Protein AF-A0A351F8N3-F1 (afdb_monomer)

Structure (mmCIF, N/CA/C/O backbone):
data_AF-A0A351F8N3-F1
#
_entry.id   AF-A0A351F8N3-F1
#
loop_
_atom_site.group_PDB
_atom_site.id
_atom_site.type_symbol
_atom_site.label_atom_id
_atom_site.label_alt_id
_atom_site.label_comp_id
_atom_site.label_asym_id
_atom_site.label_entity_id
_atom_site.label_seq_id
_atom_site.pdbx_PDB_ins_code
_atom_site.Cartn_x
_atom_site.Cartn_y
_atom_site.Cartn_z
_atom_site.occupancy
_atom_site.B_iso_or_equiv
_atom_site.auth_seq_id
_atom_site.auth_comp_id
_atom_site.auth_asym_id
_atom_site.auth_atom_id
_atom_site.pdbx_PDB_model_num
ATOM 1 N N . MET A 1 1 ? -11.403 -63.121 37.244 1.00 62.66 1 MET A N 1
ATOM 2 C CA . MET A 1 1 ? -11.532 -62.569 35.877 1.00 62.66 1 MET A CA 1
ATOM 3 C C . MET A 1 1 ? -12.418 -61.322 35.830 1.00 62.66 1 MET A C 1
ATOM 5 O O . MET A 1 1 ? -11.857 -60.251 35.684 1.00 62.66 1 MET A O 1
ATOM 9 N N . LYS A 1 2 ? -13.743 -61.383 36.068 1.00 60.25 2 LYS A N 1
ATOM 10 C CA . LYS A 1 2 ? -14.614 -60.176 36.042 1.00 60.25 2 LYS A CA 1
ATOM 11 C C . LYS A 1 2 ? -14.209 -59.061 37.026 1.00 60.25 2 LYS A C 1
ATOM 13 O O . LYS A 1 2 ? -14.153 -57.903 36.635 1.00 60.25 2 LYS A O 1
ATOM 18 N N . LYS A 1 3 ? -13.851 -59.401 38.273 1.00 63.66 3 LYS A N 1
ATOM 19 C CA . LYS A 1 3 ? -13.354 -58.414 39.260 1.00 63.66 3 LYS A CA 1
ATOM 20 C C . LYS A 1 3 ? -12.012 -57.785 38.862 1.00 63.66 3 LYS A C 1
ATOM 22 O O . LYS A 1 3 ? -11.784 -56.614 39.121 1.00 63.66 3 LYS A O 1
ATOM 27 N N . THR A 1 4 ? -11.156 -58.556 38.197 1.00 71.00 4 THR A N 1
ATOM 28 C CA . THR A 1 4 ? -9.839 -58.109 37.725 1.00 71.00 4 THR A CA 1
ATOM 29 C C . THR A 1 4 ? -9.970 -57.146 36.544 1.00 71.00 4 THR A C 1
ATOM 31 O O . THR A 1 4 ? -9.298 -56.126 36.515 1.00 71.00 4 THR A O 1
ATOM 34 N N . ILE A 1 5 ? -10.895 -57.426 35.618 1.00 76.62 5 ILE A N 1
ATOM 35 C CA . ILE A 1 5 ? -11.206 -56.558 34.471 1.00 76.62 5 ILE A CA 1
ATOM 36 C C . ILE A 1 5 ? -11.848 -55.245 34.937 1.00 76.62 5 ILE A C 1
ATOM 38 O O . ILE A 1 5 ? -11.477 -54.182 34.454 1.00 76.62 5 ILE A O 1
ATOM 42 N N . SER A 1 6 ? -12.753 -55.302 35.921 1.00 74.50 6 SER A N 1
ATOM 43 C CA . SER A 1 6 ? -13.365 -54.097 36.495 1.00 74.50 6 SER A CA 1
ATOM 44 C C . SER A 1 6 ? -12.329 -53.186 37.153 1.00 74.50 6 SER A C 1
ATOM 46 O O . SER A 1 6 ? -12.377 -51.983 36.942 1.00 74.50 6 SER A O 1
ATOM 48 N N . LEU A 1 7 ? -11.378 -53.747 37.908 1.00 77.81 7 LEU A N 1
ATOM 49 C CA . LEU A 1 7 ? -10.319 -52.967 38.550 1.00 77.81 7 LEU A CA 1
ATOM 50 C C . LEU A 1 7 ? -9.380 -52.326 37.515 1.00 77.81 7 LEU A C 1
ATOM 52 O O . LEU A 1 7 ? -9.008 -51.167 37.667 1.00 77.81 7 LEU A O 1
ATOM 56 N N . LEU A 1 8 ? -9.045 -53.054 36.444 1.00 78.75 8 LEU A N 1
ATOM 57 C CA . LEU A 1 8 ? -8.208 -52.536 35.360 1.00 78.75 8 LEU A CA 1
ATOM 58 C C . LEU A 1 8 ? -8.889 -51.372 34.624 1.00 78.75 8 LEU A C 1
ATOM 60 O O . LEU A 1 8 ? -8.256 -50.354 34.371 1.00 78.75 8 LEU A O 1
ATOM 64 N N . LEU A 1 9 ? -10.190 -51.496 34.339 1.00 75.75 9 LEU A N 1
ATOM 65 C CA . LEU A 1 9 ? -10.983 -50.436 33.711 1.00 75.75 9 LEU A CA 1
ATOM 66 C C . LEU A 1 9 ? -11.101 -49.204 34.607 1.00 75.75 9 LEU A C 1
ATOM 68 O O . LEU A 1 9 ? -10.974 -48.093 34.111 1.00 75.75 9 LEU A O 1
ATOM 72 N N . THR A 1 10 ? -11.284 -49.379 35.918 1.00 82.25 10 THR A N 1
ATOM 73 C CA . THR A 1 10 ? -11.314 -48.258 36.868 1.00 82.25 10 THR A CA 1
ATOM 74 C C . THR A 1 10 ? -9.965 -47.547 36.953 1.00 82.25 10 THR A C 1
ATOM 76 O O . THR A 1 10 ? -9.945 -46.324 37.011 1.00 82.25 10 THR A O 1
ATOM 79 N N . ILE A 1 11 ? -8.847 -48.279 36.903 1.00 82.44 11 ILE A N 1
ATOM 80 C CA . ILE A 1 11 ? -7.499 -47.690 36.882 1.00 82.44 11 ILE A CA 1
ATOM 81 C C . ILE A 1 11 ? -7.253 -46.935 35.571 1.00 82.44 11 ILE A C 1
ATOM 83 O O . ILE A 1 11 ? -6.749 -45.821 35.615 1.00 82.44 11 ILE A O 1
ATOM 87 N N . ILE A 1 12 ? -7.659 -47.485 34.422 1.00 81.75 12 ILE A N 1
ATOM 88 C CA . ILE A 1 12 ? -7.567 -46.792 33.126 1.00 81.75 12 ILE A CA 1
ATOM 89 C C . ILE A 1 12 ? -8.435 -45.528 33.126 1.00 81.75 12 ILE A C 1
ATOM 91 O O . ILE A 1 12 ? -7.993 -44.487 32.653 1.00 81.75 12 ILE A O 1
ATOM 95 N N . LEU A 1 13 ? -9.639 -45.585 33.704 1.00 77.94 13 LEU A N 1
ATOM 96 C CA . LEU A 1 13 ? -10.506 -44.414 33.836 1.00 77.94 13 LEU A CA 1
ATOM 97 C C . LEU A 1 13 ? -9.885 -43.357 34.756 1.00 77.94 13 LEU A C 1
ATOM 99 O O . LEU A 1 13 ? -9.932 -42.179 34.436 1.00 77.94 13 LEU A O 1
ATOM 103 N N . LEU A 1 14 ? -9.270 -43.768 35.869 1.00 75.19 14 LEU A N 1
ATOM 104 C CA . LEU A 1 14 ? -8.587 -42.860 36.791 1.00 75.19 14 LEU A CA 1
ATOM 105 C C . LEU A 1 14 ? -7.340 -42.240 36.167 1.00 75.19 14 LEU A C 1
ATOM 107 O O . LEU A 1 14 ? -7.127 -41.053 36.360 1.00 75.19 14 LEU A O 1
ATOM 111 N N . ILE A 1 15 ? -6.554 -43.001 35.401 1.00 75.12 15 ILE A N 1
ATOM 112 C CA . ILE A 1 15 ? -5.395 -42.484 34.664 1.00 75.12 15 ILE A CA 1
ATOM 113 C C . ILE A 1 15 ? -5.861 -41.508 33.582 1.00 75.12 15 ILE A C 1
ATOM 115 O O . ILE A 1 15 ? -5.307 -40.424 33.499 1.00 75.12 15 ILE A O 1
ATOM 119 N N . ASN A 1 16 ? -6.921 -41.818 32.830 1.00 66.94 16 ASN A N 1
ATOM 120 C CA . ASN A 1 16 ? -7.485 -40.881 31.855 1.00 66.94 16 ASN A CA 1
ATOM 121 C C . ASN A 1 16 ? -8.056 -39.624 32.528 1.00 66.94 16 ASN A C 1
ATOM 123 O O . AS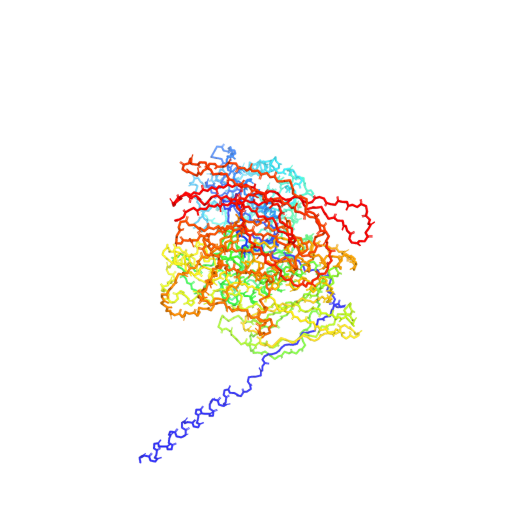N A 1 16 ? -7.816 -38.526 32.043 1.00 66.94 16 ASN A O 1
ATOM 127 N N . CYS A 1 17 ? -8.736 -39.747 33.671 1.00 61.22 17 CYS A N 1
ATOM 128 C CA . CYS A 1 17 ? -9.202 -38.593 34.441 1.00 61.22 17 CYS A CA 1
ATOM 129 C C . CYS A 1 17 ? -8.040 -37.776 35.024 1.00 61.22 17 CYS A C 1
ATOM 131 O O . CYS A 1 17 ? -8.119 -36.556 35.016 1.00 61.22 17 CYS A O 1
ATOM 133 N N . LEU A 1 18 ? -6.959 -38.408 35.493 1.00 53.84 18 LEU A N 1
ATOM 134 C CA . LEU A 1 18 ? -5.749 -37.728 35.973 1.00 53.84 18 LEU A CA 1
ATOM 135 C C . LEU A 1 18 ? -4.957 -37.087 34.831 1.00 53.84 18 LEU A C 1
ATOM 137 O O . LEU A 1 18 ? -4.415 -36.011 35.039 1.00 53.84 18 LEU A O 1
ATOM 141 N N . CYS A 1 19 ? -4.937 -37.685 33.638 1.00 52.34 19 CYS A N 1
ATOM 142 C CA . CYS A 1 19 ? -4.347 -37.100 32.436 1.00 52.34 19 CYS A CA 1
ATOM 143 C C . CYS A 1 19 ? -5.164 -35.897 31.939 1.00 52.34 19 CYS A C 1
ATOM 145 O O . CYS A 1 19 ? -4.572 -34.871 31.617 1.00 52.34 19 CYS A O 1
ATOM 147 N N . LEU A 1 20 ? -6.501 -35.983 31.976 1.00 50.69 20 LEU A N 1
ATOM 148 C CA . LEU A 1 20 ? -7.417 -34.875 31.669 1.00 50.69 20 LEU A CA 1
ATOM 149 C C . LEU A 1 20 ? -7.349 -33.752 32.721 1.00 50.69 20 LEU A C 1
ATOM 151 O O . LEU A 1 20 ? -7.394 -32.577 32.365 1.00 50.69 20 LEU A O 1
ATOM 155 N N . TYR A 1 21 ? -7.165 -34.090 34.002 1.00 42.75 21 TYR A N 1
ATOM 156 C CA . TYR A 1 21 ? -6.924 -33.107 35.066 1.00 42.75 21 TYR A CA 1
ATOM 157 C C . TYR A 1 21 ? -5.496 -32.535 35.036 1.00 42.75 21 TYR A C 1
ATOM 159 O O . TYR A 1 21 ? -5.291 -31.391 35.443 1.00 42.75 21 TYR A O 1
ATOM 167 N N . SER A 1 22 ? -4.504 -33.280 34.531 1.00 37.75 22 SER A N 1
ATOM 168 C CA . SER A 1 22 ? -3.141 -32.770 34.342 1.00 37.75 22 SER A CA 1
ATOM 169 C C . SER A 1 22 ? -2.990 -31.896 33.096 1.00 37.75 22 SER A C 1
ATOM 171 O O . SER A 1 22 ? -2.106 -31.051 33.074 1.00 37.75 22 SER A O 1
ATOM 173 N N . SER A 1 23 ? -3.864 -32.026 32.091 1.00 38.72 23 SER A N 1
ATOM 174 C CA . SER A 1 23 ? -3.966 -31.050 30.992 1.00 38.72 23 SER A CA 1
ATOM 175 C C . SER A 1 23 ? -4.680 -29.756 31.400 1.00 38.72 23 SER A C 1
ATOM 177 O O . SER A 1 23 ? -4.556 -28.754 30.711 1.00 38.72 23 SER A O 1
ATOM 179 N N . THR A 1 24 ? -5.374 -29.747 32.544 1.00 37.09 24 THR A N 1
ATOM 180 C CA . THR A 1 24 ? -5.865 -28.522 33.206 1.00 37.09 24 THR A CA 1
ATOM 181 C C . THR A 1 24 ? -4.906 -28.006 34.285 1.00 37.09 24 THR A C 1
ATOM 183 O O . THR A 1 24 ? -5.287 -27.176 35.112 1.00 37.09 24 THR A O 1
ATOM 186 N N . VAL A 1 25 ? -3.654 -28.483 34.308 1.00 38.66 25 VAL A N 1
ATOM 187 C CA . VAL A 1 25 ? -2.576 -27.814 35.048 1.00 38.66 25 VAL A CA 1
ATOM 188 C C . VAL A 1 25 ? -2.304 -26.507 34.323 1.00 38.66 25 VAL A C 1
ATOM 190 O O . VAL A 1 25 ? -1.549 -26.491 33.361 1.00 38.66 25 VAL A O 1
ATOM 193 N N . LEU A 1 26 ? -2.996 -25.456 34.777 1.00 42.03 26 LEU A N 1
ATOM 194 C CA . LEU A 1 26 ? -2.644 -24.041 34.663 1.00 42.03 26 LEU A CA 1
ATOM 195 C C . LEU A 1 26 ? -1.720 -23.768 33.469 1.00 42.03 26 LEU A C 1
ATOM 197 O O . LEU A 1 26 ? -0.518 -23.564 33.655 1.00 42.03 26 LEU A O 1
ATOM 201 N N . ALA A 1 27 ? -2.272 -23.762 32.251 1.00 43.19 27 ALA A N 1
ATOM 202 C CA . ALA A 1 27 ? -1.664 -22.936 31.222 1.00 43.19 27 ALA A CA 1
ATOM 203 C C . ALA A 1 27 ? -1.642 -21.537 31.841 1.00 43.19 27 ALA A C 1
ATOM 205 O O . ALA A 1 27 ? -2.694 -20.984 32.151 1.00 43.19 27 ALA A O 1
ATOM 206 N N . ALA A 1 28 ? -0.458 -21.043 32.202 1.00 52.38 28 ALA A N 1
ATOM 207 C CA . ALA A 1 28 ? -0.335 -19.657 32.605 1.00 52.38 28 ALA A CA 1
ATOM 208 C C . ALA A 1 28 ? -0.846 -18.856 31.409 1.00 52.38 28 ALA A C 1
ATOM 210 O O . ALA A 1 28 ? -0.251 -18.950 30.335 1.00 52.38 28 ALA A O 1
ATOM 211 N N . ASP A 1 29 ? -1.988 -18.184 31.567 1.00 73.94 29 ASP A N 1
ATOM 212 C CA . ASP A 1 29 ? -2.590 -17.439 30.470 1.00 73.94 29 ASP A CA 1
ATOM 213 C C . ASP A 1 29 ? -1.544 -16.456 29.952 1.00 73.94 29 ASP A C 1
ATOM 215 O O . ASP A 1 29 ? -1.073 -15.581 30.697 1.00 73.94 29 ASP A O 1
ATOM 219 N N . SER A 1 30 ? -1.140 -16.642 28.691 1.00 90.69 30 SER A N 1
ATOM 220 C CA . SER A 1 30 ? -0.159 -15.755 28.088 1.00 90.69 30 SER A CA 1
ATOM 221 C C . SER A 1 30 ? -0.705 -14.337 28.187 1.00 90.69 30 SER A C 1
ATOM 223 O O . SER A 1 30 ? -1.871 -14.078 27.896 1.00 90.69 30 SER A O 1
ATOM 225 N N . SER A 1 31 ? 0.097 -13.417 28.697 1.00 94.81 31 SER A N 1
ATOM 226 C CA . SER A 1 31 ? -0.337 -12.067 29.010 1.00 94.81 31 SER A CA 1
ATOM 227 C C . SER A 1 31 ? 0.787 -11.065 28.832 1.00 94.81 31 SER A C 1
ATOM 229 O O . SER A 1 31 ? 1.967 -11.339 29.080 1.00 94.81 31 SER A O 1
ATOM 231 N N . VAL A 1 32 ? 0.400 -9.871 28.403 1.00 96.62 32 VAL A N 1
ATOM 232 C CA . VAL A 1 32 ? 1.298 -8.743 28.204 1.00 96.62 32 VAL A CA 1
ATOM 233 C C . VAL A 1 32 ? 0.661 -7.462 28.730 1.00 96.62 32 VAL A C 1
ATOM 235 O O . VAL A 1 32 ? -0.538 -7.235 28.578 1.00 96.62 32 VAL A O 1
ATOM 238 N N . THR A 1 33 ? 1.463 -6.621 29.381 1.00 97.94 33 THR A N 1
ATOM 239 C CA . THR A 1 33 ? 1.069 -5.257 29.760 1.00 97.94 33 THR A CA 1
ATOM 240 C C . THR A 1 33 ? 1.921 -4.230 29.026 1.00 97.94 33 THR A C 1
ATOM 242 O O . THR A 1 33 ? 3.151 -4.273 29.122 1.00 97.94 33 THR A O 1
ATOM 245 N N . PHE A 1 34 ? 1.255 -3.290 28.360 1.00 98.38 34 PHE A N 1
ATOM 246 C CA . PHE A 1 34 ? 1.843 -2.144 27.678 1.00 98.38 34 PHE A CA 1
ATOM 247 C C . PHE A 1 34 ? 1.521 -0.850 28.430 1.00 98.38 34 PHE A C 1
ATOM 249 O O . PHE A 1 34 ? 0.370 -0.613 28.797 1.00 98.38 34 PHE A O 1
ATOM 256 N N . ASP A 1 35 ? 2.519 0.004 28.621 1.00 98.19 35 ASP A N 1
ATOM 257 C CA . ASP A 1 35 ? 2.320 1.389 29.041 1.00 98.19 35 ASP A CA 1
ATOM 258 C C . ASP A 1 35 ? 2.324 2.290 27.803 1.00 98.19 35 ASP A C 1
ATOM 260 O O . ASP A 1 35 ? 3.252 2.236 26.990 1.00 98.19 35 ASP A O 1
ATOM 264 N N . VAL A 1 36 ? 1.301 3.134 27.680 1.00 98.31 36 VAL A N 1
ATOM 265 C CA . VAL A 1 36 ? 1.123 4.082 26.573 1.00 98.31 36 VAL A CA 1
ATOM 266 C C . VAL A 1 36 ? 0.951 5.472 27.174 1.00 98.31 36 VAL A C 1
ATOM 268 O O . VAL A 1 36 ? -0.030 5.721 27.867 1.00 98.31 36 VAL A O 1
ATOM 271 N N . ASN A 1 37 ? 1.898 6.381 26.949 1.00 97.75 37 ASN A N 1
ATOM 272 C CA . ASN A 1 37 ? 1.877 7.715 27.554 1.00 97.75 37 ASN A CA 1
ATOM 273 C C . ASN A 1 37 ? 1.971 8.800 26.478 1.00 97.75 37 ASN A C 1
ATOM 275 O O . ASN A 1 37 ? 3.028 8.981 25.885 1.00 97.75 37 ASN A O 1
ATOM 279 N N . THR A 1 38 ? 0.905 9.572 26.266 1.00 97.12 38 THR A N 1
ATOM 280 C CA . THR A 1 38 ? 0.876 10.630 25.234 1.00 97.12 38 THR A CA 1
ATOM 281 C C . THR A 1 38 ? 1.739 11.846 25.571 1.00 97.12 38 THR A C 1
ATOM 283 O O . THR A 1 38 ? 1.858 12.754 24.754 1.00 97.12 38 THR A O 1
ATOM 286 N N . SER A 1 39 ? 2.357 11.878 26.755 1.00 96.19 39 SER A N 1
ATOM 287 C CA . SER A 1 39 ? 3.416 12.838 27.096 1.00 96.19 39 SER A CA 1
ATOM 288 C C . SER A 1 39 ? 4.823 12.331 26.741 1.00 96.19 39 SER A C 1
ATOM 290 O O . SER A 1 39 ? 5.772 13.105 26.809 1.00 96.19 39 SER A O 1
ATOM 292 N N . ASP A 1 40 ? 4.970 11.048 26.391 1.00 96.94 40 ASP A N 1
ATOM 293 C CA . ASP A 1 40 ? 6.217 10.391 25.970 1.00 96.94 40 ASP A CA 1
ATOM 294 C C . ASP A 1 40 ? 6.151 10.103 24.459 1.00 96.94 40 ASP A C 1
ATOM 296 O O . ASP A 1 40 ? 6.020 8.960 24.011 1.00 96.94 40 ASP A O 1
ATOM 300 N N . LEU A 1 41 ? 6.141 11.184 23.677 1.00 96.44 41 LEU A N 1
ATOM 301 C CA . LEU A 1 41 ? 6.098 11.135 22.217 1.00 96.44 41 LEU A CA 1
ATOM 302 C C . LEU A 1 41 ? 7.514 11.045 21.645 1.00 96.44 41 LEU A C 1
ATOM 304 O O . LEU A 1 41 ? 8.433 11.694 22.142 1.00 96.44 41 LEU A O 1
ATOM 308 N N . SER A 1 42 ? 7.675 10.272 20.575 1.00 93.00 42 SER A N 1
ATOM 309 C CA . SER A 1 42 ? 8.885 10.303 19.756 1.00 93.00 42 SER A CA 1
ATOM 310 C C . SER A 1 42 ? 8.903 11.545 18.859 1.00 93.00 42 SER A C 1
ATOM 312 O O . SER A 1 42 ? 7.852 12.128 18.569 1.00 93.00 42 SER A O 1
ATOM 314 N N . ASP A 1 43 ? 10.076 11.891 18.332 1.00 90.25 43 ASP A N 1
ATOM 315 C CA . ASP A 1 43 ? 10.197 12.958 17.335 1.00 90.25 43 ASP A CA 1
ATOM 316 C C . ASP A 1 43 ? 9.584 12.568 15.974 1.00 90.25 43 ASP A C 1
ATOM 318 O O . ASP A 1 43 ? 9.139 13.449 15.230 1.00 90.25 43 ASP A O 1
ATOM 322 N N . SER A 1 44 ? 9.457 11.268 15.686 1.00 91.38 44 SER A N 1
ATOM 323 C CA . SER A 1 44 ? 8.890 10.737 14.443 1.00 91.38 44 SER A CA 1
ATOM 324 C C . SER A 1 44 ? 7.358 10.780 14.412 1.00 91.38 44 SER A C 1
ATOM 326 O O . SER A 1 44 ? 6.658 10.557 15.409 1.00 91.38 44 SER A O 1
ATOM 328 N N . THR A 1 45 ? 6.826 11.052 13.225 1.00 94.75 45 THR A N 1
ATOM 329 C CA . THR A 1 45 ? 5.411 10.869 12.879 1.00 94.75 45 THR A CA 1
ATOM 330 C C . THR A 1 45 ? 5.189 9.490 12.273 1.00 94.75 45 THR A C 1
ATOM 332 O O . THR A 1 45 ? 6.119 8.860 11.782 1.00 94.75 45 THR A O 1
ATOM 335 N N . VAL A 1 46 ? 3.956 8.998 12.318 1.00 96.56 46 VAL A N 1
ATOM 336 C CA . VAL A 1 46 ? 3.578 7.802 11.566 1.00 96.56 46 VAL A CA 1
ATOM 337 C C . VAL A 1 46 ? 3.482 8.159 10.085 1.00 96.56 46 VAL A C 1
ATOM 339 O O . VAL A 1 46 ? 2.603 8.930 9.689 1.00 96.56 46 VAL A O 1
ATOM 342 N N . ASN A 1 47 ? 4.387 7.588 9.292 1.00 94.75 47 ASN A N 1
ATOM 343 C CA . ASN A 1 47 ? 4.386 7.694 7.836 1.00 94.75 47 ASN A CA 1
ATOM 344 C C . ASN A 1 47 ? 3.223 6.904 7.225 1.00 94.75 47 ASN A C 1
ATOM 346 O O . ASN A 1 47 ? 2.703 5.959 7.827 1.00 94.75 47 ASN A O 1
ATOM 350 N N . LYS A 1 48 ? 2.823 7.280 6.009 1.00 94.88 48 LYS A N 1
ATOM 351 C CA . LYS A 1 48 ? 1.721 6.641 5.282 1.00 94.88 48 LYS A CA 1
ATOM 352 C C . LYS A 1 48 ? 2.184 5.365 4.577 1.00 94.88 48 LYS A C 1
ATOM 354 O O . LYS A 1 48 ? 2.205 5.275 3.353 1.00 94.88 48 LYS A O 1
ATOM 359 N N . LEU A 1 49 ? 2.535 4.366 5.388 1.00 96.81 49 LEU A N 1
ATOM 360 C CA . LEU A 1 49 ? 3.127 3.113 4.919 1.00 96.81 49 LEU A CA 1
ATOM 361 C C . LEU A 1 49 ? 2.266 2.388 3.877 1.00 96.81 49 LEU A C 1
ATOM 363 O O . LEU A 1 49 ? 2.802 1.772 2.973 1.00 96.81 49 LEU A O 1
ATOM 367 N N . THR A 1 50 ? 0.943 2.459 3.988 1.00 95.88 50 THR A N 1
ATOM 368 C CA . THR A 1 50 ? -0.006 1.683 3.172 1.00 95.88 50 THR A CA 1
ATOM 369 C C . THR A 1 50 ? -0.507 2.432 1.934 1.00 95.88 50 THR A C 1
ATOM 371 O O . THR A 1 50 ? -1.413 1.958 1.252 1.00 95.88 50 THR A O 1
ATOM 374 N N . GLY A 1 51 ? 0.062 3.605 1.636 1.00 96.06 51 GLY A N 1
ATOM 375 C CA . GLY A 1 51 ? -0.413 4.502 0.581 1.00 96.06 51 GLY A CA 1
ATOM 376 C C . GLY A 1 51 ? -0.032 4.111 -0.851 1.00 96.06 51 GLY A C 1
ATOM 377 O O . GLY A 1 51 ? -0.226 4.930 -1.746 1.00 96.06 51 GLY A O 1
ATOM 378 N N . TYR A 1 52 ? 0.541 2.927 -1.085 1.00 97.44 52 TYR A N 1
ATOM 379 C CA . TYR A 1 52 ? 1.104 2.540 -2.382 1.00 97.44 52 TYR A CA 1
ATOM 380 C C . TYR A 1 52 ? 0.543 1.198 -2.846 1.00 97.44 52 TYR A C 1
ATOM 382 O O . TYR A 1 52 ? 0.350 0.268 -2.057 1.00 97.44 52 TYR A O 1
ATOM 390 N N . MET A 1 53 ? 0.283 1.103 -4.146 1.00 96.50 53 MET A N 1
ATOM 391 C CA . MET A 1 53 ? -0.080 -0.142 -4.811 1.00 96.50 53 MET A CA 1
ATOM 392 C C . MET A 1 53 ? 0.696 -0.306 -6.111 1.00 96.50 53 MET A C 1
ATOM 394 O O . MET A 1 53 ? 0.887 0.660 -6.845 1.00 96.50 53 MET A O 1
ATOM 398 N N . ASN A 1 54 ? 1.036 -1.544 -6.445 1.00 94.25 54 ASN A N 1
ATOM 399 C CA . ASN A 1 54 ? 1.662 -1.927 -7.697 1.00 94.25 54 ASN A CA 1
ATOM 400 C C . ASN A 1 54 ? 0.665 -2.553 -8.642 1.00 94.25 54 ASN A C 1
ATOM 402 O O . ASN A 1 54 ? -0.203 -3.337 -8.260 1.00 94.25 54 ASN A O 1
ATOM 406 N N . ILE A 1 55 ? 0.902 -2.311 -9.920 1.00 93.69 55 ILE A N 1
ATOM 407 C CA . ILE A 1 55 ? 0.319 -3.087 -10.990 1.00 93.69 55 ILE A CA 1
ATOM 408 C C . ILE A 1 55 ? 1.360 -3.351 -12.066 1.00 93.69 55 ILE A C 1
ATOM 410 O O . ILE A 1 55 ? 2.205 -2.519 -12.402 1.00 93.69 55 ILE A O 1
ATOM 414 N N . TRP A 1 56 ? 1.281 -4.550 -12.633 1.00 90.56 56 TRP A N 1
ATOM 415 C CA . TRP A 1 56 ? 2.256 -5.027 -13.603 1.00 90.56 56 TRP A CA 1
ATOM 416 C C . TRP A 1 56 ? 2.323 -4.144 -14.853 1.00 90.56 56 TRP A C 1
ATOM 418 O O . TRP A 1 56 ? 3.400 -3.829 -15.357 1.00 90.56 56 TRP A O 1
ATOM 428 N N . GLY A 1 57 ? 1.162 -3.724 -15.356 1.00 90.69 57 GLY A N 1
ATOM 429 C CA . GLY A 1 57 ? 1.024 -2.902 -16.550 1.00 90.69 57 GLY A CA 1
ATOM 430 C C . GLY A 1 57 ? -0.271 -2.097 -16.534 1.00 90.69 57 GLY A C 1
ATOM 431 O O . GLY A 1 57 ? -1.127 -2.270 -15.671 1.00 90.69 57 GLY A O 1
ATOM 432 N N . TYR A 1 58 ? -0.420 -1.202 -17.506 1.00 90.44 58 TYR A N 1
ATOM 433 C CA . TYR A 1 58 ? -1.452 -0.166 -17.479 1.00 90.44 58 TYR A CA 1
ATOM 434 C C . TYR A 1 58 ? -2.806 -0.562 -18.097 1.00 90.44 58 TYR A C 1
ATOM 436 O O . TYR A 1 58 ? -3.739 0.241 -18.097 1.00 90.44 58 TYR A O 1
ATOM 444 N N . ASP A 1 59 ? -2.955 -1.775 -18.635 1.00 85.69 59 ASP A N 1
ATOM 445 C CA . ASP A 1 59 ? -4.157 -2.151 -19.396 1.00 85.69 59 ASP A CA 1
ATOM 446 C C . ASP A 1 59 ? -5.439 -2.159 -18.553 1.00 85.69 59 ASP A C 1
ATOM 448 O O . ASP A 1 59 ? -6.476 -1.678 -19.016 1.00 85.69 59 ASP A O 1
ATOM 452 N N . GLY A 1 60 ? -5.357 -2.620 -17.302 1.00 86.00 60 GLY A N 1
ATOM 453 C CA . GLY A 1 60 ? -6.488 -2.655 -16.366 1.00 86.00 60 GLY A CA 1
ATOM 454 C C . GLY A 1 60 ? -6.888 -1.291 -15.791 1.00 86.00 60 GLY A C 1
ATOM 455 O O . GLY A 1 60 ? -7.908 -1.190 -15.119 1.00 86.00 60 GLY A O 1
ATOM 456 N N . LEU A 1 61 ? -6.117 -0.232 -16.054 1.00 92.69 61 LEU A N 1
ATOM 457 C CA . LEU A 1 61 ? -6.273 1.062 -15.379 1.00 92.69 61 LEU A CA 1
ATOM 458 C C . LEU A 1 61 ? -7.096 2.084 -16.172 1.00 92.69 61 LEU A C 1
ATOM 460 O O . LEU A 1 61 ? -7.440 3.138 -15.651 1.00 92.69 61 LEU A O 1
ATOM 464 N N . LYS A 1 62 ? -7.414 1.822 -17.444 1.00 89.50 62 LYS A N 1
ATOM 465 C CA . LYS A 1 62 ? -8.071 2.819 -18.318 1.00 89.50 62 LYS A CA 1
ATOM 466 C C . LYS A 1 62 ? -9.487 3.179 -17.848 1.00 89.50 62 LYS A C 1
ATOM 468 O O . LYS A 1 62 ? -9.924 4.316 -18.009 1.00 89.50 62 LYS A O 1
ATOM 473 N N . ASN A 1 63 ? -10.181 2.210 -17.251 1.00 83.75 63 ASN A N 1
ATOM 474 C CA . ASN A 1 63 ? -11.568 2.318 -16.795 1.00 83.75 63 ASN A CA 1
ATOM 475 C C . ASN A 1 63 ? -11.716 1.790 -15.364 1.00 83.75 63 ASN A C 1
ATOM 477 O O . ASN A 1 63 ? -12.549 0.924 -15.108 1.00 83.75 63 ASN A O 1
ATOM 481 N N . ILE A 1 64 ? -10.877 2.271 -14.443 1.00 86.75 64 ILE A N 1
ATOM 482 C CA . ILE A 1 64 ? -11.061 1.947 -13.026 1.00 86.75 64 ILE A CA 1
ATOM 483 C C . ILE A 1 64 ? -12.415 2.505 -12.588 1.00 86.75 64 ILE A C 1
ATOM 485 O O . ILE A 1 64 ? -12.671 3.706 -12.693 1.00 86.75 64 ILE A O 1
ATOM 489 N N . GLU A 1 65 ? -13.265 1.616 -12.097 1.00 83.00 65 GLU A N 1
ATOM 490 C CA . GLU A 1 65 ? -14.528 1.941 -11.454 1.00 83.00 65 GLU A CA 1
ATOM 491 C C . GLU A 1 65 ? -14.559 1.181 -10.138 1.00 83.00 65 GLU A C 1
ATOM 493 O O . GLU A 1 65 ? -14.445 -0.046 -10.146 1.00 83.00 65 GLU A O 1
ATOM 498 N N . SER A 1 66 ? -14.710 1.891 -9.021 1.00 83.75 66 SER A N 1
ATOM 499 C CA . SER A 1 66 ? -14.945 1.224 -7.742 1.00 83.75 66 SER A CA 1
ATOM 500 C C . SER A 1 66 ? -16.275 0.470 -7.807 1.00 83.75 66 SER A C 1
ATOM 502 O O . SER A 1 66 ? -17.262 1.007 -8.310 1.00 83.75 66 SER A O 1
ATOM 504 N N . ASP A 1 67 ? -16.309 -0.778 -7.343 1.00 85.06 67 ASP A N 1
ATOM 505 C CA . ASP A 1 67 ? -17.573 -1.492 -7.100 1.00 85.06 67 ASP A CA 1
ATOM 506 C C . ASP A 1 67 ? -18.202 -1.152 -5.736 1.00 85.06 67 ASP A C 1
ATOM 508 O O . ASP A 1 67 ? -19.318 -1.583 -5.448 1.00 85.06 67 ASP A O 1
ATOM 512 N N . GLY A 1 68 ? -17.519 -0.332 -4.929 1.00 83.25 68 GLY A N 1
ATOM 513 C CA . GLY A 1 68 ? -17.962 0.109 -3.612 1.00 83.25 68 GLY A CA 1
ATOM 514 C C . GLY A 1 68 ? -17.827 -0.944 -2.511 1.00 83.25 68 GLY A C 1
ATOM 515 O O . GLY A 1 68 ? -18.301 -0.697 -1.404 1.00 83.25 68 GLY A O 1
ATOM 516 N N . GLU A 1 69 ? -17.213 -2.103 -2.774 1.00 86.81 69 GLU A N 1
ATOM 517 C CA . GLU A 1 69 ? -17.065 -3.161 -1.765 1.00 86.81 69 GLU A CA 1
ATOM 518 C C . GLU A 1 69 ? -15.901 -2.911 -0.799 1.00 86.81 69 GLU A C 1
ATOM 520 O O . GLU A 1 69 ? -15.981 -3.308 0.364 1.00 86.81 69 GLU A O 1
ATOM 525 N N . ALA A 1 70 ? -14.858 -2.215 -1.254 1.00 90.62 70 ALA A N 1
ATOM 526 C CA . ALA A 1 70 ? -13.733 -1.768 -0.442 1.00 90.62 70 ALA A CA 1
ATOM 527 C C . ALA A 1 70 ? -13.387 -0.304 -0.744 1.00 90.62 70 ALA A C 1
ATOM 529 O O . ALA A 1 70 ? -13.424 0.129 -1.901 1.00 90.62 70 ALA A O 1
ATOM 530 N N . ASP A 1 71 ? -13.008 0.448 0.292 1.00 89.69 71 ASP A N 1
ATOM 531 C CA . ASP A 1 71 ? -12.531 1.819 0.142 1.00 89.69 71 ASP A CA 1
ATOM 532 C C . ASP A 1 71 ? -10.999 1.862 0.113 1.00 89.69 71 ASP A C 1
ATOM 534 O O . ASP A 1 71 ? -10.317 1.708 1.122 1.00 89.69 71 ASP A O 1
ATOM 538 N N . ILE A 1 72 ? -10.449 2.098 -1.073 1.00 89.94 72 ILE A N 1
ATOM 539 C CA . ILE A 1 72 ? -9.005 2.251 -1.282 1.00 89.94 72 ILE A CA 1
ATOM 540 C C . ILE A 1 72 ? -8.570 3.722 -1.317 1.00 89.94 72 ILE A C 1
ATOM 542 O O . ILE A 1 72 ? -7.482 4.023 -1.801 1.00 89.94 72 ILE A O 1
ATOM 546 N N . SER A 1 73 ? -9.390 4.650 -0.812 1.00 89.19 73 SER A N 1
ATOM 547 C CA . SER A 1 73 ? -9.087 6.090 -0.756 1.00 89.19 73 SER A CA 1
ATOM 548 C C . SER A 1 73 ? -7.800 6.424 0.006 1.00 89.19 73 SER A C 1
ATOM 550 O O . SER A 1 73 ? -7.208 7.484 -0.198 1.00 89.19 73 SER A O 1
ATOM 552 N N . PHE A 1 74 ? -7.317 5.512 0.855 1.00 91.31 74 PHE A N 1
ATOM 553 C CA . PHE A 1 74 ? -6.029 5.657 1.526 1.00 91.31 74 PHE A CA 1
ATOM 554 C C . PHE A 1 74 ? -4.818 5.465 0.596 1.00 91.31 74 PHE A C 1
ATOM 556 O O . PHE A 1 74 ? -3.700 5.758 1.013 1.00 91.31 74 PHE A O 1
ATOM 563 N N . VAL A 1 75 ? -4.994 5.015 -0.648 1.00 95.00 75 VAL A N 1
ATOM 564 C CA . VAL A 1 75 ? -3.907 4.852 -1.623 1.00 95.00 75 VAL A CA 1
ATOM 565 C C . VAL A 1 75 ? -3.588 6.193 -2.289 1.00 95.00 75 VAL A C 1
ATOM 567 O O . VAL A 1 75 ? -4.422 6.778 -2.973 1.00 95.00 75 VAL A O 1
ATOM 570 N N . ASP A 1 76 ? -2.353 6.667 -2.124 1.00 96.38 76 ASP A N 1
ATOM 571 C CA . ASP A 1 76 ? -1.861 7.913 -2.720 1.00 96.38 76 ASP A CA 1
ATOM 572 C C . ASP A 1 76 ? -1.215 7.699 -4.082 1.00 96.38 76 ASP A C 1
ATOM 574 O O . ASP A 1 76 ? -1.310 8.572 -4.945 1.00 96.38 76 ASP A O 1
ATOM 578 N N . TYR A 1 77 ? -0.535 6.566 -4.276 1.00 98.06 77 TYR A N 1
ATOM 579 C CA . TYR A 1 77 ? 0.210 6.286 -5.497 1.00 98.06 77 TYR A CA 1
ATOM 580 C C . TYR A 1 77 ? -0.070 4.889 -6.035 1.00 98.06 77 TYR A C 1
ATOM 582 O O . TYR A 1 77 ? -0.129 3.911 -5.291 1.00 98.06 77 TYR A O 1
ATOM 590 N N . ILE A 1 78 ? -0.205 4.811 -7.358 1.00 97.81 78 ILE A N 1
ATOM 591 C CA . ILE A 1 78 ? -0.283 3.549 -8.091 1.00 97.81 78 ILE A CA 1
ATOM 592 C C . ILE A 1 78 ? 0.913 3.462 -9.025 1.00 97.81 78 ILE A C 1
ATOM 594 O O . ILE A 1 78 ? 1.069 4.263 -9.952 1.00 97.81 78 ILE A O 1
ATOM 598 N N . GLU A 1 79 ? 1.741 2.468 -8.763 1.00 97.44 79 GLU A N 1
ATOM 599 C CA . GLU A 1 79 ? 2.958 2.150 -9.475 1.00 97.44 79 GLU A CA 1
ATOM 600 C C . GLU A 1 79 ? 2.692 1.246 -10.674 1.00 97.44 79 GLU A C 1
ATOM 602 O O . GLU A 1 79 ? 2.131 0.160 -10.551 1.00 97.44 79 GLU A O 1
ATOM 607 N N . ILE A 1 80 ? 3.111 1.701 -11.854 1.00 96.38 80 ILE A N 1
ATOM 608 C CA . ILE A 1 80 ? 2.995 0.953 -13.107 1.00 96.38 80 ILE A CA 1
ATOM 609 C C . ILE A 1 80 ? 4.376 0.394 -13.456 1.00 96.38 80 ILE A C 1
ATOM 611 O O . ILE A 1 80 ? 5.198 1.099 -14.048 1.00 96.38 80 ILE A O 1
ATOM 615 N N . MET A 1 81 ? 4.605 -0.881 -13.133 1.00 92.38 81 MET A N 1
ATOM 616 C CA . MET A 1 81 ? 5.928 -1.523 -13.174 1.00 92.38 81 MET A CA 1
ATOM 617 C C . MET A 1 81 ? 6.585 -1.524 -14.561 1.00 92.38 81 MET A C 1
ATOM 619 O O . MET A 1 81 ? 7.802 -1.426 -14.683 1.00 92.38 81 MET A O 1
ATOM 623 N N . THR A 1 82 ? 5.789 -1.623 -15.631 1.00 90.75 82 THR A N 1
ATOM 624 C CA . THR A 1 82 ? 6.296 -1.745 -17.015 1.00 90.75 82 THR A CA 1
ATOM 625 C C . THR A 1 82 ? 5.773 -0.646 -17.940 1.00 90.75 82 THR A C 1
ATOM 627 O O . THR A 1 82 ? 5.449 -0.872 -19.109 1.00 90.75 82 THR A O 1
ATOM 630 N N . ALA A 1 83 ? 5.644 0.569 -17.399 1.00 93.94 83 ALA A N 1
ATOM 631 C CA . ALA A 1 83 ? 4.936 1.671 -18.044 1.00 93.94 83 ALA A CA 1
ATOM 632 C C . ALA A 1 83 ? 5.521 2.094 -19.397 1.00 93.94 83 ALA A C 1
ATOM 634 O O . ALA A 1 83 ? 4.764 2.450 -20.303 1.00 93.94 83 ALA A O 1
ATOM 635 N N . THR A 1 84 ? 6.849 2.075 -19.545 1.00 93.19 84 THR A N 1
ATOM 636 C CA . THR A 1 84 ? 7.520 2.683 -20.705 1.00 93.19 84 THR A CA 1
ATOM 637 C C . THR A 1 84 ? 8.162 1.678 -21.658 1.00 93.19 84 THR A C 1
ATOM 639 O O . THR A 1 84 ? 8.922 2.095 -22.534 1.00 93.19 84 THR A O 1
ATOM 642 N N . GLY A 1 85 ? 7.852 0.384 -21.543 1.00 91.38 85 GLY A N 1
ATOM 643 C CA . GLY A 1 85 ? 8.166 -0.606 -22.575 1.00 91.38 85 GLY A CA 1
ATOM 644 C C . GLY A 1 85 ? 8.829 -1.886 -22.077 1.00 91.38 85 GLY A C 1
ATOM 645 O O . GLY A 1 85 ? 8.565 -2.373 -20.980 1.00 91.38 85 GLY A O 1
ATOM 646 N N . GLY A 1 86 ? 9.633 -2.481 -22.958 1.00 89.62 86 GLY A N 1
ATOM 647 C CA . GLY A 1 86 ? 10.289 -3.770 -22.765 1.00 89.62 86 GLY A CA 1
ATOM 648 C C . GLY A 1 86 ? 9.535 -4.948 -23.360 1.00 89.62 86 GLY A C 1
ATOM 649 O O . GLY A 1 86 ? 9.902 -6.090 -23.120 1.00 89.62 86 GLY A O 1
ATOM 650 N N . SER A 1 87 ? 8.477 -4.720 -24.129 1.00 88.81 87 SER A N 1
ATOM 651 C CA . SER A 1 87 ? 7.766 -5.793 -24.830 1.00 88.81 87 SER A CA 1
ATOM 652 C C . SER A 1 87 ? 7.064 -5.226 -26.051 1.00 88.81 87 SER A C 1
ATOM 654 O O . SER A 1 87 ? 6.681 -4.061 -26.049 1.00 88.81 87 SER A O 1
ATOM 656 N N . VAL A 1 88 ? 6.824 -6.049 -27.071 1.00 85.56 88 VAL A N 1
ATOM 657 C CA . VAL A 1 88 ? 6.140 -5.595 -28.294 1.00 85.56 88 VAL A CA 1
ATOM 658 C C . VAL A 1 88 ? 4.791 -4.944 -27.986 1.00 85.56 88 VAL A C 1
ATOM 660 O O . VAL A 1 88 ? 4.431 -3.968 -28.641 1.00 85.56 88 VAL A O 1
ATOM 663 N N . ASP A 1 89 ? 4.077 -5.416 -26.966 1.00 85.75 89 ASP A N 1
ATOM 664 C CA . ASP A 1 89 ? 2.766 -4.879 -26.598 1.00 85.75 89 ASP A CA 1
ATOM 665 C C . ASP A 1 89 ? 2.863 -3.545 -25.843 1.00 85.75 89 ASP A C 1
ATOM 667 O O . ASP A 1 89 ? 2.032 -2.664 -26.064 1.00 85.75 89 ASP A O 1
ATOM 671 N N . ARG A 1 90 ? 3.919 -3.331 -25.046 1.00 89.25 90 ARG A N 1
ATOM 672 C CA . ARG A 1 90 ? 4.089 -2.123 -24.211 1.00 89.25 90 ARG A CA 1
ATOM 673 C C . ARG A 1 90 ? 5.050 -1.076 -24.763 1.00 89.25 90 ARG A C 1
ATOM 675 O O . ARG A 1 90 ? 5.005 0.061 -24.308 1.00 89.25 90 ARG A O 1
ATOM 682 N N . ASP A 1 91 ? 5.887 -1.417 -25.739 1.00 93.94 91 ASP A N 1
ATOM 683 C CA . ASP A 1 91 ? 6.804 -0.468 -26.370 1.00 93.94 91 ASP A CA 1
ATOM 684 C C . ASP A 1 91 ? 5.993 0.674 -26.991 1.00 93.94 91 ASP A C 1
ATOM 686 O O . ASP A 1 91 ? 5.147 0.440 -27.859 1.00 93.94 91 ASP A O 1
ATOM 690 N N . LEU A 1 92 ? 6.242 1.906 -26.538 1.00 96.69 92 LEU A N 1
ATOM 691 C CA . LEU A 1 92 ? 5.545 3.115 -27.002 1.00 96.69 92 LEU A CA 1
ATOM 692 C C . LEU A 1 92 ? 6.164 3.676 -28.294 1.00 96.69 92 LEU A C 1
ATOM 694 O O . LEU A 1 92 ? 5.770 4.741 -28.761 1.00 96.69 92 LEU A O 1
ATOM 698 N N . ILE A 1 93 ? 7.137 2.961 -28.856 1.00 96.06 93 ILE A N 1
ATOM 699 C CA . ILE A 1 93 ? 7.899 3.288 -30.057 1.00 96.06 93 ILE A CA 1
ATOM 700 C C . ILE A 1 93 ? 7.878 2.081 -31.003 1.00 96.06 93 ILE A C 1
ATOM 702 O O . ILE A 1 93 ? 7.880 0.932 -30.554 1.00 96.06 93 ILE A O 1
ATOM 706 N N . ASP A 1 94 ? 7.810 2.326 -32.307 1.00 93.62 94 ASP A N 1
ATOM 707 C CA . ASP A 1 94 ? 7.831 1.277 -33.324 1.00 93.62 94 ASP A CA 1
ATOM 708 C C . ASP A 1 94 ? 9.263 0.838 -33.687 1.00 93.62 94 ASP A C 1
ATOM 710 O O . ASP A 1 94 ? 10.260 1.299 -33.129 1.00 93.62 94 ASP A O 1
ATOM 714 N N . SER A 1 95 ? 9.378 -0.102 -34.629 1.00 89.81 95 SER A N 1
ATOM 715 C CA . SER A 1 95 ? 10.677 -0.597 -35.097 1.00 89.81 95 SER A CA 1
ATOM 716 C C . SER A 1 95 ? 11.494 0.421 -35.892 1.00 89.81 95 SER A C 1
ATOM 718 O O . SER A 1 95 ? 12.684 0.186 -36.093 1.00 89.81 95 SER A O 1
ATOM 720 N N . ASP A 1 96 ? 10.870 1.507 -36.343 1.00 90.19 96 ASP A N 1
ATOM 721 C CA . ASP A 1 96 ? 11.491 2.573 -37.128 1.00 90.19 96 ASP A CA 1
ATOM 722 C C . ASP A 1 96 ? 11.864 3.783 -36.250 1.00 90.19 96 ASP A C 1
ATOM 724 O O . ASP A 1 96 ? 12.441 4.752 -36.743 1.00 90.19 96 ASP A O 1
ATOM 728 N N . GLY A 1 97 ? 11.571 3.721 -34.946 1.00 91.00 97 GLY A N 1
ATOM 729 C CA . GLY A 1 97 ? 11.884 4.768 -33.980 1.00 91.00 97 GLY A CA 1
ATOM 730 C C . GLY A 1 97 ? 10.807 5.847 -33.849 1.00 91.00 97 GLY A C 1
ATOM 731 O O . GLY A 1 97 ? 11.080 6.904 -33.277 1.00 91.00 97 GLY A O 1
ATOM 732 N N . ASN A 1 98 ? 9.594 5.623 -34.363 1.00 95.94 98 ASN A N 1
ATOM 733 C CA . ASN A 1 98 ? 8.489 6.575 -34.239 1.00 95.94 98 ASN A CA 1
ATOM 734 C C . ASN A 1 98 ? 7.604 6.244 -33.036 1.00 95.94 98 ASN A C 1
ATOM 736 O O . ASN A 1 98 ? 7.309 5.080 -32.765 1.00 95.94 98 ASN A O 1
ATOM 740 N N . MET A 1 99 ? 7.128 7.277 -32.338 1.00 97.69 99 MET A N 1
ATOM 741 C CA . MET A 1 99 ? 6.172 7.108 -31.242 1.00 97.69 99 MET A CA 1
ATOM 742 C C . MET A 1 99 ? 4.845 6.527 -31.749 1.00 97.69 99 MET A C 1
ATOM 744 O O . MET A 1 99 ? 4.289 6.993 -32.743 1.00 97.69 99 MET A O 1
ATOM 748 N N . ILE A 1 100 ? 4.301 5.551 -31.026 1.00 97.56 100 ILE A N 1
ATOM 749 C CA . ILE A 1 100 ? 3.009 4.927 -31.321 1.00 97.56 100 ILE A CA 1
ATOM 750 C C . ILE A 1 100 ? 1.924 5.662 -30.529 1.00 97.56 100 ILE A C 1
ATOM 752 O O . ILE A 1 100 ? 1.675 5.370 -29.358 1.00 97.56 100 ILE A O 1
ATOM 756 N N . GLU A 1 101 ? 1.248 6.608 -31.180 1.00 96.69 101 GLU A N 1
ATOM 757 C CA . GLU A 1 101 ? 0.259 7.496 -30.548 1.00 96.69 101 GLU A CA 1
ATOM 758 C C . GLU A 1 101 ? -0.849 6.742 -29.793 1.00 96.69 101 GLU A C 1
ATOM 760 O O . GLU A 1 101 ? -1.185 7.104 -28.670 1.00 96.69 101 GLU A O 1
ATOM 765 N N . SER A 1 102 ? -1.370 5.639 -30.340 1.00 96.19 102 SER A N 1
ATOM 766 C CA . SER A 1 102 ? -2.426 4.853 -29.680 1.00 96.19 102 SER A CA 1
ATOM 767 C C . SER A 1 102 ? -1.979 4.190 -28.370 1.00 96.19 102 SER A C 1
ATOM 769 O O . SER A 1 102 ? -2.802 3.926 -27.489 1.00 96.19 102 SER A O 1
ATOM 771 N N . LYS A 1 103 ? -0.681 3.898 -28.229 1.00 95.94 103 LYS A N 1
ATOM 772 C CA . LYS A 1 103 ? -0.109 3.340 -26.997 1.00 95.94 103 LYS A CA 1
ATOM 773 C C . LYS A 1 103 ? 0.218 4.431 -25.983 1.00 95.94 103 LYS A C 1
ATOM 775 O O . LYS A 1 103 ? -0.037 4.237 -24.799 1.00 95.94 103 LYS A O 1
ATOM 780 N N . LEU A 1 104 ? 0.686 5.592 -26.444 1.00 96.88 104 LEU A N 1
ATOM 781 C CA . LEU A 1 104 ? 0.803 6.786 -25.602 1.00 96.88 104 LEU A CA 1
ATOM 782 C C . LEU A 1 104 ? -0.552 7.187 -25.006 1.00 96.88 104 LEU A C 1
ATOM 784 O O . LEU A 1 104 ? -0.652 7.402 -23.800 1.00 96.88 104 LEU A O 1
ATOM 788 N N . GLU A 1 105 ? -1.607 7.198 -25.822 1.00 96.75 105 GLU A N 1
ATOM 789 C CA . GLU A 1 105 ? -2.971 7.454 -25.353 1.00 96.75 105 GLU A CA 1
ATOM 790 C C . GLU A 1 105 ? -3.437 6.375 -24.365 1.00 96.75 105 GLU A C 1
ATOM 792 O O . GLU A 1 105 ? -4.088 6.688 -23.375 1.00 96.75 105 GLU A O 1
ATOM 797 N N . SER A 1 106 ? -3.062 5.108 -24.569 1.00 96.00 106 SER A N 1
ATOM 798 C CA . SER A 1 106 ? -3.382 4.029 -23.623 1.00 96.00 106 SER A CA 1
ATOM 799 C C . SER A 1 106 ? -2.736 4.227 -22.249 1.00 96.00 106 SER A C 1
ATOM 801 O O . SER A 1 106 ? -3.412 4.041 -21.236 1.00 96.00 106 SER A O 1
ATOM 803 N N . LEU A 1 107 ? -1.459 4.621 -22.206 1.00 96.75 107 LEU A N 1
ATOM 804 C CA . LEU A 1 107 ? -0.775 4.979 -20.961 1.00 96.75 107 LEU A CA 1
ATOM 805 C C . LEU A 1 107 ? -1.427 6.210 -20.316 1.00 96.75 107 LEU A C 1
ATOM 807 O O . LEU A 1 107 ? -1.690 6.216 -19.117 1.00 96.75 107 LEU A O 1
ATOM 811 N N . ALA A 1 108 ? -1.755 7.233 -21.107 1.00 97.50 108 ALA A N 1
ATOM 812 C CA . ALA A 1 108 ? -2.445 8.409 -20.598 1.00 97.50 108 ALA A CA 1
ATOM 813 C C . ALA A 1 108 ? -3.822 8.058 -20.007 1.00 97.50 108 ALA A C 1
ATOM 815 O O . ALA A 1 108 ? -4.146 8.496 -18.910 1.00 97.50 108 ALA A O 1
ATOM 816 N N . GLN A 1 109 ? -4.626 7.227 -20.667 1.00 97.50 109 GLN A N 1
ATOM 817 C CA . GLN A 1 109 ? -5.921 6.783 -20.137 1.00 97.50 109 GLN A CA 1
ATOM 818 C C . GLN A 1 109 ? -5.782 6.046 -18.805 1.00 97.50 109 GLN A C 1
ATOM 820 O O . GLN A 1 109 ? -6.591 6.254 -17.905 1.00 97.50 109 GLN A O 1
ATOM 825 N N . ALA A 1 110 ? -4.735 5.239 -18.651 1.00 97.06 110 ALA A N 1
ATOM 826 C CA . ALA A 1 110 ? -4.416 4.600 -17.384 1.00 97.06 110 ALA A CA 1
ATOM 827 C C . ALA A 1 110 ? -4.065 5.609 -16.281 1.00 97.06 110 ALA A C 1
ATOM 829 O O . ALA A 1 110 ? -4.636 5.546 -15.194 1.00 97.06 110 ALA A O 1
ATOM 830 N N . CYS A 1 111 ? -3.206 6.593 -16.568 1.00 98.12 111 CYS A N 1
ATOM 831 C CA . CYS A 1 111 ? -2.928 7.688 -15.634 1.00 98.12 111 CYS A CA 1
ATOM 832 C C . CYS A 1 111 ? -4.206 8.460 -15.272 1.00 98.12 111 CYS A C 1
ATOM 834 O O . CYS A 1 111 ? -4.409 8.815 -14.115 1.00 98.12 111 CYS A O 1
ATOM 836 N N . GLN A 1 112 ? -5.103 8.684 -16.237 1.00 97.44 112 GLN A N 1
ATOM 837 C CA . GLN A 1 112 ? -6.396 9.313 -15.979 1.00 97.44 112 GLN A CA 1
ATOM 838 C C . GLN A 1 112 ? -7.275 8.459 -15.052 1.00 97.44 112 GLN A C 1
ATOM 840 O O . GLN A 1 112 ? -7.955 9.019 -14.197 1.00 97.44 112 GLN A O 1
ATOM 845 N N . GLY A 1 113 ? -7.277 7.133 -15.208 1.00 95.75 113 GLY A N 1
ATOM 846 C CA . GLY A 1 113 ? -7.989 6.217 -14.315 1.00 95.75 113 GLY A CA 1
ATOM 847 C C . GLY A 1 113 ? -7.471 6.266 -12.880 1.00 95.75 113 GLY A C 1
ATOM 848 O O . GLY A 1 113 ? -8.274 6.376 -11.960 1.00 95.75 113 GLY A O 1
ATOM 849 N N . ILE A 1 114 ? -6.147 6.296 -12.696 1.00 97.19 114 ILE A N 1
ATOM 850 C CA . ILE A 1 114 ? -5.511 6.489 -11.381 1.00 97.19 114 ILE A CA 1
ATOM 851 C C . ILE A 1 114 ? -5.979 7.808 -10.741 1.00 97.19 114 ILE A C 1
ATOM 853 O O . ILE A 1 114 ? -6.450 7.816 -9.608 1.00 97.19 114 ILE A O 1
ATOM 857 N N . LEU A 1 115 ? -5.940 8.916 -11.491 1.00 96.62 115 LEU A N 1
ATOM 858 C CA . LEU A 1 115 ? -6.376 10.224 -10.986 1.00 96.62 115 LEU A CA 1
ATOM 859 C C . LEU A 1 115 ? -7.868 10.260 -10.615 1.00 96.62 115 LEU A C 1
ATOM 861 O O . LEU A 1 115 ? -8.252 10.987 -9.701 1.00 96.62 115 LEU A O 1
ATOM 865 N N . LYS A 1 116 ? -8.724 9.495 -11.307 1.00 93.38 116 LYS A N 1
ATOM 866 C CA . LYS A 1 116 ? -10.170 9.440 -11.017 1.00 93.38 116 LYS A CA 1
ATOM 867 C C . LYS A 1 116 ? -10.483 8.860 -9.640 1.00 93.38 116 LYS A C 1
ATOM 869 O O . LYS A 1 116 ? -11.507 9.232 -9.078 1.00 93.38 116 LYS A O 1
ATOM 874 N N . ILE A 1 117 ? -9.634 7.977 -9.116 1.00 91.31 117 ILE A N 1
ATOM 875 C CA . ILE A 1 117 ? -9.803 7.386 -7.781 1.00 91.31 117 ILE A CA 1
ATOM 876 C C . ILE A 1 117 ? -9.037 8.147 -6.689 1.00 91.31 117 ILE A C 1
ATOM 878 O O . ILE A 1 117 ? -8.958 7.677 -5.563 1.00 91.31 117 ILE A O 1
ATOM 882 N N . GLY A 1 118 ? -8.479 9.321 -7.006 1.00 92.88 118 GLY A N 1
ATOM 883 C CA . GLY A 1 118 ? -7.789 10.189 -6.045 1.00 92.88 118 GLY A CA 1
ATOM 884 C C . GLY A 1 118 ? -6.291 9.914 -5.871 1.00 92.88 118 GLY A C 1
ATOM 885 O O . GLY A 1 118 ? -5.600 10.743 -5.282 1.00 92.88 118 GLY A O 1
ATOM 886 N N . ALA A 1 119 ? -5.775 8.822 -6.439 1.00 96.69 119 ALA A N 1
ATOM 887 C CA . ALA A 1 119 ? -4.356 8.478 -6.415 1.00 96.69 119 ALA A CA 1
ATOM 888 C C . ALA A 1 119 ? -3.561 9.187 -7.531 1.00 96.69 119 ALA A C 1
ATOM 890 O O . ALA A 1 119 ? -4.117 9.800 -8.446 1.00 96.69 119 ALA A O 1
ATOM 891 N N . LYS A 1 120 ? -2.231 9.081 -7.485 1.00 98.25 120 LYS A N 1
ATOM 892 C CA . LYS A 1 120 ? -1.290 9.625 -8.472 1.00 98.25 120 LYS A CA 1
ATOM 893 C C . LYS A 1 120 ? -0.438 8.525 -9.110 1.00 98.25 120 LYS A C 1
ATOM 895 O O . LYS A 1 120 ? -0.092 7.551 -8.448 1.00 98.25 120 LYS A O 1
ATOM 900 N N . PRO A 1 121 ? -0.055 8.657 -10.389 1.00 98.44 121 PRO A N 1
ATOM 901 C CA . PRO A 1 121 ? 0.857 7.703 -11.006 1.00 98.44 121 PRO A CA 1
ATOM 902 C C . PRO A 1 121 ? 2.253 7.725 -10.366 1.00 98.44 121 PRO A C 1
ATOM 904 O O . PRO A 1 121 ? 2.843 8.795 -10.179 1.00 98.44 121 PRO A O 1
ATOM 907 N N . LEU A 1 122 ? 2.801 6.536 -10.113 1.00 98.50 122 LEU A N 1
ATOM 908 C CA . LEU A 1 122 ? 4.238 6.290 -10.031 1.00 98.50 122 LEU A CA 1
ATOM 909 C C . LEU A 1 122 ? 4.645 5.523 -11.297 1.00 98.50 122 LEU A C 1
ATOM 911 O O . LEU A 1 122 ? 4.195 4.408 -11.549 1.00 98.50 122 LEU A O 1
ATOM 915 N N . ILE A 1 123 ? 5.449 6.147 -12.155 1.00 98.25 123 ILE A N 1
ATOM 916 C CA . ILE A 1 123 ? 5.795 5.592 -13.469 1.00 98.25 123 ILE A CA 1
ATOM 917 C C . ILE A 1 123 ? 7.191 4.975 -13.413 1.00 98.25 123 ILE A C 1
ATOM 919 O O . ILE A 1 123 ? 8.178 5.695 -13.238 1.00 98.25 123 ILE A O 1
ATOM 923 N N . LYS A 1 124 ? 7.291 3.659 -13.639 1.00 97.06 124 LYS A N 1
ATOM 924 C CA . LYS A 1 124 ? 8.586 3.019 -13.883 1.00 97.06 124 LYS A CA 1
ATOM 925 C C . LYS A 1 124 ? 9.063 3.303 -15.304 1.00 97.06 124 LYS A C 1
ATOM 927 O O . LYS A 1 124 ? 8.434 2.922 -16.292 1.00 97.06 124 LYS A O 1
ATOM 932 N N . LEU A 1 125 ? 10.195 3.991 -15.391 1.00 96.44 125 LEU A N 1
ATOM 933 C CA . LEU A 1 125 ? 10.960 4.262 -16.599 1.00 96.44 125 LEU A CA 1
ATOM 934 C C . LEU A 1 125 ? 11.806 3.022 -16.913 1.00 96.44 125 LEU A C 1
ATOM 936 O O . LEU A 1 125 ? 12.971 2.904 -16.531 1.00 96.44 125 LEU A O 1
ATOM 940 N N . GLY A 1 126 ? 11.153 2.057 -17.548 1.00 86.69 126 GLY A N 1
ATOM 941 C CA . GLY A 1 126 ? 11.645 0.729 -17.882 1.00 86.69 126 GLY A CA 1
ATOM 942 C C . GLY A 1 126 ? 10.473 -0.226 -18.176 1.00 86.69 126 GLY A C 1
ATOM 943 O O . GLY A 1 126 ? 9.309 0.129 -18.002 1.00 86.69 126 GLY A O 1
ATOM 944 N N . CYS A 1 127 ? 10.712 -1.437 -18.676 1.00 90.81 127 CYS A N 1
ATOM 945 C CA . CYS A 1 127 ? 11.980 -1.928 -19.219 1.00 90.81 127 CYS A CA 1
ATOM 946 C C . CYS A 1 127 ? 12.300 -1.257 -20.573 1.00 90.81 127 CYS A C 1
ATOM 948 O O . CYS A 1 127 ? 11.484 -0.541 -21.155 1.00 90.81 127 CYS A O 1
ATOM 950 N N . VAL A 1 128 ? 13.513 -1.465 -21.086 1.00 94.56 128 VAL A N 1
ATOM 951 C CA . VAL A 1 128 ? 14.002 -0.783 -22.296 1.00 94.56 128 VAL A CA 1
ATOM 952 C C . VAL A 1 128 ? 13.289 -1.322 -23.548 1.00 94.56 128 VAL A C 1
ATOM 954 O O . VAL A 1 128 ? 13.334 -2.533 -23.778 1.00 94.56 128 VAL A O 1
ATOM 957 N N . PRO A 1 129 ? 12.689 -0.475 -24.407 1.00 94.81 129 PRO A N 1
ATOM 958 C CA . PRO A 1 129 ? 12.086 -0.927 -25.663 1.00 94.81 129 PRO A CA 1
ATOM 959 C C . PRO A 1 129 ? 13.064 -1.628 -26.613 1.00 94.81 129 PRO A C 1
ATOM 961 O O . PRO A 1 129 ? 14.240 -1.262 -26.696 1.00 94.81 129 PRO A O 1
ATOM 964 N N . PHE A 1 130 ? 12.571 -2.584 -27.407 1.00 93.00 130 PHE A N 1
ATOM 965 C CA . PHE A 1 130 ? 13.412 -3.381 -28.317 1.00 93.00 130 PHE A CA 1
ATOM 966 C C . PHE A 1 130 ? 14.144 -2.550 -29.373 1.00 93.00 130 PHE A C 1
ATOM 968 O O . PHE A 1 130 ? 15.216 -2.940 -29.831 1.00 93.00 130 PHE A O 1
ATOM 975 N N . TYR A 1 131 ? 13.578 -1.407 -29.766 1.00 93.44 131 TYR A N 1
ATOM 976 C CA . TYR A 1 131 ? 14.199 -0.495 -30.727 1.00 93.44 131 TYR A CA 1
ATOM 977 C C . TYR A 1 131 ? 15.618 -0.074 -30.305 1.00 93.44 131 TYR A C 1
ATOM 979 O O . TYR A 1 131 ? 16.503 0.065 -31.149 1.00 93.44 131 TYR A O 1
ATOM 987 N N . PHE A 1 132 ? 15.869 0.066 -29.001 1.00 94.94 132 PHE A N 1
ATOM 988 C CA . PHE A 1 132 ? 17.159 0.532 -28.491 1.00 94.94 132 PHE A CA 1
ATOM 989 C C . PHE A 1 132 ? 18.203 -0.575 -28.350 1.00 94.94 132 PHE A C 1
ATOM 991 O O . PHE A 1 132 ? 19.361 -0.260 -28.091 1.00 94.94 132 PHE A O 1
ATOM 998 N N . THR A 1 133 ? 17.828 -1.846 -28.512 1.00 91.00 133 THR A N 1
ATOM 999 C CA . THR A 1 133 ? 18.682 -2.998 -28.169 1.00 91.00 133 THR A CA 1
ATOM 1000 C C . THR A 1 133 ? 19.047 -3.859 -29.370 1.00 91.00 133 THR A C 1
ATOM 1002 O O . THR A 1 133 ? 19.512 -4.981 -29.217 1.00 91.00 133 THR A O 1
ATOM 1005 N N . MET A 1 134 ? 18.856 -3.357 -30.589 1.00 76.44 134 MET A N 1
ATOM 1006 C CA . MET A 1 134 ? 18.935 -4.145 -31.822 1.00 76.44 134 MET A CA 1
ATOM 1007 C C . MET A 1 134 ? 20.298 -4.820 -32.065 1.00 76.44 134 MET A C 1
ATOM 1009 O O . MET A 1 134 ? 20.343 -5.865 -32.715 1.00 76.44 134 MET A O 1
ATOM 1013 N N . LYS A 1 135 ? 21.417 -4.277 -31.563 1.00 75.19 135 LYS A N 1
ATOM 1014 C CA . LYS A 1 135 ? 22.743 -4.913 -31.667 1.00 75.19 135 LYS A CA 1
ATOM 1015 C C . LYS A 1 135 ? 22.968 -5.947 -30.567 1.00 75.19 135 LYS A C 1
ATOM 1017 O O . LYS A 1 135 ? 23.522 -7.007 -30.858 1.00 75.19 135 LYS A O 1
ATOM 1022 N N . GLN A 1 136 ? 22.579 -5.653 -29.327 1.00 67.12 136 GLN A N 1
ATOM 1023 C CA . GLN A 1 136 ? 22.682 -6.603 -28.210 1.00 67.12 136 GLN A CA 1
ATOM 1024 C C . GLN A 1 136 ? 21.649 -7.732 -28.290 1.00 67.12 136 GLN A C 1
ATOM 1026 O O . GLN A 1 136 ? 21.898 -8.838 -27.818 1.00 67.12 136 GLN A O 1
ATOM 1031 N N . ASN A 1 137 ? 20.525 -7.474 -28.950 1.00 73.06 137 ASN A N 1
ATOM 1032 C CA . ASN A 1 137 ? 19.383 -8.360 -29.048 1.00 73.06 137 ASN A CA 1
ATOM 1033 C C . ASN A 1 137 ? 18.815 -8.424 -30.483 1.00 73.06 137 ASN A C 1
ATOM 1035 O O . ASN A 1 137 ? 17.644 -8.113 -30.722 1.00 73.06 137 ASN A O 1
ATOM 1039 N N . PRO A 1 138 ? 19.614 -8.870 -31.472 1.00 66.50 138 PRO A N 1
ATOM 1040 C CA . PRO A 1 138 ? 19.220 -8.859 -32.885 1.00 66.50 138 PRO A CA 1
ATOM 1041 C C . PRO A 1 138 ? 18.023 -9.767 -33.195 1.00 66.50 138 PRO A C 1
ATOM 1043 O O . PRO A 1 138 ? 17.368 -9.602 -34.221 1.00 66.50 138 PRO A O 1
ATOM 1046 N N . ASN A 1 139 ? 17.723 -10.715 -32.303 1.00 71.06 139 ASN A N 1
ATOM 1047 C CA . ASN A 1 139 ? 16.602 -11.643 -32.426 1.00 71.06 139 ASN A CA 1
ATOM 1048 C C . ASN A 1 139 ? 15.390 -11.245 -31.566 1.00 71.06 139 ASN A C 1
ATOM 1050 O O . ASN A 1 139 ? 14.449 -12.031 -31.484 1.00 71.06 139 ASN A O 1
ATOM 1054 N N . LYS A 1 140 ? 15.411 -10.072 -30.910 1.00 68.31 140 LYS A N 1
ATOM 1055 C CA . LYS A 1 140 ? 14.362 -9.607 -29.983 1.00 68.31 140 LYS A CA 1
ATOM 1056 C C . LYS A 1 140 ? 13.969 -10.668 -28.943 1.00 68.31 140 LYS A C 1
ATOM 1058 O O . LYS A 1 140 ? 12.794 -10.902 -28.676 1.00 68.31 140 LYS A O 1
ATOM 1063 N N . GLN A 1 141 ? 14.966 -11.344 -28.383 1.00 69.38 141 GLN A N 1
ATOM 1064 C CA . GLN A 1 141 ? 14.788 -12.306 -27.305 1.00 69.38 141 GLN A CA 1
ATOM 1065 C C . GLN A 1 141 ? 14.244 -11.592 -26.070 1.00 69.38 141 GLN A C 1
ATOM 1067 O O . GLN A 1 141 ? 14.807 -10.595 -25.620 1.00 69.38 141 GLN A O 1
ATOM 1072 N N . VAL A 1 142 ? 13.153 -12.115 -25.530 1.00 79.12 142 VAL A N 1
ATOM 1073 C CA . VAL A 1 142 ? 12.670 -11.753 -24.199 1.00 79.12 142 VAL A CA 1
ATOM 1074 C C . VAL A 1 142 ? 13.392 -12.599 -23.151 1.00 79.12 142 VAL A C 1
ATOM 1076 O O . VAL A 1 142 ? 13.759 -13.748 -23.414 1.00 79.12 142 VAL A O 1
ATOM 1079 N N . GLY A 1 143 ? 13.580 -12.040 -21.959 1.00 78.50 143 GLY A N 1
ATOM 1080 C CA . GLY A 1 143 ? 13.926 -12.789 -20.762 1.00 78.50 143 GLY A CA 1
ATOM 1081 C C . GLY A 1 143 ? 12.885 -13.874 -20.505 1.00 78.50 143 GLY A C 1
ATOM 1082 O O . GLY A 1 143 ? 11.693 -13.695 -20.758 1.00 78.50 143 GLY A O 1
ATOM 1083 N N . THR A 1 144 ? 13.348 -15.024 -20.027 1.00 77.81 144 THR A N 1
ATOM 1084 C CA . THR A 1 144 ? 12.501 -16.218 -19.874 1.00 77.81 144 THR A CA 1
ATOM 1085 C C . THR A 1 144 ? 11.653 -16.208 -18.605 1.00 77.81 144 THR A C 1
ATOM 1087 O O . THR A 1 144 ? 10.706 -16.984 -18.525 1.00 77.81 144 THR A O 1
ATOM 1090 N N . VAL A 1 145 ? 11.967 -15.329 -17.647 1.00 83.62 145 VAL A N 1
ATOM 1091 C CA . VAL A 1 145 ? 11.278 -15.244 -16.351 1.00 83.62 145 VAL A CA 1
ATOM 1092 C C . VAL A 1 145 ? 10.067 -14.315 -16.430 1.00 83.62 145 VAL A C 1
ATOM 1094 O O . VAL A 1 145 ? 8.947 -14.751 -16.190 1.00 83.62 145 VAL A O 1
ATOM 1097 N N . PHE A 1 146 ? 10.271 -13.059 -16.838 1.00 84.75 146 PHE A N 1
ATOM 1098 C CA . PHE A 1 146 ? 9.213 -12.038 -16.823 1.00 84.75 146 PHE A CA 1
ATOM 1099 C C . PHE A 1 146 ? 8.659 -11.668 -18.209 1.00 84.75 146 PHE A C 1
ATOM 1101 O O . PHE A 1 146 ? 7.667 -10.951 -18.313 1.00 84.75 146 PHE A O 1
ATOM 1108 N N . GLY A 1 147 ? 9.270 -12.163 -19.293 1.00 85.50 147 GLY A N 1
ATOM 1109 C CA . GLY A 1 147 ? 8.768 -11.946 -20.653 1.00 85.50 147 GLY A CA 1
ATOM 1110 C C . GLY A 1 147 ? 9.035 -10.550 -21.230 1.00 85.50 147 GLY A C 1
ATOM 1111 O O . GLY A 1 147 ? 8.294 -10.107 -22.109 1.00 85.50 147 GLY A O 1
ATOM 1112 N N . PHE A 1 148 ? 10.092 -9.866 -20.779 1.00 87.62 148 PHE A N 1
ATOM 1113 C CA . PHE A 1 148 ? 10.500 -8.546 -21.282 1.00 87.62 148 PHE A CA 1
ATOM 1114 C C . PHE A 1 148 ? 11.894 -8.538 -21.899 1.00 87.62 148 PHE A C 1
ATOM 1116 O O . PHE A 1 148 ? 12.675 -9.466 -21.727 1.00 87.62 148 PHE A O 1
ATOM 1123 N N . ASN A 1 149 ? 12.239 -7.461 -22.597 1.00 91.38 149 ASN A N 1
ATOM 1124 C CA . ASN A 1 149 ? 13.606 -7.173 -22.992 1.00 91.38 149 ASN A CA 1
ATOM 1125 C C . ASN A 1 149 ? 14.474 -6.874 -21.755 1.00 91.38 149 ASN A C 1
ATOM 1127 O O . ASN A 1 149 ? 14.273 -5.865 -21.084 1.00 91.38 149 ASN A O 1
ATOM 1131 N N . VAL A 1 150 ? 15.466 -7.734 -21.515 1.00 91.81 150 VAL A N 1
ATOM 1132 C CA . VAL A 1 150 ? 16.410 -7.661 -20.379 1.00 91.81 150 VAL A CA 1
ATOM 1133 C C . VAL A 1 150 ? 17.717 -6.933 -20.712 1.00 91.81 150 VAL A C 1
ATOM 1135 O O . VAL A 1 150 ? 18.620 -6.847 -19.884 1.00 91.81 150 VAL A O 1
ATOM 1138 N N . PHE A 1 151 ? 17.857 -6.436 -21.944 1.00 92.31 151 PHE A N 1
ATOM 1139 C CA . PHE A 1 151 ? 19.078 -5.781 -22.411 1.00 92.31 151 PHE A CA 1
ATOM 1140 C C . PHE A 1 151 ? 18.974 -4.252 -22.304 1.00 92.31 151 PHE A C 1
ATOM 1142 O O . PHE A 1 151 ? 17.897 -3.697 -22.546 1.00 92.31 151 PHE A O 1
ATOM 1149 N N . PRO A 1 152 ? 20.083 -3.546 -22.012 1.00 93.62 152 PRO A N 1
ATOM 1150 C CA . PRO A 1 152 ? 20.131 -2.087 -22.080 1.00 93.62 152 PRO A CA 1
ATOM 1151 C C . PRO A 1 152 ? 20.122 -1.566 -23.517 1.00 93.62 152 PRO A C 1
ATOM 1153 O O . PRO A 1 152 ? 20.381 -2.337 -24.448 1.00 93.62 152 PRO A O 1
ATOM 1156 N N . PRO A 1 153 ? 19.951 -0.240 -23.707 1.00 95.44 153 PRO A N 1
ATOM 1157 C CA . PRO A 1 153 ? 20.256 0.397 -24.976 1.00 95.44 153 PRO A CA 1
ATOM 1158 C C . PRO A 1 153 ? 21.666 0.034 -25.460 1.00 95.44 153 PRO A C 1
ATOM 1160 O O . PRO A 1 153 ? 22.611 -0.089 -24.672 1.00 95.44 153 PRO A O 1
ATOM 1163 N N . ASP A 1 154 ? 21.826 -0.094 -26.773 1.00 93.75 154 ASP A N 1
ATOM 1164 C CA . ASP A 1 154 ? 23.136 -0.151 -27.408 1.00 93.75 154 ASP A CA 1
ATOM 1165 C C . ASP A 1 154 ? 23.950 1.107 -27.055 1.00 93.75 154 ASP A C 1
ATOM 1167 O O . ASP A 1 154 ? 23.392 2.185 -26.851 1.00 93.75 154 ASP A O 1
ATOM 1171 N N . ASP A 1 155 ? 25.283 0.997 -26.993 1.00 90.44 155 ASP A N 1
ATOM 1172 C CA . ASP A 1 155 ? 26.159 2.085 -26.514 1.00 90.44 155 ASP A CA 1
ATOM 1173 C C . ASP A 1 155 ? 25.923 3.442 -27.202 1.00 90.44 155 ASP A C 1
ATOM 1175 O O . ASP A 1 155 ? 26.108 4.491 -26.588 1.00 90.44 155 ASP A O 1
ATOM 1179 N N . ASN A 1 156 ? 25.510 3.439 -28.470 1.00 92.94 156 ASN A N 1
ATOM 1180 C CA . ASN A 1 156 ? 25.224 4.638 -29.258 1.00 92.94 156 ASN A CA 1
ATOM 1181 C C . ASN A 1 156 ? 23.752 5.094 -29.210 1.00 92.94 156 ASN A C 1
ATOM 1183 O O . ASN A 1 156 ? 23.415 6.055 -29.895 1.00 92.94 156 ASN A O 1
ATOM 1187 N N . MET A 1 157 ? 22.889 4.421 -28.444 1.00 96.25 157 MET A N 1
ATOM 1188 C CA . MET A 1 157 ? 21.436 4.642 -28.406 1.00 96.25 157 MET A CA 1
ATOM 1189 C C . MET A 1 157 ? 20.935 5.268 -27.097 1.00 96.25 157 MET A C 1
ATOM 1191 O O . MET A 1 157 ? 19.761 5.611 -27.012 1.00 96.25 157 MET A O 1
ATOM 1195 N N . TYR A 1 158 ? 21.793 5.487 -26.096 1.00 97.00 158 TYR A N 1
ATOM 1196 C CA . TYR A 1 158 ? 21.388 6.104 -24.822 1.00 97.00 158 TYR A CA 1
ATOM 1197 C C . TYR A 1 158 ? 20.781 7.506 -24.987 1.00 97.00 158 TYR A C 1
ATOM 1199 O O . TYR A 1 158 ? 19.761 7.799 -24.376 1.00 97.00 158 TYR A O 1
ATOM 1207 N N . GLY A 1 159 ? 21.337 8.341 -25.874 1.00 97.31 159 GLY A N 1
ATOM 1208 C CA . GLY A 1 159 ? 20.763 9.663 -26.160 1.00 97.31 159 GLY A CA 1
ATOM 1209 C C . GLY A 1 159 ? 19.434 9.609 -26.929 1.00 97.31 159 GLY A C 1
ATOM 1210 O O . GLY A 1 159 ? 18.601 10.501 -26.795 1.00 97.31 159 GLY A O 1
ATOM 1211 N N . GLU A 1 160 ? 19.204 8.555 -27.719 1.00 97.19 160 GLU A N 1
ATOM 1212 C CA . GLU A 1 160 ? 17.899 8.318 -28.353 1.00 97.19 160 GLU A CA 1
ATOM 1213 C C . GLU A 1 160 ? 16.874 7.817 -27.327 1.00 97.19 160 GLU A C 1
ATOM 1215 O O . GLU A 1 160 ? 15.707 8.194 -27.397 1.00 97.19 160 GLU A O 1
ATOM 1220 N N . TYR A 1 161 ? 17.311 7.016 -26.350 1.00 97.94 161 TYR A N 1
ATOM 1221 C CA . TYR A 1 161 ? 16.487 6.584 -25.223 1.00 97.94 161 TYR A CA 1
ATOM 1222 C C . TYR A 1 161 ? 16.091 7.762 -24.315 1.00 97.94 161 TYR A C 1
ATOM 1224 O O . TYR A 1 161 ? 14.920 7.879 -23.964 1.00 97.94 161 TYR A O 1
ATOM 1232 N N . GLU A 1 162 ? 17.015 8.686 -24.015 1.00 98.38 162 GLU A N 1
ATOM 1233 C CA . GLU A 1 162 ? 16.715 9.956 -23.326 1.00 98.38 162 GLU A CA 1
ATOM 1234 C C . GLU A 1 162 ? 15.591 10.717 -24.050 1.00 98.38 162 GLU A C 1
ATOM 1236 O O . GLU A 1 162 ? 14.540 10.979 -23.470 1.00 98.38 162 GLU A O 1
ATOM 1241 N N . ARG A 1 163 ? 15.760 10.980 -25.354 1.00 98.44 163 ARG A N 1
ATOM 1242 C CA . ARG A 1 163 ? 14.749 11.662 -26.185 1.00 98.44 163 ARG A CA 1
ATOM 1243 C C . ARG A 1 163 ? 13.413 10.926 -26.250 1.00 98.44 163 ARG A C 1
ATOM 1245 O O . ARG A 1 163 ? 12.363 11.552 -26.375 1.00 98.44 163 ARG A O 1
ATOM 1252 N N . TYR A 1 164 ? 13.433 9.599 -26.218 1.00 98.56 164 TYR A N 1
ATOM 1253 C CA . TYR A 1 164 ? 12.216 8.800 -26.145 1.00 98.56 164 TYR A CA 1
ATOM 1254 C C . TYR A 1 164 ? 11.447 9.073 -24.852 1.00 98.56 164 TYR A C 1
ATOM 1256 O O . TYR A 1 164 ? 10.252 9.363 -24.915 1.00 98.56 164 TYR A O 1
ATOM 1264 N N . LEU A 1 165 ? 12.127 9.060 -23.704 1.00 98.69 165 LEU A N 1
ATOM 1265 C CA . LEU A 1 165 ? 11.508 9.386 -22.421 1.00 98.69 165 LEU A CA 1
ATOM 1266 C C . LEU A 1 165 ? 11.014 10.838 -22.384 1.00 98.69 165 LEU A C 1
ATOM 1268 O O . LEU A 1 165 ? 9.895 11.077 -21.934 1.00 98.69 165 LEU A O 1
ATOM 1272 N N . GLU A 1 166 ? 11.773 11.790 -22.936 1.00 98.75 166 GLU A N 1
ATOM 1273 C CA . GLU A 1 166 ? 11.322 13.181 -23.094 1.00 98.75 166 GLU A CA 1
ATOM 1274 C C . GLU A 1 166 ? 10.014 13.269 -23.887 1.00 98.75 166 GLU A C 1
ATOM 1276 O O . GLU A 1 166 ? 9.092 13.966 -23.473 1.00 98.75 166 GLU A O 1
ATOM 1281 N N . ASN A 1 167 ? 9.890 12.532 -24.996 1.00 98.62 167 ASN A N 1
ATOM 1282 C CA . ASN A 1 167 ? 8.671 12.513 -25.807 1.00 98.62 167 ASN A CA 1
ATOM 1283 C C . ASN A 1 167 ? 7.478 11.897 -25.060 1.00 98.62 167 ASN A C 1
ATOM 1285 O O . ASN A 1 167 ? 6.363 12.412 -25.163 1.00 98.62 167 ASN A O 1
ATOM 1289 N N . VAL A 1 168 ? 7.697 10.819 -24.298 1.00 98.44 168 VAL A N 1
ATOM 1290 C CA . VAL A 1 168 ? 6.660 10.211 -23.446 1.00 98.44 168 VAL A CA 1
ATOM 1291 C C . VAL A 1 168 ? 6.191 11.215 -22.389 1.00 98.44 168 VAL A C 1
ATOM 1293 O O . VAL A 1 168 ? 4.994 11.472 -22.265 1.00 98.44 168 VAL A O 1
ATOM 1296 N N . LEU A 1 169 ? 7.123 11.835 -21.664 1.00 98.62 169 LEU A N 1
ATOM 1297 C CA . LEU A 1 169 ? 6.820 12.822 -20.627 1.00 98.62 169 LEU A CA 1
ATOM 1298 C C . LEU A 1 169 ? 6.140 14.062 -21.206 1.00 98.62 169 LEU A C 1
ATOM 1300 O O . LEU A 1 169 ? 5.159 14.545 -20.645 1.00 98.62 169 LEU A O 1
ATOM 1304 N N . GLN A 1 170 ? 6.606 14.552 -22.355 1.00 98.75 170 GLN A N 1
ATOM 1305 C CA . GLN A 1 170 ? 6.003 15.688 -23.041 1.00 98.75 170 GLN A CA 1
ATOM 1306 C C . GLN A 1 170 ? 4.558 15.388 -23.445 1.00 98.75 170 GLN A C 1
ATOM 1308 O O . GLN A 1 170 ? 3.702 16.259 -23.296 1.00 98.75 170 GLN A O 1
ATOM 1313 N N . TYR A 1 171 ? 4.264 14.165 -23.896 1.00 98.69 171 TYR A N 1
ATOM 1314 C CA . TYR A 1 171 ? 2.898 13.737 -24.189 1.00 98.69 171 TYR A CA 1
ATOM 1315 C C . TYR A 1 171 ? 2.010 13.778 -22.935 1.00 98.69 171 TYR A C 1
ATOM 1317 O O . TYR A 1 171 ? 0.916 14.347 -22.968 1.00 98.69 171 TYR A O 1
ATOM 1325 N N . LEU A 1 172 ? 2.495 13.250 -21.805 1.00 98.69 172 LEU A N 1
ATOM 1326 C CA . LEU A 1 172 ? 1.773 13.276 -20.527 1.00 98.69 172 LEU A CA 1
ATOM 1327 C C . LEU A 1 172 ? 1.561 14.714 -20.027 1.00 98.69 172 LEU A C 1
ATOM 1329 O O . LEU A 1 172 ? 0.449 15.074 -19.645 1.00 98.69 172 LEU A O 1
ATOM 1333 N N . VAL A 1 173 ? 2.574 15.580 -20.116 1.00 98.81 173 VAL A N 1
ATOM 1334 C CA . VAL A 1 173 ? 2.462 17.011 -19.786 1.00 98.81 173 VAL A CA 1
ATOM 1335 C C . VAL A 1 173 ? 1.447 17.714 -20.684 1.00 98.81 173 VAL A C 1
ATOM 1337 O O . VAL A 1 173 ? 0.643 18.505 -20.196 1.00 98.81 173 VAL A O 1
ATOM 1340 N N . THR A 1 174 ? 1.430 17.420 -21.985 1.00 98.62 174 THR A N 1
ATOM 1341 C CA . THR A 1 174 ? 0.423 17.962 -22.906 1.00 98.62 174 THR A CA 1
ATOM 1342 C C . THR A 1 174 ? -0.987 17.503 -22.532 1.00 98.62 174 THR A C 1
ATOM 1344 O O . THR A 1 174 ? -1.932 18.280 -22.666 1.00 98.62 174 THR A O 1
ATOM 1347 N N . ARG A 1 175 ? -1.143 16.271 -22.034 1.00 98.25 175 ARG A N 1
ATOM 1348 C CA . ARG A 1 175 ? -2.442 15.701 -21.663 1.00 98.25 175 ARG A CA 1
ATOM 1349 C C . ARG A 1 175 ? -2.976 16.200 -20.317 1.00 98.25 175 ARG A C 1
ATOM 1351 O O . ARG A 1 175 ? -4.173 16.471 -20.226 1.00 98.25 175 ARG A O 1
ATOM 1358 N N . PHE A 1 176 ? -2.123 16.286 -19.298 1.00 98.62 176 PHE A N 1
ATOM 1359 C CA . PHE A 1 176 ? -2.515 16.528 -17.899 1.00 98.62 176 PHE A CA 1
ATOM 1360 C C . PHE A 1 176 ? -2.117 17.906 -17.366 1.00 98.62 176 PHE A C 1
ATOM 1362 O O . PHE A 1 176 ? -2.643 18.346 -16.346 1.00 98.62 176 PHE A O 1
ATOM 1369 N N . GLY A 1 177 ? -1.228 18.609 -18.065 1.00 98.56 177 GLY A N 1
ATOM 1370 C CA . GLY A 1 177 ? -0.627 19.851 -17.599 1.00 98.56 177 GLY A CA 1
ATOM 1371 C C . GLY A 1 177 ? 0.620 19.608 -16.749 1.00 98.56 177 GLY A C 1
ATOM 1372 O O . GLY A 1 177 ? 0.714 18.651 -15.982 1.00 98.56 177 GLY A O 1
ATOM 1373 N N . LEU A 1 178 ? 1.586 20.517 -16.881 1.00 98.62 178 LEU A N 1
ATOM 1374 C CA . LEU A 1 178 ? 2.889 20.424 -16.218 1.00 98.62 178 LEU A CA 1
ATOM 1375 C C . LEU A 1 178 ? 2.771 20.362 -14.689 1.00 98.62 178 LEU A C 1
ATOM 1377 O O . LEU A 1 178 ? 3.430 19.542 -14.057 1.00 98.62 178 LEU A O 1
ATOM 1381 N N . ASP A 1 179 ? 1.908 21.195 -14.106 1.00 98.31 179 ASP A N 1
ATOM 1382 C CA . ASP A 1 179 ? 1.733 21.266 -12.652 1.00 98.31 179 ASP A CA 1
ATOM 1383 C C . ASP A 1 179 ? 1.165 19.976 -12.058 1.00 98.31 179 ASP A C 1
ATOM 1385 O O . ASP A 1 179 ? 1.409 19.686 -10.890 1.00 98.31 179 ASP A O 1
ATOM 1389 N N . GLU A 1 180 ? 0.408 19.197 -12.834 1.00 98.50 180 GLU A N 1
ATOM 1390 C CA . GLU A 1 180 ? -0.089 17.909 -12.362 1.00 98.50 180 GLU A CA 1
ATOM 1391 C C . GLU A 1 180 ? 0.989 16.830 -12.446 1.00 98.50 180 GLU A C 1
ATOM 1393 O O . GLU A 1 180 ? 1.229 16.147 -11.453 1.00 98.50 180 GLU A O 1
ATOM 1398 N N . VAL A 1 181 ? 1.694 16.727 -13.578 1.00 98.75 181 VAL A N 1
ATOM 1399 C CA . VAL A 1 181 ? 2.750 15.715 -13.775 1.00 98.75 181 VAL A CA 1
ATOM 1400 C C . VAL A 1 181 ? 3.923 15.915 -12.807 1.00 98.75 181 VAL A C 1
ATOM 1402 O O . VAL A 1 181 ? 4.518 14.942 -12.361 1.00 98.75 181 VAL A O 1
ATOM 1405 N N . ARG A 1 182 ? 4.215 17.153 -12.389 1.00 98.44 182 ARG A N 1
ATOM 1406 C CA . ARG A 1 182 ? 5.209 17.452 -11.336 1.00 98.44 182 ARG A CA 1
ATOM 1407 C C . ARG A 1 182 ? 4.882 16.867 -9.960 1.00 98.44 182 ARG A C 1
ATOM 1409 O O . ARG A 1 182 ? 5.743 16.849 -9.093 1.00 98.44 182 ARG A O 1
ATOM 1416 N N . LYS A 1 183 ? 3.643 16.429 -9.732 1.00 98.19 183 LYS A N 1
ATOM 1417 C CA . LYS A 1 183 ? 3.236 15.766 -8.483 1.00 98.19 183 LYS A CA 1
ATOM 1418 C C . LYS A 1 183 ? 3.349 14.244 -8.576 1.00 98.19 183 LYS A C 1
ATOM 1420 O O . LYS A 1 183 ? 3.010 13.564 -7.613 1.00 98.19 183 LYS A O 1
ATOM 1425 N N . TRP A 1 184 ? 3.693 13.704 -9.744 1.00 98.69 184 TRP A N 1
ATOM 1426 C CA . TRP A 1 184 ? 3.838 12.267 -9.953 1.00 98.69 184 TRP A CA 1
ATOM 1427 C C . TRP A 1 184 ? 5.224 11.816 -9.506 1.00 98.69 184 TRP A C 1
ATOM 1429 O O . TRP A 1 184 ? 6.141 12.626 -9.366 1.00 98.69 184 TRP A O 1
ATOM 1439 N N . ARG A 1 185 ? 5.368 10.512 -9.289 1.00 98.56 185 ARG A N 1
ATOM 1440 C CA . ARG A 1 185 ? 6.639 9.896 -8.907 1.00 98.56 185 ARG A CA 1
ATOM 1441 C C . ARG A 1 185 ? 7.187 9.071 -10.064 1.00 98.56 185 ARG A C 1
ATOM 1443 O O . ARG A 1 185 ? 6.431 8.574 -10.900 1.00 98.56 185 ARG A O 1
ATOM 1450 N N . PHE A 1 186 ? 8.501 8.911 -10.104 1.00 98.75 186 PHE A N 1
ATOM 1451 C CA . PHE A 1 186 ? 9.174 8.143 -11.145 1.00 98.75 186 PHE A CA 1
ATOM 1452 C C . PHE A 1 186 ? 10.155 7.158 -10.520 1.00 98.75 186 PHE A C 1
ATOM 1454 O O . PHE A 1 186 ? 10.817 7.468 -9.534 1.00 98.75 186 PHE A O 1
ATOM 1461 N N . GLY A 1 187 ? 10.259 5.960 -11.076 1.00 98.12 187 GLY A N 1
ATOM 1462 C CA . GLY A 1 187 ? 11.296 4.999 -10.700 1.00 98.12 187 GLY A CA 1
ATOM 1463 C C . GLY A 1 187 ? 12.047 4.544 -11.934 1.00 98.12 187 GLY A C 1
ATOM 1464 O O . GLY A 1 187 ? 11.444 4.407 -12.993 1.00 98.12 187 GLY A O 1
ATOM 1465 N N . VAL A 1 188 ? 13.353 4.337 -11.841 1.00 98.06 188 VAL A N 1
ATOM 1466 C CA . VAL A 1 188 ? 14.139 3.852 -12.980 1.00 98.06 188 VAL A CA 1
ATOM 1467 C C . VAL A 1 188 ? 14.377 2.358 -12.826 1.00 98.06 188 VAL A C 1
ATOM 1469 O O . VAL A 1 188 ? 15.149 1.946 -11.964 1.00 98.06 188 VAL A O 1
ATOM 1472 N N . MET A 1 189 ? 13.761 1.569 -13.714 1.00 93.50 189 MET A N 1
ATOM 1473 C CA . MET A 1 189 ? 13.788 0.099 -13.696 1.00 93.50 189 MET A CA 1
ATOM 1474 C C . MET A 1 189 ? 13.253 -0.531 -12.388 1.00 93.50 189 MET A C 1
ATOM 1476 O O . MET A 1 189 ? 12.899 0.149 -11.424 1.00 93.50 189 MET A O 1
ATOM 1480 N N . THR A 1 190 ? 13.173 -1.859 -12.400 1.00 93.50 190 THR A N 1
ATOM 1481 C CA . THR A 1 190 ? 12.804 -2.730 -11.276 1.00 93.50 190 THR A CA 1
ATOM 1482 C C . THR A 1 190 ? 13.984 -3.654 -11.003 1.00 93.50 190 THR A C 1
ATOM 1484 O O . THR A 1 190 ? 14.577 -4.146 -11.965 1.00 93.50 190 THR A O 1
ATOM 1487 N N . GLU A 1 191 ? 14.327 -3.845 -9.725 1.00 95.19 191 GLU A N 1
ATOM 1488 C CA . GLU A 1 191 ? 15.426 -4.698 -9.241 1.00 95.19 191 GLU A CA 1
ATOM 1489 C C . GLU A 1 191 ? 16.670 -4.635 -10.144 1.00 95.19 191 GLU A C 1
ATOM 1491 O O . GLU A 1 191 ? 17.043 -5.602 -10.811 1.00 95.19 191 GLU A O 1
ATOM 1496 N N . TYR A 1 192 ? 17.294 -3.461 -10.231 1.00 94.69 192 TYR A N 1
ATOM 1497 C CA . TYR A 1 192 ? 18.315 -3.160 -11.245 1.00 94.69 192 TYR A CA 1
ATOM 1498 C C . TYR A 1 192 ? 19.579 -4.041 -11.193 1.00 94.69 192 TYR A C 1
ATOM 1500 O O . TYR A 1 192 ? 20.373 -4.073 -12.142 1.00 94.69 192 TYR A O 1
ATOM 1508 N N . GLU A 1 193 ? 19.802 -4.741 -10.085 1.00 95.12 193 GLU A N 1
ATOM 1509 C CA . GLU A 1 193 ? 20.865 -5.720 -9.899 1.00 95.12 193 GLU A CA 1
ATOM 1510 C C . GLU A 1 193 ? 20.421 -7.171 -10.146 1.00 95.12 193 GLU A C 1
ATOM 1512 O O . GLU A 1 193 ? 21.264 -8.072 -10.158 1.00 95.12 193 GLU A O 1
ATOM 1517 N N . ASN A 1 194 ? 19.129 -7.423 -10.361 1.00 94.06 194 ASN A N 1
ATOM 1518 C CA . ASN A 1 194 ? 18.591 -8.742 -10.660 1.00 94.06 194 ASN A CA 1
ATOM 1519 C C . ASN A 1 194 ? 18.740 -9.071 -12.157 1.00 94.06 194 ASN A C 1
ATOM 1521 O O . ASN A 1 194 ? 18.175 -8.421 -13.039 1.00 94.06 194 ASN A O 1
ATOM 1525 N N . ALA A 1 195 ? 19.473 -10.147 -12.447 1.00 92.06 195 ALA A N 1
ATOM 1526 C CA . ALA A 1 195 ? 19.718 -10.610 -13.809 1.00 92.06 195 ALA A CA 1
ATOM 1527 C C . ALA A 1 195 ? 18.463 -11.156 -14.521 1.00 92.06 195 ALA A C 1
ATOM 1529 O O . ALA A 1 195 ? 18.485 -11.308 -15.741 1.00 92.06 195 ALA A O 1
ATOM 1530 N N . ASP A 1 196 ? 17.371 -11.437 -13.811 1.00 91.44 196 ASP A N 1
ATOM 1531 C CA . ASP A 1 196 ? 16.100 -11.793 -14.450 1.00 91.44 196 ASP A CA 1
ATOM 1532 C C . ASP A 1 196 ? 15.405 -10.571 -15.075 1.00 91.44 196 ASP A C 1
ATOM 1534 O O . ASP A 1 196 ? 14.658 -10.715 -16.048 1.00 91.44 196 ASP A O 1
ATOM 1538 N N . TRP A 1 197 ? 15.707 -9.371 -14.568 1.00 90.50 197 TRP A N 1
ATOM 1539 C CA . TRP A 1 197 ? 15.227 -8.094 -15.094 1.00 90.50 197 TRP A CA 1
ATOM 1540 C C . TRP A 1 197 ? 16.197 -7.464 -16.087 1.00 90.50 197 TRP A C 1
ATOM 1542 O O . TRP A 1 197 ? 15.770 -6.899 -17.098 1.00 90.50 197 TRP A O 1
ATOM 1552 N N . PHE A 1 198 ? 17.499 -7.526 -15.801 1.00 91.19 198 PHE A N 1
ATOM 1553 C CA . PHE A 1 198 ? 18.469 -6.708 -16.515 1.00 91.19 198 PHE A CA 1
ATOM 1554 C C . PHE A 1 198 ? 19.897 -7.268 -16.473 1.00 91.19 198 PHE A C 1
ATOM 1556 O O . PHE A 1 198 ? 20.466 -7.486 -15.404 1.00 91.19 198 PHE A O 1
ATOM 1563 N N . TYR A 1 199 ? 20.525 -7.447 -17.641 1.00 92.88 199 TYR A N 1
ATOM 1564 C CA . TYR A 1 199 ? 21.956 -7.757 -17.723 1.00 92.88 199 TYR A CA 1
ATOM 1565 C C . TYR A 1 199 ? 22.612 -7.347 -19.044 1.00 92.88 199 TYR A C 1
ATOM 1567 O O . TYR A 1 199 ? 21.979 -7.179 -20.085 1.00 92.88 199 TYR A O 1
ATOM 1575 N N . VAL A 1 200 ? 23.943 -7.281 -19.011 1.00 92.75 200 VAL A N 1
ATOM 1576 C CA . VAL A 1 200 ? 24.813 -7.165 -20.185 1.00 92.75 200 VAL A CA 1
ATOM 1577 C C . VAL A 1 200 ? 25.628 -8.437 -20.361 1.00 92.75 200 VAL A C 1
ATOM 1579 O O . VAL A 1 200 ? 26.169 -8.986 -19.398 1.00 92.75 200 VAL A O 1
ATOM 1582 N N . LEU A 1 201 ? 25.747 -8.889 -21.610 1.00 90.38 201 LEU A N 1
ATOM 1583 C CA . LEU A 1 201 ? 26.656 -9.968 -21.984 1.00 90.38 201 LEU A CA 1
ATOM 1584 C C . LEU A 1 201 ? 28.044 -9.415 -22.324 1.00 90.38 201 LEU A C 1
ATOM 1586 O O . LEU A 1 201 ? 28.175 -8.423 -23.040 1.00 90.38 201 LEU A O 1
ATOM 1590 N N . ASP A 1 202 ? 29.093 -10.085 -21.856 1.00 89.00 202 ASP A N 1
ATOM 1591 C CA . ASP A 1 202 ? 30.457 -9.833 -22.309 1.00 89.00 202 ASP A CA 1
ATOM 1592 C C . ASP A 1 202 ? 30.709 -10.380 -23.728 1.00 89.00 202 ASP A C 1
ATOM 1594 O O . ASP A 1 202 ? 29.855 -11.005 -24.361 1.00 89.00 202 ASP A O 1
ATOM 1598 N N . SER A 1 203 ? 31.925 -10.179 -24.241 1.00 87.75 203 SER A N 1
ATOM 1599 C CA . SER A 1 203 ? 32.326 -10.657 -25.572 1.00 87.75 203 SER A CA 1
ATOM 1600 C C . SER A 1 203 ? 32.318 -12.185 -25.727 1.00 87.75 203 SER A C 1
ATOM 1602 O O . SER A 1 203 ? 32.407 -12.678 -26.851 1.00 87.75 203 SER A O 1
ATOM 1604 N N . SER A 1 204 ? 32.208 -12.939 -24.628 1.00 87.88 204 SER A N 1
ATOM 1605 C CA . SER A 1 204 ? 32.048 -14.395 -24.621 1.00 87.88 204 SER A CA 1
ATOM 1606 C C . SER A 1 204 ? 30.584 -14.846 -24.557 1.00 87.88 204 SER A C 1
ATOM 1608 O O . SER A 1 204 ? 30.321 -16.049 -24.584 1.00 87.88 204 SER A O 1
ATOM 1610 N N . GLY A 1 205 ? 29.638 -13.903 -24.501 1.00 85.88 205 GLY A N 1
ATOM 1611 C CA . GLY A 1 205 ? 28.206 -14.173 -24.402 1.00 85.88 205 GLY A CA 1
ATOM 1612 C C . GLY A 1 205 ? 27.746 -14.530 -22.989 1.00 85.88 205 GLY A C 1
ATOM 1613 O O . GLY A 1 205 ? 26.722 -15.195 -22.847 1.00 85.88 205 GLY A O 1
ATOM 1614 N N . LYS A 1 206 ? 28.491 -14.137 -21.947 1.00 89.88 206 LYS A N 1
ATOM 1615 C CA . LYS A 1 206 ? 28.144 -14.402 -20.540 1.00 89.88 206 LYS A CA 1
ATOM 1616 C C . LYS A 1 206 ? 27.703 -13.137 -19.822 1.00 89.88 206 LYS A C 1
ATOM 1618 O O . LYS A 1 206 ? 28.268 -12.077 -20.068 1.00 89.88 206 LYS A O 1
ATOM 1623 N N . GLN A 1 207 ? 26.739 -13.264 -18.909 1.00 92.06 207 GLN A N 1
ATOM 1624 C CA . GLN A 1 207 ? 26.323 -12.169 -18.029 1.00 92.06 207 GLN A CA 1
ATOM 1625 C C . GLN A 1 207 ? 27.534 -11.584 -17.295 1.00 92.06 207 GLN A C 1
ATOM 1627 O O . GLN A 1 207 ? 28.375 -12.324 -16.777 1.00 92.06 207 GLN A O 1
ATOM 1632 N N . ASN A 1 208 ? 27.628 -10.258 -17.266 1.00 94.94 208 ASN A N 1
ATOM 1633 C CA . ASN A 1 208 ? 28.756 -9.553 -16.681 1.00 94.94 208 ASN A CA 1
ATOM 1634 C C . ASN A 1 208 ? 28.285 -8.453 -15.728 1.00 94.94 208 ASN A C 1
ATOM 1636 O O . ASN A 1 208 ? 27.660 -7.480 -16.149 1.00 94.94 208 ASN A O 1
ATOM 1640 N N . ALA A 1 209 ? 28.638 -8.598 -14.453 1.00 96.81 209 ALA A N 1
ATOM 1641 C CA . ALA A 1 209 ? 28.250 -7.689 -13.381 1.00 96.81 209 ALA A CA 1
ATOM 1642 C C . ALA A 1 209 ? 28.698 -6.238 -13.612 1.00 96.81 209 ALA A C 1
ATOM 1644 O O . ALA A 1 209 ? 27.887 -5.321 -13.526 1.00 96.81 209 ALA A O 1
ATOM 1645 N N . GLU A 1 210 ? 29.967 -6.021 -13.971 1.00 97.44 210 GLU A N 1
ATOM 1646 C CA . GLU A 1 210 ? 30.525 -4.674 -14.145 1.00 97.44 210 GLU A CA 1
ATOM 1647 C C . GLU A 1 210 ? 29.907 -3.954 -15.349 1.00 97.44 210 GLU A C 1
ATOM 1649 O O . GLU A 1 210 ? 29.587 -2.769 -15.276 1.00 97.44 210 GLU A O 1
ATOM 1654 N N . LEU A 1 211 ? 29.723 -4.660 -16.468 1.00 96.25 211 LEU A N 1
ATOM 1655 C CA . LEU A 1 211 ? 29.076 -4.085 -17.649 1.00 96.25 211 LEU A CA 1
ATOM 1656 C C . LEU A 1 211 ? 27.598 -3.784 -17.388 1.00 96.25 211 LEU A C 1
ATOM 1658 O O . LEU A 1 211 ? 27.116 -2.740 -17.818 1.00 96.25 211 LEU A O 1
ATOM 1662 N N . THR A 1 212 ? 26.908 -4.667 -16.661 1.00 96.56 212 THR A N 1
ATOM 1663 C CA . THR A 1 212 ? 25.503 -4.483 -16.274 1.00 96.56 212 THR A CA 1
ATOM 1664 C C . THR A 1 212 ? 25.346 -3.250 -15.395 1.00 96.56 212 THR A C 1
ATOM 1666 O O . THR A 1 212 ? 24.605 -2.340 -15.748 1.00 96.56 212 THR A O 1
ATOM 1669 N N . MET A 1 213 ? 26.120 -3.155 -14.314 1.00 97.81 213 MET A N 1
ATOM 1670 C CA . MET A 1 213 ? 26.120 -1.999 -13.419 1.00 97.81 213 MET A CA 1
ATOM 1671 C C . MET A 1 213 ? 26.368 -0.684 -14.178 1.00 97.81 213 MET A C 1
ATOM 1673 O O . MET A 1 213 ? 25.596 0.264 -14.058 1.00 97.81 213 MET A O 1
ATOM 1677 N N . ASN A 1 214 ? 27.406 -0.631 -15.022 1.00 97.94 214 ASN A N 1
ATOM 1678 C CA . ASN A 1 214 ? 27.718 0.574 -15.797 1.00 97.94 214 ASN A CA 1
ATOM 1679 C C . ASN A 1 214 ? 26.620 0.931 -16.815 1.00 97.94 214 ASN A C 1
ATOM 1681 O O . ASN A 1 214 ? 26.404 2.109 -17.099 1.00 97.94 214 ASN A O 1
ATOM 1685 N N . ALA A 1 215 ? 25.933 -0.061 -17.385 1.00 97.31 215 ALA A N 1
ATOM 1686 C CA . ALA A 1 215 ? 24.794 0.175 -18.265 1.00 97.31 215 ALA A CA 1
ATOM 1687 C C . ALA A 1 215 ? 23.588 0.729 -17.494 1.00 97.31 215 ALA A C 1
ATOM 1689 O O . ALA A 1 215 ? 22.959 1.676 -17.964 1.00 97.31 215 ALA A O 1
ATOM 1690 N N . TYR A 1 216 ? 23.313 0.210 -16.294 1.00 98.06 216 TYR A N 1
ATOM 1691 C CA . TYR A 1 216 ? 22.265 0.746 -15.429 1.00 98.06 216 TYR A CA 1
ATOM 1692 C C . TYR A 1 216 ? 22.534 2.206 -15.043 1.00 98.06 216 TYR A C 1
ATOM 1694 O O . TYR A 1 216 ? 21.643 3.036 -15.192 1.00 98.06 216 TYR A O 1
ATOM 1702 N N . PHE A 1 217 ? 23.766 2.562 -14.660 1.00 98.56 217 PHE A N 1
ATOM 1703 C CA . PHE A 1 217 ? 24.113 3.957 -14.337 1.00 98.56 217 PHE A CA 1
ATOM 1704 C C . PHE A 1 217 ? 23.817 4.903 -15.501 1.00 98.56 217 PHE A C 1
ATOM 1706 O O . PHE A 1 217 ? 23.212 5.954 -15.311 1.00 98.56 217 PHE A O 1
ATOM 1713 N N . LYS A 1 218 ? 24.147 4.497 -16.734 1.00 98.25 218 LYS A N 1
ATOM 1714 C CA . LYS A 1 218 ? 23.793 5.274 -17.927 1.00 98.25 218 LYS A CA 1
ATOM 1715 C C . LYS A 1 218 ? 22.275 5.369 -18.127 1.00 98.25 218 LYS A C 1
ATOM 1717 O O . LYS A 1 218 ? 21.802 6.434 -18.513 1.00 98.25 218 LYS A O 1
ATOM 1722 N N . ILE A 1 219 ? 21.510 4.294 -17.905 1.00 98.12 219 ILE A N 1
ATOM 1723 C CA . ILE A 1 219 ? 20.036 4.334 -17.983 1.00 98.12 219 ILE A CA 1
ATOM 1724 C C . ILE A 1 219 ? 19.488 5.332 -16.960 1.00 98.12 219 ILE A C 1
ATOM 1726 O O . ILE A 1 219 ? 18.667 6.171 -17.328 1.00 98.12 219 ILE A O 1
ATOM 1730 N N . TYR A 1 220 ? 19.967 5.274 -15.716 1.00 98.75 220 TYR A N 1
ATOM 1731 C CA . TYR A 1 220 ? 19.567 6.182 -14.645 1.00 98.75 220 TYR A CA 1
ATOM 1732 C C . TYR A 1 220 ? 19.862 7.639 -15.002 1.00 98.75 220 TYR A C 1
ATOM 1734 O O . TYR A 1 220 ? 18.936 8.447 -15.062 1.00 98.75 220 TYR A O 1
ATOM 1742 N N . ASP A 1 221 ? 21.106 7.953 -15.373 1.00 98.75 221 ASP A N 1
ATOM 1743 C CA . ASP A 1 221 ? 21.525 9.312 -15.732 1.00 98.75 221 ASP A CA 1
ATOM 1744 C C . ASP A 1 221 ? 20.688 9.897 -16.879 1.00 98.75 221 ASP A C 1
ATOM 1746 O O . ASP A 1 221 ? 20.243 11.043 -16.809 1.00 98.75 221 ASP A O 1
ATOM 1750 N N . ASN A 1 222 ? 20.438 9.112 -17.933 1.00 98.56 222 ASN A N 1
ATOM 1751 C CA . ASN A 1 222 ? 19.642 9.565 -19.079 1.00 98.56 222 ASN A CA 1
ATOM 1752 C C . ASN A 1 222 ? 18.149 9.693 -18.726 1.00 98.56 222 ASN A C 1
ATOM 1754 O O . ASN A 1 222 ? 17.481 10.589 -19.236 1.00 98.56 222 ASN A O 1
ATOM 1758 N N . SER A 1 223 ? 17.621 8.843 -17.841 1.00 98.75 223 SER A N 1
ATOM 1759 C CA . SER A 1 223 ? 16.219 8.915 -17.403 1.00 98.75 223 SER A CA 1
ATOM 1760 C C . SER A 1 223 ? 15.966 10.140 -16.525 1.00 98.75 223 SER A C 1
ATOM 1762 O O . SER A 1 223 ? 15.011 10.878 -16.763 1.00 98.75 223 SER A O 1
ATOM 1764 N N . VAL A 1 224 ? 16.854 10.409 -15.561 1.00 98.81 224 VAL A N 1
ATOM 1765 C CA . VAL A 1 224 ? 16.782 11.613 -14.719 1.00 98.81 224 VAL A CA 1
ATOM 1766 C C . VAL A 1 224 ? 16.937 12.867 -15.567 1.00 98.81 224 VAL A C 1
ATOM 1768 O O . VAL A 1 224 ? 16.146 13.793 -15.433 1.00 98.81 224 VAL A O 1
ATOM 1771 N N . LYS A 1 225 ? 17.885 12.887 -16.507 1.00 98.69 225 LYS A N 1
ATOM 1772 C CA . LYS A 1 225 ? 18.067 14.030 -17.407 1.00 98.69 225 LYS A CA 1
ATOM 1773 C C . LYS A 1 225 ? 16.825 14.319 -18.257 1.00 98.69 225 LYS A C 1
ATOM 1775 O O . LYS A 1 225 ? 16.441 15.479 -18.380 1.00 98.69 225 LYS A O 1
ATOM 1780 N N . ALA A 1 226 ? 16.159 13.287 -18.781 1.00 98.81 226 ALA A N 1
ATOM 1781 C CA . ALA A 1 226 ? 14.891 13.451 -19.495 1.00 98.81 226 ALA A CA 1
ATOM 1782 C C . ALA A 1 226 ? 13.795 14.061 -18.598 1.00 98.81 226 ALA A C 1
ATOM 1784 O O . ALA A 1 226 ? 13.079 14.972 -19.022 1.00 98.81 226 ALA A O 1
ATOM 1785 N N . LEU A 1 227 ? 13.688 13.607 -17.342 1.00 98.88 227 LEU A N 1
ATOM 1786 C CA . LEU A 1 227 ? 12.767 14.180 -16.354 1.00 98.88 227 LEU A CA 1
ATOM 1787 C C . LEU A 1 227 ? 13.096 15.647 -16.055 1.00 98.88 227 LEU A C 1
ATOM 1789 O O . LEU A 1 227 ? 12.206 16.495 -16.122 1.00 98.88 227 LEU A O 1
ATOM 1793 N N . GLU A 1 228 ? 14.362 15.969 -15.776 1.00 98.69 228 GLU A N 1
ATOM 1794 C CA . GLU A 1 228 ? 14.814 17.334 -15.479 1.00 98.69 228 GLU A CA 1
ATOM 1795 C C . GLU A 1 228 ? 14.545 18.288 -16.655 1.00 98.69 228 GLU A C 1
ATOM 1797 O O . GLU A 1 228 ? 14.123 19.426 -16.433 1.00 98.69 228 GLU A O 1
ATOM 1802 N N . ASN A 1 229 ? 14.732 17.832 -17.899 1.00 98.62 229 ASN A N 1
ATOM 1803 C CA . ASN A 1 229 ? 14.502 18.636 -19.102 1.00 98.62 229 ASN A CA 1
ATOM 1804 C C . ASN A 1 229 ? 13.022 19.004 -19.297 1.00 98.62 229 ASN A C 1
ATOM 1806 O O . ASN A 1 229 ? 12.725 20.114 -19.742 1.00 98.62 229 ASN A O 1
ATOM 1810 N N . ILE A 1 230 ? 12.095 18.099 -18.963 1.00 98.69 230 ILE A N 1
ATOM 1811 C CA . ILE A 1 230 ? 10.653 18.307 -19.173 1.00 98.69 230 ILE A CA 1
ATOM 1812 C C . ILE A 1 230 ? 9.971 18.935 -17.953 1.00 98.69 230 ILE A C 1
ATOM 1814 O O . ILE A 1 230 ? 9.151 19.844 -18.095 1.00 98.69 230 ILE A O 1
ATOM 1818 N N . LEU A 1 231 ? 10.294 18.467 -16.747 1.00 98.56 231 LEU A N 1
ATOM 1819 C CA . LEU A 1 231 ? 9.628 18.878 -15.506 1.00 98.56 231 LEU A CA 1
ATOM 1820 C C . LEU A 1 231 ? 10.339 20.051 -14.820 1.00 98.56 231 LEU A C 1
ATOM 1822 O O . LEU A 1 231 ? 9.708 20.809 -14.073 1.00 98.56 231 LEU A O 1
ATOM 1826 N N . GLY A 1 232 ? 11.619 20.261 -15.128 1.00 98.00 232 GLY A N 1
ATOM 1827 C CA . GLY A 1 232 ? 12.505 21.174 -14.420 1.00 98.00 232 GLY A CA 1
ATOM 1828 C C . GLY A 1 232 ? 13.062 20.516 -13.162 1.00 98.00 232 GLY A C 1
ATOM 1829 O O . GLY A 1 232 ? 12.295 20.030 -12.335 1.00 98.00 232 GLY A O 1
ATOM 1830 N N . LYS A 1 233 ? 14.389 20.559 -13.013 1.00 96.00 233 LYS A N 1
ATOM 1831 C CA . LYS A 1 233 ? 15.162 19.882 -11.961 1.00 96.00 233 LYS A CA 1
ATOM 1832 C C . LYS A 1 233 ? 14.537 19.916 -10.562 1.00 96.00 233 LYS A C 1
ATOM 1834 O O . LYS A 1 233 ? 14.316 18.872 -9.973 1.00 96.00 233 LYS A O 1
ATOM 1839 N N . ASP A 1 234 ? 14.144 21.090 -10.077 1.00 95.81 234 ASP A N 1
ATOM 1840 C CA . ASP A 1 234 ? 13.603 21.247 -8.715 1.00 95.81 234 ASP A CA 1
ATOM 1841 C C . ASP A 1 234 ? 12.205 20.616 -8.496 1.00 95.81 234 ASP A C 1
ATOM 1843 O O . ASP A 1 234 ? 11.638 20.746 -7.416 1.00 95.81 234 ASP A O 1
ATOM 1847 N N . ASN A 1 235 ? 11.608 19.992 -9.520 1.00 96.62 235 ASN A N 1
ATOM 1848 C CA . ASN A 1 235 ? 10.266 19.395 -9.475 1.00 96.62 235 ASN A CA 1
ATOM 1849 C C . ASN A 1 235 ? 10.259 17.907 -9.849 1.00 96.62 235 ASN A C 1
ATOM 1851 O O . ASN A 1 235 ? 9.187 17.338 -10.052 1.00 96.62 235 ASN A O 1
ATOM 1855 N N . VAL A 1 236 ? 11.429 17.298 -10.033 1.00 97.75 236 VAL A N 1
ATOM 1856 C CA . VAL A 1 236 ? 11.527 15.857 -10.258 1.00 97.75 236 VAL A CA 1
ATOM 1857 C C . VAL A 1 236 ? 11.442 15.157 -8.903 1.00 97.75 236 VAL A C 1
ATOM 1859 O O . VAL A 1 236 ? 11.995 15.648 -7.926 1.00 97.75 236 VAL A O 1
ATOM 1862 N N . TYR A 1 237 ? 10.733 14.031 -8.857 1.00 98.50 237 TYR A N 1
ATOM 1863 C CA . TYR A 1 237 ? 10.785 13.083 -7.749 1.00 98.50 237 TYR A CA 1
ATOM 1864 C C . TYR A 1 237 ? 11.058 11.695 -8.337 1.00 98.50 237 TYR A C 1
ATOM 1866 O O . TYR A 1 237 ? 10.178 11.094 -8.968 1.00 98.50 237 TYR A O 1
ATOM 1874 N N . VAL A 1 238 ? 12.293 11.217 -8.208 1.00 98.75 238 VAL A N 1
ATOM 1875 C CA . VAL A 1 238 ? 12.801 10.024 -8.893 1.00 98.75 238 VAL A CA 1
ATOM 1876 C C . VAL A 1 238 ? 13.630 9.138 -7.969 1.00 98.75 238 VAL A C 1
ATOM 1878 O O . VAL A 1 238 ? 14.381 9.618 -7.125 1.00 98.75 238 VAL A O 1
ATOM 1881 N N . GLY A 1 239 ? 13.514 7.826 -8.147 1.00 98.31 239 GLY A N 1
ATOM 1882 C CA . GLY A 1 239 ? 14.248 6.858 -7.343 1.00 98.31 239 GLY A CA 1
ATOM 1883 C C . GLY A 1 239 ? 14.614 5.587 -8.085 1.00 98.31 239 GLY A C 1
ATOM 1884 O O . GLY A 1 239 ? 14.396 5.445 -9.294 1.00 98.31 239 GLY A O 1
ATOM 1885 N N . ALA A 1 240 ? 15.202 4.669 -7.329 1.00 97.56 240 ALA A N 1
ATOM 1886 C CA . ALA A 1 240 ? 15.716 3.398 -7.814 1.00 97.56 240 ALA A CA 1
ATOM 1887 C C . ALA A 1 240 ? 15.272 2.254 -6.901 1.00 97.56 240 ALA A C 1
ATOM 1889 O O . ALA A 1 240 ? 15.255 2.403 -5.680 1.00 97.56 240 ALA A O 1
ATOM 1890 N N . HIS A 1 241 ? 14.978 1.110 -7.517 1.00 97.19 241 HIS A N 1
ATOM 1891 C CA . HIS A 1 241 ? 14.438 -0.076 -6.857 1.00 97.19 241 HIS A CA 1
ATOM 1892 C C . HIS A 1 241 ? 15.409 -1.243 -6.966 1.00 97.19 241 HIS A C 1
ATOM 1894 O O . HIS A 1 241 ? 15.668 -1.729 -8.068 1.00 97.19 241 HIS A O 1
ATOM 1900 N N . SER A 1 242 ? 15.951 -1.670 -5.829 1.00 96.94 242 SER A N 1
ATOM 1901 C CA . SER A 1 242 ? 16.823 -2.837 -5.710 1.00 96.94 242 SER A CA 1
ATOM 1902 C C . SER A 1 242 ? 16.076 -4.043 -5.153 1.00 96.94 242 SER A C 1
ATOM 1904 O O . SER A 1 242 ? 15.071 -3.913 -4.468 1.00 96.94 242 SER A O 1
ATOM 1906 N N . MET A 1 243 ? 16.584 -5.242 -5.396 1.00 94.88 243 MET A N 1
ATOM 1907 C CA . MET A 1 243 ? 16.147 -6.443 -4.698 1.00 94.88 243 MET A CA 1
ATOM 1908 C C . MET A 1 243 ? 16.602 -6.414 -3.231 1.00 94.88 243 MET A C 1
ATOM 1910 O O . MET A 1 243 ? 15.770 -6.612 -2.366 1.00 94.88 243 MET A O 1
ATOM 1914 N N . THR A 1 244 ? 17.877 -6.139 -2.925 1.00 95.81 244 THR A N 1
ATOM 1915 C CA . THR A 1 244 ? 18.503 -5.986 -1.576 1.00 95.81 244 THR A CA 1
ATOM 1916 C C . THR A 1 244 ? 18.347 -7.118 -0.539 1.00 95.81 244 THR A C 1
ATOM 1918 O O . THR A 1 244 ? 19.306 -7.427 0.180 1.00 95.81 244 THR A O 1
ATOM 1921 N N . VAL A 1 245 ? 17.183 -7.762 -0.416 1.00 95.75 245 VAL A N 1
ATOM 1922 C CA . VAL A 1 245 ? 16.933 -8.886 0.499 1.00 95.75 245 VAL A CA 1
ATOM 1923 C C . VAL A 1 245 ? 17.929 -10.023 0.264 1.00 95.75 245 VAL A C 1
ATOM 1925 O O . VAL A 1 245 ? 18.406 -10.642 1.216 1.00 95.75 245 VAL A O 1
ATOM 1928 N N . THR A 1 246 ? 18.324 -10.251 -0.986 1.00 94.25 246 THR A N 1
ATOM 1929 C CA . THR A 1 246 ? 19.360 -11.207 -1.390 1.00 94.25 246 THR A CA 1
ATOM 1930 C C . THR A 1 246 ? 20.414 -10.531 -2.262 1.00 94.25 246 THR A C 1
ATOM 1932 O O . THR A 1 246 ? 20.175 -9.462 -2.809 1.00 94.25 246 THR A O 1
ATOM 1935 N N . GLU A 1 247 ? 21.596 -11.142 -2.388 1.00 92.69 247 GLU A N 1
ATOM 1936 C CA . GLU A 1 247 ? 22.650 -10.610 -3.261 1.00 92.69 247 GLU A CA 1
ATOM 1937 C C . GLU A 1 247 ? 22.232 -10.700 -4.736 1.00 92.69 247 GLU A C 1
ATOM 1939 O O . GLU A 1 247 ? 21.825 -11.765 -5.209 1.00 92.69 247 GLU A O 1
ATOM 1944 N N . GLY A 1 248 ? 22.346 -9.583 -5.456 1.00 94.38 248 GLY A N 1
ATOM 1945 C CA . GLY A 1 248 ? 22.152 -9.524 -6.901 1.00 94.38 248 GLY A CA 1
ATOM 1946 C C . GLY A 1 248 ? 23.409 -9.855 -7.705 1.00 94.38 248 GLY A C 1
ATOM 1947 O O . GLY A 1 248 ? 24.417 -10.346 -7.194 1.00 94.38 248 GLY A O 1
ATOM 1948 N N . LEU A 1 249 ? 23.370 -9.537 -8.999 1.00 96.44 249 LEU A N 1
ATOM 1949 C CA . LEU A 1 249 ? 24.506 -9.691 -9.911 1.00 96.44 249 LEU A CA 1
ATOM 1950 C C . LEU A 1 249 ? 25.684 -8.771 -9.531 1.00 96.44 249 LEU A C 1
ATOM 1952 O O . LEU A 1 2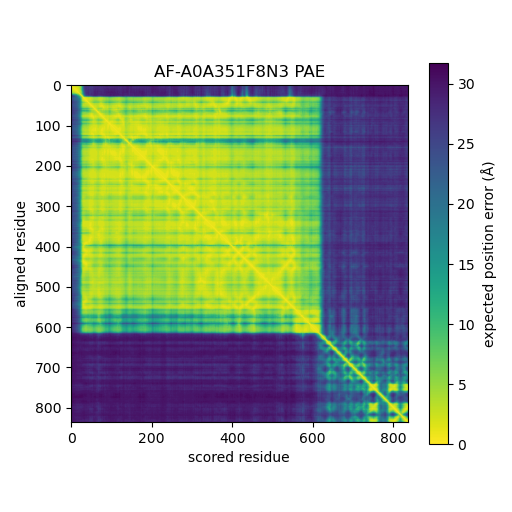49 ? 26.837 -9.084 -9.835 1.00 96.44 249 LEU A O 1
ATOM 1956 N N . TRP A 1 250 ? 25.404 -7.636 -8.889 1.00 97.56 250 TRP A N 1
ATOM 1957 C CA . TRP A 1 250 ? 26.378 -6.666 -8.393 1.00 97.56 250 TRP A CA 1
ATOM 1958 C C . TRP A 1 250 ? 25.845 -5.962 -7.133 1.00 97.56 250 TRP A C 1
ATOM 1960 O O . TRP A 1 250 ? 24.662 -6.038 -6.836 1.00 97.56 250 TRP A O 1
ATOM 1970 N N . ASP A 1 251 ? 26.739 -5.312 -6.383 1.00 97.44 251 ASP A N 1
ATOM 1971 C CA . ASP A 1 251 ? 26.431 -4.662 -5.098 1.00 97.44 251 ASP A CA 1
ATOM 1972 C C . ASP A 1 251 ? 25.759 -3.298 -5.295 1.00 97.44 251 ASP A C 1
ATOM 1974 O O . ASP A 1 251 ? 26.392 -2.352 -5.783 1.00 97.44 251 ASP A O 1
ATOM 1978 N N . GLU A 1 252 ? 24.505 -3.179 -4.871 1.00 96.38 252 GLU A N 1
ATOM 1979 C CA . GLU A 1 252 ? 23.652 -2.010 -5.063 1.00 96.38 252 GLU A CA 1
ATOM 1980 C C . GLU A 1 252 ? 24.225 -0.717 -4.456 1.00 96.38 252 GLU A C 1
ATOM 1982 O O . GLU A 1 252 ? 23.983 0.381 -4.957 1.00 96.38 252 GLU A O 1
ATOM 1987 N N . ARG A 1 253 ? 25.121 -0.808 -3.467 1.00 98.00 253 ARG A N 1
ATOM 1988 C CA . ARG A 1 253 ? 25.825 0.362 -2.909 1.00 98.00 253 ARG A CA 1
ATOM 1989 C C . ARG A 1 253 ? 26.682 1.096 -3.937 1.00 98.00 253 ARG A C 1
ATOM 1991 O O . ARG A 1 253 ? 26.934 2.291 -3.791 1.00 98.00 253 ARG A O 1
ATOM 1998 N N . ARG A 1 254 ? 27.109 0.422 -5.009 1.00 98.50 254 ARG A N 1
ATOM 1999 C CA . ARG A 1 254 ? 27.851 1.075 -6.098 1.00 98.50 254 ARG A CA 1
ATOM 2000 C C . ARG A 1 254 ? 26.991 2.075 -6.870 1.00 98.50 254 ARG A C 1
ATOM 2002 O O . ARG A 1 254 ? 27.541 3.024 -7.421 1.00 98.50 254 ARG A O 1
ATOM 2009 N N . PHE A 1 255 ? 25.668 1.904 -6.883 1.00 98.69 255 PHE A N 1
ATOM 2010 C CA . PHE A 1 255 ? 24.754 2.912 -7.419 1.00 98.69 255 PHE A CA 1
ATOM 2011 C C . PHE A 1 255 ? 24.751 4.173 -6.554 1.00 98.69 255 PHE A C 1
ATOM 2013 O O . PHE A 1 255 ? 24.868 5.279 -7.075 1.00 98.69 255 PHE A O 1
ATOM 2020 N N . ILE A 1 256 ? 24.729 4.007 -5.232 1.00 98.75 256 ILE A N 1
ATOM 2021 C CA . ILE A 1 256 ? 24.825 5.122 -4.284 1.00 98.75 256 ILE A CA 1
ATOM 2022 C C . ILE A 1 256 ? 26.150 5.881 -4.476 1.00 98.75 256 ILE A C 1
ATOM 2024 O O . ILE A 1 256 ? 26.156 7.111 -4.512 1.00 98.75 256 ILE A O 1
ATOM 2028 N N . ASP A 1 257 ? 27.267 5.167 -4.668 1.00 98.75 257 ASP A N 1
ATOM 2029 C CA . ASP A 1 257 ? 28.560 5.782 -5.007 1.00 98.75 257 ASP A CA 1
ATOM 2030 C C . ASP A 1 257 ? 28.488 6.620 -6.291 1.00 98.75 257 ASP A C 1
ATOM 2032 O O . ASP A 1 257 ? 28.991 7.747 -6.334 1.00 98.75 257 ASP A O 1
ATOM 2036 N N . HIS A 1 258 ? 27.861 6.077 -7.338 1.00 98.75 258 HIS A N 1
ATOM 2037 C CA . HIS A 1 258 ? 27.681 6.771 -8.612 1.00 98.75 258 HIS A CA 1
ATOM 2038 C C . HIS A 1 258 ? 26.873 8.056 -8.433 1.00 98.75 258 HIS A C 1
ATOM 2040 O O . HIS A 1 258 ? 27.355 9.127 -8.813 1.00 98.75 258 HIS A O 1
ATOM 2046 N N . VAL A 1 259 ? 25.710 7.980 -7.782 1.00 98.69 259 VAL A N 1
ATOM 2047 C CA . VAL A 1 259 ? 24.834 9.134 -7.530 1.00 98.69 259 VAL A CA 1
ATOM 2048 C C . VAL A 1 259 ? 25.556 10.211 -6.723 1.00 98.69 259 VAL A C 1
ATOM 2050 O O . VAL A 1 259 ? 25.596 11.370 -7.136 1.00 98.69 259 VAL A O 1
ATOM 2053 N N . ALA A 1 260 ? 26.212 9.833 -5.624 1.00 98.56 260 ALA A N 1
ATOM 2054 C CA . ALA A 1 260 ? 26.953 10.773 -4.788 1.00 98.56 260 ALA A CA 1
ATOM 2055 C C . ALA A 1 260 ? 28.116 11.448 -5.537 1.00 98.56 260 ALA A C 1
ATOM 2057 O O . ALA A 1 260 ? 28.414 12.619 -5.304 1.00 98.56 260 ALA A O 1
ATOM 2058 N N . SER A 1 261 ? 28.781 10.727 -6.447 1.00 98.38 261 SER A N 1
ATOM 2059 C CA . SER A 1 261 ? 29.919 11.259 -7.208 1.00 98.38 261 SER A CA 1
ATOM 2060 C C . SER A 1 261 ? 29.520 12.170 -8.373 1.00 98.38 261 SER A C 1
ATOM 2062 O O . SER A 1 261 ? 30.264 13.092 -8.713 1.00 98.38 261 SER A O 1
ATOM 2064 N N . THR A 1 262 ? 28.366 11.914 -8.990 1.00 98.25 262 THR A N 1
ATOM 2065 C CA . THR A 1 262 ? 27.890 12.638 -10.177 1.00 98.25 262 THR A CA 1
ATOM 2066 C C . THR A 1 262 ? 26.936 13.777 -9.834 1.00 98.25 262 THR A C 1
ATOM 2068 O O . THR A 1 262 ? 26.858 14.749 -10.586 1.00 98.25 262 THR A O 1
ATOM 2071 N N . GLY A 1 263 ? 26.234 13.688 -8.701 1.00 97.62 263 GLY A N 1
ATOM 2072 C CA . GLY A 1 263 ? 25.201 14.643 -8.304 1.00 97.62 263 GLY A CA 1
ATOM 2073 C C . GLY A 1 263 ? 23.927 14.554 -9.151 1.00 97.62 263 GLY A C 1
ATOM 2074 O O . GLY A 1 263 ? 23.173 15.530 -9.207 1.00 97.62 263 GLY A O 1
ATOM 2075 N N . VAL A 1 264 ? 23.706 13.426 -9.839 1.00 98.31 264 VAL A N 1
ATOM 2076 C CA . VAL A 1 264 ? 22.410 13.119 -10.461 1.00 98.31 264 VAL A CA 1
ATOM 2077 C C . VAL A 1 264 ? 21.339 13.023 -9.369 1.00 98.31 264 VAL A C 1
ATOM 2079 O O . VAL A 1 264 ? 21.628 12.602 -8.251 1.00 98.31 264 VAL A O 1
ATOM 2082 N N . GLN A 1 265 ? 20.118 13.467 -9.662 1.00 98.19 265 GLN A N 1
ATOM 2083 C CA . GLN A 1 265 ? 19.052 13.508 -8.664 1.00 98.19 265 GLN A CA 1
ATOM 2084 C C . GLN A 1 265 ? 18.626 12.102 -8.213 1.00 98.19 265 GLN A C 1
ATOM 2086 O O . GLN A 1 265 ? 18.526 11.176 -9.021 1.00 98.19 265 GLN A O 1
ATOM 2091 N N . LEU A 1 266 ? 18.379 11.963 -6.911 1.00 98.62 266 LEU A N 1
ATOM 2092 C CA . LEU A 1 266 ? 17.843 10.777 -6.253 1.00 98.62 266 LEU A CA 1
ATOM 2093 C C . LEU A 1 266 ? 17.013 11.255 -5.060 1.00 98.62 266 LEU A C 1
ATOM 2095 O O . LEU A 1 266 ? 17.541 11.973 -4.213 1.00 98.62 266 LEU A O 1
ATOM 2099 N N . ASP A 1 267 ? 15.747 10.856 -5.011 1.00 98.69 267 ASP A N 1
ATOM 2100 C CA . ASP A 1 267 ? 14.784 11.271 -3.986 1.00 98.69 267 ASP A CA 1
ATOM 2101 C C . ASP A 1 267 ? 14.318 10.089 -3.119 1.00 98.69 267 ASP A C 1
ATOM 2103 O O . ASP A 1 267 ? 13.932 10.285 -1.969 1.00 98.69 267 ASP A O 1
ATOM 2107 N N . TYR A 1 268 ? 14.399 8.853 -3.628 1.00 98.69 268 TYR A N 1
ATOM 2108 C CA . TYR A 1 268 ? 14.112 7.652 -2.841 1.00 98.69 268 TYR A CA 1
ATOM 2109 C C . TYR A 1 268 ? 14.914 6.423 -3.280 1.00 98.69 268 TYR A C 1
ATOM 2111 O O . TYR A 1 268 ? 15.347 6.306 -4.431 1.00 98.69 268 TYR A O 1
ATOM 2119 N N . LEU A 1 269 ? 15.063 5.481 -2.351 1.00 98.62 269 LEU A N 1
ATOM 2120 C CA . LEU A 1 269 ? 15.580 4.134 -2.582 1.00 98.62 269 LEU A CA 1
ATOM 2121 C C . LEU A 1 269 ? 14.558 3.111 -2.087 1.00 98.62 269 LEU A C 1
ATOM 2123 O O . LEU A 1 269 ? 14.117 3.173 -0.941 1.00 98.62 269 LEU A O 1
ATOM 2127 N N . SER A 1 270 ? 14.197 2.152 -2.928 1.00 97.94 270 SER A N 1
ATOM 2128 C CA . SER A 1 270 ? 13.249 1.098 -2.575 1.00 97.94 270 SER A CA 1
ATOM 2129 C C . SER A 1 270 ? 13.865 -0.286 -2.687 1.00 97.94 270 SER A C 1
ATOM 2131 O O . SER A 1 270 ? 14.811 -0.503 -3.446 1.00 97.94 270 SER A O 1
ATOM 2133 N N . VAL A 1 271 ? 13.324 -1.222 -1.909 1.00 97.62 271 VAL A N 1
ATOM 2134 C CA . VAL A 1 271 ? 13.751 -2.624 -1.899 1.00 97.62 271 VAL A CA 1
ATOM 2135 C C . VAL A 1 271 ? 12.627 -3.555 -2.338 1.00 97.62 271 VAL A C 1
ATOM 2137 O O . VAL A 1 271 ? 11.449 -3.254 -2.132 1.00 97.62 271 VAL A O 1
ATOM 2140 N N . SER A 1 272 ? 12.985 -4.728 -2.846 1.00 96.56 272 SER A N 1
ATOM 2141 C CA . SER A 1 272 ? 12.115 -5.895 -2.796 1.00 96.56 272 SER A CA 1
ATOM 2142 C C . SER A 1 272 ? 12.316 -6.637 -1.481 1.00 96.56 272 SER A C 1
ATOM 2144 O O . SER A 1 272 ? 13.438 -6.836 -1.023 1.00 96.56 272 SER A O 1
ATOM 2146 N N . PHE A 1 273 ? 11.246 -7.103 -0.846 1.00 96.94 273 PHE A N 1
ATOM 2147 C CA . PHE A 1 273 ? 11.386 -7.894 0.378 1.00 96.94 273 PHE A CA 1
ATOM 2148 C C . PHE A 1 273 ? 10.476 -9.109 0.378 1.00 96.94 273 PHE A C 1
ATOM 2150 O O . PHE A 1 273 ? 9.260 -8.978 0.354 1.00 96.94 273 PHE A O 1
ATOM 2157 N N . TYR A 1 274 ? 11.056 -10.300 0.488 1.00 95.75 274 TYR A N 1
ATOM 2158 C CA . TYR A 1 274 ? 10.299 -11.541 0.434 1.00 95.75 274 TYR A CA 1
ATOM 2159 C C . TYR A 1 274 ? 10.728 -12.500 1.532 1.00 95.75 274 TYR A C 1
ATOM 2161 O O . TYR A 1 274 ? 11.825 -13.056 1.471 1.00 95.75 274 TYR A O 1
ATOM 2169 N N . ASP A 1 275 ? 9.834 -12.768 2.483 1.00 96.81 275 ASP A N 1
ATOM 2170 C CA . ASP A 1 275 ? 9.891 -14.027 3.217 1.00 96.81 275 ASP A CA 1
ATOM 2171 C C . ASP A 1 275 ? 9.454 -15.178 2.304 1.00 96.81 275 ASP A C 1
ATOM 2173 O O . ASP A 1 275 ? 8.633 -15.016 1.399 1.00 96.81 275 ASP A O 1
ATOM 2177 N N . THR A 1 276 ? 10.028 -16.361 2.520 1.00 95.06 276 THR A N 1
ATOM 2178 C CA . THR A 1 276 ? 9.912 -17.467 1.559 1.00 95.06 276 THR A CA 1
ATOM 2179 C C . THR A 1 276 ? 8.471 -17.970 1.461 1.00 95.06 276 THR A C 1
ATOM 2181 O O . THR A 1 276 ? 7.907 -18.053 0.369 1.00 95.06 276 THR A O 1
ATOM 2184 N N . LYS A 1 277 ? 7.885 -18.328 2.609 1.00 95.62 277 LYS A N 1
ATOM 2185 C CA . LYS A 1 277 ? 6.530 -18.879 2.768 1.00 95.62 277 LYS A CA 1
ATOM 2186 C C . LYS A 1 277 ? 6.015 -18.553 4.173 1.00 95.62 277 LYS A C 1
ATOM 2188 O O . LYS A 1 277 ? 6.838 -18.295 5.057 1.00 95.62 277 LYS A O 1
ATOM 2193 N N . PRO A 1 278 ? 4.702 -18.637 4.442 1.00 94.94 278 PRO A N 1
ATOM 2194 C CA . PRO A 1 278 ? 4.190 -18.526 5.804 1.00 94.94 278 PRO A CA 1
ATOM 2195 C C . PRO A 1 278 ? 4.923 -19.473 6.768 1.00 94.94 278 PRO A C 1
ATOM 2197 O O . PRO A 1 278 ? 5.139 -20.648 6.461 1.00 94.94 278 PRO A O 1
ATOM 2200 N N . GLY A 1 279 ? 5.359 -18.966 7.924 1.00 94.25 279 GLY A N 1
ATOM 2201 C CA . GLY A 1 279 ? 6.154 -19.745 8.883 1.00 94.25 279 GLY A CA 1
ATOM 2202 C C . GLY A 1 279 ? 7.640 -19.918 8.524 1.00 94.25 279 GLY A C 1
ATOM 2203 O O . GLY A 1 279 ? 8.377 -20.546 9.282 1.00 94.25 279 GLY A O 1
ATOM 2204 N N . THR A 1 280 ? 8.111 -19.385 7.391 1.00 95.56 280 THR A N 1
ATOM 2205 C CA . THR A 1 280 ? 9.496 -19.541 6.912 1.00 95.56 280 THR A CA 1
ATOM 2206 C C . THR A 1 280 ? 10.067 -18.204 6.454 1.00 95.56 280 THR A C 1
ATOM 2208 O O . THR A 1 280 ? 9.775 -17.730 5.356 1.00 95.56 280 THR A O 1
ATOM 2211 N N . TYR A 1 281 ? 10.933 -17.626 7.286 1.00 95.06 281 TYR A N 1
ATOM 2212 C CA . TYR A 1 281 ? 11.618 -16.381 6.948 1.00 95.06 281 TYR A CA 1
ATOM 2213 C C . TYR A 1 281 ? 12.562 -16.540 5.754 1.00 95.06 281 TYR A C 1
ATOM 2215 O O . TYR A 1 281 ? 12.982 -17.647 5.399 1.00 95.06 281 TYR A O 1
ATOM 2223 N N . THR A 1 282 ? 12.913 -15.417 5.142 1.00 95.12 282 THR A N 1
ATOM 2224 C CA . THR A 1 282 ? 14.022 -15.341 4.194 1.00 95.12 282 THR A CA 1
ATOM 2225 C C . THR A 1 282 ? 15.341 -15.782 4.833 1.00 95.12 282 THR A C 1
ATOM 2227 O O . THR A 1 282 ? 15.582 -15.572 6.023 1.00 95.12 282 THR A O 1
ATOM 2230 N N . SER A 1 283 ? 16.223 -16.387 4.035 1.00 94.56 283 SER A N 1
ATOM 2231 C CA . SER A 1 283 ? 17.627 -16.598 4.419 1.00 94.56 283 SER A CA 1
ATOM 2232 C C . SER A 1 283 ? 18.505 -15.371 4.154 1.00 94.56 283 SER A C 1
ATOM 2234 O O . SER A 1 283 ? 19.698 -15.402 4.452 1.00 94.56 283 SER A O 1
ATOM 2236 N N . GLY A 1 284 ? 17.937 -14.347 3.516 1.00 95.75 284 GLY A N 1
ATOM 2237 C CA . GLY A 1 284 ? 18.586 -13.088 3.195 1.00 95.75 284 GLY A CA 1
ATOM 2238 C C . GLY A 1 284 ? 18.598 -12.102 4.364 1.00 95.75 284 GLY A C 1
ATOM 2239 O O . GLY A 1 284 ? 18.573 -12.482 5.536 1.00 95.75 284 GLY A O 1
ATOM 2240 N N . LYS A 1 285 ? 18.655 -10.811 4.036 1.00 97.00 285 LYS A N 1
ATOM 2241 C CA . LYS A 1 285 ? 18.537 -9.726 5.014 1.00 97.00 285 LYS A CA 1
ATOM 2242 C C . LYS A 1 285 ? 17.122 -9.684 5.584 1.00 97.00 285 LYS A C 1
ATOM 2244 O O . LYS A 1 285 ? 16.152 -9.930 4.870 1.00 97.00 285 LYS A O 1
ATOM 2249 N N . THR A 1 286 ? 16.989 -9.328 6.859 1.00 97.00 286 THR A N 1
ATOM 2250 C CA . THR A 1 286 ? 15.669 -8.973 7.393 1.00 97.00 286 THR A CA 1
ATOM 2251 C C . THR A 1 286 ? 15.191 -7.658 6.771 1.00 97.00 286 THR A C 1
ATOM 2253 O O . THR A 1 286 ? 15.997 -6.894 6.240 1.00 97.00 286 THR A O 1
ATOM 2256 N N . LEU A 1 287 ? 13.893 -7.356 6.854 1.00 97.50 287 LEU A N 1
ATOM 2257 C CA . LEU A 1 287 ? 13.353 -6.101 6.320 1.00 97.50 287 LEU A CA 1
ATOM 2258 C C . LEU A 1 287 ? 14.062 -4.865 6.909 1.00 97.50 287 LEU A C 1
ATOM 2260 O O . LEU A 1 287 ? 14.483 -3.981 6.170 1.00 97.50 287 LEU A O 1
ATOM 2264 N N . GLY A 1 288 ? 14.271 -4.839 8.230 1.00 97.38 288 GLY A N 1
ATOM 2265 C CA . GLY A 1 288 ? 15.000 -3.749 8.885 1.00 97.38 288 GLY A CA 1
ATOM 2266 C C . GLY A 1 288 ? 16.469 -3.654 8.454 1.00 97.38 288 GLY A C 1
ATOM 2267 O O . GLY A 1 288 ? 17.002 -2.553 8.315 1.00 97.38 288 GLY A O 1
ATOM 2268 N N . ASP A 1 289 ? 17.114 -4.793 8.181 1.00 98.00 289 ASP A N 1
ATOM 2269 C CA . ASP A 1 289 ? 18.481 -4.820 7.649 1.00 98.00 289 ASP A CA 1
ATOM 2270 C C . ASP A 1 289 ? 18.552 -4.321 6.200 1.00 98.00 289 ASP A C 1
ATOM 2272 O O . ASP A 1 289 ? 19.569 -3.760 5.811 1.00 98.00 289 ASP A O 1
ATOM 2276 N N . CYS A 1 290 ? 17.499 -4.500 5.394 1.00 98.06 290 CYS A N 1
ATOM 2277 C CA . CYS A 1 290 ? 17.442 -3.942 4.040 1.00 98.06 290 CYS A CA 1
ATOM 2278 C C . CYS A 1 290 ? 17.469 -2.409 4.084 1.00 98.06 290 CYS A C 1
ATOM 2280 O O . CYS A 1 290 ? 18.268 -1.782 3.387 1.00 98.06 290 CYS A O 1
ATOM 2282 N N . PHE A 1 291 ? 16.650 -1.808 4.955 1.00 97.94 291 PHE A N 1
ATOM 2283 C CA . PHE A 1 291 ? 16.601 -0.355 5.110 1.00 97.94 291 PHE A CA 1
ATOM 2284 C C . PHE A 1 291 ? 17.909 0.220 5.651 1.00 97.94 291 PHE A C 1
ATOM 2286 O O . PHE A 1 291 ? 18.449 1.149 5.053 1.00 97.94 291 PHE A O 1
ATOM 2293 N N . SER A 1 292 ? 18.453 -0.340 6.738 1.00 97.62 292 SER A N 1
ATOM 2294 C CA . SER A 1 292 ? 19.718 0.153 7.304 1.00 97.62 292 SER A CA 1
ATOM 2295 C C . SER A 1 292 ? 20.884 -0.022 6.330 1.00 97.62 292 SER A C 1
ATOM 2297 O O . SER A 1 292 ? 21.710 0.875 6.195 1.00 97.62 292 SER A O 1
ATOM 2299 N N . PHE A 1 293 ? 20.917 -1.124 5.573 1.00 97.81 293 PHE A N 1
ATOM 2300 C CA . PHE A 1 293 ? 21.961 -1.376 4.583 1.00 97.81 293 PHE A CA 1
ATOM 2301 C C . PHE A 1 293 ? 22.051 -0.280 3.513 1.00 97.81 293 PHE A C 1
ATOM 2303 O O . PHE A 1 293 ? 23.158 0.160 3.188 1.00 97.81 293 PHE A O 1
ATOM 2310 N N . LEU A 1 294 ? 20.911 0.173 2.983 1.00 98.00 294 LEU A N 1
ATOM 2311 C CA . LEU A 1 294 ? 20.876 1.255 1.999 1.00 98.00 294 LEU A CA 1
ATOM 2312 C C . LEU A 1 294 ? 21.066 2.623 2.649 1.00 98.00 294 LEU A C 1
ATOM 2314 O O . LEU A 1 294 ? 21.897 3.407 2.183 1.00 98.00 294 LEU A O 1
ATOM 2318 N N . ARG A 1 295 ? 20.333 2.902 3.732 1.00 98.25 295 ARG A N 1
ATOM 2319 C CA . ARG A 1 295 ? 20.322 4.218 4.374 1.00 98.25 295 ARG A CA 1
ATOM 2320 C C . ARG A 1 295 ? 21.662 4.591 4.968 1.00 98.25 295 ARG A C 1
ATOM 2322 O O . ARG A 1 295 ? 22.198 5.641 4.624 1.00 98.25 295 ARG A O 1
ATOM 2329 N N . ASP A 1 296 ? 22.241 3.720 5.788 1.00 98.31 296 ASP A N 1
ATOM 2330 C CA . ASP A 1 296 ? 23.519 4.001 6.444 1.00 98.31 296 ASP A CA 1
ATOM 2331 C C . ASP A 1 296 ? 24.612 4.243 5.393 1.00 98.31 296 ASP A C 1
ATOM 2333 O O . ASP A 1 296 ? 25.499 5.084 5.571 1.00 98.31 296 ASP A O 1
ATOM 2337 N N . TYR A 1 297 ? 24.541 3.533 4.260 1.00 98.56 297 TYR A N 1
ATOM 2338 C CA . TYR A 1 297 ? 25.479 3.737 3.167 1.00 98.56 297 TYR A CA 1
ATOM 2339 C C . TYR A 1 297 ? 25.240 5.062 2.436 1.00 98.56 297 TYR A C 1
ATOM 2341 O O . TYR A 1 297 ? 26.203 5.802 2.232 1.00 98.56 297 TYR A O 1
ATOM 2349 N N . ALA A 1 298 ? 23.997 5.400 2.087 1.00 98.69 298 ALA A N 1
ATOM 2350 C CA . ALA A 1 298 ? 23.640 6.676 1.464 1.00 98.69 298 ALA A CA 1
ATOM 2351 C C . ALA A 1 298 ? 24.069 7.877 2.320 1.00 98.69 298 ALA A C 1
ATOM 2353 O O . ALA A 1 298 ? 24.774 8.769 1.833 1.00 98.69 298 ALA A O 1
ATOM 2354 N N . GLU A 1 299 ? 23.771 7.845 3.617 1.00 98.50 299 GLU A N 1
ATOM 2355 C CA . GLU A 1 299 ? 24.170 8.892 4.557 1.00 98.50 299 GLU A CA 1
ATOM 2356 C C . GLU A 1 299 ? 25.695 8.989 4.683 1.00 98.50 299 GLU A C 1
ATOM 2358 O O . GLU A 1 299 ? 26.251 10.091 4.693 1.00 98.50 299 GLU A O 1
ATOM 2363 N N . SER A 1 300 ? 26.413 7.855 4.660 1.00 98.50 300 SER A N 1
ATOM 2364 C CA . SER A 1 300 ? 27.886 7.850 4.643 1.00 98.50 300 SER A CA 1
ATOM 2365 C C . SER A 1 300 ? 28.488 8.537 3.408 1.00 98.50 300 SER A C 1
ATOM 2367 O O . SER A 1 300 ? 29.651 8.952 3.434 1.00 98.50 300 SER A O 1
ATOM 2369 N N . LYS A 1 301 ? 27.705 8.676 2.330 1.00 98.62 301 LYS A N 1
ATOM 2370 C CA . LYS A 1 301 ? 28.066 9.384 1.092 1.00 98.62 301 LYS A CA 1
ATOM 2371 C C . LYS A 1 301 ? 27.517 10.807 1.029 1.00 98.62 301 LYS A C 1
ATOM 2373 O O . LYS A 1 301 ? 27.772 11.508 0.055 1.00 98.62 301 LYS A O 1
ATOM 2378 N N . GLY A 1 302 ? 26.833 11.260 2.078 1.00 98.12 302 GLY A N 1
ATOM 2379 C CA . GLY A 1 302 ? 26.255 12.596 2.163 1.00 98.12 302 GLY A CA 1
ATOM 2380 C C . GLY A 1 302 ? 24.905 12.745 1.461 1.00 98.12 302 GLY A C 1
ATOM 2381 O O . GLY A 1 302 ? 24.481 13.877 1.233 1.00 98.12 302 GLY A O 1
ATOM 2382 N N . LEU A 1 303 ? 24.243 11.636 1.118 1.00 98.31 303 LEU A N 1
ATOM 2383 C CA . LEU A 1 303 ? 22.873 11.633 0.614 1.00 98.31 303 LEU A CA 1
ATOM 2384 C C . LEU A 1 303 ? 21.926 11.476 1.808 1.00 98.31 303 LEU A C 1
ATOM 2386 O O . LEU A 1 303 ? 21.833 10.404 2.399 1.00 98.31 303 LEU A O 1
ATOM 2390 N N . TYR A 1 304 ? 21.266 12.569 2.181 1.00 97.12 304 TYR A N 1
ATOM 2391 C CA . TYR A 1 304 ? 20.333 12.635 3.308 1.00 97.12 304 TYR A CA 1
ATOM 2392 C C . TYR A 1 304 ? 18.924 12.949 2.806 1.00 97.12 304 TYR A C 1
ATOM 2394 O O . TYR A 1 304 ? 18.776 13.524 1.729 1.00 97.12 304 TYR A O 1
ATOM 2402 N N . ASN A 1 305 ? 17.913 12.676 3.635 1.00 95.12 305 ASN A N 1
ATOM 2403 C CA . ASN A 1 305 ? 16.500 12.949 3.337 1.00 95.12 305 ASN A CA 1
ATOM 2404 C C . ASN A 1 305 ? 15.987 12.224 2.078 1.00 95.12 305 ASN A C 1
ATOM 2406 O O . ASN A 1 305 ? 15.204 12.792 1.323 1.00 95.12 305 ASN A O 1
ATOM 2410 N N . LEU A 1 306 ? 16.471 11.003 1.841 1.00 98.12 306 LEU A N 1
ATOM 2411 C CA . LEU A 1 306 ? 15.862 10.098 0.868 1.00 98.12 306 LEU A CA 1
ATOM 2412 C C . LEU A 1 306 ? 14.689 9.381 1.531 1.00 98.12 306 LEU A C 1
ATOM 2414 O O . LEU A 1 306 ? 14.818 8.987 2.693 1.00 98.12 306 LEU A O 1
ATOM 2418 N N . ASP A 1 307 ? 13.617 9.147 0.780 1.00 98.19 307 ASP A N 1
ATOM 2419 C CA . ASP A 1 307 ? 12.573 8.223 1.222 1.00 98.19 307 ASP A CA 1
ATOM 2420 C C . ASP A 1 307 ? 13.068 6.772 1.032 1.00 98.19 307 ASP A C 1
ATOM 2422 O O . ASP A 1 307 ? 13.751 6.446 0.054 1.00 98.19 307 ASP A O 1
ATOM 2426 N N . TYR A 1 308 ? 12.716 5.881 1.956 1.00 98.25 308 TYR A N 1
ATOM 2427 C CA . TYR A 1 308 ? 13.029 4.455 1.911 1.00 98.25 308 TYR A CA 1
ATOM 2428 C C . TYR A 1 308 ? 11.750 3.629 1.953 1.00 98.25 308 TYR A C 1
ATOM 2430 O O . TYR A 1 308 ? 10.987 3.694 2.917 1.00 98.25 308 TYR A O 1
ATOM 2438 N N . GLY A 1 309 ? 11.525 2.814 0.926 1.00 97.56 309 GLY A N 1
ATOM 2439 C CA . GLY A 1 309 ? 10.291 2.044 0.797 1.00 97.56 309 GLY A CA 1
ATOM 2440 C C . GLY A 1 309 ? 10.493 0.611 0.336 1.00 97.56 309 GLY A C 1
ATOM 2441 O O . GLY A 1 309 ? 11.611 0.151 0.102 1.00 97.56 309 GLY A O 1
ATOM 2442 N N . VAL A 1 310 ? 9.381 -0.101 0.222 1.00 98.00 310 VAL A N 1
ATOM 2443 C CA . VAL A 1 310 ? 9.315 -1.430 -0.387 1.00 98.00 310 VAL A CA 1
ATOM 2444 C C . VAL A 1 310 ? 8.425 -1.317 -1.617 1.00 98.00 310 VAL A C 1
ATOM 2446 O O . VAL A 1 310 ? 7.224 -1.094 -1.467 1.00 98.00 310 VAL A O 1
ATOM 2449 N N . ASP A 1 311 ? 9.004 -1.470 -2.807 1.00 96.19 311 ASP A N 1
ATOM 2450 C CA . ASP A 1 311 ? 8.261 -1.389 -4.075 1.00 96.19 311 ASP A CA 1
ATOM 2451 C C . ASP A 1 311 ? 7.590 -2.714 -4.404 1.00 96.19 311 ASP A C 1
ATOM 2453 O O . ASP A 1 311 ? 6.599 -2.731 -5.106 1.00 96.19 311 ASP A O 1
ATOM 2457 N N . GLU A 1 312 ? 8.062 -3.841 -3.880 1.00 93.44 312 GLU A N 1
ATOM 2458 C CA . GLU A 1 312 ? 7.337 -5.105 -3.965 1.00 93.44 312 GLU A CA 1
ATOM 2459 C C . GLU A 1 312 ? 7.787 -6.055 -2.863 1.00 93.44 312 GLU A C 1
ATOM 2461 O O . GLU A 1 312 ? 8.940 -6.049 -2.433 1.00 93.44 312 GLU A O 1
ATOM 2466 N N . GLY A 1 313 ? 6.888 -6.891 -2.359 1.00 92.25 313 GLY A N 1
ATOM 2467 C CA . GLY A 1 313 ? 7.293 -7.779 -1.286 1.00 92.25 313 GLY A CA 1
ATOM 2468 C C . GLY A 1 313 ? 6.166 -8.379 -0.483 1.00 92.25 313 GLY A C 1
ATOM 2469 O O . GLY A 1 313 ? 5.027 -8.389 -0.944 1.00 92.25 313 GLY A O 1
ATOM 2470 N N . ARG A 1 314 ? 6.523 -8.822 0.732 1.00 94.44 314 ARG A N 1
ATOM 2471 C CA . ARG A 1 314 ? 5.766 -9.595 1.730 1.00 94.44 314 ARG A CA 1
ATOM 2472 C C . ARG A 1 314 ? 6.159 -11.075 1.691 1.00 94.44 314 ARG A C 1
ATOM 2474 O O . ARG A 1 314 ? 7.238 -11.417 2.171 1.00 94.44 314 ARG A O 1
ATOM 2481 N N . ILE A 1 315 ? 5.336 -11.958 1.130 1.00 95.94 315 ILE A N 1
ATOM 2482 C CA . ILE A 1 315 ? 5.583 -13.407 1.116 1.00 95.94 315 ILE A CA 1
ATOM 2483 C C . ILE A 1 315 ? 5.641 -13.900 -0.325 1.00 95.94 315 ILE A C 1
ATOM 2485 O O . ILE A 1 315 ? 4.746 -13.634 -1.124 1.00 95.94 315 ILE A O 1
ATOM 2489 N N . TYR A 1 316 ? 6.691 -14.637 -0.675 1.00 95.31 316 TYR A N 1
ATOM 2490 C CA . TYR A 1 316 ? 6.898 -15.077 -2.050 1.00 95.31 316 TYR A CA 1
ATOM 2491 C C . TYR A 1 316 ? 5.896 -16.155 -2.489 1.00 95.31 316 TYR A C 1
ATOM 2493 O O . TYR A 1 316 ? 5.247 -16.007 -3.531 1.00 95.31 316 TYR A O 1
ATOM 2501 N N . GLY A 1 317 ? 5.758 -17.230 -1.705 1.00 96.12 317 GLY A N 1
ATOM 2502 C CA . GLY A 1 317 ? 4.915 -18.377 -2.047 1.00 96.12 317 GLY A CA 1
ATOM 2503 C C . GLY A 1 317 ? 4.006 -18.860 -0.926 1.00 96.12 317 GLY A C 1
ATOM 2504 O O . GLY A 1 317 ? 4.238 -18.594 0.251 1.00 96.12 317 GLY A O 1
ATOM 2505 N N . GLY A 1 318 ? 2.964 -19.592 -1.313 1.00 95.44 318 GLY A N 1
ATOM 2506 C CA . GLY A 1 318 ? 2.044 -20.238 -0.386 1.00 95.44 318 GLY A CA 1
ATOM 2507 C C . GLY A 1 318 ? 2.569 -21.580 0.125 1.00 95.44 318 GLY A C 1
ATOM 2508 O O . GLY A 1 318 ? 3.595 -22.112 -0.320 1.00 95.44 318 GLY A O 1
ATOM 2509 N N . VAL A 1 319 ? 1.838 -22.142 1.082 1.00 93.31 319 VAL A N 1
ATOM 2510 C CA . VAL A 1 319 ? 2.026 -23.509 1.580 1.00 93.31 319 VAL A CA 1
ATOM 2511 C C . VAL A 1 319 ? 1.527 -24.519 0.541 1.00 93.31 319 VAL A C 1
ATOM 2513 O O . VAL A 1 319 ? 2.159 -25.558 0.345 1.00 93.31 319 VAL A O 1
ATOM 2516 N N . ASN A 1 320 ? 0.434 -24.193 -0.148 1.00 93.88 320 ASN A N 1
ATOM 2517 C CA . ASN A 1 320 ? -0.190 -25.005 -1.187 1.00 93.88 320 ASN A CA 1
ATOM 2518 C C . ASN A 1 320 ? 0.173 -24.493 -2.591 1.00 93.88 320 ASN A C 1
ATOM 2520 O O . ASN A 1 320 ? 0.497 -23.319 -2.783 1.00 93.88 320 ASN A O 1
ATOM 2524 N N . ILE A 1 321 ? 0.122 -25.379 -3.588 1.00 95.31 321 ILE A N 1
ATOM 2525 C CA . ILE A 1 321 ? 0.626 -25.118 -4.946 1.00 95.31 321 ILE A CA 1
ATOM 2526 C C . ILE A 1 321 ? -0.534 -25.193 -5.937 1.00 95.31 321 ILE A C 1
ATOM 2528 O O . ILE A 1 321 ? -1.201 -26.222 -6.013 1.00 95.31 321 ILE A O 1
ATOM 2532 N N . GLY A 1 322 ? -0.740 -24.131 -6.717 1.00 94.06 322 GLY A N 1
ATOM 2533 C CA . GLY A 1 322 ? -1.682 -24.140 -7.835 1.00 94.06 322 GLY A CA 1
ATOM 2534 C C . GLY A 1 322 ? -1.162 -24.945 -9.028 1.00 94.06 322 GLY A C 1
ATOM 2535 O O . GLY A 1 322 ? -0.037 -25.440 -9.054 1.00 94.06 322 GLY A O 1
ATOM 2536 N N . ALA A 1 323 ? -1.962 -25.060 -10.080 1.00 93.62 323 ALA A N 1
ATOM 2537 C CA . ALA A 1 323 ? -1.547 -25.759 -11.294 1.00 93.62 323 ALA A CA 1
ATOM 2538 C C . ALA A 1 323 ? -0.435 -25.035 -12.079 1.00 93.62 323 ALA A C 1
ATOM 2540 O O . ALA A 1 323 ? 0.256 -25.689 -12.861 1.00 93.62 323 ALA A O 1
ATOM 2541 N N . GLY A 1 324 ? -0.291 -23.715 -11.926 1.00 89.12 324 GLY A N 1
ATOM 2542 C CA . GLY A 1 324 ? 0.707 -22.902 -12.628 1.00 89.12 324 GLY A CA 1
ATOM 2543 C C . GLY A 1 324 ? 1.906 -22.507 -11.762 1.00 89.12 324 GLY A C 1
ATOM 2544 O O . GLY A 1 324 ? 3.024 -22.441 -12.272 1.00 89.12 324 GLY A O 1
ATOM 2545 N N . SER A 1 325 ? 1.699 -22.262 -10.464 1.00 91.44 325 SER A N 1
ATOM 2546 C CA . SER A 1 325 ? 2.728 -21.722 -9.571 1.00 91.44 325 SER A CA 1
ATOM 2547 C C . SER A 1 325 ? 2.461 -22.013 -8.087 1.00 91.44 325 SER A C 1
ATOM 2549 O O . SER A 1 325 ? 1.316 -22.107 -7.645 1.00 91.44 325 SER A O 1
ATOM 2551 N N . GLU A 1 326 ? 3.534 -22.106 -7.292 1.00 94.69 326 GLU A N 1
ATOM 2552 C CA . GLU A 1 326 ? 3.467 -22.042 -5.819 1.00 94.69 326 GLU A CA 1
ATOM 2553 C C . GLU A 1 326 ? 3.478 -20.605 -5.279 1.00 94.69 326 GLU A C 1
ATOM 2555 O O . GLU A 1 326 ? 3.313 -20.387 -4.079 1.00 94.69 326 GLU A O 1
ATOM 2560 N N . GLN A 1 327 ? 3.724 -19.623 -6.147 1.00 95.25 327 GLN A N 1
ATOM 2561 C CA . GLN A 1 327 ? 3.795 -18.223 -5.757 1.00 95.25 327 GLN A CA 1
ATOM 2562 C C . GLN A 1 327 ? 2.410 -17.671 -5.414 1.00 95.25 327 GLN A C 1
ATOM 2564 O O . GLN A 1 327 ? 1.386 -18.155 -5.905 1.00 95.25 327 GLN A O 1
ATOM 2569 N N . LEU A 1 328 ? 2.402 -16.625 -4.593 1.00 95.94 328 LEU A N 1
ATOM 2570 C CA . LEU A 1 328 ? 1.221 -15.815 -4.305 1.00 95.94 328 LEU A CA 1
ATOM 2571 C C . LEU A 1 328 ? 1.170 -14.667 -5.313 1.00 95.94 328 LEU A C 1
ATOM 2573 O O . LEU A 1 328 ? 2.170 -13.976 -5.503 1.00 95.94 328 LEU A O 1
ATOM 2577 N N . ASN A 1 329 ? 0.018 -14.463 -5.945 1.00 93.44 329 ASN A N 1
ATOM 2578 C CA . ASN A 1 329 ? -0.203 -13.396 -6.922 1.00 93.44 329 ASN A CA 1
ATOM 2579 C C . ASN A 1 329 ? -0.091 -12.013 -6.258 1.00 93.44 329 ASN A C 1
ATOM 2581 O O . ASN A 1 329 ? 0.497 -11.085 -6.799 1.00 93.44 329 ASN A O 1
ATOM 2585 N N . THR A 1 330 ? -0.611 -11.903 -5.038 1.00 94.06 330 THR A N 1
ATOM 2586 C CA . THR A 1 330 ? -0.639 -10.675 -4.232 1.00 94.06 330 THR A CA 1
ATOM 2587 C C . THR A 1 330 ? 0.479 -10.570 -3.208 1.00 94.06 330 THR A C 1
ATOM 2589 O O . THR A 1 330 ? 0.578 -9.573 -2.489 1.00 94.06 330 THR A O 1
ATOM 2592 N N . ARG A 1 331 ? 1.313 -11.613 -3.117 1.00 95.62 331 ARG A N 1
ATOM 2593 C CA . ARG A 1 331 ? 2.345 -11.772 -2.083 1.00 95.62 331 ARG A CA 1
ATOM 2594 C C . ARG A 1 331 ? 1.799 -11.805 -0.651 1.00 95.62 331 ARG A C 1
ATOM 2596 O O . ARG A 1 331 ? 2.561 -11.650 0.300 1.00 95.62 331 ARG A O 1
ATOM 2603 N N . CYS A 1 332 ? 0.500 -12.036 -0.470 1.00 95.69 332 CYS A N 1
ATOM 2604 C CA . CYS A 1 332 ? -0.114 -12.313 0.825 1.00 95.69 332 CYS A CA 1
ATOM 2605 C C . CYS A 1 332 ? -0.913 -13.614 0.792 1.00 95.69 332 CYS A C 1
ATOM 2607 O O . CYS A 1 332 ? -1.314 -14.095 -0.266 1.00 95.69 332 CYS A O 1
ATOM 2609 N N . VAL A 1 333 ? -1.125 -14.186 1.972 1.00 96.56 333 VAL A N 1
ATOM 2610 C CA . VAL A 1 333 ? -2.023 -15.325 2.174 1.00 96.56 333 VAL A CA 1
ATOM 2611 C C . VAL A 1 333 ? -3.333 -14.866 2.799 1.00 96.56 333 VAL A C 1
ATOM 2613 O O . VAL A 1 333 ? -3.358 -13.911 3.571 1.00 96.56 333 VAL A O 1
ATOM 2616 N N . GLY A 1 334 ? -4.432 -15.550 2.491 1.00 96.06 334 GLY A N 1
ATOM 2617 C CA . GLY A 1 334 ? -5.756 -15.164 2.980 1.00 96.06 334 GLY A CA 1
ATOM 2618 C C . GLY A 1 334 ? -6.041 -15.546 4.434 1.00 96.06 334 GLY A C 1
ATOM 2619 O O . GLY A 1 334 ? -6.940 -14.991 5.054 1.00 96.06 334 GLY A O 1
ATOM 2620 N N . HIS A 1 335 ? -5.289 -16.477 5.021 1.00 93.88 335 HIS A N 1
ATOM 2621 C CA . HIS A 1 335 ? -5.547 -16.948 6.384 1.00 93.88 335 HIS A CA 1
ATOM 2622 C C . HIS A 1 335 ? -5.029 -15.983 7.470 1.00 93.88 335 HIS A C 1
ATOM 2624 O O . HIS A 1 335 ? -4.052 -15.260 7.266 1.00 93.88 335 HIS A O 1
ATOM 2630 N N . MET A 1 336 ? -5.607 -16.060 8.676 1.00 93.81 336 MET A N 1
ATOM 2631 C CA . MET A 1 336 ? -5.372 -15.146 9.810 1.00 93.81 336 MET A CA 1
ATOM 2632 C C . MET A 1 336 ? -3.903 -14.870 10.156 1.00 93.81 336 MET A C 1
ATOM 2634 O O . MET A 1 336 ? -3.582 -13.768 10.588 1.00 93.81 336 MET A O 1
ATOM 2638 N N . TRP A 1 337 ? -2.990 -15.823 9.925 1.00 96.62 337 TRP A N 1
ATOM 2639 C CA . TRP A 1 337 ? -1.545 -15.607 10.100 1.00 96.62 337 TRP A CA 1
ATOM 2640 C C . TRP A 1 337 ? -1.026 -14.323 9.420 1.00 96.62 337 TRP A C 1
ATOM 2642 O O . TRP A 1 337 ? -0.168 -13.639 9.978 1.00 96.62 337 TRP A O 1
ATOM 2652 N N . GLN A 1 338 ? -1.598 -13.953 8.269 1.00 97.62 338 GLN A N 1
ATOM 2653 C CA . GLN A 1 338 ? -1.240 -12.740 7.535 1.00 97.62 338 GLN A CA 1
ATOM 2654 C C . GLN A 1 338 ? -1.504 -11.454 8.330 1.00 97.62 338 GLN A C 1
ATOM 2656 O O . GLN A 1 338 ? -0.731 -10.507 8.208 1.00 97.62 338 GLN A O 1
ATOM 2661 N N . ALA A 1 339 ? -2.546 -11.415 9.166 1.00 98.12 339 ALA A N 1
ATOM 2662 C CA . ALA A 1 339 ? -2.927 -10.212 9.902 1.00 98.12 339 ALA A CA 1
ATOM 2663 C C . ALA A 1 339 ? -1.809 -9.770 10.855 1.00 98.12 339 ALA A C 1
ATOM 2665 O O . ALA A 1 339 ? -1.300 -8.649 10.783 1.00 98.12 339 ALA A O 1
ATOM 2666 N N . ALA A 1 340 ? -1.375 -10.681 11.729 1.00 98.12 340 ALA A N 1
ATOM 2667 C CA . ALA A 1 340 ? -0.290 -10.399 12.657 1.00 98.12 340 ALA A CA 1
ATOM 2668 C C . ALA A 1 340 ? 1.074 -10.278 11.958 1.00 98.12 340 ALA A C 1
ATOM 2670 O O . ALA A 1 340 ? 1.913 -9.510 12.428 1.00 98.12 340 ALA A O 1
ATOM 2671 N N . TYR A 1 341 ? 1.291 -10.972 10.831 1.00 98.38 341 TYR A N 1
ATOM 2672 C CA . TYR A 1 341 ? 2.484 -10.770 10.005 1.00 98.38 341 TYR A CA 1
ATOM 2673 C C . TYR A 1 341 ? 2.562 -9.333 9.465 1.00 98.38 341 TYR A C 1
ATOM 2675 O O . TYR A 1 341 ? 3.592 -8.682 9.626 1.00 98.38 341 TYR A O 1
ATOM 2683 N N . ASP A 1 342 ? 1.471 -8.808 8.899 1.00 98.44 342 ASP A N 1
ATOM 2684 C CA . ASP A 1 342 ? 1.408 -7.432 8.392 1.00 98.44 342 ASP A CA 1
ATOM 2685 C C . ASP A 1 342 ? 1.577 -6.407 9.515 1.00 98.44 342 ASP A C 1
ATOM 2687 O O . ASP A 1 342 ? 2.369 -5.476 9.384 1.00 98.44 342 ASP A O 1
ATOM 2691 N N . ALA A 1 343 ? 0.914 -6.602 10.659 1.00 98.62 343 ALA A N 1
ATOM 2692 C CA . ALA A 1 343 ? 1.068 -5.712 11.811 1.00 98.62 343 ALA A CA 1
ATOM 2693 C C . ALA A 1 343 ? 2.517 -5.692 12.334 1.00 98.62 343 ALA A C 1
ATOM 2695 O O . ALA A 1 343 ? 3.051 -4.631 12.676 1.00 98.62 343 ALA A O 1
ATOM 2696 N N . ARG A 1 344 ? 3.178 -6.856 12.356 1.00 98.19 344 ARG A N 1
ATOM 2697 C CA . ARG A 1 344 ? 4.603 -6.978 12.677 1.00 98.19 344 ARG A CA 1
ATOM 2698 C C . ARG A 1 344 ? 5.472 -6.266 11.644 1.00 98.19 344 ARG A C 1
ATOM 2700 O O . ARG A 1 344 ? 6.366 -5.520 12.037 1.00 98.19 344 ARG A O 1
ATOM 2707 N N . MET A 1 345 ? 5.198 -6.456 10.356 1.00 98.06 345 MET A N 1
ATOM 2708 C CA . MET A 1 345 ? 5.924 -5.813 9.263 1.00 98.06 345 MET A CA 1
ATOM 2709 C C . MET A 1 345 ? 5.811 -4.287 9.340 1.00 98.06 345 MET A C 1
ATOM 2711 O O . MET A 1 345 ? 6.839 -3.617 9.337 1.00 98.06 345 MET A O 1
ATOM 2715 N N . TYR A 1 346 ? 4.610 -3.729 9.522 1.00 98.38 346 TYR A N 1
ATOM 2716 C CA . TYR A 1 346 ? 4.422 -2.283 9.693 1.00 98.38 346 TYR A CA 1
ATOM 2717 C C . TYR A 1 346 ? 5.143 -1.750 10.925 1.00 98.38 346 TYR A C 1
ATOM 2719 O O . TYR A 1 346 ? 5.780 -0.702 10.854 1.00 98.38 346 TYR A O 1
ATOM 2727 N N . LYS A 1 347 ? 5.124 -2.481 12.046 1.00 97.75 347 LYS A N 1
ATOM 2728 C CA . LYS A 1 347 ? 5.931 -2.108 13.212 1.00 97.75 347 LYS A CA 1
ATOM 2729 C C . LYS A 1 347 ? 7.423 -2.068 12.866 1.00 97.75 347 LYS A C 1
ATOM 2731 O O . LYS A 1 347 ? 8.081 -1.093 13.210 1.00 97.75 347 LYS A O 1
ATOM 2736 N N . THR A 1 348 ? 7.952 -3.091 12.191 1.00 97.50 348 THR A N 1
ATOM 2737 C CA . THR A 1 348 ? 9.355 -3.114 11.745 1.00 97.50 348 THR A CA 1
ATOM 2738 C C . THR A 1 348 ? 9.667 -1.936 10.828 1.00 97.50 348 THR A C 1
ATOM 2740 O O . THR A 1 348 ? 10.665 -1.264 11.044 1.00 97.50 348 THR A O 1
ATOM 2743 N N . MET A 1 349 ? 8.797 -1.633 9.866 1.00 98.06 349 MET A N 1
ATOM 2744 C CA . MET A 1 349 ? 8.950 -0.487 8.970 1.00 98.06 349 MET A CA 1
ATOM 2745 C C . MET A 1 349 ? 8.975 0.842 9.727 1.00 98.06 349 MET A C 1
ATOM 2747 O O . MET A 1 349 ? 9.855 1.657 9.479 1.00 98.06 349 MET A O 1
ATOM 2751 N N . LEU A 1 350 ? 8.079 1.048 10.696 1.00 96.81 350 LEU A N 1
ATOM 2752 C CA . LEU A 1 350 ? 8.105 2.244 11.543 1.00 96.81 350 LEU A CA 1
ATOM 2753 C C . LEU A 1 350 ? 9.378 2.315 12.390 1.00 96.81 350 LEU A C 1
ATOM 2755 O O . LEU A 1 350 ? 9.961 3.382 12.540 1.00 96.81 350 LEU A O 1
ATOM 2759 N N . ASP A 1 351 ? 9.814 1.202 12.978 1.00 95.75 351 ASP A N 1
ATOM 2760 C CA . ASP A 1 351 ? 11.047 1.144 13.775 1.00 95.75 351 ASP A CA 1
ATOM 2761 C C . ASP A 1 351 ? 12.301 1.389 12.926 1.00 95.75 351 ASP A C 1
ATOM 2763 O O . ASP A 1 351 ? 13.297 1.899 13.434 1.00 95.75 351 ASP A O 1
ATOM 2767 N N . SER A 1 352 ? 12.234 1.064 11.637 1.00 95.88 352 SER A N 1
ATOM 2768 C CA . SER A 1 352 ? 13.252 1.368 10.636 1.00 95.88 352 SER A CA 1
ATOM 2769 C C . SER A 1 352 ? 13.034 2.708 9.933 1.00 95.88 352 SER A C 1
ATOM 2771 O O . SER A 1 352 ? 13.784 3.010 9.013 1.00 95.88 352 SER A O 1
ATOM 2773 N N . ASP A 1 353 ? 12.062 3.522 10.359 1.00 94.38 353 ASP A N 1
ATOM 2774 C CA . ASP A 1 353 ? 11.747 4.835 9.775 1.00 94.38 353 ASP A CA 1
ATOM 2775 C C . ASP A 1 353 ? 11.567 4.763 8.247 1.00 94.38 353 ASP A C 1
ATOM 2777 O O . ASP A 1 353 ? 12.175 5.517 7.499 1.00 94.38 353 ASP A O 1
ATOM 2781 N N . ALA A 1 354 ? 10.837 3.754 7.770 1.00 96.62 354 ALA A N 1
ATOM 2782 C CA . ALA A 1 354 ? 10.478 3.610 6.363 1.00 96.62 354 ALA A CA 1
ATOM 2783 C C . ALA A 1 354 ? 9.288 4.513 6.001 1.00 96.62 354 ALA A C 1
ATOM 2785 O O . ALA A 1 354 ? 8.473 4.878 6.856 1.00 96.62 354 ALA A O 1
ATOM 2786 N N . ASP A 1 355 ? 9.161 4.833 4.720 1.00 97.38 355 ASP A N 1
ATOM 2787 C CA . ASP A 1 355 ? 8.213 5.827 4.216 1.00 97.38 355 ASP A CA 1
ATOM 2788 C C . ASP A 1 355 ? 6.975 5.191 3.592 1.00 97.38 355 ASP A C 1
ATOM 2790 O O . ASP A 1 355 ? 5.865 5.698 3.772 1.00 97.38 355 ASP A O 1
ATOM 2794 N N . TYR A 1 356 ? 7.143 4.060 2.900 1.00 97.75 356 TYR A N 1
ATOM 2795 C CA . TYR A 1 356 ? 6.041 3.385 2.221 1.00 97.75 356 TYR A CA 1
ATOM 2796 C C . TYR A 1 356 ? 6.272 1.894 1.946 1.00 97.75 356 TYR A C 1
ATOM 2798 O O . TYR A 1 356 ? 7.396 1.393 1.932 1.00 97.75 356 TYR A O 1
ATOM 2806 N N . PHE A 1 357 ? 5.170 1.190 1.708 1.00 97.69 357 PHE A N 1
ATOM 2807 C CA . PHE A 1 357 ? 5.092 -0.185 1.241 1.00 97.69 357 PHE A CA 1
ATOM 2808 C C . PHE A 1 357 ? 4.042 -0.281 0.139 1.00 97.69 357 PHE A C 1
ATOM 2810 O O . PHE A 1 357 ? 2.874 0.053 0.348 1.00 97.69 357 PHE A O 1
ATOM 2817 N N . SER A 1 358 ? 4.469 -0.757 -1.024 1.00 96.81 358 SER A N 1
ATOM 2818 C CA . SER A 1 358 ? 3.620 -0.953 -2.184 1.00 96.81 358 SER A CA 1
ATOM 2819 C C . SER A 1 358 ? 3.141 -2.401 -2.278 1.00 96.81 358 SER A C 1
ATOM 2821 O O . SER A 1 358 ? 3.938 -3.344 -2.266 1.00 96.81 358 SER A O 1
ATOM 2823 N N . VAL A 1 359 ? 1.821 -2.593 -2.352 1.00 95.38 359 VAL A N 1
ATOM 2824 C CA . VAL A 1 359 ? 1.200 -3.926 -2.446 1.00 95.38 359 VAL A CA 1
ATOM 2825 C C . VAL A 1 359 ? 0.664 -4.239 -3.829 1.00 95.38 359 VAL A C 1
ATOM 2827 O O . VAL A 1 359 ? 0.226 -3.361 -4.556 1.00 95.38 359 VAL A O 1
ATOM 2830 N N . TRP A 1 360 ? 0.573 -5.523 -4.155 1.00 94.62 360 TRP A N 1
ATOM 2831 C CA . TRP A 1 360 ? -0.070 -5.979 -5.389 1.00 94.62 360 TRP A CA 1
ATOM 2832 C C . TRP A 1 360 ? -1.605 -5.932 -5.342 1.00 94.62 360 TRP A C 1
ATOM 2834 O O . TRP A 1 360 ? -2.236 -5.674 -6.360 1.00 94.62 360 TRP A O 1
ATOM 2844 N N . SER A 1 361 ? -2.221 -6.174 -4.179 1.00 93.44 361 SER A N 1
ATOM 2845 C CA . SER A 1 361 ? -3.648 -5.912 -3.948 1.00 93.44 361 SER A CA 1
ATOM 2846 C C . SER A 1 361 ? -3.970 -5.851 -2.452 1.00 93.44 361 SER A C 1
ATOM 2848 O O . SER A 1 361 ? -3.233 -6.385 -1.618 1.00 93.44 361 SER A O 1
ATOM 2850 N N . TRP A 1 362 ? -5.096 -5.216 -2.132 1.00 94.88 362 TRP A N 1
ATOM 2851 C CA . TRP A 1 362 ? -5.717 -5.229 -0.809 1.00 94.88 362 TRP A CA 1
ATOM 2852 C C . TRP A 1 362 ? -6.999 -6.072 -0.750 1.00 94.88 362 TRP A C 1
ATOM 2854 O O . TRP A 1 362 ? -7.462 -6.394 0.343 1.00 94.88 362 TRP A O 1
ATOM 2864 N N . THR A 1 363 ? -7.593 -6.432 -1.884 1.00 96.38 363 THR A N 1
ATOM 2865 C CA . THR A 1 363 ? -8.960 -6.969 -1.959 1.00 96.38 363 THR A CA 1
ATOM 2866 C C . THR A 1 363 ? -8.987 -8.402 -2.495 1.00 96.38 363 THR A C 1
ATOM 2868 O O . THR A 1 363 ? -7.956 -8.980 -2.842 1.00 96.38 363 THR A O 1
ATOM 2871 N N . SER A 1 364 ? -10.176 -9.006 -2.531 1.00 96.56 364 SER A N 1
ATOM 2872 C CA . SER A 1 364 ? -10.434 -10.310 -3.157 1.00 96.56 364 SER A CA 1
ATOM 2873 C C . SER A 1 364 ? -10.233 -10.322 -4.676 1.00 96.56 364 SER A C 1
ATOM 2875 O O . SER A 1 364 ? -10.279 -11.397 -5.277 1.00 96.56 364 SER A O 1
ATOM 2877 N N . ASP A 1 365 ? -9.985 -9.174 -5.309 1.00 94.25 365 ASP A N 1
ATOM 2878 C CA . ASP A 1 365 ? -9.622 -9.060 -6.720 1.00 94.25 365 ASP A CA 1
ATOM 2879 C C . ASP A 1 365 ? -8.202 -8.481 -6.854 1.00 94.25 365 ASP A C 1
ATOM 2881 O O . ASP A 1 365 ? -7.711 -7.725 -6.021 1.00 94.25 365 ASP A O 1
ATOM 2885 N N . SER A 1 366 ? -7.509 -8.855 -7.922 1.00 88.75 366 SER A N 1
ATOM 2886 C CA . SER A 1 366 ? -6.239 -8.237 -8.313 1.00 88.75 366 SER A CA 1
ATOM 2887 C C . SER A 1 366 ? -6.427 -6.918 -9.074 1.00 88.75 366 SER A C 1
ATOM 2889 O O . SER A 1 366 ? -5.472 -6.165 -9.249 1.00 88.75 366 SER A O 1
ATOM 2891 N N . ALA A 1 367 ? -7.640 -6.634 -9.558 1.00 90.06 367 ALA A N 1
ATOM 2892 C CA . ALA A 1 367 ? -7.969 -5.370 -10.201 1.00 90.06 367 ALA A CA 1
ATOM 2893 C C . ALA A 1 367 ? -8.185 -4.252 -9.168 1.00 90.06 367 ALA A C 1
ATOM 2895 O O . ALA A 1 367 ? -8.909 -4.408 -8.187 1.00 90.06 367 ALA A O 1
ATOM 2896 N N . ILE A 1 368 ? -7.591 -3.084 -9.424 1.00 90.94 368 ILE A N 1
ATOM 2897 C CA . ILE A 1 368 ? -7.705 -1.921 -8.538 1.00 90.94 368 ILE A CA 1
ATOM 2898 C C . ILE A 1 368 ? -9.164 -1.458 -8.445 1.00 90.94 368 ILE A C 1
ATOM 2900 O O . ILE A 1 368 ? -9.837 -1.277 -9.461 1.00 90.94 368 ILE A O 1
ATOM 2904 N N . GLY A 1 369 ? -9.628 -1.229 -7.214 1.00 87.12 369 GLY A N 1
ATOM 2905 C CA . GLY A 1 369 ? -10.982 -0.756 -6.921 1.00 87.12 369 GLY A CA 1
ATOM 2906 C C . GLY A 1 369 ? -12.066 -1.831 -7.025 1.00 87.12 369 GLY A C 1
ATOM 2907 O O . GLY A 1 369 ? -13.244 -1.480 -7.004 1.00 87.12 369 GLY A O 1
ATOM 2908 N N . LYS A 1 370 ? -11.694 -3.108 -7.163 1.00 91.88 370 LYS A N 1
ATOM 2909 C CA . LYS A 1 370 ? -12.630 -4.236 -7.218 1.00 91.88 370 LYS A CA 1
ATOM 2910 C C . LYS A 1 370 ? -12.451 -5.180 -6.042 1.00 91.88 370 LYS A C 1
ATOM 2912 O O . LYS A 1 370 ? -11.345 -5.312 -5.521 1.00 91.88 370 LYS A O 1
ATOM 2917 N N . GLY A 1 371 ? -13.518 -5.885 -5.700 1.00 95.12 371 GLY A N 1
ATOM 2918 C CA . GLY A 1 371 ? -13.520 -6.922 -4.684 1.00 95.12 371 GLY A CA 1
ATOM 2919 C C . GLY A 1 371 ? -13.637 -6.376 -3.266 1.00 95.12 371 GLY A C 1
ATOM 2920 O O . GLY A 1 371 ? -13.445 -5.193 -2.982 1.00 95.12 371 GLY A O 1
ATOM 2921 N N . TYR A 1 372 ? -13.928 -7.288 -2.353 1.00 96.00 372 TYR A N 1
ATOM 2922 C CA . TYR A 1 372 ? -14.164 -7.003 -0.949 1.00 96.00 372 TYR A CA 1
ATOM 2923 C C . TYR A 1 372 ? -12.865 -7.112 -0.124 1.00 96.00 372 TYR A C 1
ATOM 2925 O O . TYR A 1 372 ? -11.882 -7.718 -0.573 1.00 96.00 372 TYR A O 1
ATOM 2933 N N . PRO A 1 373 ? -12.811 -6.502 1.076 1.00 96.94 373 PRO A N 1
ATOM 2934 C CA . PRO A 1 373 ? -11.609 -6.452 1.906 1.00 96.94 373 PRO A CA 1
ATOM 2935 C C . PRO A 1 373 ? -10.988 -7.818 2.222 1.00 96.94 373 PRO A C 1
ATOM 2937 O O . PRO A 1 373 ? -11.678 -8.769 2.586 1.00 96.94 373 PRO A O 1
ATOM 2940 N N . THR A 1 374 ? -9.658 -7.907 2.155 1.00 97.38 374 THR A N 1
ATOM 2941 C CA . THR A 1 374 ? -8.902 -9.027 2.746 1.00 97.38 374 THR A CA 1
ATOM 2942 C C . THR A 1 374 ? -8.546 -8.746 4.201 1.00 97.38 374 THR A C 1
ATOM 2944 O O . THR A 1 374 ? -8.634 -7.614 4.678 1.00 97.38 374 THR A O 1
ATOM 2947 N N . ILE A 1 375 ? -8.034 -9.753 4.911 1.00 97.31 375 ILE A N 1
ATOM 2948 C CA . ILE A 1 375 ? -7.506 -9.529 6.258 1.00 97.31 375 ILE A CA 1
ATOM 2949 C C . ILE A 1 375 ? -6.345 -8.513 6.273 1.00 97.31 375 ILE A C 1
ATOM 2951 O O . ILE A 1 375 ? -6.243 -7.707 7.196 1.00 97.31 375 ILE A O 1
ATOM 2955 N N . SER A 1 376 ? -5.517 -8.483 5.219 1.00 97.38 376 SER A N 1
ATOM 2956 C CA . SER A 1 376 ? -4.446 -7.490 5.042 1.00 97.38 376 SER A CA 1
ATOM 2957 C C . SER A 1 376 ? -4.978 -6.068 4.867 1.00 97.38 376 SER A C 1
ATOM 2959 O O . SER A 1 376 ? -4.364 -5.134 5.383 1.00 97.38 376 SER A O 1
ATOM 2961 N N . TYR A 1 377 ? -6.112 -5.894 4.174 1.00 97.94 377 TYR A N 1
ATOM 2962 C CA . TYR A 1 377 ? -6.780 -4.593 4.053 1.00 97.94 377 TYR A CA 1
ATOM 2963 C C . TYR A 1 377 ? -7.142 -4.044 5.430 1.00 97.94 377 TYR A C 1
ATOM 2965 O O . TYR A 1 377 ? -6.838 -2.895 5.725 1.00 97.94 377 TYR A O 1
ATOM 2973 N N . HIS A 1 378 ? -7.731 -4.868 6.300 1.00 98.12 378 HIS A N 1
ATOM 2974 C CA . HIS A 1 378 ? -8.166 -4.419 7.626 1.00 98.12 378 HIS A CA 1
ATOM 2975 C C . HIS A 1 378 ? -7.000 -3.933 8.482 1.00 98.12 378 HIS A C 1
ATOM 2977 O O . HIS A 1 378 ? -7.104 -2.904 9.147 1.00 98.12 378 HIS A O 1
ATOM 2983 N N . VAL A 1 379 ? -5.864 -4.636 8.434 1.00 98.44 379 VAL A N 1
ATOM 2984 C CA . VAL A 1 379 ? -4.646 -4.201 9.135 1.00 98.44 379 VAL A CA 1
ATOM 2985 C C . VAL A 1 379 ? -4.099 -2.906 8.527 1.00 98.44 379 VAL A C 1
ATOM 2987 O O . VAL A 1 379 ? -3.648 -2.024 9.258 1.00 98.44 379 VAL A O 1
ATOM 2990 N N . ALA A 1 380 ? -4.157 -2.762 7.201 1.00 97.81 380 ALA A N 1
ATOM 2991 C CA . ALA A 1 380 ? -3.732 -1.546 6.518 1.00 97.81 380 ALA A CA 1
ATOM 2992 C C . ALA A 1 380 ? -4.621 -0.335 6.845 1.00 97.81 380 ALA A C 1
ATOM 2994 O O . ALA A 1 380 ? -4.088 0.749 7.083 1.00 97.81 380 ALA A O 1
ATOM 2995 N N . ASP A 1 381 ? -5.942 -0.515 6.922 1.00 96.62 381 ASP A N 1
ATOM 2996 C CA . ASP A 1 381 ? -6.891 0.543 7.277 1.00 96.62 381 ASP A CA 1
ATOM 2997 C C . ASP A 1 381 ? -6.629 1.060 8.698 1.00 96.62 381 ASP A C 1
ATOM 2999 O O . ASP A 1 381 ? -6.428 2.258 8.898 1.00 96.62 381 ASP A O 1
ATOM 3003 N N . VAL A 1 382 ? -6.516 0.174 9.696 1.00 96.62 382 VAL A N 1
ATOM 3004 C CA . VAL A 1 382 ? -6.235 0.615 11.077 1.00 96.62 382 VAL A CA 1
ATOM 3005 C C . VAL A 1 382 ? -4.842 1.236 11.230 1.00 96.62 382 VAL A C 1
ATOM 3007 O O . VAL A 1 382 ? -4.661 2.144 12.044 1.00 96.62 382 VAL A O 1
ATOM 3010 N N . MET A 1 383 ? -3.862 0.804 10.428 1.00 97.38 383 MET A N 1
ATOM 3011 C CA . MET A 1 383 ? -2.551 1.453 10.354 1.00 97.38 383 MET A CA 1
ATOM 3012 C C . MET A 1 383 ? -2.671 2.863 9.756 1.00 97.38 383 MET A C 1
ATOM 3014 O O . MET A 1 383 ? -2.105 3.812 10.303 1.00 97.38 383 MET A O 1
ATOM 3018 N N . ASN A 1 384 ? -3.463 3.029 8.693 1.00 96.19 384 ASN A N 1
ATOM 3019 C CA . ASN A 1 384 ? -3.702 4.319 8.050 1.00 96.19 384 ASN A CA 1
ATOM 3020 C C . ASN A 1 384 ? -4.380 5.330 8.994 1.00 96.19 384 ASN A C 1
ATOM 3022 O O . ASN A 1 384 ? -4.035 6.509 8.977 1.00 96.19 384 ASN A O 1
ATOM 3026 N N . LYS A 1 385 ? -5.253 4.879 9.906 1.00 94.75 385 LYS A N 1
ATOM 3027 C CA . LYS A 1 385 ? -5.870 5.746 10.935 1.00 94.75 385 LYS A CA 1
ATOM 3028 C C . LYS A 1 385 ? -4.862 6.390 11.898 1.00 94.75 385 LYS A C 1
ATOM 3030 O O . LYS A 1 385 ? -5.190 7.359 12.575 1.00 94.75 385 LYS A O 1
ATOM 3035 N N . MET A 1 386 ? -3.632 5.876 11.983 1.00 97.12 386 MET A N 1
ATOM 3036 C CA . MET A 1 386 ? -2.568 6.452 12.817 1.00 97.12 386 MET A CA 1
ATOM 3037 C C . MET A 1 386 ? -1.686 7.475 12.084 1.00 97.12 386 MET A C 1
ATOM 3039 O O . MET A 1 386 ? -0.868 8.132 12.734 1.00 97.12 386 MET A O 1
ATOM 3043 N N . VAL A 1 387 ? -1.822 7.611 10.761 1.00 95.88 387 VAL A N 1
ATOM 3044 C CA . VAL A 1 387 ? -0.958 8.447 9.911 1.00 95.88 387 VAL A CA 1
ATOM 3045 C C . VAL A 1 387 ? -0.996 9.916 10.333 1.00 95.88 387 VAL A C 1
ATOM 3047 O O . VAL A 1 387 ? -2.030 10.457 10.720 1.00 95.88 387 VAL A O 1
ATOM 3050 N N . GLY A 1 388 ? 0.169 10.568 10.302 1.00 94.62 388 GLY A N 1
ATOM 3051 C CA . GLY A 1 388 ? 0.342 11.962 10.729 1.00 94.62 388 GLY A CA 1
ATOM 3052 C C . GLY A 1 388 ? 0.380 12.159 12.251 1.00 94.62 388 GLY A C 1
ATOM 3053 O O . GLY A 1 388 ? 0.859 13.193 12.723 1.00 94.62 388 GLY A O 1
ATOM 3054 N N . GLY A 1 389 ? -0.042 11.166 13.040 1.00 96.62 389 GLY A N 1
ATOM 3055 C CA . GLY A 1 389 ? 0.114 11.166 14.491 1.00 96.62 389 GLY A CA 1
ATOM 3056 C C . GLY A 1 389 ? 1.584 11.074 14.912 1.00 96.62 389 GLY A C 1
ATOM 3057 O O . GLY A 1 389 ? 2.403 10.426 14.258 1.00 96.62 389 GLY A O 1
ATOM 3058 N N . LYS A 1 390 ? 1.937 11.699 16.039 1.00 97.75 390 LYS A N 1
ATOM 3059 C CA . LYS A 1 390 ? 3.252 11.508 16.670 1.00 97.75 390 LYS A CA 1
ATOM 3060 C C . LYS A 1 390 ? 3.291 10.137 17.326 1.00 97.75 390 LYS A C 1
ATOM 3062 O O . LYS A 1 390 ? 2.377 9.801 18.085 1.00 97.75 390 LYS A O 1
ATOM 3067 N N . ARG A 1 391 ? 4.332 9.342 17.058 1.00 97.38 391 ARG A N 1
ATOM 3068 C CA . ARG A 1 391 ? 4.442 8.013 17.676 1.00 97.38 391 ARG A CA 1
ATOM 3069 C C . ARG A 1 391 ? 4.578 8.160 19.188 1.00 97.38 391 ARG A C 1
ATOM 3071 O O . ARG A 1 391 ? 5.293 9.032 19.678 1.00 97.38 391 ARG A O 1
ATOM 3078 N N . VAL A 1 392 ? 3.901 7.288 19.918 1.00 98.00 392 VAL A N 1
ATOM 3079 C CA . VAL A 1 392 ? 4.006 7.174 21.372 1.00 98.00 392 VAL A CA 1
ATOM 3080 C C . VAL A 1 392 ? 5.029 6.089 21.694 1.00 98.00 392 VAL A C 1
ATOM 3082 O O . VAL A 1 392 ? 4.970 4.994 21.132 1.00 98.00 392 VAL A O 1
ATOM 3085 N N . ASN A 1 393 ? 5.946 6.360 22.622 1.00 96.50 393 ASN A N 1
ATOM 3086 C CA . ASN A 1 393 ? 6.922 5.372 23.081 1.00 96.50 393 ASN A CA 1
ATOM 3087 C C . ASN A 1 393 ? 6.234 4.310 23.957 1.00 96.50 393 ASN A C 1
ATOM 3089 O O . ASN A 1 393 ? 6.120 4.457 25.176 1.00 96.50 393 ASN A O 1
ATOM 3093 N N . VAL A 1 394 ? 5.757 3.231 23.332 1.00 96.94 394 VAL A N 1
ATOM 3094 C CA . VAL A 1 394 ? 5.093 2.118 24.025 1.00 96.94 394 VAL A CA 1
ATOM 3095 C C . VAL A 1 394 ? 6.117 1.283 24.797 1.00 96.94 394 VAL A C 1
ATOM 3097 O O . VAL A 1 394 ? 7.097 0.803 24.230 1.00 96.94 394 VAL A O 1
ATOM 3100 N N . LYS A 1 395 ? 5.885 1.069 26.098 1.00 96.31 395 LYS A N 1
ATOM 3101 C CA . LYS A 1 395 ? 6.771 0.260 26.957 1.00 96.31 395 LYS A CA 1
ATOM 3102 C C . LYS A 1 395 ? 6.104 -1.052 27.339 1.00 96.31 395 LYS A C 1
ATOM 3104 O O . LYS A 1 395 ? 5.030 -1.061 27.932 1.00 96.31 395 LYS A O 1
ATOM 3109 N N . LYS A 1 396 ? 6.768 -2.170 27.056 1.00 95.12 396 LYS A N 1
ATOM 3110 C CA . LYS A 1 396 ? 6.335 -3.514 27.457 1.00 95.12 396 LYS A CA 1
ATOM 3111 C C . LYS A 1 396 ? 6.841 -3.817 28.875 1.00 95.12 396 LYS A C 1
ATOM 3113 O O . LYS A 1 396 ? 8.046 -3.897 29.087 1.00 95.12 396 LYS A O 1
ATOM 3118 N N . GLN A 1 397 ? 5.941 -3.956 29.851 1.00 89.44 397 GLN A N 1
ATOM 3119 C CA . GLN A 1 397 ? 6.298 -4.044 31.281 1.00 89.44 397 GLN A CA 1
ATOM 3120 C C . GLN A 1 397 ? 6.323 -5.466 31.836 1.00 89.44 397 GLN A C 1
ATOM 3122 O O . GLN A 1 397 ? 7.257 -5.881 32.516 1.00 89.44 397 GLN A O 1
ATOM 3127 N N . SER A 1 398 ? 5.236 -6.202 31.628 1.00 79.62 398 SER A N 1
ATOM 3128 C CA . SER A 1 398 ? 5.044 -7.544 32.174 1.00 79.62 398 SER A CA 1
ATOM 3129 C C . SER A 1 398 ? 4.714 -8.469 31.029 1.00 79.62 398 SER A C 1
ATOM 3131 O O . SER A 1 398 ? 3.854 -8.146 30.213 1.00 79.62 398 SER A O 1
ATOM 3133 N N . VAL A 1 399 ? 5.438 -9.580 30.957 1.00 87.12 399 VAL A N 1
ATOM 3134 C CA . VAL A 1 399 ? 5.377 -10.513 29.839 1.00 87.12 399 VAL A CA 1
ATOM 3135 C C . VAL A 1 399 ? 5.376 -11.918 30.409 1.00 87.12 399 VAL A C 1
ATOM 3137 O O . VAL A 1 399 ? 6.324 -12.331 31.076 1.00 87.12 399 VAL A O 1
ATOM 3140 N N . SER A 1 400 ? 4.310 -12.651 30.136 1.00 90.75 400 SER A N 1
ATOM 3141 C CA . SER A 1 400 ? 4.253 -14.094 30.295 1.00 90.75 400 SER A CA 1
ATOM 3142 C C . SER A 1 400 ? 3.788 -14.631 28.955 1.00 90.75 400 SER A C 1
ATOM 3144 O O . SER A 1 400 ? 2.618 -14.512 28.635 1.00 90.75 400 SER A O 1
ATOM 3146 N N . LEU A 1 401 ? 4.706 -15.105 28.120 1.00 90.94 401 LEU A N 1
ATOM 3147 C CA . LEU A 1 401 ? 4.382 -15.604 26.785 1.00 90.94 401 LEU A CA 1
ATOM 3148 C C . LEU A 1 401 ? 4.987 -16.992 26.607 1.00 90.94 401 LEU A C 1
ATOM 3150 O O . LEU A 1 401 ? 6.079 -17.275 27.112 1.00 90.94 401 LEU A O 1
ATOM 3154 N N . SER A 1 402 ? 4.287 -17.839 25.860 1.00 88.62 402 SER A N 1
ATOM 3155 C CA . SER A 1 402 ? 4.835 -19.096 25.355 1.00 88.62 402 SER A CA 1
ATOM 3156 C C . SER A 1 402 ? 6.072 -18.854 24.479 1.00 88.62 402 SER A C 1
ATOM 3158 O O . SER A 1 402 ? 6.264 -17.788 23.893 1.00 88.62 402 SER A O 1
ATOM 3160 N N . SER A 1 403 ? 6.941 -19.861 24.376 1.00 90.38 403 SER A N 1
ATOM 3161 C CA . SER A 1 403 ? 8.174 -19.755 23.586 1.00 90.38 403 SER A CA 1
ATOM 3162 C C . SER A 1 403 ? 7.884 -19.445 22.110 1.00 90.38 403 SER A C 1
ATOM 3164 O O . SER A 1 403 ? 7.056 -20.104 21.480 1.00 90.38 403 SER A O 1
ATOM 3166 N N . GLY A 1 404 ? 8.589 -18.449 21.563 1.00 91.25 404 GLY A N 1
ATOM 3167 C CA . GLY A 1 404 ? 8.461 -18.014 20.169 1.00 91.25 404 GLY A CA 1
ATOM 3168 C C . GLY A 1 404 ? 7.265 -17.103 19.880 1.00 91.25 404 GLY A C 1
ATOM 3169 O O . GLY A 1 404 ? 7.148 -16.646 18.748 1.00 91.25 404 GLY A O 1
ATOM 3170 N N . VAL A 1 405 ? 6.407 -16.830 20.870 1.00 95.31 405 VAL A N 1
ATOM 3171 C CA . VAL A 1 405 ? 5.296 -15.881 20.734 1.00 95.31 405 VAL A CA 1
ATOM 3172 C C . VAL A 1 405 ? 5.807 -14.453 20.895 1.00 95.31 405 VAL A C 1
ATOM 3174 O O . VAL A 1 405 ? 6.489 -14.114 21.866 1.00 95.31 405 VAL A O 1
ATOM 3177 N N . GLU A 1 406 ? 5.432 -13.612 19.946 1.00 95.94 406 GLU A N 1
ATOM 3178 C CA . GLU A 1 406 ? 5.639 -12.175 19.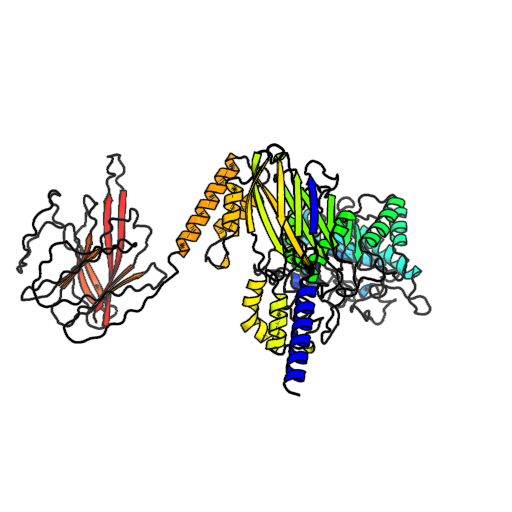924 1.00 95.94 406 GLU A CA 1
ATOM 3179 C C . GLU A 1 406 ? 4.296 -11.488 20.191 1.00 95.94 406 GLU A C 1
ATOM 3181 O O . GLU A 1 406 ? 3.298 -11.763 19.536 1.00 95.94 406 GLU A O 1
ATOM 3186 N N . ALA A 1 407 ? 4.261 -10.593 21.174 1.00 96.75 407 ALA A N 1
ATOM 3187 C CA . ALA A 1 407 ? 3.097 -9.753 21.425 1.00 96.75 407 ALA A CA 1
ATOM 3188 C C . ALA A 1 407 ? 3.580 -8.328 21.648 1.00 96.75 407 ALA A C 1
ATOM 3190 O O . ALA A 1 407 ? 4.171 -8.031 22.691 1.00 96.75 407 ALA A O 1
ATOM 3191 N N . GLU A 1 408 ? 3.378 -7.479 20.650 1.00 97.88 408 GLU A N 1
ATOM 3192 C CA . GLU A 1 408 ? 3.898 -6.114 20.596 1.00 97.88 408 GLU A CA 1
ATOM 3193 C C . GLU A 1 408 ? 2.781 -5.127 20.265 1.00 97.88 408 GLU A C 1
ATOM 3195 O O . GLU A 1 408 ? 1.688 -5.520 19.851 1.00 97.88 408 GLU A O 1
ATOM 3200 N N . ALA A 1 409 ? 3.064 -3.839 20.460 1.00 98.06 409 ALA A N 1
ATOM 3201 C CA . ALA A 1 409 ? 2.135 -2.767 20.150 1.00 98.06 409 ALA A CA 1
ATOM 3202 C C . ALA A 1 409 ? 2.845 -1.527 19.594 1.00 98.06 409 ALA A C 1
ATOM 3204 O O . ALA A 1 409 ? 4.006 -1.253 19.906 1.00 98.06 409 ALA A O 1
ATOM 3205 N N . VAL A 1 410 ? 2.110 -0.768 18.789 1.00 98.00 410 VAL A N 1
ATOM 3206 C CA . VAL A 1 410 ? 2.456 0.557 18.271 1.00 98.00 410 VAL A CA 1
ATOM 3207 C C . VAL A 1 410 ? 1.322 1.500 18.644 1.00 98.00 410 VAL A C 1
ATOM 3209 O O . VAL A 1 410 ? 0.157 1.115 18.609 1.00 98.00 410 VAL A O 1
ATOM 3212 N N . ALA A 1 411 ? 1.651 2.734 19.007 1.00 98.44 411 ALA A N 1
ATOM 3213 C CA . ALA A 1 411 ? 0.651 3.751 19.280 1.00 98.44 411 ALA A CA 1
ATOM 3214 C C . ALA A 1 411 ? 1.059 5.097 18.687 1.00 98.44 411 ALA A C 1
ATOM 3216 O O . ALA A 1 411 ? 2.249 5.403 18.564 1.00 98.44 411 ALA A O 1
ATOM 3217 N N . ALA A 1 412 ? 0.063 5.906 18.346 1.00 98.38 412 ALA A N 1
ATOM 3218 C CA . ALA A 1 412 ? 0.252 7.238 17.799 1.00 98.38 412 ALA A CA 1
ATOM 3219 C C . ALA A 1 412 ? -0.821 8.188 18.317 1.00 98.38 412 ALA A C 1
ATOM 3221 O O . ALA A 1 412 ? -1.993 7.830 18.418 1.00 98.38 412 ALA A O 1
ATOM 3222 N N . TYR A 1 413 ? -0.408 9.408 18.639 1.00 97.88 413 TYR A N 1
ATOM 3223 C CA . TYR A 1 413 ? -1.298 10.465 19.085 1.00 97.88 413 TYR A CA 1
ATOM 3224 C C . TYR A 1 413 ? -1.363 11.575 18.036 1.00 97.88 413 TYR A C 1
ATOM 3226 O O . TYR A 1 413 ? -0.349 12.198 17.709 1.00 97.88 413 TYR A O 1
ATOM 3234 N N . ASN A 1 414 ? -2.562 11.833 17.520 1.00 94.81 414 ASN A N 1
ATOM 3235 C CA . ASN A 1 414 ? -2.839 12.949 16.630 1.00 94.81 414 ASN A CA 1
ATOM 3236 C C . ASN A 1 414 ? -3.387 14.119 17.455 1.00 94.81 414 ASN A C 1
ATOM 3238 O O . ASN A 1 414 ? -4.501 14.072 17.976 1.00 94.81 414 ASN A O 1
ATOM 3242 N N . SER A 1 415 ? -2.600 15.187 17.583 1.00 90.38 415 SER A N 1
ATOM 3243 C CA . SER A 1 415 ? -2.973 16.360 18.379 1.00 90.38 415 SER A CA 1
ATOM 3244 C C . SER A 1 415 ? -4.026 17.250 17.719 1.00 90.38 415 SER A C 1
ATOM 3246 O O . SER A 1 415 ? -4.720 17.963 18.439 1.00 90.38 415 SER A O 1
ATOM 3248 N N . GLN A 1 416 ? -4.160 17.213 16.389 1.00 84.56 416 GLN A N 1
ATOM 3249 C CA . GLN A 1 416 ? -5.173 17.982 15.656 1.00 84.56 416 GLN A CA 1
ATOM 3250 C C . GLN A 1 416 ? -6.557 17.359 15.844 1.00 84.56 416 GLN A C 1
ATOM 3252 O O . GLN A 1 416 ? -7.527 18.055 16.126 1.00 84.56 416 GLN A O 1
ATOM 3257 N N . GLN A 1 417 ? -6.631 16.031 15.756 1.00 82.56 417 GLN A N 1
ATOM 3258 C CA . GLN A 1 417 ? -7.870 15.281 15.971 1.00 82.56 417 GLN A CA 1
ATOM 3259 C C . GLN A 1 417 ? -8.128 14.975 17.457 1.00 82.56 417 GLN A C 1
ATOM 3261 O O . GLN A 1 417 ? -9.243 14.614 17.829 1.00 82.56 417 GLN A O 1
ATOM 3266 N N . ASN A 1 418 ? -7.117 15.141 18.319 1.00 88.44 418 ASN A N 1
ATOM 3267 C CA . ASN A 1 418 ? -7.126 14.716 19.722 1.00 88.44 418 ASN A CA 1
ATOM 3268 C C . ASN A 1 418 ? -7.495 13.223 19.871 1.00 88.44 418 ASN A C 1
ATOM 3270 O O . ASN A 1 418 ? -8.281 12.839 20.742 1.00 88.44 418 ASN A O 1
ATOM 3274 N N . THR A 1 419 ? -6.921 12.388 19.000 1.00 93.62 419 THR A N 1
ATOM 3275 C CA . THR A 1 419 ? -7.153 10.940 18.926 1.00 93.62 419 THR A CA 1
ATOM 3276 C C . THR A 1 419 ? -5.872 10.175 19.256 1.00 93.62 419 THR A C 1
ATOM 3278 O O . THR A 1 419 ? -4.770 10.557 18.857 1.00 93.62 419 THR A O 1
ATOM 3281 N N . LEU A 1 420 ? -6.003 9.091 20.020 1.00 98.00 420 LEU A N 1
ATOM 3282 C CA . LEU A 1 420 ? -4.926 8.142 20.303 1.00 98.00 420 LEU A CA 1
ATOM 3283 C C . LEU A 1 420 ? -5.272 6.793 19.670 1.00 98.00 420 LEU A C 1
ATOM 3285 O O . LEU A 1 420 ? -6.228 6.150 20.095 1.00 98.00 420 LEU A O 1
ATOM 3289 N N . GLY A 1 421 ? -4.469 6.362 18.699 1.00 98.31 421 GLY A N 1
ATOM 3290 C CA . GLY A 1 421 ? -4.523 5.022 18.117 1.00 98.31 421 GLY A CA 1
ATOM 3291 C C . GLY A 1 421 ? -3.527 4.082 18.796 1.00 98.31 421 GLY A C 1
ATOM 3292 O O . GLY A 1 421 ? -2.398 4.485 19.084 1.00 98.31 421 GLY A O 1
ATOM 3293 N N . ILE A 1 422 ? -3.924 2.836 19.054 1.00 98.69 422 ILE A N 1
ATOM 3294 C CA . ILE A 1 422 ? -3.072 1.773 19.606 1.00 98.69 422 ILE A CA 1
ATOM 3295 C C . ILE A 1 422 ? -3.345 0.487 18.825 1.00 98.69 422 ILE A C 1
ATOM 3297 O O . ILE A 1 422 ? -4.424 -0.081 18.952 1.00 98.69 422 ILE A O 1
ATOM 3301 N N . MET A 1 423 ? -2.368 -0.003 18.066 1.00 98.69 423 MET A N 1
ATOM 3302 C CA . MET A 1 423 ? -2.413 -1.306 17.401 1.00 98.69 423 MET A CA 1
ATOM 3303 C C . MET A 1 423 ? -1.541 -2.305 18.164 1.00 98.69 423 MET A C 1
ATOM 3305 O O . MET A 1 423 ? -0.393 -2.001 18.474 1.00 98.69 423 MET A O 1
ATOM 3309 N N . ALA A 1 424 ? -2.048 -3.500 18.442 1.00 98.50 424 ALA A N 1
ATOM 3310 C CA . ALA A 1 424 ? -1.302 -4.599 19.044 1.00 98.50 424 ALA A CA 1
ATOM 3311 C C . ALA A 1 424 ? -1.555 -5.905 18.290 1.00 98.50 424 ALA A C 1
ATOM 3313 O O . ALA A 1 424 ? -2.599 -6.069 17.669 1.00 98.50 424 ALA A O 1
ATOM 3314 N N . TYR A 1 425 ? -0.622 -6.848 18.359 1.00 98.50 425 TYR A N 1
ATOM 3315 C CA . TYR A 1 425 ? -0.767 -8.146 17.700 1.00 98.50 425 TYR A CA 1
ATOM 3316 C C . TYR A 1 425 ? -0.247 -9.290 18.568 1.00 98.50 425 TYR A C 1
ATOM 3318 O O . TYR A 1 425 ? 0.569 -9.081 19.465 1.00 98.50 425 TYR A O 1
ATOM 3326 N N . ASN A 1 426 ? -0.720 -10.504 18.288 1.00 97.56 426 ASN A N 1
ATOM 3327 C CA . ASN A 1 426 ? -0.249 -11.756 18.881 1.00 97.56 426 ASN A CA 1
ATOM 3328 C C . ASN A 1 426 ? 0.290 -12.649 17.762 1.00 97.56 426 ASN A C 1
ATOM 3330 O O . ASN A 1 426 ? -0.484 -13.296 17.075 1.00 97.56 426 ASN A O 1
ATOM 3334 N N . TYR A 1 427 ? 1.599 -12.681 17.559 1.00 97.56 427 TYR A N 1
ATOM 3335 C CA . TYR A 1 427 ? 2.237 -13.334 16.423 1.00 97.56 427 TYR A CA 1
ATOM 3336 C C . TYR A 1 427 ? 3.104 -14.514 16.856 1.00 97.56 427 TYR A C 1
ATOM 3338 O O . TYR A 1 427 ? 3.818 -14.466 17.857 1.00 97.56 427 TYR A O 1
ATOM 3346 N N . LYS A 1 428 ? 3.121 -15.560 16.036 1.00 96.06 428 LYS A N 1
ATOM 3347 C CA . LYS A 1 428 ? 4.181 -16.565 16.042 1.00 96.06 428 LYS A CA 1
ATOM 3348 C C . LYS A 1 428 ? 4.466 -16.932 14.595 1.00 96.06 428 LYS A C 1
ATOM 3350 O O . LYS A 1 428 ? 3.543 -17.073 13.796 1.00 96.06 428 LYS A O 1
ATOM 3355 N N . ASN A 1 429 ? 5.736 -17.135 14.251 1.00 94.94 429 ASN A N 1
ATOM 3356 C CA . ASN A 1 429 ? 6.115 -17.599 12.913 1.00 94.94 429 ASN A CA 1
ATOM 3357 C C . ASN A 1 429 ? 5.817 -19.099 12.732 1.00 94.94 429 ASN A C 1
ATOM 3359 O O . ASN A 1 429 ? 6.714 -19.923 12.586 1.00 94.94 429 ASN A O 1
ATOM 3363 N N . ASP A 1 430 ? 4.547 -19.450 12.864 1.00 93.56 430 ASP A N 1
ATOM 3364 C CA . ASP A 1 430 ? 3.999 -20.794 12.879 1.00 93.56 430 ASP A CA 1
ATOM 3365 C C . ASP A 1 430 ? 2.532 -20.668 12.465 1.00 93.56 430 ASP A C 1
ATOM 3367 O O . ASP A 1 430 ? 1.701 -20.167 13.224 1.00 93.56 430 ASP A O 1
ATOM 3371 N N . VAL A 1 431 ? 2.212 -21.102 11.248 1.00 90.88 431 VAL A N 1
ATOM 3372 C CA . VAL A 1 431 ? 0.853 -20.992 10.691 1.00 90.88 431 VAL A CA 1
ATOM 3373 C C . VAL A 1 431 ? -0.193 -21.782 11.476 1.00 90.88 431 VAL A C 1
ATOM 3375 O O . VAL A 1 431 ? -1.381 -21.514 11.346 1.00 90.88 431 VAL A O 1
ATOM 3378 N N . SER A 1 432 ? 0.234 -22.746 12.298 1.00 91.44 432 SER A N 1
ATOM 3379 C CA . SER A 1 432 ? -0.657 -23.548 13.140 1.00 91.44 432 SER A CA 1
ATOM 3380 C C . SER A 1 432 ? -0.921 -22.927 14.514 1.00 91.44 432 SER A C 1
ATOM 3382 O O . SER A 1 432 ? -1.666 -23.489 15.315 1.00 91.44 432 SER A O 1
ATOM 3384 N N . TYR A 1 433 ? -0.309 -21.780 14.810 1.00 94.06 433 TYR A N 1
ATOM 3385 C CA . TYR A 1 433 ? -0.432 -21.118 16.099 1.00 94.06 433 TYR A CA 1
ATOM 3386 C C . TYR A 1 433 ? -1.824 -20.522 16.321 1.00 94.06 433 TYR A C 1
ATOM 3388 O O . TYR A 1 433 ? -2.273 -19.659 15.568 1.00 94.06 433 TYR A O 1
ATOM 3396 N N . THR A 1 434 ? -2.475 -20.941 17.408 1.00 92.88 434 THR A N 1
ATOM 3397 C CA . THR A 1 434 ? -3.831 -20.498 17.770 1.00 92.88 434 THR A CA 1
ATOM 3398 C C . THR A 1 434 ? -3.962 -20.012 19.213 1.00 92.88 434 THR A C 1
ATOM 3400 O O . THR A 1 434 ? -5.065 -19.643 19.613 1.00 92.88 434 THR A O 1
ATOM 3403 N N . ASP A 1 435 ? -2.887 -20.025 20.012 1.00 93.62 435 ASP A N 1
ATOM 3404 C CA . ASP A 1 435 ? -2.995 -19.685 21.435 1.00 93.62 435 ASP A CA 1
ATOM 3405 C C . ASP A 1 435 ? -3.327 -18.205 21.638 1.00 93.62 435 ASP A C 1
ATOM 3407 O O . ASP A 1 435 ? -2.950 -17.326 20.861 1.00 93.62 435 ASP A O 1
ATOM 3411 N N . TYR A 1 436 ? -4.029 -17.935 22.730 1.00 94.44 436 TYR A N 1
ATOM 3412 C CA . TYR A 1 436 ? -4.515 -16.611 23.075 1.00 94.44 436 TYR A CA 1
ATOM 3413 C C . TYR A 1 436 ? -3.521 -15.841 23.951 1.00 94.44 436 TYR A C 1
ATOM 3415 O O . TYR A 1 436 ? -2.851 -16.420 24.807 1.00 94.44 436 TYR A O 1
ATOM 3423 N N . VAL A 1 437 ? -3.491 -14.516 23.793 1.00 95.62 437 VAL A N 1
ATOM 3424 C CA . VAL A 1 437 ? -2.758 -13.587 24.662 1.00 95.62 437 VAL A CA 1
ATOM 3425 C C . VAL A 1 437 ? -3.727 -12.573 25.271 1.00 95.62 437 VAL A C 1
ATOM 3427 O O . VAL A 1 437 ? -4.515 -11.941 24.576 1.00 95.62 437 VAL A O 1
ATOM 3430 N N . ASN A 1 438 ? -3.661 -12.381 26.584 1.00 96.38 438 ASN A N 1
ATOM 3431 C CA . ASN A 1 438 ? -4.357 -11.303 27.277 1.00 96.38 438 ASN A CA 1
ATOM 3432 C C . ASN A 1 438 ? -3.531 -10.013 27.194 1.00 96.38 438 ASN A C 1
ATOM 3434 O O . ASN A 1 438 ? -2.393 -9.965 27.668 1.00 96.38 438 ASN A O 1
ATOM 3438 N N . CYS A 1 439 ? -4.105 -8.951 26.637 1.00 96.94 439 CYS A N 1
ATOM 3439 C CA . CYS A 1 439 ? -3.439 -7.663 26.475 1.00 96.94 439 CYS A CA 1
ATOM 3440 C C . CYS A 1 439 ? -4.007 -6.641 27.459 1.00 96.94 439 CYS A C 1
ATOM 3442 O O . CYS A 1 439 ? -5.211 -6.388 27.497 1.00 96.94 439 CYS A O 1
ATOM 3444 N N . LYS A 1 440 ? -3.129 -6.015 28.241 1.00 97.94 440 LYS A N 1
ATOM 3445 C CA . LYS A 1 440 ? -3.470 -4.909 29.136 1.00 97.94 440 LYS A CA 1
ATOM 3446 C C . LYS A 1 440 ? -2.738 -3.646 28.704 1.00 97.94 440 LYS A C 1
ATOM 3448 O O . LYS A 1 440 ? -1.525 -3.679 28.520 1.00 97.94 440 LYS A O 1
ATOM 3453 N N . PHE A 1 441 ? -3.449 -2.530 28.612 1.00 98.25 441 PHE A N 1
ATOM 3454 C CA . PHE A 1 441 ? -2.885 -1.227 28.273 1.00 98.25 441 PHE A CA 1
ATOM 3455 C C . PHE A 1 441 ? -3.125 -0.257 29.423 1.00 98.25 441 PHE A C 1
ATOM 3457 O O . PHE A 1 441 ? -4.267 0.018 29.796 1.00 98.25 441 PHE A O 1
ATOM 3464 N N . LYS A 1 442 ? -2.040 0.264 29.990 1.00 98.06 442 LYS A N 1
ATOM 3465 C CA . LYS A 1 442 ? -2.067 1.368 30.947 1.00 98.06 442 LYS A CA 1
ATOM 3466 C C . LYS A 1 442 ? -1.825 2.652 30.172 1.00 98.06 442 LYS A C 1
ATOM 3468 O O . LYS A 1 442 ? -0.686 2.988 29.846 1.00 98.06 442 LYS A O 1
ATOM 3473 N N . VAL A 1 443 ? -2.910 3.332 29.836 1.00 98.25 443 VAL A N 1
ATOM 3474 C CA . VAL A 1 443 ? -2.881 4.558 29.047 1.00 98.25 443 VAL A CA 1
ATOM 3475 C C . VAL A 1 443 ? -2.805 5.749 29.996 1.00 98.25 443 VAL A C 1
ATOM 3477 O O . VAL A 1 443 ? -3.608 5.854 30.918 1.00 98.25 443 VAL A O 1
ATOM 3480 N N . SER A 1 444 ? -1.857 6.651 29.766 1.00 97.75 444 SER A N 1
ATOM 3481 C CA . SER A 1 444 ? -1.775 7.961 30.409 1.00 97.75 444 SER A CA 1
ATOM 3482 C C . SER A 1 444 ? -1.926 9.034 29.336 1.00 97.75 444 SER A C 1
ATOM 3484 O O . SER A 1 444 ? -1.040 9.219 28.500 1.00 97.75 444 SER A O 1
ATOM 3486 N N . ALA A 1 445 ? -3.078 9.700 29.334 1.00 96.81 445 ALA A N 1
ATOM 3487 C CA . ALA A 1 445 ? -3.451 10.718 28.361 1.00 96.81 445 ALA A CA 1
ATOM 3488 C C . ALA A 1 445 ? -3.927 11.997 29.072 1.00 96.81 445 ALA A C 1
ATOM 3490 O O . ALA A 1 445 ? -5.135 12.218 29.189 1.00 96.81 445 ALA A O 1
ATOM 3491 N N . PRO A 1 446 ? -3.015 12.862 29.566 1.00 95.69 446 PRO A N 1
ATOM 3492 C CA . PRO A 1 446 ? -3.375 14.036 30.372 1.00 95.69 446 PRO A CA 1
ATOM 3493 C C . PRO A 1 446 ? -4.370 14.994 29.704 1.00 95.69 446 PRO A C 1
ATOM 3495 O O . PRO A 1 446 ? -5.174 15.630 30.381 1.00 95.69 446 PRO A O 1
ATOM 3498 N N . GLN A 1 447 ? -4.369 15.072 28.374 1.00 93.62 447 GLN A N 1
ATOM 3499 C CA . GLN A 1 447 ? -5.327 15.854 27.588 1.00 93.62 447 GLN A CA 1
ATOM 3500 C C . GLN A 1 447 ? -6.782 15.349 27.690 1.00 93.62 447 GLN A C 1
ATOM 3502 O O . GLN A 1 447 ? -7.722 16.082 27.370 1.00 93.62 447 GLN A O 1
ATOM 3507 N N . LEU A 1 448 ? -6.974 14.112 28.159 1.00 93.88 448 LEU A N 1
ATOM 3508 C CA . LEU A 1 448 ? -8.272 13.488 28.416 1.00 93.88 448 LEU A CA 1
ATOM 3509 C C . LEU A 1 448 ? -8.664 13.507 29.905 1.00 93.88 448 LEU A C 1
ATOM 3511 O O . LEU A 1 448 ? -9.690 12.939 30.268 1.00 93.88 448 LEU A O 1
ATOM 3515 N N . ALA A 1 449 ? -7.884 14.156 30.776 1.00 95.62 449 ALA A N 1
ATOM 3516 C CA . ALA A 1 449 ? -8.108 14.155 32.222 1.00 95.62 449 ALA A CA 1
ATOM 3517 C C . ALA A 1 449 ? -9.531 14.583 32.623 1.00 95.62 449 ALA A C 1
ATOM 3519 O O . ALA A 1 449 ? -10.007 15.656 32.246 1.00 95.62 449 ALA A O 1
ATOM 3520 N N . GLY A 1 450 ? -10.198 13.738 33.415 1.00 93.75 450 GLY A N 1
ATOM 3521 C CA . GLY A 1 450 ? -11.556 13.960 33.922 1.00 93.75 450 GLY A CA 1
ATOM 3522 C C . GLY A 1 450 ? -12.668 13.909 32.867 1.00 93.75 450 GLY A C 1
ATOM 3523 O O . GLY A 1 450 ? -13.819 14.201 33.197 1.00 93.75 450 GLY A O 1
ATOM 3524 N N . LYS A 1 451 ? -12.354 13.568 31.611 1.00 93.69 451 LYS A N 1
ATOM 3525 C CA . LYS A 1 451 ? -13.326 13.493 30.515 1.00 93.69 451 LYS A CA 1
ATOM 3526 C C . LYS A 1 451 ? -13.904 12.089 30.375 1.00 93.69 451 LYS A C 1
ATOM 3528 O O . LYS A 1 451 ? -13.297 11.094 30.776 1.00 93.69 451 LYS A O 1
ATOM 3533 N N . ASN A 1 452 ? -15.069 12.013 29.739 1.00 95.56 452 ASN A N 1
ATOM 3534 C CA . ASN A 1 452 ? -15.543 10.759 29.169 1.00 95.56 452 ASN A CA 1
ATOM 3535 C C . ASN A 1 452 ? -14.790 10.505 27.865 1.00 95.56 452 ASN A C 1
ATOM 3537 O O . ASN A 1 452 ? -14.704 11.382 27.008 1.00 95.56 452 ASN A O 1
ATOM 3541 N N . VAL A 1 453 ? -14.246 9.307 27.737 1.00 95.94 453 VAL A N 1
ATOM 3542 C CA . VAL A 1 453 ? -13.425 8.867 26.618 1.00 95.94 453 VAL A CA 1
ATOM 3543 C C . VAL A 1 453 ? -14.160 7.743 25.923 1.00 95.94 453 VAL A C 1
ATOM 3545 O O . VAL A 1 453 ? -14.513 6.740 26.547 1.00 95.94 453 VAL A O 1
ATOM 3548 N N . MET A 1 454 ? -14.415 7.938 24.638 1.00 95.69 454 MET A N 1
ATOM 3549 C CA . MET A 1 454 ? -14.906 6.897 23.761 1.00 95.69 454 MET A CA 1
ATOM 3550 C C . MET A 1 454 ? -13.735 6.000 23.387 1.00 95.69 454 MET A C 1
ATOM 3552 O O . MET A 1 454 ? -12.674 6.482 22.997 1.00 95.69 454 MET A O 1
ATOM 3556 N N . ILE A 1 455 ? -13.940 4.697 23.526 1.00 96.38 455 ILE A N 1
ATOM 3557 C CA . ILE A 1 455 ? -13.016 3.670 23.073 1.00 96.38 455 ILE A CA 1
ATOM 3558 C C . ILE A 1 455 ? -13.710 2.930 21.942 1.00 96.38 455 ILE A C 1
ATOM 3560 O O . ILE A 1 455 ? -14.710 2.241 22.173 1.00 96.38 455 ILE A O 1
ATOM 3564 N N . LYS A 1 456 ? -13.155 3.058 20.744 1.00 96.12 456 LYS A N 1
ATOM 3565 C CA . LYS A 1 456 ? -13.508 2.257 19.579 1.00 96.12 456 LYS A CA 1
ATOM 3566 C C . LYS A 1 456 ? -12.485 1.134 19.451 1.00 96.12 456 LYS A C 1
ATOM 3568 O O . LYS A 1 456 ? -11.285 1.376 19.539 1.00 96.12 456 LYS A O 1
ATOM 3573 N N . CYS A 1 457 ? -12.956 -0.099 19.330 1.00 96.88 457 CYS A N 1
ATOM 3574 C CA . CYS A 1 457 ? -12.129 -1.298 19.385 1.00 96.88 457 CYS A CA 1
ATOM 3575 C C . CYS A 1 457 ? -12.424 -2.199 18.190 1.00 96.88 457 CYS A C 1
ATOM 3577 O O . CYS A 1 457 ? -13.547 -2.681 18.040 1.00 96.88 457 CYS A O 1
ATOM 3579 N N . TYR A 1 458 ? -11.398 -2.472 17.395 1.00 97.19 458 TYR A N 1
ATOM 3580 C CA . TYR A 1 458 ? -11.434 -3.387 16.264 1.00 97.19 458 TYR A CA 1
ATOM 3581 C C . TYR A 1 458 ? -10.655 -4.657 16.608 1.00 97.19 458 TYR A C 1
ATOM 3583 O O . TYR A 1 458 ? -9.491 -4.584 17.006 1.00 97.19 458 TYR A O 1
ATOM 3591 N N . SER A 1 459 ? -11.306 -5.809 16.451 1.00 96.75 459 SER A N 1
ATOM 3592 C CA . SER A 1 459 ? -10.667 -7.125 16.510 1.00 96.75 459 SER A CA 1
ATOM 3593 C C . SER A 1 459 ? -10.526 -7.632 15.087 1.00 96.75 459 SER A C 1
ATOM 3595 O O . SER A 1 459 ? -11.534 -7.797 14.406 1.00 96.75 459 SER A O 1
ATOM 3597 N N . ILE A 1 460 ? -9.294 -7.827 14.635 1.00 98.12 460 ILE A N 1
ATOM 3598 C CA . ILE A 1 460 ? -8.988 -8.356 13.309 1.00 98.12 460 ILE A CA 1
ATOM 3599 C C . ILE A 1 460 ? -8.581 -9.817 13.494 1.00 98.12 460 ILE A C 1
ATOM 3601 O O . ILE A 1 460 ? -7.480 -10.132 13.964 1.00 98.12 460 ILE A O 1
ATOM 3605 N N . ASP A 1 461 ? -9.520 -10.700 13.173 1.00 95.12 461 ASP A N 1
ATOM 3606 C CA . ASP A 1 461 ? -9.437 -12.151 13.302 1.00 95.12 461 ASP A CA 1
ATOM 3607 C C . ASP A 1 461 ? -10.351 -12.832 12.265 1.00 95.12 461 ASP A C 1
ATOM 3609 O O . ASP A 1 461 ? -10.842 -12.174 11.348 1.00 95.12 461 ASP A O 1
ATOM 3613 N N . ASP A 1 462 ? -10.566 -14.146 12.382 1.00 93.88 462 ASP A N 1
ATOM 3614 C CA . ASP A 1 462 ? -11.434 -14.895 11.458 1.00 93.88 462 ASP A CA 1
ATOM 3615 C C . ASP A 1 462 ? -12.878 -14.343 11.385 1.00 93.88 462 ASP A C 1
ATOM 3617 O O . ASP A 1 462 ? -13.558 -14.574 10.401 1.00 93.88 462 ASP A O 1
ATOM 3621 N N . ASN A 1 463 ? -13.367 -13.555 12.355 1.00 94.00 463 ASN A N 1
ATOM 3622 C CA . ASN A 1 463 ? -14.723 -12.985 12.273 1.00 94.00 463 ASN A CA 1
ATOM 3623 C C . ASN A 1 463 ? -14.863 -11.849 11.244 1.00 94.00 463 ASN A C 1
ATOM 3625 O O . ASN A 1 463 ? -15.983 -11.420 10.975 1.00 94.00 463 ASN A O 1
ATOM 3629 N N . CYS A 1 464 ? -13.751 -11.320 10.730 1.00 94.94 464 CYS A N 1
ATOM 3630 C CA . CYS A 1 464 ? -13.724 -10.355 9.628 1.00 94.94 464 CYS A CA 1
ATOM 3631 C C . CYS A 1 464 ? -12.878 -10.866 8.452 1.00 94.94 464 CYS A C 1
ATOM 3633 O O . CYS A 1 464 ? -12.354 -10.079 7.656 1.00 94.94 464 CYS A O 1
ATOM 3635 N N . ASN A 1 465 ? -12.674 -12.180 8.385 1.00 96.19 465 ASN A N 1
ATOM 3636 C CA . ASN A 1 465 ? -11.963 -12.855 7.321 1.00 96.19 465 ASN A CA 1
ATOM 3637 C C . ASN A 1 465 ? -12.926 -13.834 6.667 1.00 96.19 465 ASN A C 1
ATOM 3639 O O . ASN A 1 465 ? -13.583 -14.586 7.355 1.00 96.19 465 ASN A O 1
ATOM 3643 N N . TYR A 1 466 ? -12.985 -13.856 5.345 1.00 96.81 466 TYR A N 1
ATOM 3644 C CA . TYR A 1 466 ? -13.824 -14.819 4.629 1.00 96.81 466 TYR A CA 1
ATOM 3645 C C . TYR A 1 466 ? -13.077 -16.107 4.265 1.00 96.81 466 TYR A C 1
ATOM 3647 O O . TYR A 1 466 ? -13.632 -17.027 3.652 1.00 96.81 466 TYR A O 1
ATOM 3655 N N . PHE A 1 467 ? -11.757 -16.112 4.470 1.00 96.44 467 PHE A N 1
ATOM 3656 C CA . PHE A 1 467 ? -10.886 -17.099 3.854 1.00 96.44 467 PHE A CA 1
ATOM 3657 C C . PHE A 1 467 ? -11.007 -18.476 4.512 1.00 96.44 467 PHE A C 1
ATOM 3659 O O . PHE A 1 467 ? -10.818 -19.494 3.844 1.00 96.44 467 PHE A O 1
ATOM 3666 N N . ASP A 1 468 ? -11.348 -18.545 5.797 1.00 93.81 468 ASP A N 1
ATOM 3667 C CA . ASP A 1 468 ? -11.632 -19.801 6.484 1.00 93.81 468 ASP A CA 1
ATOM 3668 C C . ASP A 1 468 ? -12.976 -20.400 6.048 1.00 93.81 468 ASP A C 1
ATOM 3670 O O . ASP A 1 468 ? -13.036 -21.616 5.820 1.00 93.81 468 ASP A O 1
ATOM 3674 N N . GLU A 1 469 ? -14.017 -19.595 5.795 1.00 96.12 469 GLU A N 1
ATOM 3675 C CA . GLU A 1 469 ? -15.230 -20.101 5.145 1.00 96.12 469 GLU A CA 1
ATOM 3676 C C . GLU A 1 469 ? -14.955 -20.573 3.722 1.00 96.12 469 GLU A C 1
ATOM 3678 O O . GLU A 1 469 ? -15.450 -21.634 3.333 1.00 96.12 469 GLU A O 1
ATOM 3683 N N . TRP A 1 470 ? -14.160 -19.824 2.953 1.00 96.38 470 TRP A N 1
ATOM 3684 C CA . TRP A 1 470 ? -13.729 -20.239 1.619 1.00 96.38 470 TRP A CA 1
ATOM 3685 C C . TRP A 1 470 ? -13.018 -21.590 1.674 1.00 96.38 470 TRP A C 1
ATOM 3687 O O . TRP A 1 470 ? -13.368 -22.510 0.933 1.00 96.38 470 TRP A O 1
ATOM 3697 N N . TRP A 1 471 ? -12.074 -21.767 2.598 1.00 94.25 471 TRP A N 1
ATOM 3698 C CA . TRP A 1 471 ? -11.349 -23.024 2.757 1.00 94.25 471 TRP A CA 1
ATOM 3699 C C . TRP A 1 471 ? -12.271 -24.194 3.131 1.00 94.25 471 TRP A C 1
ATOM 3701 O O . TRP A 1 471 ? -12.127 -25.309 2.615 1.00 94.25 471 TRP A O 1
ATOM 3711 N N . ALA A 1 472 ? -13.254 -23.961 4.002 1.00 96.06 472 ALA A N 1
ATOM 3712 C CA . ALA A 1 472 ? -14.260 -24.960 4.356 1.00 96.06 472 ALA A CA 1
ATOM 3713 C C . ALA A 1 472 ? -15.157 -25.331 3.158 1.00 96.06 472 ALA A C 1
ATOM 3715 O O . ALA A 1 472 ? -15.433 -26.514 2.918 1.00 96.06 472 ALA A O 1
ATOM 3716 N N . ASP A 1 473 ? -15.573 -24.345 2.366 1.00 97.50 473 ASP A N 1
ATOM 3717 C CA . ASP A 1 473 ? -16.416 -24.556 1.191 1.00 97.50 473 ASP A CA 1
ATOM 3718 C C . ASP A 1 473 ? -15.647 -25.259 0.065 1.00 97.50 473 ASP A C 1
ATOM 3720 O O . ASP A 1 473 ? -16.189 -26.172 -0.561 1.00 97.50 473 ASP A O 1
ATOM 3724 N N . ARG A 1 474 ? -14.357 -24.963 -0.137 1.00 95.94 474 ARG A N 1
ATOM 3725 C CA . ARG A 1 474 ? -13.507 -25.712 -1.079 1.00 95.94 474 ARG A CA 1
ATOM 3726 C C . ARG A 1 474 ? -13.539 -27.213 -0.807 1.00 95.94 474 ARG A C 1
ATOM 3728 O O . ARG A 1 474 ? -13.707 -28.002 -1.737 1.00 95.94 474 ARG A O 1
ATOM 3735 N N . ASN A 1 475 ? -13.431 -27.607 0.462 1.00 95.31 475 ASN A N 1
ATOM 3736 C CA . ASN A 1 475 ? -13.529 -29.010 0.867 1.00 95.31 475 ASN A CA 1
ATOM 3737 C C . ASN A 1 475 ? -14.933 -29.579 0.621 1.00 95.31 475 ASN A C 1
ATOM 3739 O O . ASN A 1 475 ? -15.072 -30.706 0.149 1.00 95.31 475 ASN A O 1
ATOM 3743 N N . THR A 1 476 ? -15.969 -28.791 0.905 1.00 97.38 476 THR A N 1
ATOM 3744 C CA . THR A 1 476 ? -17.376 -29.181 0.731 1.00 97.38 476 THR A CA 1
ATOM 3745 C C . THR A 1 476 ? -17.737 -29.421 -0.737 1.00 97.38 476 THR A C 1
ATOM 3747 O O . THR A 1 476 ? -18.430 -30.390 -1.051 1.00 97.38 476 THR A O 1
ATOM 3750 N N . TYR A 1 477 ? -17.244 -28.577 -1.643 1.00 96.75 477 TYR A N 1
ATOM 3751 C CA . TYR A 1 477 ? -17.565 -28.616 -3.072 1.00 96.75 477 TYR A CA 1
ATOM 3752 C C . TYR A 1 477 ? -16.493 -29.297 -3.937 1.00 96.75 477 TYR A C 1
ATOM 3754 O O . TYR A 1 477 ? -16.666 -29.412 -5.149 1.00 96.75 477 TYR A O 1
ATOM 3762 N N . GLY A 1 478 ? -15.404 -29.783 -3.336 1.00 96.19 478 GLY A N 1
ATOM 3763 C CA . GLY A 1 478 ? -14.332 -30.482 -4.047 1.00 96.19 478 GLY A CA 1
ATOM 3764 C C . GLY A 1 478 ? -13.503 -29.578 -4.968 1.00 96.19 478 GLY A C 1
ATOM 3765 O O . GLY A 1 478 ? -13.088 -30.020 -6.039 1.00 96.19 478 GLY A O 1
ATOM 3766 N N . ILE A 1 479 ? -13.267 -28.323 -4.571 1.00 97.31 479 ILE A N 1
ATOM 3767 C CA . ILE A 1 479 ? -12.423 -27.364 -5.304 1.00 97.31 479 ILE A CA 1
ATOM 3768 C C . ILE A 1 479 ? -10.950 -27.598 -4.930 1.00 97.31 479 ILE A C 1
ATOM 3770 O O . ILE A 1 479 ? -10.411 -27.019 -3.981 1.00 97.31 479 ILE A O 1
ATOM 3774 N N . THR A 1 480 ? -10.298 -28.478 -5.681 1.00 96.81 480 THR A N 1
ATOM 3775 C CA . THR A 1 480 ? -8.901 -28.899 -5.497 1.00 96.81 480 THR A CA 1
ATOM 3776 C C . THR A 1 480 ? -7.884 -27.863 -5.995 1.00 96.81 480 THR A C 1
ATOM 3778 O O . THR A 1 480 ? -8.231 -26.931 -6.714 1.00 96.81 480 THR A O 1
ATOM 3781 N N . ASP A 1 481 ? -6.614 -27.996 -5.604 1.00 96.94 481 ASP A N 1
ATOM 3782 C CA . ASP A 1 481 ? -5.569 -27.003 -5.920 1.00 96.94 481 ASP A CA 1
ATOM 3783 C C . ASP A 1 481 ? -5.298 -26.849 -7.434 1.00 96.94 481 ASP A C 1
ATOM 3785 O O . ASP A 1 481 ? -4.913 -25.775 -7.890 1.00 96.94 481 ASP A O 1
ATOM 3789 N N . ASP A 1 482 ? -5.589 -27.869 -8.256 1.00 95.62 482 ASP A N 1
ATOM 3790 C CA . ASP A 1 482 ? -5.465 -27.783 -9.723 1.00 95.62 482 ASP A CA 1
ATOM 3791 C C . ASP A 1 482 ? -6.439 -26.781 -10.370 1.00 95.62 482 ASP A C 1
ATOM 3793 O O . ASP A 1 482 ? -6.296 -26.445 -11.549 1.00 95.62 482 ASP A O 1
ATOM 3797 N N . LYS A 1 483 ? -7.427 -26.298 -9.606 1.00 96.75 483 LYS A N 1
ATOM 3798 C CA . LYS A 1 483 ? -8.397 -25.275 -10.028 1.00 96.75 483 LYS A CA 1
ATOM 3799 C C . LYS A 1 483 ? -7.840 -23.858 -9.987 1.00 96.75 483 LYS A C 1
ATOM 3801 O O . LYS A 1 483 ? -8.492 -22.941 -10.487 1.00 96.75 483 LYS A O 1
ATOM 3806 N N . PHE A 1 484 ? -6.641 -23.696 -9.443 1.00 96.62 484 PHE A N 1
ATOM 3807 C CA . PHE A 1 484 ? -5.964 -22.421 -9.286 1.00 96.62 484 PHE A CA 1
ATOM 3808 C C . PHE A 1 484 ? -4.758 -22.351 -10.217 1.00 96.62 484 PHE A C 1
ATOM 3810 O O . PHE A 1 484 ? -4.132 -23.374 -10.497 1.00 96.62 484 PHE A O 1
ATOM 3817 N N . ASP A 1 485 ? -4.443 -21.171 -10.744 1.00 95.25 485 ASP A N 1
ATOM 3818 C CA . ASP A 1 485 ? -3.188 -20.976 -11.479 1.00 95.25 485 ASP A CA 1
ATOM 3819 C C . ASP A 1 485 ? -2.043 -20.632 -10.523 1.00 95.25 485 ASP A C 1
ATOM 3821 O O . ASP A 1 485 ? -0.997 -21.278 -10.554 1.00 95.25 485 ASP A O 1
ATOM 3825 N N . TRP A 1 486 ? -2.291 -19.690 -9.616 1.00 95.38 486 TRP A N 1
ATOM 3826 C CA . TRP A 1 486 ? -1.404 -19.331 -8.508 1.00 95.38 486 TRP A CA 1
ATOM 3827 C C . TRP A 1 486 ? -1.710 -20.167 -7.266 1.00 95.38 486 TRP A C 1
ATOM 3829 O O . TRP A 1 486 ? -2.637 -20.980 -7.269 1.00 95.38 486 TRP A O 1
ATOM 3839 N N . SER A 1 487 ? -0.924 -19.992 -6.201 1.00 96.62 487 SER A N 1
ATOM 3840 C CA . SER A 1 487 ? -1.179 -20.684 -4.941 1.00 96.62 487 SER A CA 1
ATOM 3841 C C . SER A 1 487 ? -2.625 -20.461 -4.474 1.00 96.62 487 SER A C 1
ATOM 3843 O O . SER A 1 487 ? -3.093 -19.321 -4.455 1.00 96.62 487 SER A O 1
ATOM 3845 N N . PRO A 1 488 ? -3.334 -21.520 -4.049 1.00 96.12 488 PRO A N 1
ATOM 3846 C CA . PRO A 1 488 ? -4.693 -21.399 -3.538 1.00 96.12 488 PRO A CA 1
ATOM 3847 C C . PRO A 1 488 ? -4.755 -20.768 -2.137 1.00 96.12 488 PRO A C 1
ATOM 3849 O O . PRO A 1 488 ? -5.847 -20.640 -1.588 1.00 96.12 488 PRO A O 1
ATOM 3852 N N . ASP A 1 489 ? -3.604 -20.410 -1.555 1.00 96.75 489 ASP A N 1
ATOM 3853 C CA . ASP A 1 489 ? -3.514 -19.633 -0.316 1.00 96.75 489 ASP A CA 1
ATOM 3854 C C . ASP A 1 489 ? -3.649 -18.120 -0.566 1.00 96.75 489 ASP A C 1
ATOM 3856 O O . ASP A 1 489 ? -3.813 -17.364 0.390 1.00 96.75 489 ASP A O 1
ATOM 3860 N N . ASP A 1 490 ? -3.580 -17.672 -1.825 1.00 97.00 490 ASP A N 1
ATOM 3861 C CA . ASP A 1 490 ? -3.766 -16.272 -2.207 1.00 97.00 490 ASP A CA 1
ATOM 3862 C C . ASP A 1 490 ? -5.237 -15.843 -2.023 1.00 97.00 490 ASP A C 1
ATOM 3864 O O . ASP A 1 490 ? -6.144 -16.584 -2.421 1.00 97.00 490 ASP A O 1
ATOM 3868 N N . PRO A 1 491 ? -5.513 -14.660 -1.444 1.00 96.44 491 PRO A N 1
ATOM 3869 C CA . PRO A 1 491 ? -6.880 -14.216 -1.200 1.00 96.44 491 PRO A CA 1
ATOM 3870 C C . PRO A 1 491 ? -7.617 -13.705 -2.448 1.00 96.44 491 PRO A C 1
ATOM 3872 O O . PRO A 1 491 ? -8.811 -13.448 -2.367 1.00 96.44 491 PRO A O 1
ATOM 3875 N N . THR A 1 492 ? -6.993 -13.551 -3.619 1.00 95.75 492 THR A N 1
ATOM 3876 C CA . THR A 1 492 ? -7.667 -12.949 -4.790 1.00 95.75 492 THR A CA 1
ATOM 3877 C C . THR A 1 492 ? -8.622 -13.885 -5.538 1.00 95.75 492 THR A C 1
ATOM 3879 O O . THR A 1 492 ? -8.459 -14.153 -6.729 1.00 95.75 492 THR A O 1
ATOM 3882 N N . ILE A 1 493 ? -9.640 -14.403 -4.850 1.00 95.25 493 ILE A N 1
ATOM 3883 C CA . ILE A 1 493 ? -10.563 -15.419 -5.375 1.00 95.25 493 ILE A CA 1
ATOM 3884 C C . ILE A 1 493 ? -11.508 -14.872 -6.463 1.00 95.25 493 ILE A C 1
ATOM 3886 O O . ILE A 1 493 ? -11.898 -15.633 -7.353 1.00 95.25 493 ILE A O 1
ATOM 3890 N N . ASP A 1 494 ? -11.820 -13.568 -6.471 1.00 94.88 494 ASP A N 1
ATOM 3891 C CA . ASP A 1 494 ? -12.590 -12.949 -7.567 1.00 94.88 494 ASP A CA 1
ATOM 3892 C C . ASP A 1 494 ? -11.810 -13.031 -8.893 1.00 94.88 494 ASP A C 1
ATOM 3894 O O . ASP A 1 494 ? -12.381 -13.250 -9.976 1.00 94.88 494 ASP A O 1
ATOM 3898 N N . SER A 1 495 ? -10.479 -12.939 -8.814 1.00 92.12 495 SER A N 1
ATOM 3899 C CA . SER A 1 495 ? -9.623 -12.876 -9.989 1.00 92.12 495 SER A CA 1
ATOM 3900 C C . SER A 1 495 ? -9.527 -14.211 -10.723 1.00 92.12 495 SER A C 1
ATOM 3902 O O . SER A 1 495 ? -9.244 -15.269 -10.153 1.00 92.12 495 SER A O 1
ATOM 3904 N N . ALA A 1 496 ? -9.697 -14.148 -12.046 1.00 90.75 496 ALA A N 1
ATOM 3905 C CA . ALA A 1 496 ? -9.457 -15.280 -12.938 1.00 90.75 496 ALA A CA 1
ATOM 3906 C C . ALA A 1 496 ? -7.971 -15.655 -13.034 1.00 90.75 496 ALA A C 1
ATOM 3908 O O . ALA A 1 496 ? -7.657 -16.744 -13.513 1.00 90.75 496 ALA A O 1
ATOM 3909 N N . THR A 1 497 ? -7.063 -14.779 -12.583 1.00 86.75 497 THR A N 1
ATOM 3910 C CA . THR A 1 497 ? -5.639 -15.114 -12.487 1.00 86.75 497 THR A CA 1
ATOM 3911 C C . THR A 1 497 ? -5.412 -16.158 -11.404 1.00 86.75 497 THR A C 1
ATOM 3913 O O . THR A 1 497 ? -4.648 -17.084 -11.627 1.00 86.75 497 THR A O 1
ATOM 3916 N N . THR A 1 498 ? -6.111 -16.072 -10.272 1.00 92.81 498 THR A N 1
ATOM 3917 C CA . THR A 1 498 ? -5.929 -16.988 -9.140 1.00 92.81 498 THR A CA 1
ATOM 3918 C C . THR A 1 498 ? -6.836 -18.207 -9.268 1.00 92.81 498 THR A C 1
ATOM 3920 O O . THR A 1 498 ? -6.333 -19.311 -9.480 1.00 92.81 498 THR A O 1
ATOM 3923 N N . LEU A 1 499 ? -8.164 -18.035 -9.216 1.00 95.44 499 LEU A N 1
ATOM 3924 C CA . LEU A 1 499 ? -9.132 -19.119 -9.421 1.00 95.44 499 LEU A CA 1
ATOM 3925 C C . LEU A 1 499 ? -9.502 -19.205 -10.906 1.00 95.44 499 LEU A C 1
ATOM 3927 O O . LEU A 1 499 ? -10.337 -18.433 -11.384 1.00 95.44 499 LEU A O 1
ATOM 3931 N N . LYS A 1 500 ? -8.899 -20.157 -11.630 1.00 94.94 500 LYS A N 1
ATOM 3932 C CA . LYS A 1 500 ? -9.006 -20.252 -13.097 1.00 94.94 500 LYS A CA 1
ATOM 3933 C C . LYS A 1 500 ? -10.104 -21.177 -13.616 1.00 94.94 500 LYS A C 1
ATOM 3935 O O . LYS A 1 500 ? -10.533 -21.026 -14.755 1.00 94.94 500 LYS A O 1
ATOM 3940 N N . ASP A 1 501 ? -10.529 -22.170 -12.834 1.00 96.44 501 ASP A N 1
ATOM 3941 C CA . ASP A 1 501 ? -11.507 -23.158 -13.304 1.00 96.44 501 ASP A CA 1
ATOM 3942 C C . ASP A 1 501 ? -12.906 -22.543 -13.443 1.00 96.44 501 ASP A C 1
ATOM 3944 O O . ASP A 1 501 ? -13.489 -22.073 -12.468 1.00 96.44 501 ASP A O 1
ATOM 3948 N N . GLU A 1 502 ? -13.467 -22.583 -14.653 1.00 96.56 502 GLU A N 1
ATOM 3949 C CA . GLU A 1 502 ? -14.755 -21.954 -14.976 1.00 96.56 502 GLU A CA 1
ATOM 3950 C C . GLU A 1 502 ? -15.906 -22.446 -14.087 1.00 96.56 502 GLU A C 1
ATOM 3952 O O . GLU A 1 502 ? -16.726 -21.641 -13.655 1.00 96.56 502 GLU A O 1
ATOM 3957 N N . LYS A 1 503 ? -15.957 -23.741 -13.745 1.00 96.75 503 LYS A N 1
ATOM 3958 C CA . LYS A 1 503 ? -17.045 -24.291 -12.918 1.00 96.75 503 LYS A CA 1
ATOM 3959 C C . LYS A 1 503 ? -16.914 -23.870 -11.464 1.00 96.75 503 LYS A C 1
ATOM 3961 O O . LYS A 1 503 ? -17.918 -23.572 -10.821 1.00 96.75 503 LYS A O 1
ATOM 3966 N N . ALA A 1 504 ? -15.689 -23.856 -10.942 1.00 96.94 504 ALA A N 1
ATOM 3967 C CA . ALA A 1 504 ? -15.428 -23.345 -9.603 1.00 96.94 504 ALA A CA 1
ATOM 3968 C C . ALA A 1 504 ? -15.778 -21.852 -9.512 1.00 96.94 504 ALA A C 1
ATOM 3970 O O . ALA A 1 504 ? -16.400 -21.437 -8.538 1.00 96.94 504 ALA A O 1
ATOM 3971 N N . ARG A 1 505 ? -15.461 -21.070 -10.553 1.00 97.38 505 ARG A N 1
ATOM 3972 C CA . ARG A 1 505 ? -15.852 -19.658 -10.654 1.00 97.38 505 ARG A CA 1
ATOM 3973 C C . ARG A 1 505 ? -17.367 -19.482 -10.717 1.00 97.38 505 ARG A C 1
ATOM 3975 O O . ARG A 1 505 ? -17.904 -18.675 -9.970 1.00 97.38 505 ARG A O 1
ATOM 3982 N N . GLU A 1 506 ? -18.073 -20.242 -11.553 1.00 97.38 506 GLU A N 1
ATOM 3983 C CA . GLU A 1 506 ? -19.541 -20.193 -11.621 1.00 97.38 506 GLU A CA 1
ATOM 3984 C C . GLU A 1 506 ? -20.183 -20.495 -10.264 1.00 97.38 506 GLU A C 1
ATOM 3986 O O . GLU A 1 506 ? -21.101 -19.791 -9.848 1.00 97.38 506 GLU A O 1
ATOM 3991 N N . LEU A 1 507 ? -19.698 -21.517 -9.554 1.00 97.06 507 LEU A N 1
ATOM 3992 C CA . LEU A 1 507 ? -20.152 -21.822 -8.198 1.00 97.06 507 LEU A CA 1
ATOM 3993 C C . LEU A 1 507 ? -19.862 -20.661 -7.239 1.00 97.06 507 LEU A C 1
ATOM 3995 O O . LEU A 1 507 ? -20.745 -20.252 -6.488 1.00 97.06 507 LEU A O 1
ATOM 3999 N N . TYR A 1 508 ? -18.640 -20.132 -7.276 1.00 97.44 508 TYR A N 1
ATOM 4000 C CA . TYR A 1 508 ? -18.219 -19.023 -6.433 1.00 97.44 508 TYR A CA 1
ATOM 4001 C C . TYR A 1 508 ? -19.131 -17.801 -6.622 1.00 97.44 508 TYR A C 1
ATOM 4003 O O . TYR A 1 508 ? -19.783 -17.388 -5.665 1.00 97.44 508 TYR A O 1
ATOM 4011 N N . PHE A 1 509 ? -19.278 -17.292 -7.849 1.00 97.12 509 PHE A N 1
ATOM 4012 C CA . PHE A 1 509 ? -20.069 -16.086 -8.121 1.00 97.12 509 PHE A CA 1
ATOM 4013 C C . PHE A 1 509 ? -21.574 -16.278 -7.912 1.00 97.12 509 PHE A C 1
ATOM 4015 O O . PHE A 1 509 ? -22.237 -15.347 -7.470 1.00 97.12 509 PHE A O 1
ATOM 4022 N N . ASN A 1 510 ? -22.127 -17.459 -8.209 1.00 96.81 510 ASN A N 1
ATOM 4023 C CA . ASN A 1 510 ? -23.579 -17.664 -8.143 1.00 96.81 510 ASN A CA 1
ATOM 4024 C C . ASN A 1 510 ? -24.086 -18.122 -6.770 1.00 96.81 510 ASN A C 1
ATOM 4026 O O . ASN A 1 510 ? -25.292 -18.075 -6.531 1.00 96.81 510 ASN A O 1
ATOM 4030 N N . VAL A 1 511 ? -23.210 -18.648 -5.906 1.00 96.50 511 VAL A N 1
ATOM 4031 C CA . VAL A 1 511 ? -23.631 -19.317 -4.661 1.00 96.50 511 VAL A CA 1
ATOM 4032 C C . VAL A 1 511 ? -22.861 -18.840 -3.436 1.00 96.50 511 VAL A C 1
ATOM 4034 O O . VAL A 1 511 ? -23.451 -18.755 -2.361 1.00 96.50 511 VAL A O 1
ATOM 4037 N N . LEU A 1 512 ? -21.558 -18.571 -3.557 1.00 97.19 512 LEU A N 1
ATOM 4038 C CA . LEU A 1 512 ? -20.683 -18.419 -2.389 1.00 97.19 512 LEU A CA 1
ATOM 4039 C C . LEU A 1 512 ? -20.258 -16.973 -2.120 1.00 97.19 512 LEU A C 1
ATOM 4041 O O . LEU A 1 512 ? -20.070 -16.608 -0.964 1.00 97.19 512 LEU A O 1
ATOM 4045 N N . ARG A 1 513 ? -20.126 -16.142 -3.156 1.00 96.56 513 ARG A N 1
ATOM 4046 C CA . ARG A 1 513 ? -19.514 -14.811 -3.057 1.00 96.56 513 ARG A CA 1
ATOM 4047 C C . ARG A 1 513 ? -20.189 -13.902 -2.030 1.00 96.56 513 ARG A C 1
ATOM 4049 O O . ARG A 1 513 ? -19.494 -13.343 -1.191 1.00 96.56 513 ARG A O 1
ATOM 4056 N N . ASP A 1 514 ? -21.518 -13.806 -2.034 1.00 94.81 514 ASP A N 1
ATOM 4057 C CA . ASP A 1 514 ? -22.252 -12.922 -1.110 1.00 94.81 514 ASP A CA 1
ATOM 4058 C C . ASP A 1 514 ? -22.003 -13.272 0.365 1.00 94.81 514 ASP A C 1
ATOM 4060 O O . ASP A 1 514 ? -21.900 -12.388 1.214 1.00 94.81 514 ASP A O 1
ATOM 4064 N N . LYS A 1 515 ? -21.841 -14.567 0.671 1.00 95.81 515 LYS A N 1
ATOM 4065 C CA . LYS A 1 515 ? -21.466 -15.037 2.011 1.00 95.81 515 LYS A CA 1
ATOM 4066 C C . LYS A 1 515 ? -20.077 -14.522 2.404 1.00 95.81 515 LYS A C 1
ATOM 4068 O O . LYS A 1 515 ? -19.887 -14.135 3.551 1.00 95.81 515 LYS A O 1
ATOM 4073 N N . TYR A 1 516 ? -19.119 -14.512 1.478 1.00 97.19 516 TYR A N 1
ATOM 4074 C CA . TYR A 1 516 ? -17.753 -14.049 1.743 1.00 97.19 516 TYR A CA 1
ATOM 4075 C C . TYR A 1 516 ? -17.650 -12.533 1.864 1.00 97.19 516 TYR A C 1
ATOM 4077 O O . TYR A 1 516 ? -16.921 -12.051 2.722 1.00 97.19 516 TYR A O 1
ATOM 4085 N N . VAL A 1 517 ? -18.430 -11.789 1.078 1.00 95.06 517 VAL A N 1
ATOM 4086 C CA . VAL A 1 517 ? -18.561 -10.332 1.231 1.00 95.06 517 VAL A CA 1
ATOM 4087 C C . VAL A 1 517 ? -19.076 -9.973 2.630 1.00 95.06 517 VAL A C 1
ATOM 4089 O O . VAL A 1 517 ? -18.644 -8.982 3.213 1.00 95.06 517 VAL A O 1
ATOM 4092 N N . GLU A 1 518 ? -20.000 -10.762 3.189 1.00 92.31 518 GLU A N 1
ATOM 4093 C CA . GLU A 1 518 ? -20.467 -10.547 4.563 1.00 92.31 518 GLU A CA 1
ATOM 4094 C C . GLU A 1 518 ? -19.396 -10.929 5.594 1.00 92.31 518 GLU A C 1
ATOM 4096 O O . GLU A 1 518 ? -19.135 -10.157 6.515 1.00 92.31 518 GLU A O 1
ATOM 4101 N N . ALA A 1 519 ? -18.736 -12.079 5.417 1.00 95.62 519 ALA A N 1
ATOM 4102 C CA . ALA A 1 519 ? -17.680 -12.554 6.316 1.00 95.62 519 ALA A CA 1
ATOM 4103 C C . ALA A 1 519 ? -16.440 -11.639 6.335 1.00 95.62 519 ALA A C 1
ATOM 4105 O O . ALA A 1 519 ? -15.729 -11.569 7.332 1.00 95.62 519 ALA A O 1
ATOM 4106 N N . SER A 1 520 ? -16.187 -10.876 5.267 1.00 96.19 520 SER A N 1
ATOM 4107 C CA . SER A 1 520 ? -15.067 -9.933 5.207 1.00 96.19 520 SER A CA 1
ATOM 4108 C C . SER A 1 520 ? -15.294 -8.631 5.978 1.00 96.19 520 SER A C 1
ATOM 4110 O O . SER A 1 520 ? -14.419 -7.766 5.971 1.00 96.19 520 SER A O 1
ATOM 4112 N N . ARG A 1 521 ? -16.466 -8.405 6.580 1.00 92.62 521 ARG A N 1
ATOM 4113 C CA . ARG A 1 521 ? -16.779 -7.127 7.234 1.00 92.62 521 ARG A CA 1
ATOM 4114 C C . ARG A 1 521 ? -16.062 -6.984 8.570 1.00 92.62 521 ARG A C 1
ATOM 4116 O O . ARG A 1 521 ? -16.167 -7.834 9.447 1.00 92.62 521 ARG A O 1
ATOM 4123 N N . LEU A 1 522 ? -15.408 -5.842 8.762 1.00 93.44 522 LEU A N 1
ATOM 4124 C CA . LEU A 1 522 ? -14.836 -5.458 10.047 1.00 93.44 522 LEU A CA 1
ATOM 4125 C C . LEU A 1 522 ? -15.811 -4.545 10.797 1.00 93.44 522 LEU A C 1
ATOM 4127 O O . LEU A 1 522 ? -16.064 -3.418 10.379 1.00 93.44 522 LEU A O 1
ATOM 4131 N N . VAL A 1 523 ? -16.336 -5.023 11.927 1.00 89.81 523 VAL A N 1
ATOM 4132 C CA . VAL A 1 523 ? -17.290 -4.269 12.753 1.00 89.81 523 VAL A CA 1
ATOM 4133 C C . VAL A 1 523 ? -16.626 -3.851 14.071 1.00 89.81 523 VAL A C 1
ATOM 4135 O O . VAL A 1 523 ? -16.250 -4.719 14.865 1.00 89.81 523 VAL A O 1
ATOM 4138 N N . PRO A 1 524 ? -16.478 -2.543 14.352 1.00 93.00 524 PRO A N 1
ATOM 4139 C CA . PRO A 1 524 ? -15.935 -2.080 15.620 1.00 93.00 524 PRO A CA 1
ATOM 4140 C C . PRO A 1 524 ? -16.921 -2.268 16.778 1.00 93.00 524 PRO A C 1
ATOM 4142 O O . PRO A 1 524 ? -18.142 -2.225 16.632 1.00 93.00 524 PRO A O 1
ATOM 4145 N N . THR A 1 525 ? -16.368 -2.384 17.981 1.00 92.06 525 THR A N 1
ATOM 4146 C CA . THR A 1 525 ? -17.112 -2.286 19.240 1.00 92.06 525 THR A CA 1
ATOM 4147 C C . THR A 1 525 ? -16.816 -0.956 19.923 1.00 92.06 525 THR A C 1
ATOM 4149 O O . THR A 1 525 ? -15.723 -0.407 19.786 1.00 92.06 525 THR A O 1
ATOM 4152 N N . TYR A 1 526 ? -17.786 -0.434 20.675 1.00 92.06 526 TYR A N 1
ATOM 4153 C CA . TYR A 1 526 ? -17.671 0.866 21.339 1.00 92.06 526 TYR A CA 1
ATOM 4154 C C . TYR A 1 526 ? -17.904 0.729 22.834 1.00 92.06 526 TYR A C 1
ATOM 4156 O O . TYR A 1 526 ? -18.796 0.006 23.283 1.00 92.06 526 TYR A O 1
ATOM 4164 N N . SER A 1 527 ? -17.147 1.491 23.610 1.00 92.88 527 SER A N 1
ATOM 4165 C CA . SER A 1 527 ? -17.398 1.695 25.033 1.00 92.88 527 SER A CA 1
ATOM 4166 C C . SER A 1 527 ? -17.044 3.123 25.435 1.00 92.88 527 SER A C 1
ATOM 4168 O O . SER A 1 527 ? -16.355 3.833 24.706 1.00 92.88 527 SER A O 1
ATOM 4170 N N . VAL A 1 528 ? -17.549 3.564 26.586 1.00 93.25 528 VAL A N 1
ATOM 4171 C CA . VAL A 1 528 ? -17.201 4.864 27.164 1.00 93.25 528 VAL A CA 1
ATOM 4172 C C . VAL A 1 528 ? -16.675 4.631 28.568 1.00 93.25 528 VAL A C 1
ATOM 4174 O O . VAL A 1 528 ? -17.315 3.955 29.374 1.00 93.25 528 VAL A O 1
ATOM 4177 N N . VAL A 1 529 ? -15.517 5.210 28.860 1.00 94.44 529 VAL A N 1
ATOM 4178 C CA . VAL A 1 529 ? -14.900 5.198 30.188 1.00 94.44 529 VAL A CA 1
ATOM 4179 C C . VAL A 1 529 ? -14.646 6.625 30.639 1.00 94.44 529 VAL A C 1
ATOM 4181 O O . VAL A 1 529 ? -14.427 7.513 29.823 1.00 94.44 529 VAL A O 1
ATOM 4184 N N . THR A 1 530 ? -14.656 6.870 31.943 1.00 95.19 530 THR A N 1
ATOM 4185 C CA . THR A 1 530 ? -14.224 8.163 32.482 1.00 95.19 530 THR A CA 1
ATOM 4186 C C . THR A 1 530 ? -12.741 8.071 32.815 1.00 95.19 530 THR A C 1
ATOM 4188 O O . THR A 1 530 ? -12.348 7.240 33.636 1.00 95.19 530 THR A O 1
ATOM 4191 N N . ALA A 1 531 ? -11.922 8.909 32.183 1.00 95.31 531 ALA A N 1
ATOM 4192 C CA . ALA A 1 531 ? -10.515 9.031 32.539 1.00 95.31 531 ALA A CA 1
ATOM 4193 C C . ALA A 1 531 ? -10.385 9.668 33.929 1.00 95.31 531 ALA A C 1
ATOM 4195 O O . ALA A 1 531 ? -11.159 10.561 34.291 1.00 95.31 531 ALA A O 1
ATOM 4196 N N . ASP A 1 532 ? -9.402 9.233 34.718 1.00 95.88 532 ASP A N 1
ATOM 4197 C CA . ASP A 1 532 ? -9.165 9.852 36.023 1.00 95.88 532 ASP A CA 1
ATOM 4198 C C . ASP A 1 532 ? -8.675 11.313 35.886 1.00 95.88 532 ASP A C 1
ATOM 4200 O O . ASP A 1 532 ? -8.443 11.832 34.791 1.00 95.88 532 ASP A O 1
ATOM 4204 N N . ASN A 1 533 ? -8.489 12.004 37.014 1.00 93.06 533 ASN A N 1
ATOM 4205 C CA . ASN A 1 533 ? -8.023 13.398 37.016 1.00 93.06 533 ASN A CA 1
ATOM 4206 C C . ASN A 1 533 ? -6.596 13.587 36.458 1.00 93.06 533 ASN A C 1
ATOM 4208 O O . ASN A 1 533 ? -6.179 14.723 36.251 1.00 93.06 533 ASN A O 1
ATOM 4212 N N . GLY A 1 534 ? -5.836 12.508 36.262 1.00 91.69 534 GLY A N 1
ATOM 4213 C CA . GLY A 1 534 ? -4.537 12.502 35.590 1.00 91.69 534 GLY A CA 1
ATOM 4214 C C . GLY A 1 534 ? -4.605 12.054 34.127 1.00 91.69 534 GLY A C 1
ATOM 4215 O O . GLY A 1 534 ? -3.569 12.024 33.470 1.00 91.69 534 GLY A O 1
ATOM 4216 N N . GLY A 1 535 ? -5.790 11.712 33.610 1.00 93.75 535 GLY A N 1
ATOM 4217 C CA . GLY A 1 535 ? -5.963 11.184 32.259 1.00 93.75 535 GLY A CA 1
ATOM 4218 C C . GLY A 1 535 ? -5.610 9.703 32.122 1.00 93.75 535 GLY A C 1
ATOM 4219 O O . GLY A 1 535 ? -5.346 9.247 31.012 1.00 93.75 535 GLY A O 1
ATOM 4220 N N . ASN A 1 536 ? -5.560 8.946 33.221 1.00 97.38 536 ASN A N 1
ATOM 4221 C CA . ASN A 1 536 ? -5.234 7.525 33.169 1.00 97.38 536 ASN A CA 1
ATOM 4222 C C . ASN A 1 536 ? -6.466 6.679 32.839 1.00 97.38 536 ASN A C 1
ATOM 4224 O O . ASN A 1 536 ? -7.554 6.889 33.385 1.00 97.38 536 ASN A O 1
ATOM 4228 N N . ILE A 1 537 ? -6.264 5.699 31.960 1.00 97.50 537 ILE A N 1
ATOM 4229 C CA . ILE A 1 537 ? -7.266 4.749 31.481 1.00 97.50 537 ILE A CA 1
ATOM 4230 C C . ILE A 1 537 ? -6.623 3.363 31.465 1.00 97.50 537 ILE A C 1
ATOM 4232 O O . ILE A 1 537 ? -5.472 3.199 31.059 1.00 97.50 537 ILE A O 1
ATOM 4236 N N . GLU A 1 538 ? -7.367 2.351 31.899 1.00 96.81 538 GLU A N 1
ATOM 4237 C CA . GLU A 1 538 ? -6.935 0.961 31.802 1.00 96.81 538 GLU A CA 1
ATOM 4238 C C . GLU A 1 538 ? -7.804 0.222 30.786 1.00 96.81 538 GLU A C 1
ATOM 4240 O O . GLU A 1 538 ? -9.017 0.115 30.966 1.00 96.81 538 GLU A O 1
ATOM 4245 N N . LEU A 1 539 ? -7.176 -0.297 29.733 1.00 97.25 539 LEU A N 1
ATOM 4246 C CA . LEU A 1 539 ? -7.828 -1.146 28.741 1.00 97.25 539 LEU A CA 1
ATOM 4247 C C . LEU A 1 539 ? -7.389 -2.584 28.975 1.00 97.25 539 LEU A C 1
ATOM 4249 O O . LEU A 1 539 ? -6.198 -2.864 29.118 1.00 97.25 539 LEU A O 1
ATOM 4253 N N . ASN A 1 540 ? -8.350 -3.497 29.000 1.00 95.75 540 ASN A N 1
ATOM 4254 C CA . ASN A 1 540 ? -8.091 -4.921 29.125 1.00 95.75 540 ASN A CA 1
ATOM 4255 C C . ASN A 1 540 ? -8.790 -5.625 27.963 1.00 95.75 540 ASN A C 1
ATOM 4257 O O . ASN A 1 540 ? -10.013 -5.559 27.851 1.00 95.75 540 ASN A O 1
ATOM 4261 N N . TYR A 1 541 ? -8.010 -6.297 27.125 1.00 95.56 541 TYR A N 1
ATOM 4262 C CA . TYR A 1 541 ? -8.506 -7.181 26.084 1.00 95.56 541 TYR A CA 1
ATOM 4263 C C . TYR A 1 541 ? -8.139 -8.612 26.455 1.00 95.56 541 TYR A C 1
ATOM 4265 O O . TYR A 1 541 ? -6.961 -8.978 26.516 1.00 95.56 541 TYR A O 1
ATOM 4273 N N . SER A 1 542 ? -9.152 -9.418 26.745 1.00 91.94 542 SER A N 1
ATOM 4274 C CA . SER A 1 542 ? -8.957 -10.833 27.030 1.00 91.94 542 SER A CA 1
ATOM 4275 C C . SER A 1 542 ? -9.012 -11.635 25.739 1.00 91.94 542 SER A C 1
ATOM 4277 O O . SER A 1 542 ? -9.899 -11.422 24.920 1.00 91.94 542 SER A O 1
ATOM 4279 N N . ASN A 1 543 ? -8.112 -12.606 25.611 1.00 91.44 543 ASN A N 1
ATOM 4280 C CA . ASN A 1 543 ? -8.090 -13.575 24.522 1.00 91.44 543 ASN A CA 1
ATOM 4281 C C . ASN A 1 543 ? -7.851 -12.989 23.116 1.00 91.44 543 ASN A C 1
ATOM 4283 O O . ASN A 1 543 ? -8.575 -13.327 22.181 1.00 91.44 543 ASN A O 1
ATOM 4287 N N . LEU A 1 544 ? -6.806 -12.176 22.923 1.00 95.38 544 LEU A N 1
ATOM 4288 C CA . LEU A 1 544 ? -6.328 -11.879 21.569 1.00 95.38 544 LEU A CA 1
ATOM 4289 C C . LEU A 1 544 ? -5.819 -13.178 20.937 1.00 95.38 544 LEU A C 1
ATOM 4291 O O . LEU A 1 544 ? -4.806 -13.731 21.371 1.00 95.38 544 LEU A O 1
ATOM 4295 N N . ARG A 1 545 ? -6.557 -13.696 19.955 1.00 94.44 545 ARG A N 1
ATOM 4296 C CA . ARG A 1 545 ? -6.294 -14.992 19.317 1.00 94.44 545 ARG A CA 1
ATOM 4297 C C . ARG A 1 545 ? -4.916 -15.039 18.658 1.00 94.44 545 ARG A C 1
ATOM 4299 O O . ARG A 1 545 ? -4.368 -14.006 18.277 1.00 94.44 545 ARG A O 1
ATOM 4306 N N . GLY A 1 546 ? -4.360 -16.244 18.537 1.00 95.56 546 GLY A N 1
ATOM 4307 C CA . GLY A 1 546 ? -3.120 -16.482 17.805 1.00 95.56 546 GLY A CA 1
ATOM 4308 C C . GLY A 1 546 ? -3.209 -15.925 16.389 1.00 95.56 546 GLY A C 1
ATOM 4309 O O . GLY A 1 546 ? -4.147 -16.226 15.659 1.00 95.56 546 GLY A O 1
ATOM 4310 N N . ASN A 1 547 ? -2.237 -15.095 16.036 1.00 95.88 547 ASN A N 1
ATOM 4311 C CA . ASN A 1 547 ? -2.162 -14.305 14.812 1.00 95.88 547 ASN A CA 1
ATOM 4312 C C . ASN A 1 547 ? -3.231 -13.212 14.631 1.00 95.88 547 ASN A C 1
ATOM 4314 O O . ASN A 1 547 ? -3.403 -12.702 13.529 1.00 95.88 547 ASN A O 1
ATOM 4318 N N . GLY A 1 548 ? -3.915 -12.814 15.703 1.00 97.25 548 GLY A N 1
ATOM 4319 C CA . GLY A 1 548 ? -4.874 -11.711 15.682 1.00 97.25 548 GLY A CA 1
ATOM 4320 C C . GLY A 1 548 ? -4.225 -10.346 15.869 1.00 97.25 548 GLY A C 1
ATOM 4321 O O . GLY A 1 548 ? -3.144 -10.223 16.461 1.00 97.25 548 GLY A O 1
ATOM 4322 N N . VAL A 1 549 ? -4.930 -9.316 15.402 1.00 98.75 549 VAL A N 1
ATOM 4323 C CA . VAL A 1 549 ? -4.574 -7.904 15.583 1.00 98.75 549 VAL A CA 1
ATOM 4324 C C . VAL A 1 549 ? -5.713 -7.190 16.306 1.00 98.75 549 VAL A C 1
ATOM 4326 O O . VAL A 1 549 ? -6.890 -7.433 16.062 1.00 98.75 549 VAL A O 1
ATOM 4329 N N . LEU A 1 550 ? -5.348 -6.306 17.222 1.00 98.31 550 LEU A N 1
ATOM 4330 C CA . LEU A 1 550 ? -6.243 -5.472 18.005 1.00 98.31 550 LEU A CA 1
ATOM 4331 C C . LEU A 1 550 ? -5.922 -4.015 17.705 1.00 98.31 550 LEU A C 1
ATOM 4333 O O . LEU A 1 550 ? -4.761 -3.620 17.803 1.00 98.31 550 LEU A O 1
ATOM 4337 N N . TYR A 1 551 ? -6.933 -3.206 17.411 1.00 98.69 551 TYR A N 1
ATOM 4338 C CA . TYR A 1 551 ? -6.774 -1.760 17.308 1.00 98.69 551 TYR A CA 1
ATOM 4339 C C . TYR A 1 551 ? -7.757 -1.030 18.219 1.00 98.69 551 TYR A C 1
ATOM 4341 O O . TYR A 1 551 ? -8.962 -1.278 18.184 1.00 98.69 551 TYR A O 1
ATOM 4349 N N . TYR A 1 552 ? -7.231 -0.114 19.025 1.00 98.62 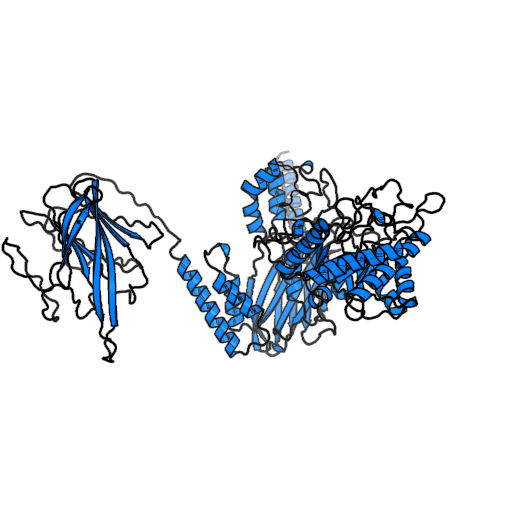552 TYR A N 1
ATOM 4350 C CA . TYR A 1 552 ? -8.000 0.840 19.805 1.00 98.62 552 TYR A CA 1
ATOM 4351 C C . TYR A 1 552 ? -7.835 2.244 19.246 1.00 98.62 552 TYR A C 1
ATOM 4353 O O . TYR A 1 552 ? -6.718 2.688 18.995 1.00 98.62 552 TYR A O 1
ATOM 4361 N N . GLU A 1 553 ? -8.939 2.973 19.183 1.00 97.69 553 GLU A N 1
ATOM 4362 C CA . GLU A 1 553 ? -8.967 4.411 18.964 1.00 97.69 553 GLU A CA 1
ATOM 4363 C C . GLU A 1 553 ? -9.665 5.072 20.155 1.00 97.69 553 GLU A C 1
ATOM 4365 O O . GLU A 1 553 ? -10.761 4.673 20.562 1.00 97.69 553 GLU A O 1
ATOM 4370 N N . LEU A 1 554 ? -8.982 6.037 20.768 1.00 97.38 554 LEU A N 1
ATOM 4371 C CA . LEU A 1 554 ? -9.445 6.754 21.948 1.00 97.38 554 LEU A CA 1
ATOM 4372 C C . LEU A 1 554 ? -9.609 8.231 21.614 1.00 97.38 554 LEU A C 1
ATOM 4374 O O . LEU A 1 554 ? -8.660 8.887 21.181 1.00 97.38 554 LEU A O 1
ATOM 4378 N N . CYS A 1 555 ? -10.790 8.765 21.898 1.00 93.69 555 CYS A N 1
ATOM 4379 C CA . CYS A 1 555 ? -11.111 10.176 21.726 1.00 93.69 555 CYS A CA 1
ATOM 4380 C C . CYS A 1 555 ? -12.088 10.646 22.813 1.00 93.69 555 CYS A C 1
ATOM 4382 O O . CYS A 1 555 ? -12.664 9.848 23.553 1.00 93.69 555 CYS A O 1
ATOM 4384 N N . GLU A 1 556 ? -12.276 11.956 22.955 1.00 92.75 556 GLU A N 1
ATOM 4385 C CA . GLU A 1 556 ? -13.311 12.485 23.850 1.00 92.75 556 GLU A CA 1
ATOM 4386 C C . GLU A 1 556 ? -14.708 12.047 23.373 1.00 92.75 556 GLU A C 1
ATOM 4388 O O . GLU A 1 556 ? -15.029 12.159 22.193 1.00 92.75 556 GLU A O 1
ATOM 4393 N N . ALA A 1 557 ? -15.555 11.564 24.284 1.00 91.12 557 ALA A N 1
ATOM 4394 C CA . ALA A 1 557 ? -16.930 11.160 23.988 1.00 91.12 557 ALA A CA 1
ATOM 4395 C C . ALA A 1 557 ? -17.866 12.381 23.886 1.00 91.12 557 ALA A C 1
ATOM 4397 O O . ALA A 1 557 ? -18.809 12.524 24.669 1.00 91.12 557 ALA A O 1
ATOM 4398 N N . ASP A 1 558 ? -17.572 13.290 22.957 1.00 88.12 558 ASP A N 1
ATOM 4399 C CA . ASP A 1 558 ? -18.431 14.432 22.656 1.00 88.12 558 ASP A CA 1
ATOM 4400 C C . ASP A 1 558 ? -19.630 14.050 21.771 1.00 88.12 558 ASP A C 1
ATOM 4402 O O . ASP A 1 558 ? -19.732 12.931 21.265 1.00 88.12 558 ASP A O 1
ATOM 4406 N N . GLU A 1 559 ? -20.578 14.979 21.609 1.00 87.62 559 GLU A N 1
ATOM 4407 C CA . GLU A 1 559 ? -21.829 14.728 20.878 1.00 87.62 559 GLU A CA 1
ATOM 4408 C C . GLU A 1 559 ? -21.587 14.255 19.431 1.00 87.62 559 GLU A C 1
ATOM 4410 O O . GLU A 1 559 ? -22.356 13.432 18.930 1.00 87.62 559 GLU A O 1
ATOM 4415 N N . LEU A 1 560 ? -20.521 14.734 18.774 1.00 89.06 560 LEU A N 1
ATOM 4416 C CA . LEU A 1 560 ? -20.188 14.367 17.396 1.00 89.06 560 LEU A CA 1
ATOM 4417 C C . LEU A 1 560 ? -19.614 12.958 17.316 1.00 89.06 560 LEU A C 1
ATOM 4419 O O . LEU A 1 560 ? -20.109 12.155 16.533 1.00 89.06 560 LEU A O 1
ATOM 4423 N N . ASN A 1 561 ? -18.629 12.632 18.153 1.00 87.88 561 ASN A N 1
ATOM 4424 C CA . ASN A 1 561 ? -18.035 11.296 18.173 1.00 87.88 561 ASN A CA 1
ATOM 4425 C C . ASN A 1 561 ? -19.075 10.234 18.560 1.00 87.88 561 ASN A C 1
ATOM 4427 O O . ASN A 1 561 ? -19.077 9.138 18.007 1.00 87.88 561 ASN A O 1
ATOM 4431 N N . VAL A 1 562 ? -20.022 10.568 19.447 1.00 88.44 562 VAL A N 1
ATOM 4432 C CA . VAL A 1 562 ? -21.170 9.696 19.749 1.00 88.44 562 VAL A CA 1
ATOM 4433 C C . VAL A 1 562 ? -22.084 9.520 18.536 1.00 88.44 562 VAL A C 1
ATOM 4435 O O . VAL A 1 562 ? -22.498 8.399 18.260 1.00 88.44 562 VAL A O 1
ATOM 4438 N N . ALA A 1 563 ? -22.385 10.589 17.796 1.00 88.69 563 ALA A N 1
ATOM 4439 C CA . ALA A 1 563 ? -23.203 10.498 16.587 1.00 88.69 563 ALA A CA 1
ATOM 4440 C C . ALA A 1 563 ? -22.527 9.660 15.486 1.00 88.69 563 ALA A C 1
ATOM 4442 O O . ALA A 1 563 ? -23.195 8.843 14.857 1.00 88.69 563 ALA A O 1
ATOM 4443 N N . LEU A 1 564 ? -21.213 9.822 15.293 1.00 88.81 564 LEU A N 1
ATOM 4444 C CA . LEU A 1 564 ? -20.413 9.027 14.356 1.00 88.81 564 LEU A CA 1
ATOM 4445 C C . LEU A 1 564 ? -20.415 7.547 14.742 1.00 88.81 564 LEU A C 1
ATOM 4447 O O . LEU A 1 564 ? -20.727 6.701 13.911 1.00 88.81 564 LEU A O 1
ATOM 4451 N N . ALA A 1 565 ? -20.188 7.239 16.020 1.00 87.12 565 ALA A N 1
ATOM 4452 C CA . ALA A 1 565 ? -20.251 5.870 16.522 1.00 87.12 565 ALA A CA 1
ATOM 4453 C C . ALA A 1 565 ? -21.633 5.219 16.335 1.00 87.12 565 ALA A C 1
ATOM 4455 O O . ALA A 1 565 ? -21.720 4.006 16.171 1.00 87.12 565 ALA A O 1
ATOM 4456 N N . GLU A 1 566 ? -22.725 5.986 16.386 1.00 87.81 566 GLU A N 1
ATOM 4457 C CA . GLU A 1 566 ? -24.060 5.469 16.061 1.00 87.81 566 GLU A CA 1
ATOM 4458 C C . GLU A 1 566 ? -24.258 5.276 14.554 1.00 87.81 566 GLU A C 1
ATOM 4460 O O . GLU A 1 566 ? -24.890 4.300 14.164 1.00 87.81 566 GLU A O 1
ATOM 4465 N N . ALA A 1 567 ? -23.704 6.155 13.712 1.00 87.50 567 ALA A N 1
ATOM 4466 C CA . ALA 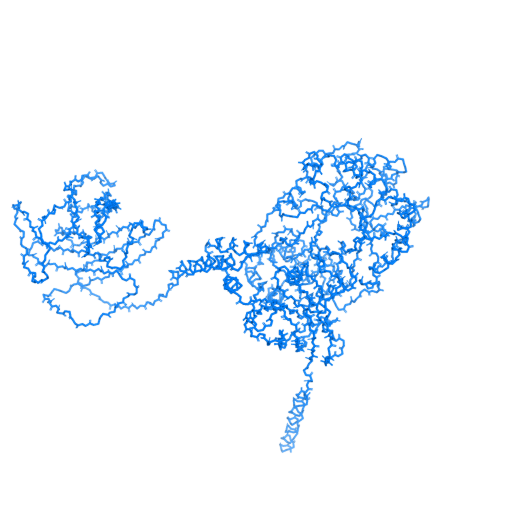A 1 567 ? -23.757 6.019 12.256 1.00 87.50 567 ALA A CA 1
ATOM 4467 C C . ALA A 1 567 ? -23.023 4.757 11.775 1.00 87.50 567 ALA A C 1
ATOM 4469 O O . ALA A 1 567 ? -23.567 3.990 10.990 1.00 87.50 567 ALA A O 1
ATOM 4470 N N . GLU A 1 568 ? -21.824 4.503 12.302 1.00 86.19 568 GLU A N 1
ATOM 4471 C CA . GLU A 1 568 ? -20.964 3.371 11.923 1.00 86.19 568 GLU A CA 1
ATOM 4472 C C . GLU A 1 568 ? -21.534 1.999 12.316 1.00 86.19 568 GLU A C 1
ATOM 4474 O O . GLU A 1 568 ? -21.145 0.977 11.757 1.00 86.19 568 GLU A O 1
ATOM 4479 N N . LYS A 1 569 ? -22.478 1.953 13.264 1.00 82.94 569 LYS A N 1
ATOM 4480 C CA . LYS A 1 569 ? -23.210 0.721 13.612 1.00 82.94 569 LYS A CA 1
ATOM 4481 C C . LYS A 1 569 ? -24.269 0.348 12.574 1.00 82.94 569 LYS A C 1
ATOM 4483 O O . LYS A 1 569 ? -24.834 -0.742 12.656 1.00 82.94 569 LYS A O 1
ATOM 4488 N N . ILE A 1 570 ? -24.597 1.257 11.657 1.00 80.62 570 ILE A N 1
ATOM 4489 C CA . ILE A 1 570 ? -25.629 1.065 10.645 1.00 80.62 570 ILE A CA 1
ATOM 4490 C C . ILE A 1 570 ? -24.971 0.493 9.394 1.00 80.62 570 ILE A C 1
ATOM 4492 O O . ILE A 1 570 ? -24.090 1.108 8.803 1.00 80.62 570 ILE A O 1
ATOM 4496 N N . ASN A 1 571 ? -25.425 -0.680 8.964 1.00 75.19 571 ASN A N 1
ATOM 4497 C CA . ASN A 1 571 ? -24.995 -1.262 7.702 1.00 75.19 571 ASN A CA 1
ATOM 4498 C C . ASN A 1 571 ? -25.707 -0.549 6.543 1.00 75.19 571 ASN A C 1
ATOM 4500 O O . ASN A 1 571 ? -26.918 -0.682 6.378 1.00 75.19 571 ASN A O 1
ATOM 4504 N N . GLU A 1 572 ? -24.945 0.193 5.735 1.00 78.31 572 GLU A N 1
ATOM 4505 C CA . GLU A 1 572 ? -25.437 0.940 4.568 1.00 78.31 572 GLU A CA 1
ATOM 4506 C C . GLU A 1 572 ? -26.302 0.078 3.635 1.00 78.31 572 GLU A C 1
ATOM 4508 O O . GLU A 1 572 ? -27.334 0.550 3.163 1.00 78.31 572 GLU A O 1
ATOM 4513 N N . LYS A 1 573 ? -25.945 -1.200 3.424 1.00 70.75 573 LYS A N 1
ATOM 4514 C CA . LYS A 1 573 ? -26.680 -2.100 2.514 1.00 70.75 573 LYS A CA 1
ATOM 4515 C C . LYS A 1 573 ? -28.105 -2.412 2.971 1.00 70.75 573 LYS A C 1
ATOM 4517 O O . LYS A 1 573 ? -28.905 -2.869 2.160 1.00 70.75 573 LYS A O 1
ATOM 4522 N N . ASP A 1 574 ? -28.424 -2.164 4.239 1.00 73.00 574 ASP A N 1
ATOM 4523 C CA . ASP A 1 574 ? -29.771 -2.375 4.765 1.00 73.00 574 ASP A CA 1
ATOM 4524 C C . ASP A 1 574 ? -30.722 -1.225 4.377 1.00 73.00 574 ASP A C 1
ATOM 4526 O O . ASP A 1 574 ? -31.918 -1.305 4.641 1.00 73.00 574 ASP A O 1
ATOM 4530 N N . TYR A 1 575 ? -30.226 -0.161 3.726 1.00 73.31 575 TYR A N 1
ATOM 4531 C CA . TYR A 1 575 ? -31.002 1.039 3.417 1.00 73.31 575 TYR A CA 1
ATOM 4532 C C . TYR A 1 575 ? -30.846 1.487 1.956 1.00 73.31 575 TYR A C 1
ATOM 4534 O O . TYR A 1 575 ? -29.745 1.601 1.432 1.00 73.31 575 TYR A O 1
ATOM 4542 N N . GLU A 1 576 ? -31.957 1.859 1.308 1.00 69.62 576 GLU A N 1
ATOM 4543 C CA . GLU A 1 576 ? -31.952 2.347 -0.088 1.00 69.62 576 GLU A CA 1
ATOM 4544 C C . GLU A 1 576 ? -31.215 3.686 -0.284 1.00 69.62 576 GLU A C 1
ATOM 4546 O O . GLU A 1 576 ? -30.786 4.006 -1.391 1.00 69.62 576 GLU A O 1
ATOM 4551 N N . ASN A 1 577 ? -31.115 4.510 0.762 1.00 77.19 577 ASN A N 1
ATOM 4552 C CA . ASN A 1 577 ? -30.459 5.813 0.696 1.00 77.19 577 ASN A CA 1
ATOM 4553 C C . ASN A 1 577 ? -29.703 6.093 1.996 1.00 77.19 577 ASN A C 1
ATOM 4555 O O . ASN A 1 577 ? -30.296 6.542 2.977 1.00 77.19 577 ASN A O 1
ATOM 4559 N N . PHE A 1 578 ? -28.394 5.851 1.960 1.00 83.69 578 PHE A N 1
ATOM 4560 C CA . PHE A 1 578 ? -27.448 6.152 3.034 1.00 83.69 578 PHE A CA 1
ATOM 4561 C C . PHE A 1 578 ? -26.593 7.399 2.742 1.00 83.69 578 PHE A C 1
ATOM 4563 O O . PHE A 1 578 ? -25.834 7.846 3.600 1.00 83.69 578 PHE A O 1
ATOM 4570 N N . SER A 1 579 ? -26.727 8.002 1.553 1.00 85.62 579 SER A N 1
ATOM 4571 C CA . SE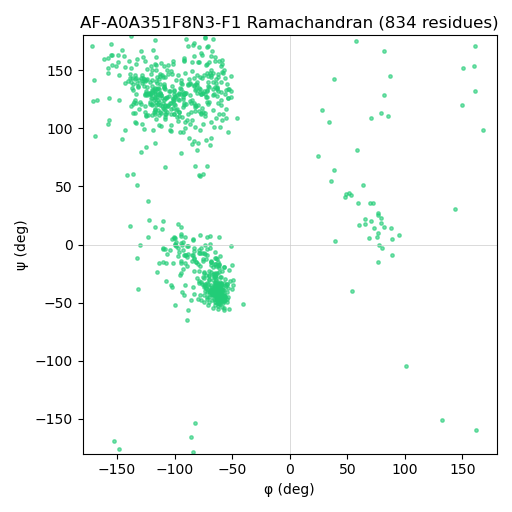R A 1 579 ? -25.804 9.034 1.067 1.00 85.62 579 SER A CA 1
ATOM 4572 C C . SER A 1 579 ? -25.758 10.269 1.961 1.00 85.62 579 SER A C 1
ATOM 4574 O O . SER A 1 579 ? -24.693 10.839 2.149 1.00 85.62 579 SER A O 1
ATOM 4576 N N . ASP A 1 580 ? -26.886 10.676 2.549 1.00 89.62 580 ASP A N 1
ATOM 4577 C CA . ASP A 1 580 ? -26.917 11.840 3.444 1.00 89.62 580 ASP A CA 1
ATOM 4578 C C . ASP A 1 580 ? -26.146 11.581 4.749 1.00 89.62 580 ASP A C 1
ATOM 4580 O O . ASP A 1 580 ? -25.431 12.459 5.227 1.00 89.62 580 ASP A O 1
ATOM 4584 N N . VAL A 1 581 ? -26.250 10.366 5.303 1.00 89.88 581 VAL A N 1
ATOM 4585 C CA . VAL A 1 581 ? -25.476 9.950 6.484 1.00 89.88 581 VAL A CA 1
ATOM 4586 C C . VAL A 1 581 ? -23.997 9.853 6.120 1.00 89.88 581 VAL A C 1
ATOM 4588 O O . VAL A 1 581 ? -23.173 10.450 6.808 1.00 89.88 581 VAL A O 1
ATOM 4591 N N . LYS A 1 582 ? -23.671 9.198 5.001 1.00 88.31 582 LYS A N 1
ATOM 4592 C CA . LYS A 1 582 ? -22.300 9.049 4.498 1.00 88.31 582 LYS A CA 1
ATOM 4593 C C . LYS A 1 582 ? -21.609 10.390 4.256 1.00 88.31 582 LYS A C 1
ATOM 4595 O O . LYS A 1 582 ? -20.543 10.629 4.805 1.00 88.31 582 LYS A O 1
ATOM 4600 N N . ASN A 1 583 ? -22.257 11.307 3.540 1.00 89.25 583 ASN A N 1
ATOM 4601 C CA . ASN A 1 583 ? -21.719 12.644 3.274 1.00 89.25 583 ASN A CA 1
ATOM 4602 C C . ASN A 1 583 ? -21.444 13.424 4.571 1.00 89.25 583 ASN A C 1
ATOM 4604 O O . ASN A 1 583 ? -20.479 14.177 4.646 1.00 89.25 583 ASN A O 1
ATOM 4608 N N . LEU A 1 584 ? -22.291 13.267 5.596 1.00 91.25 584 LEU A N 1
ATOM 4609 C CA . LEU A 1 584 ? -22.089 13.908 6.900 1.00 91.25 584 LEU A CA 1
ATOM 4610 C C . LEU A 1 584 ? -20.958 13.257 7.707 1.00 91.25 584 LEU A C 1
ATOM 4612 O O . LEU A 1 584 ? -20.268 13.965 8.439 1.00 91.25 584 LEU A O 1
ATOM 4616 N N . MET A 1 585 ? -20.770 11.939 7.588 1.00 89.56 585 MET A N 1
ATOM 4617 C CA . MET A 1 585 ? -19.614 11.241 8.162 1.00 89.56 585 MET A CA 1
ATOM 4618 C C . MET A 1 585 ? -18.320 11.725 7.502 1.00 89.56 585 MET A C 1
ATOM 4620 O O . MET A 1 585 ? -17.419 12.173 8.204 1.00 89.56 585 MET A O 1
ATOM 4624 N N . GLU A 1 586 ? -18.279 11.766 6.169 1.00 85.69 586 GLU A N 1
ATOM 4625 C CA . GLU A 1 586 ? -17.143 12.291 5.403 1.00 85.69 586 GLU A CA 1
ATOM 4626 C C . GLU A 1 586 ? -16.871 13.774 5.726 1.00 85.69 586 GLU A C 1
ATOM 4628 O O . GLU A 1 586 ? -15.718 14.179 5.870 1.00 85.69 586 GLU A O 1
ATOM 4633 N N . GLU A 1 587 ? -17.910 14.607 5.889 1.00 87.62 587 GLU A N 1
ATOM 4634 C CA . GLU A 1 587 ? -17.765 16.000 6.344 1.00 87.62 587 GLU A CA 1
ATOM 4635 C C . GLU A 1 587 ? -17.107 16.062 7.730 1.00 87.62 587 GLU A C 1
ATOM 4637 O O . GLU A 1 587 ? -16.227 16.892 7.952 1.00 87.62 587 GLU A O 1
ATOM 4642 N N . ALA A 1 588 ? -17.502 15.184 8.657 1.00 83.81 588 ALA A N 1
ATOM 4643 C CA . ALA A 1 588 ? -16.953 15.146 10.010 1.00 83.81 588 ALA A CA 1
ATOM 4644 C C . ALA A 1 588 ? -15.497 14.665 10.052 1.00 83.81 588 ALA A C 1
ATOM 4646 O O . ALA A 1 588 ? -14.703 15.219 10.811 1.00 83.81 588 ALA A O 1
ATOM 4647 N N . GLU A 1 589 ? -15.149 13.668 9.241 1.00 75.75 589 GLU A N 1
ATOM 4648 C CA . GLU A 1 589 ? -13.795 13.115 9.140 1.00 75.75 589 GLU A CA 1
ATOM 4649 C C . GLU A 1 589 ? -12.815 14.105 8.500 1.00 75.75 589 GLU A C 1
ATOM 4651 O O . GLU A 1 589 ? -11.688 14.264 8.974 1.00 75.75 589 GLU A O 1
ATOM 4656 N N . ASN A 1 590 ? -13.259 14.826 7.465 1.00 74.19 590 ASN A N 1
ATOM 4657 C CA . ASN A 1 590 ? -12.435 15.801 6.747 1.00 74.19 590 ASN A CA 1
ATOM 4658 C C . ASN A 1 590 ? -12.308 17.151 7.467 1.00 74.19 590 ASN A C 1
ATOM 4660 O O . ASN A 1 590 ? -11.432 17.956 7.137 1.00 74.19 590 ASN A O 1
ATOM 4664 N N . ALA A 1 591 ? -13.183 17.442 8.429 1.00 74.12 591 ALA A N 1
ATOM 4665 C CA . ALA A 1 591 ? -13.189 18.721 9.117 1.00 74.12 591 ALA A CA 1
ATOM 4666 C C . ALA A 1 591 ? -12.106 18.793 10.205 1.00 74.12 591 ALA A C 1
ATOM 4668 O O . ALA A 1 591 ? -12.338 18.550 11.392 1.00 74.12 591 ALA A O 1
ATOM 4669 N N . THR A 1 592 ? -10.909 19.211 9.801 1.00 61.66 592 THR A N 1
ATOM 4670 C CA . THR A 1 592 ? -9.845 19.614 10.724 1.00 61.66 592 THR A CA 1
ATOM 4671 C C . THR A 1 592 ? -10.209 20.959 11.373 1.00 61.66 592 THR A C 1
ATOM 4673 O O . THR A 1 592 ? -10.607 21.889 10.675 1.00 61.66 592 THR A O 1
ATOM 4676 N N . ASP A 1 593 ? -10.068 21.083 12.697 1.00 70.50 593 ASP A N 1
ATOM 4677 C CA . ASP A 1 593 ? -10.280 22.321 13.479 1.00 70.50 593 ASP A CA 1
ATOM 4678 C C . ASP A 1 593 ? -11.733 22.809 13.679 1.00 70.50 593 ASP A C 1
ATOM 4680 O O . ASP A 1 593 ? -12.002 24.012 13.767 1.00 70.50 593 ASP A O 1
ATOM 4684 N N . LEU A 1 594 ? -12.700 21.900 13.833 1.00 79.38 594 LEU A N 1
ATOM 4685 C CA . LEU A 1 594 ? -14.049 22.298 14.255 1.00 79.38 594 LEU A CA 1
ATOM 4686 C C . LEU A 1 594 ? -14.067 22.849 15.691 1.00 79.38 594 LEU A C 1
ATOM 4688 O O . LEU A 1 594 ? -13.644 22.197 16.647 1.00 79.38 594 LEU A O 1
ATOM 4692 N N . THR A 1 595 ? -14.669 24.025 15.871 1.00 84.19 595 THR A N 1
ATOM 4693 C CA . THR A 1 595 ? -15.025 24.529 17.206 1.00 84.19 595 THR A CA 1
ATOM 4694 C C . THR A 1 595 ? -16.076 23.630 17.864 1.00 84.19 595 THR A C 1
ATOM 4696 O O . THR A 1 595 ? -16.854 22.960 17.185 1.00 84.19 595 THR A O 1
ATOM 4699 N N . ALA A 1 596 ? -16.180 23.669 19.197 1.00 80.81 596 ALA A N 1
ATOM 4700 C CA . ALA A 1 596 ? -17.189 22.899 19.935 1.00 80.81 596 ALA A CA 1
ATOM 4701 C C . ALA A 1 596 ? -18.627 23.142 19.427 1.00 80.81 596 ALA A C 1
ATOM 4703 O O . ALA A 1 596 ? -19.421 22.207 19.343 1.00 80.81 596 ALA A O 1
ATOM 4704 N N . SER A 1 597 ? -18.953 24.380 19.035 1.00 86.31 597 SER A N 1
ATOM 4705 C CA . SER A 1 597 ? -20.261 24.718 18.460 1.00 86.31 597 SER A CA 1
ATOM 4706 C C . SER A 1 597 ? -20.487 24.071 17.093 1.00 86.31 597 SER A C 1
ATOM 4708 O O . SER A 1 597 ? -21.582 23.584 16.834 1.00 86.31 597 SER A O 1
ATOM 4710 N N . GLN A 1 598 ? -19.465 24.035 16.233 1.00 89.00 598 GLN A N 1
ATOM 4711 C CA . GLN A 1 598 ? -19.570 23.400 14.916 1.00 89.00 598 GLN A CA 1
ATOM 4712 C C . GLN A 1 598 ? -19.658 21.876 15.031 1.00 89.00 598 GLN A C 1
ATOM 4714 O O . GLN A 1 598 ? -20.476 21.267 14.348 1.00 89.00 598 GLN A O 1
ATOM 4719 N N . ARG A 1 599 ? -18.881 21.260 15.938 1.00 87.94 599 ARG A N 1
ATOM 4720 C CA . ARG A 1 599 ? -18.993 19.820 16.229 1.00 87.94 599 ARG A CA 1
ATOM 4721 C C . ARG A 1 599 ? -20.408 19.468 16.681 1.00 87.94 599 ARG A C 1
ATOM 4723 O O . ARG A 1 599 ? -20.986 18.508 16.188 1.00 87.94 599 ARG A O 1
ATOM 4730 N N . LYS A 1 600 ? -20.993 20.288 17.557 1.00 89.31 600 LYS A N 1
ATOM 4731 C CA . LYS A 1 600 ? -22.379 20.132 18.003 1.00 89.31 600 LYS A CA 1
ATOM 4732 C C . LYS A 1 600 ? -23.395 20.246 16.862 1.00 89.31 600 LYS A C 1
ATOM 4734 O O . LYS A 1 600 ? -24.268 19.395 16.742 1.00 89.31 600 LYS A O 1
ATOM 4739 N N . GLU A 1 601 ? -23.285 21.265 16.014 1.00 92.75 601 GLU A N 1
ATOM 4740 C CA . GLU A 1 601 ? -24.188 21.439 14.867 1.00 92.75 601 GLU A CA 1
ATOM 4741 C C . GLU A 1 601 ? -24.126 20.242 13.907 1.00 92.75 601 GLU A C 1
ATOM 4743 O O . GLU A 1 601 ? -25.160 19.727 13.471 1.00 92.75 601 GLU A O 1
ATOM 4748 N N . LEU A 1 602 ? -22.917 19.757 13.616 1.00 92.12 602 LEU A N 1
ATOM 4749 C CA . LEU A 1 602 ? -22.719 18.588 12.768 1.00 92.12 602 LEU A CA 1
ATOM 4750 C C . LEU A 1 602 ? -23.287 17.316 13.415 1.00 92.12 602 LEU A C 1
ATOM 4752 O O . LEU A 1 602 ? -23.975 16.546 12.748 1.00 92.12 602 LEU A O 1
ATOM 4756 N N . ALA A 1 603 ? -23.100 17.144 14.726 1.00 92.38 603 ALA A N 1
ATOM 4757 C CA . ALA A 1 603 ? -23.692 16.049 15.489 1.00 92.38 603 ALA A CA 1
ATOM 4758 C C . ALA A 1 603 ? -25.227 16.067 15.432 1.00 92.38 603 ALA A C 1
ATOM 4760 O O . ALA A 1 603 ? -25.861 15.022 15.282 1.00 92.38 603 ALA A O 1
ATOM 4761 N N . GLU A 1 604 ? -25.850 17.242 15.550 1.00 93.69 604 GLU A N 1
ATOM 4762 C CA . GLU A 1 604 ? -27.304 17.403 15.457 1.00 93.69 604 GLU A CA 1
ATOM 4763 C C . GLU A 1 604 ? -27.824 17.053 14.055 1.00 93.69 604 GLU A C 1
ATOM 4765 O O . GLU A 1 604 ? -28.836 16.350 13.939 1.00 93.69 604 GLU A O 1
ATOM 4770 N N . ARG A 1 605 ? -27.117 17.483 12.998 1.00 95.94 605 ARG A N 1
ATOM 4771 C CA . ARG A 1 605 ? -27.412 17.123 11.599 1.00 95.94 605 ARG A CA 1
ATOM 4772 C C . ARG A 1 605 ? -27.306 15.613 11.382 1.00 95.94 605 ARG A C 1
ATOM 4774 O O . ARG A 1 605 ? -28.269 15.008 10.917 1.00 95.94 605 ARG A O 1
ATOM 4781 N N . LEU A 1 606 ? -26.198 14.997 11.792 1.00 93.69 606 LEU A N 1
ATOM 4782 C CA . LEU A 1 606 ? -25.965 13.559 11.637 1.00 93.69 606 LEU A CA 1
ATOM 4783 C C . LEU A 1 606 ? -27.010 12.730 12.396 1.00 93.69 606 LEU A C 1
ATOM 4785 O O . LEU A 1 606 ? -27.663 11.867 11.817 1.00 93.69 606 LEU A O 1
ATOM 4789 N N . ASN A 1 607 ? -27.274 13.057 13.663 1.00 92.44 607 ASN A N 1
ATOM 4790 C CA . ASN A 1 607 ? -28.310 12.386 14.453 1.00 92.44 607 ASN A CA 1
ATOM 4791 C C . ASN A 1 607 ? -29.713 12.525 13.850 1.00 92.44 607 ASN A C 1
ATOM 4793 O O . ASN A 1 607 ? -30.554 11.635 14.009 1.00 92.44 607 ASN A O 1
ATOM 4797 N N . LYS A 1 608 ? -30.014 13.662 13.214 1.00 91.75 608 LYS A N 1
ATOM 4798 C CA . LYS A 1 608 ? -31.286 13.865 12.520 1.00 91.75 608 LYS A CA 1
ATOM 4799 C C . LYS A 1 608 ? -31.393 12.928 11.319 1.00 91.75 608 LYS A C 1
ATOM 4801 O O . LYS A 1 608 ? -32.428 12.273 11.195 1.00 91.75 608 LYS A O 1
ATOM 4806 N N . GLU A 1 609 ? -30.355 12.833 10.492 1.00 92.06 609 GLU A N 1
ATOM 4807 C CA . GLU A 1 609 ? -30.364 11.958 9.316 1.00 92.06 609 GLU A CA 1
ATOM 4808 C C . GLU A 1 609 ? -30.373 10.475 9.699 1.00 92.06 609 GLU A C 1
ATOM 4810 O O . GLU A 1 609 ? -31.201 9.737 9.175 1.00 92.06 609 GLU A O 1
ATOM 4815 N N . ILE A 1 610 ? -29.616 10.052 10.720 1.00 87.56 610 ILE A N 1
ATOM 4816 C CA . ILE A 1 610 ? -29.713 8.693 11.290 1.00 87.56 610 ILE A CA 1
ATOM 4817 C C . ILE A 1 610 ? -31.156 8.380 11.714 1.00 87.56 610 ILE A C 1
ATOM 4819 O O . ILE A 1 610 ? -31.715 7.339 11.371 1.00 87.56 610 ILE A O 1
ATOM 4823 N N . LYS A 1 611 ? -31.819 9.297 12.432 1.00 86.75 611 LYS A N 1
ATOM 4824 C CA . LYS A 1 611 ? -33.219 9.101 12.849 1.00 86.75 611 LYS A CA 1
ATOM 4825 C C . LYS A 1 611 ? -34.178 9.050 11.663 1.00 86.75 611 LYS A C 1
ATOM 4827 O O . LYS A 1 611 ? -35.181 8.344 11.750 1.00 86.75 611 LYS A O 1
ATOM 4832 N N . LEU A 1 612 ? -33.933 9.813 10.599 1.00 82.50 612 LEU A N 1
ATOM 4833 C CA . LEU A 1 612 ? -34.739 9.767 9.377 1.00 82.50 612 LEU A CA 1
ATOM 4834 C C . LEU A 1 612 ? -34.535 8.445 8.634 1.00 82.50 612 LEU A C 1
ATOM 4836 O O . LEU A 1 612 ? -35.526 7.836 8.233 1.00 82.50 612 LEU A O 1
ATOM 4840 N N . LEU A 1 613 ? -33.291 7.977 8.538 1.00 81.50 613 LEU A N 1
ATOM 4841 C CA . LEU A 1 613 ? -32.908 6.692 7.965 1.00 81.50 613 LEU A CA 1
ATOM 4842 C C . LEU A 1 613 ? -33.617 5.535 8.690 1.00 81.50 613 LEU A C 1
ATOM 4844 O O . LEU A 1 613 ? -34.407 4.813 8.087 1.00 81.50 613 LEU A O 1
ATOM 4848 N N . MET A 1 614 ? -33.481 5.460 10.019 1.00 76.88 614 MET A N 1
ATOM 4849 C CA . MET A 1 614 ? -34.127 4.430 10.848 1.00 76.88 614 MET A CA 1
ATOM 4850 C C . MET A 1 614 ? -35.666 4.508 10.853 1.00 76.88 614 MET A C 1
ATOM 4852 O O . MET A 1 614 ? -36.347 3.521 11.135 1.00 76.88 614 MET A O 1
ATOM 4856 N N . ARG A 1 615 ? -36.252 5.685 10.585 1.00 66.00 615 ARG A N 1
ATOM 4857 C CA . ARG A 1 615 ? -37.714 5.850 10.469 1.00 66.00 615 ARG A CA 1
ATOM 4858 C C . ARG A 1 615 ? -38.254 5.375 9.126 1.00 66.00 615 ARG A C 1
ATOM 4860 O O . ARG A 1 615 ? -39.385 4.895 9.100 1.00 66.00 615 ARG A O 1
ATOM 4867 N N . LYS A 1 616 ? -37.485 5.517 8.042 1.00 54.41 616 LYS A N 1
ATOM 4868 C CA . LYS A 1 616 ? -37.879 5.048 6.704 1.00 54.41 616 LYS A CA 1
ATOM 4869 C C . LYS A 1 616 ? -37.980 3.517 6.642 1.00 54.41 616 LYS A C 1
ATOM 4871 O O . LYS A 1 616 ? -38.834 3.016 5.923 1.00 54.41 616 LY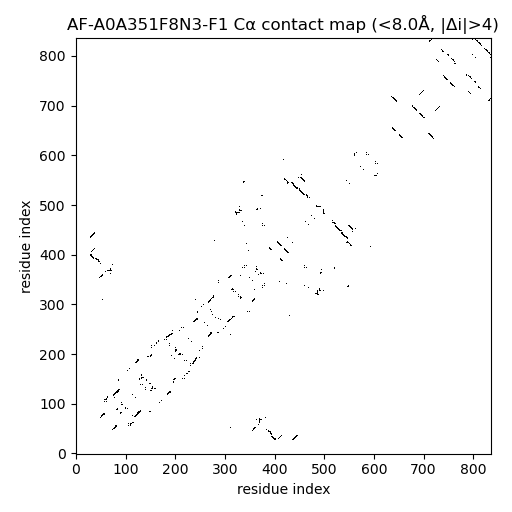S A O 1
ATOM 4876 N N . ASP A 1 617 ? -37.220 2.803 7.471 1.00 44.38 617 ASP A N 1
ATOM 4877 C CA . ASP A 1 617 ? -37.103 1.340 7.393 1.00 44.38 617 ASP A CA 1
ATOM 4878 C C . ASP A 1 617 ? -38.056 0.555 8.326 1.00 44.38 617 ASP A C 1
ATOM 4880 O O . ASP A 1 617 ? -38.399 -0.608 8.105 1.00 44.38 617 ASP A O 1
ATOM 4884 N N . ARG A 1 618 ? -38.649 1.213 9.333 1.00 37.06 618 ARG A N 1
ATOM 4885 C CA . ARG A 1 618 ? -39.678 0.577 10.186 1.00 37.06 618 ARG A CA 1
ATOM 4886 C C . ARG A 1 618 ? -41.018 0.300 9.491 1.00 37.06 618 ARG A C 1
ATOM 4888 O O . ARG A 1 618 ? -41.894 -0.293 10.113 1.00 37.06 618 ARG A O 1
ATOM 4895 N N . ILE A 1 619 ? -41.185 0.685 8.226 1.00 36.91 619 ILE A N 1
ATOM 4896 C CA . ILE A 1 619 ? -42.369 0.348 7.415 1.00 36.91 619 ILE A CA 1
ATOM 4897 C C . ILE A 1 619 ? -42.162 -0.987 6.650 1.00 36.91 619 ILE A C 1
ATOM 4899 O O . ILE A 1 619 ? -43.126 -1.544 6.130 1.00 36.91 619 ILE A O 1
ATOM 4903 N N . GLY A 1 620 ? -40.945 -1.556 6.644 1.00 35.66 620 GLY A N 1
ATOM 4904 C CA . GLY A 1 620 ? -40.584 -2.747 5.857 1.00 35.66 620 GLY A CA 1
ATOM 4905 C C . GLY A 1 620 ? -40.677 -4.115 6.555 1.00 35.66 620 GLY A C 1
ATOM 4906 O O . GLY A 1 620 ? -40.680 -5.138 5.875 1.00 35.66 620 GLY A O 1
ATOM 4907 N N . THR A 1 621 ? -40.801 -4.199 7.885 1.00 29.97 621 THR A N 1
ATOM 4908 C CA . THR A 1 621 ? -40.840 -5.504 8.585 1.00 29.97 621 THR A CA 1
ATOM 4909 C C . THR A 1 621 ? -42.271 -5.992 8.824 1.00 29.97 621 THR A C 1
ATOM 4911 O O . THR A 1 621 ? -42.840 -5.893 9.911 1.00 29.97 621 THR A O 1
ATOM 4914 N N . GLY A 1 622 ? -42.877 -6.547 7.774 1.00 31.34 622 GLY A N 1
ATOM 4915 C CA . GLY A 1 622 ? -44.167 -7.231 7.848 1.00 31.34 622 GLY A CA 1
ATOM 4916 C C . GLY A 1 622 ? -44.100 -8.515 8.683 1.00 31.34 622 GLY A C 1
ATOM 4917 O O . GLY A 1 622 ? -43.716 -9.570 8.186 1.00 31.34 622 GLY A O 1
ATOM 4918 N N . ILE A 1 623 ? -44.553 -8.464 9.938 1.00 25.17 623 ILE A N 1
ATOM 4919 C CA . ILE A 1 623 ? -44.964 -9.672 10.667 1.00 25.17 623 ILE A CA 1
ATOM 4920 C C . ILE A 1 623 ? -46.355 -10.063 10.155 1.00 25.17 623 ILE A C 1
ATOM 4922 O O . ILE A 1 623 ? -47.368 -9.521 10.593 1.00 25.17 623 ILE A O 1
ATOM 4926 N N . SER A 1 624 ? -46.423 -11.018 9.226 1.00 27.95 624 SER A N 1
ATOM 4927 C CA . SER A 1 624 ? -47.690 -11.657 8.862 1.00 27.95 624 SER A CA 1
ATOM 4928 C C . SER A 1 624 ? -48.016 -12.761 9.872 1.00 27.95 624 SER A C 1
ATOM 4930 O O . SER A 1 624 ? -47.280 -13.743 9.978 1.00 27.95 624 SER A O 1
ATOM 4932 N N . THR A 1 625 ? -49.131 -12.642 10.590 1.00 23.33 625 THR A N 1
ATOM 4933 C CA . THR A 1 625 ? -49.755 -13.780 11.278 1.00 23.33 625 THR A CA 1
ATOM 4934 C C . THR A 1 625 ? -51.039 -14.138 10.538 1.00 23.33 625 THR A C 1
ATOM 4936 O O . THR A 1 625 ? -52.013 -13.393 10.543 1.00 23.33 625 THR A O 1
ATOM 4939 N N . ASN A 1 626 ? -51.028 -15.282 9.852 1.00 23.78 626 ASN A N 1
ATOM 4940 C CA . ASN A 1 626 ? -52.212 -15.839 9.204 1.00 23.78 626 ASN A CA 1
ATOM 4941 C C . ASN A 1 626 ? -53.131 -16.463 10.263 1.00 23.78 626 ASN A C 1
ATOM 4943 O O . ASN A 1 626 ? -52.790 -17.490 10.848 1.00 23.78 626 ASN A O 1
ATOM 4947 N N . ILE A 1 627 ? -54.319 -15.891 10.462 1.00 22.22 627 ILE A N 1
ATOM 4948 C CA . ILE A 1 627 ? -55.446 -16.583 11.098 1.00 22.22 627 ILE A CA 1
ATOM 4949 C C . ILE A 1 627 ? -56.467 -16.855 9.997 1.00 22.22 627 ILE A C 1
ATOM 4951 O O . ILE A 1 627 ? -57.118 -15.943 9.495 1.00 22.22 627 ILE A O 1
ATOM 4955 N N . SER A 1 628 ? -56.594 -18.121 9.607 1.00 25.44 628 SER A N 1
ATOM 4956 C CA . SER A 1 628 ? -57.678 -18.579 8.740 1.00 25.44 628 SER A CA 1
ATOM 4957 C C . SER A 1 628 ? -58.835 -19.061 9.611 1.00 25.44 628 SER A C 1
ATOM 4959 O O . SER A 1 628 ? -58.641 -19.872 10.512 1.00 25.44 628 SER A O 1
ATOM 4961 N N . ASN A 1 629 ? -60.047 -18.576 9.339 1.00 23.75 629 ASN A N 1
ATOM 4962 C CA . ASN A 1 629 ? -61.272 -19.218 9.802 1.00 23.75 629 ASN A CA 1
ATOM 4963 C C . ASN A 1 629 ? -62.263 -19.305 8.641 1.00 23.75 629 ASN A C 1
ATOM 4965 O O . ASN A 1 629 ? -62.520 -18.335 7.932 1.00 23.75 629 ASN A O 1
ATOM 4969 N N . THR A 1 630 ? -62.786 -20.507 8.434 1.00 29.78 630 THR A N 1
ATOM 4970 C CA . THR A 1 630 ? -63.738 -20.876 7.384 1.00 29.78 630 THR A CA 1
ATOM 4971 C C . THR A 1 630 ? -65.176 -20.777 7.907 1.00 29.78 630 THR A C 1
ATOM 4973 O O . THR A 1 630 ? -65.441 -21.221 9.021 1.00 29.78 630 THR A O 1
ATOM 4976 N N . SER A 1 631 ? -66.118 -20.234 7.114 1.00 25.03 631 SER A N 1
ATOM 4977 C CA . SER A 1 631 ? -67.423 -20.863 6.766 1.00 25.03 631 SER A CA 1
ATOM 4978 C C . SER A 1 631 ? -68.528 -19.905 6.235 1.00 25.03 631 SER A C 1
ATOM 4980 O O . SER A 1 631 ? -68.805 -18.847 6.797 1.00 25.03 631 SER A O 1
ATOM 4982 N N . TYR A 1 632 ? -69.119 -20.369 5.120 1.00 27.34 632 TYR A N 1
ATOM 4983 C CA . TYR A 1 632 ? -70.486 -20.346 4.547 1.00 27.34 632 TYR A CA 1
ATOM 4984 C C . TYR A 1 632 ? -71.480 -19.152 4.611 1.00 27.34 632 TYR A C 1
ATOM 4986 O O . TYR A 1 632 ? -71.609 -18.438 5.606 1.00 27.34 632 TYR A O 1
ATOM 4994 N N . ASP A 1 633 ? -72.173 -19.047 3.457 1.00 33.16 633 ASP A N 1
ATOM 4995 C CA . ASP A 1 633 ? -73.446 -18.431 3.021 1.00 33.16 633 ASP A CA 1
ATOM 4996 C C . ASP A 1 633 ? -74.005 -17.202 3.757 1.00 33.16 633 ASP A C 1
ATOM 4998 O O . ASP A 1 633 ? -74.361 -17.303 4.920 1.00 33.16 633 ASP A O 1
ATOM 5002 N N . TYR A 1 634 ? -74.081 -16.069 3.028 1.00 27.33 634 TYR A N 1
ATOM 5003 C CA . TYR A 1 634 ? -75.106 -14.992 2.935 1.00 27.33 634 TYR A CA 1
ATOM 5004 C C . TYR A 1 634 ? -74.461 -13.713 2.335 1.00 27.33 634 TYR A C 1
ATOM 5006 O O . TYR A 1 634 ? -73.242 -13.537 2.414 1.00 27.33 634 TYR A O 1
ATOM 5014 N N . THR A 1 635 ? -75.262 -12.855 1.679 1.00 31.84 635 THR A N 1
ATOM 5015 C CA . THR A 1 635 ? -74.844 -11.714 0.829 1.00 31.84 635 THR A CA 1
ATOM 5016 C C . THR A 1 635 ? -73.746 -10.873 1.479 1.00 31.84 635 THR A C 1
ATOM 5018 O O . THR A 1 635 ? -73.975 -10.167 2.457 1.00 31.84 635 THR A O 1
ATOM 5021 N N . THR A 1 636 ? -72.534 -10.965 0.939 1.00 31.64 636 THR A N 1
ATOM 5022 C CA . THR A 1 636 ? -71.348 -10.298 1.480 1.00 31.64 636 THR A CA 1
ATOM 5023 C C . THR A 1 636 ? -71.063 -9.053 0.647 1.00 31.64 636 THR A C 1
ATOM 5025 O O . THR A 1 636 ? -70.906 -9.156 -0.569 1.00 31.64 636 THR A O 1
ATOM 5028 N N . LEU A 1 637 ? -70.997 -7.877 1.276 1.00 31.86 637 LEU A N 1
ATOM 5029 C CA . LEU A 1 637 ? -70.469 -6.677 0.630 1.00 31.86 637 LEU A CA 1
ATOM 5030 C C . LEU A 1 637 ? -68.949 -6.675 0.835 1.00 31.86 637 LEU A C 1
ATOM 5032 O O . LEU A 1 637 ? -68.470 -6.389 1.930 1.00 31.86 637 LEU A O 1
ATOM 5036 N N . ASN A 1 638 ? -68.195 -7.015 -0.208 1.00 33.62 638 ASN A N 1
ATOM 5037 C CA . ASN A 1 638 ? -66.739 -6.907 -0.189 1.00 33.62 638 ASN A CA 1
ATOM 5038 C C . ASN A 1 638 ? -66.351 -5.542 -0.760 1.00 33.62 638 ASN A C 1
ATOM 5040 O O . ASN A 1 638 ? -66.653 -5.243 -1.916 1.00 33.62 638 ASN A O 1
ATOM 5044 N N . ALA A 1 639 ? -65.703 -4.718 0.058 1.00 32.28 639 ALA A N 1
ATOM 5045 C CA . ALA A 1 639 ? -65.095 -3.473 -0.383 1.00 32.28 639 ALA A CA 1
ATOM 5046 C C . ALA A 1 639 ? -63.598 -3.547 -0.099 1.00 32.28 639 ALA A C 1
ATOM 5048 O O . ALA A 1 639 ? -63.194 -3.729 1.050 1.00 32.28 639 ALA A O 1
ATOM 5049 N N . THR A 1 640 ? -62.784 -3.418 -1.143 1.00 34.81 640 THR A N 1
ATOM 5050 C CA . THR A 1 640 ? -61.325 -3.382 -1.008 1.00 34.81 640 THR A CA 1
ATOM 5051 C C . THR A 1 640 ? -60.881 -1.948 -1.233 1.00 34.81 640 THR A C 1
ATOM 5053 O O . THR A 1 640 ? -61.125 -1.386 -2.300 1.00 34.81 640 THR A O 1
ATOM 5056 N N . LEU A 1 641 ? -60.258 -1.340 -0.223 1.00 33.19 641 LEU A N 1
ATOM 5057 C CA . LEU A 1 641 ? -59.648 -0.021 -0.352 1.00 33.19 641 LEU A CA 1
ATOM 5058 C C . LEU A 1 641 ? -58.143 -0.224 -0.539 1.00 33.19 641 LEU A C 1
ATOM 5060 O O . LEU A 1 641 ? -57.457 -0.692 0.372 1.00 33.19 641 LEU A O 1
ATOM 5064 N N . LYS A 1 642 ? -57.621 0.092 -1.724 1.00 34.84 642 LYS A N 1
ATOM 5065 C CA . LYS A 1 642 ? -56.178 0.082 -1.981 1.00 34.84 642 LYS A CA 1
ATOM 5066 C C . LYS A 1 642 ? -55.668 1.510 -1.889 1.00 34.84 642 LYS A C 1
ATOM 5068 O O . LYS A 1 642 ? -56.117 2.391 -2.617 1.00 34.84 642 LYS A O 1
ATOM 5073 N N . MET A 1 643 ? -54.736 1.727 -0.970 1.00 31.91 643 MET A N 1
ATOM 5074 C CA . MET A 1 643 ? -54.013 2.985 -0.852 1.00 31.91 643 MET A CA 1
ATOM 5075 C C . MET A 1 643 ? -52.556 2.713 -1.198 1.00 31.91 643 MET A C 1
ATOM 5077 O O . MET A 1 643 ? -51.861 2.016 -0.463 1.00 31.91 643 MET A O 1
ATOM 5081 N N . SER A 1 644 ? -52.109 3.254 -2.325 1.00 32.72 644 SER A N 1
ATOM 5082 C CA . SER A 1 644 ? -50.712 3.217 -2.749 1.00 32.72 644 SER A CA 1
ATOM 5083 C C . SER A 1 644 ? -50.171 4.640 -2.818 1.00 32.72 644 SER A C 1
ATOM 5085 O O . SER A 1 644 ? -50.809 5.522 -3.405 1.00 32.72 644 SER A O 1
ATOM 5087 N N . LYS A 1 645 ? -48.966 4.855 -2.278 1.00 29.28 645 LYS A N 1
ATOM 5088 C CA . LYS A 1 645 ? -48.101 5.926 -2.784 1.00 29.28 645 LYS A CA 1
ATOM 5089 C C . LYS A 1 645 ? -47.658 5.500 -4.183 1.00 29.28 645 LYS A C 1
ATOM 5091 O O . LYS A 1 645 ? -47.528 4.303 -4.419 1.00 29.28 645 LYS A O 1
ATOM 5096 N N . ALA A 1 646 ? -47.463 6.455 -5.088 1.00 30.52 646 ALA A N 1
ATOM 5097 C CA . ALA A 1 646 ? -47.360 6.257 -6.538 1.00 30.52 646 ALA A CA 1
ATOM 5098 C C . ALA A 1 646 ? -46.366 5.193 -7.074 1.00 30.52 646 ALA A C 1
ATOM 5100 O O . ALA A 1 646 ? -46.383 4.986 -8.277 1.00 30.52 646 ALA A O 1
ATOM 5101 N N . ASP A 1 647 ? -45.598 4.478 -6.240 1.00 32.72 647 ASP A N 1
ATOM 5102 C CA . ASP A 1 647 ? -44.711 3.381 -6.659 1.00 32.72 647 ASP A CA 1
ATOM 5103 C C . ASP A 1 647 ? -44.695 2.136 -5.732 1.00 32.72 647 ASP A C 1
ATOM 5105 O O . ASP A 1 647 ? -43.817 1.289 -5.866 1.00 32.72 647 ASP A O 1
ATOM 5109 N N . THR A 1 648 ? -45.655 1.942 -4.812 1.00 34.59 648 THR A N 1
ATOM 5110 C CA . THR A 1 648 ? -45.729 0.695 -4.009 1.00 34.59 648 THR A CA 1
ATOM 5111 C C . THR A 1 648 ? -47.141 0.111 -3.907 1.00 34.59 648 THR A C 1
ATOM 5113 O O . THR A 1 648 ? -48.090 0.759 -3.466 1.00 34.59 648 THR A O 1
ATOM 5116 N N . ALA A 1 649 ? -47.288 -1.157 -4.309 1.00 30.69 649 ALA A N 1
ATOM 5117 C CA . ALA A 1 649 ? -48.538 -1.908 -4.232 1.00 30.69 649 ALA A CA 1
ATOM 5118 C C . ALA A 1 649 ? -48.717 -2.541 -2.842 1.00 30.69 649 ALA A C 1
ATOM 5120 O O . ALA A 1 649 ? -48.385 -3.704 -2.625 1.00 30.69 649 ALA A O 1
ATOM 5121 N N . SER A 1 650 ? -49.288 -1.785 -1.909 1.00 35.88 650 SER A N 1
ATOM 5122 C CA . SER A 1 650 ? -49.808 -2.319 -0.645 1.00 35.88 650 SER A CA 1
ATOM 5123 C C . SER A 1 650 ? -51.324 -2.484 -0.757 1.00 35.88 650 SER A C 1
ATOM 5125 O O . SER A 1 650 ? -52.029 -1.533 -1.093 1.00 35.88 650 SER A O 1
ATOM 5127 N N . SER A 1 651 ? -51.863 -3.671 -0.463 1.00 33.06 651 SER A N 1
ATOM 5128 C CA . SER A 1 651 ? -53.315 -3.885 -0.368 1.00 33.06 651 SER A CA 1
ATOM 5129 C C . SER A 1 651 ? -53.720 -4.226 1.059 1.00 33.06 651 SER A C 1
ATOM 5131 O O . SER A 1 651 ? -53.238 -5.215 1.610 1.00 33.06 651 SER A O 1
ATOM 5133 N N . MET A 1 652 ? -54.651 -3.464 1.631 1.00 33.19 652 MET A N 1
ATOM 5134 C CA . MET A 1 652 ? -55.333 -3.826 2.871 1.00 33.19 652 MET A CA 1
ATOM 5135 C C . MET A 1 652 ? -56.738 -4.320 2.503 1.00 33.19 652 MET A C 1
ATOM 5137 O O . MET A 1 652 ? -57.490 -3.614 1.836 1.00 33.19 652 MET A O 1
ATOM 5141 N N . THR A 1 653 ? -57.082 -5.556 2.870 1.00 33.53 653 THR A N 1
ATOM 5142 C CA . THR A 1 653 ? -58.402 -6.140 2.566 1.00 33.53 653 THR A CA 1
ATOM 5143 C C . THR A 1 653 ? -59.213 -6.224 3.853 1.00 33.53 653 THR A C 1
ATOM 5145 O O . THR A 1 653 ? -58.805 -6.916 4.781 1.00 33.53 653 THR A O 1
ATOM 5148 N N . PHE A 1 654 ? -60.359 -5.542 3.911 1.00 33.50 654 PHE A N 1
ATOM 5149 C CA . PHE A 1 654 ? -61.309 -5.642 5.023 1.00 33.50 654 PHE A CA 1
ATOM 5150 C C . PHE A 1 654 ? -62.590 -6.335 4.549 1.00 33.50 654 PHE A C 1
ATOM 5152 O O . PHE A 1 654 ? -63.195 -5.928 3.561 1.00 33.50 654 PHE A O 1
ATOM 5159 N N . GLN A 1 655 ? -63.031 -7.367 5.270 1.00 33.28 655 GLN A N 1
ATOM 5160 C CA . GLN A 1 655 ? -64.339 -7.993 5.062 1.00 33.28 655 GLN A CA 1
ATOM 5161 C C . GLN A 1 655 ? -65.290 -7.583 6.186 1.00 33.28 655 GLN A C 1
ATOM 5163 O O . GLN A 1 655 ? -65.036 -7.880 7.351 1.00 33.28 655 GLN A O 1
ATOM 5168 N N . ALA A 1 656 ? -66.403 -6.934 5.839 1.00 33.66 656 ALA A N 1
ATOM 5169 C CA . ALA A 1 656 ? -67.502 -6.679 6.764 1.00 33.66 656 ALA A CA 1
ATOM 5170 C C . ALA A 1 656 ? -68.702 -7.562 6.388 1.00 33.66 656 ALA A C 1
ATOM 5172 O O . ALA A 1 656 ? -69.234 -7.471 5.282 1.00 33.66 656 ALA A O 1
ATOM 5173 N N . LYS A 1 657 ? -69.130 -8.425 7.315 1.00 32.53 657 LYS A N 1
ATOM 5174 C CA . LYS A 1 657 ? -70.330 -9.267 7.188 1.00 32.53 657 LYS A CA 1
ATOM 5175 C C . LYS A 1 657 ? -71.480 -8.539 7.899 1.00 32.53 657 LYS A C 1
ATOM 5177 O O . LYS A 1 657 ? -71.316 -8.180 9.062 1.00 32.53 657 LYS A O 1
ATOM 5182 N N . SER A 1 658 ? -72.606 -8.274 7.229 1.00 33.88 658 SER A N 1
ATOM 5183 C CA . SER A 1 658 ? -73.793 -7.700 7.882 1.00 33.88 658 SER A CA 1
ATOM 5184 C C . SER A 1 658 ? -74.856 -8.776 8.099 1.00 33.88 658 SER A C 1
ATOM 5186 O O . SER A 1 658 ? -75.323 -9.406 7.153 1.00 33.88 658 SER A O 1
ATOM 5188 N N . ASP A 1 659 ? -75.246 -8.982 9.357 1.00 30.09 659 ASP A N 1
ATOM 5189 C CA . ASP A 1 659 ? -76.420 -9.785 9.691 1.00 30.09 659 ASP A CA 1
ATOM 5190 C C . ASP A 1 659 ? -77.677 -8.915 9.570 1.00 30.09 659 ASP A C 1
ATOM 5192 O O . ASP A 1 659 ? -77.717 -7.764 10.013 1.00 30.09 659 ASP A O 1
ATOM 5196 N N . ALA A 1 660 ? -78.725 -9.468 8.959 1.00 29.81 660 ALA A N 1
ATOM 5197 C CA . ALA A 1 660 ? -80.032 -8.835 8.851 1.00 29.81 660 ALA A CA 1
ATOM 5198 C C . ALA A 1 660 ? -80.710 -8.774 10.233 1.00 29.81 660 ALA A C 1
ATOM 5200 O O . ALA A 1 660 ? -81.490 -9.647 10.608 1.00 29.81 660 ALA A O 1
ATOM 5201 N N . GLY A 1 661 ? -80.399 -7.736 11.004 1.00 26.28 661 GLY A N 1
ATOM 5202 C CA . GLY A 1 661 ? -81.052 -7.424 12.268 1.00 26.28 661 GLY A CA 1
ATOM 5203 C C . GLY A 1 661 ? -80.606 -6.059 12.774 1.00 26.28 661 GLY A C 1
ATOM 5204 O O . GLY A 1 661 ? -79.417 -5.807 12.940 1.00 26.28 661 GLY A O 1
ATOM 5205 N N . SER A 1 662 ? -81.556 -5.157 13.015 1.00 32.16 662 SER A N 1
ATOM 5206 C CA . SER A 1 662 ? -81.287 -3.857 13.628 1.00 32.16 662 SER A CA 1
ATOM 5207 C C . SER A 1 662 ? -80.646 -4.049 15.005 1.00 32.16 662 SER A C 1
ATOM 5209 O O . SER A 1 662 ? -81.334 -4.431 15.954 1.00 32.16 662 SER A O 1
ATOM 5211 N N . ILE A 1 663 ? -79.352 -3.765 15.139 1.00 23.50 663 ILE A N 1
ATOM 5212 C CA . ILE A 1 663 ? -78.700 -3.688 16.446 1.00 23.50 663 ILE A CA 1
ATOM 5213 C C . ILE A 1 663 ? -78.023 -2.326 16.575 1.00 23.50 663 ILE A C 1
ATOM 5215 O O . ILE A 1 663 ? -77.042 -2.017 15.904 1.00 23.50 663 ILE A O 1
ATOM 5219 N N . ALA A 1 664 ? -78.578 -1.504 17.463 1.00 27.58 664 ALA A N 1
ATOM 5220 C CA . ALA A 1 664 ? -77.867 -0.391 18.063 1.00 27.58 664 ALA A CA 1
ATOM 5221 C C . ALA A 1 664 ? -76.933 -0.961 19.140 1.00 27.58 664 ALA A C 1
ATOM 5223 O O . ALA A 1 664 ? -77.410 -1.476 20.150 1.00 27.58 664 ALA A O 1
ATOM 5224 N N . TYR A 1 665 ? -75.619 -0.867 18.940 1.00 24.17 665 TYR A N 1
ATOM 5225 C CA . TYR A 1 665 ? -74.659 -1.039 20.029 1.00 24.17 665 TYR A CA 1
ATOM 5226 C C . TYR A 1 665 ? -74.331 0.334 20.631 1.00 24.17 665 TYR A C 1
ATOM 5228 O O . TYR A 1 665 ? -73.945 1.241 19.887 1.00 24.17 665 TYR A O 1
ATOM 5236 N N . PRO A 1 666 ? -74.464 0.521 21.956 1.00 28.77 666 PRO A N 1
ATOM 5237 C CA . PRO A 1 666 ? -73.793 1.610 22.638 1.00 28.77 666 PRO A CA 1
ATOM 5238 C C . PRO A 1 666 ? -72.289 1.320 22.693 1.00 28.77 666 PRO A C 1
ATOM 5240 O O . PRO A 1 666 ? -71.864 0.190 22.929 1.00 28.77 666 PRO A O 1
ATOM 5243 N N . LEU A 1 667 ? -71.506 2.374 22.473 1.00 40.06 667 LEU A N 1
ATOM 5244 C CA . LEU A 1 667 ? -70.062 2.442 22.675 1.00 40.06 667 LEU A CA 1
ATOM 5245 C C . LEU A 1 667 ? -69.696 2.020 24.105 1.00 40.06 667 LEU A C 1
ATOM 5247 O O . LEU A 1 667 ? -69.753 2.856 24.998 1.00 40.06 667 LEU A O 1
ATOM 5251 N N . THR A 1 668 ? -69.314 0.762 24.321 1.00 32.81 668 THR A N 1
ATOM 5252 C CA . THR A 1 668 ? -68.481 0.319 25.455 1.00 32.81 668 THR A CA 1
ATOM 5253 C C . THR A 1 668 ? -68.019 -1.126 25.231 1.00 32.81 668 THR A C 1
ATOM 5255 O O . THR A 1 668 ? -68.702 -2.076 25.605 1.00 32.81 668 THR A O 1
ATOM 5258 N N . GLY A 1 669 ? -66.836 -1.324 24.644 1.00 25.89 669 GLY A N 1
ATOM 5259 C CA . GLY A 1 669 ? -66.225 -2.655 24.592 1.00 25.89 669 GLY A CA 1
ATOM 5260 C C . GLY A 1 669 ? -65.039 -2.765 23.642 1.00 25.89 669 GLY A C 1
ATOM 5261 O O . GLY A 1 669 ? -65.235 -2.983 22.455 1.00 25.89 669 GLY A O 1
ATOM 5262 N N . ASN A 1 670 ? -63.836 -2.683 24.216 1.00 27.56 670 ASN A N 1
ATOM 5263 C CA . ASN A 1 670 ? -62.522 -2.969 23.629 1.00 27.56 670 ASN A CA 1
ATOM 5264 C C . ASN A 1 670 ? -62.137 -2.162 22.383 1.00 27.56 670 ASN A C 1
ATOM 5266 O O . ASN A 1 670 ? -62.142 -2.662 21.261 1.00 27.56 670 ASN A O 1
ATOM 5270 N N . ASP A 1 671 ? -61.664 -0.942 22.637 1.00 32.81 671 ASP A N 1
ATOM 5271 C CA . ASP A 1 671 ? -60.746 -0.255 21.738 1.00 32.81 671 ASP A CA 1
ATOM 5272 C C . ASP A 1 671 ? -59.450 -1.078 21.597 1.00 32.81 671 ASP A C 1
ATOM 5274 O O . ASP A 1 671 ? -58.567 -1.036 22.457 1.00 32.81 671 ASP A O 1
ATOM 5278 N N . THR A 1 672 ? -59.296 -1.824 20.507 1.00 29.81 672 THR A N 1
ATOM 5279 C CA . THR A 1 672 ? -57.956 -2.121 19.990 1.00 29.81 672 THR A CA 1
ATOM 5280 C C . THR A 1 672 ? -57.573 -0.985 19.057 1.00 29.81 672 THR A C 1
ATOM 5282 O O . THR A 1 672 ? -57.900 -1.004 17.873 1.00 29.81 672 THR A O 1
ATOM 5285 N N . TYR A 1 673 ? -56.917 0.026 19.623 1.00 36.25 673 TYR A N 1
ATOM 5286 C CA . TYR A 1 673 ? -56.169 1.017 18.861 1.00 36.25 673 TYR A CA 1
ATOM 5287 C C . TYR A 1 673 ? -55.051 0.286 18.106 1.00 36.25 673 TYR A C 1
ATOM 5289 O O . TYR A 1 673 ? -54.127 -0.237 18.731 1.00 36.25 673 TYR A O 1
ATOM 5297 N N . ASP A 1 674 ? -55.135 0.226 16.779 1.00 36.47 674 ASP A N 1
ATOM 5298 C CA . ASP A 1 674 ? -53.950 -0.012 15.957 1.00 36.47 674 ASP A CA 1
ATOM 5299 C C . ASP A 1 674 ? -53.118 1.287 15.949 1.00 36.47 674 ASP A C 1
ATOM 5301 O O . ASP A 1 674 ? -53.647 2.399 16.049 1.00 36.47 674 ASP A O 1
ATOM 5305 N N . SER A 1 675 ? -51.796 1.159 15.906 1.00 33.69 675 SER A N 1
ATOM 5306 C CA . SER A 1 675 ? -50.857 2.280 16.014 1.00 33.69 675 SER A CA 1
ATOM 5307 C C . SER A 1 675 ? -50.800 3.197 14.781 1.00 33.69 675 SER A C 1
ATOM 5309 O O . SER A 1 675 ? -49.953 4.088 14.747 1.00 33.69 675 SER A O 1
ATOM 5311 N N . ASN A 1 676 ? -51.665 3.004 13.780 1.00 34.34 676 ASN A N 1
ATOM 5312 C CA . ASN A 1 676 ? -51.654 3.716 12.501 1.00 34.34 676 ASN A CA 1
ATOM 5313 C C . ASN A 1 676 ? -52.811 4.718 12.332 1.00 34.34 676 ASN A C 1
ATOM 5315 O O . ASN A 1 676 ? -52.824 5.456 11.352 1.00 34.34 676 ASN A O 1
ATOM 5319 N N . GLY A 1 677 ? -53.754 4.809 13.277 1.00 34.44 677 GLY A N 1
ATOM 5320 C CA . GLY A 1 677 ? -54.629 5.984 13.422 1.00 34.44 677 GLY A CA 1
ATOM 5321 C C . GLY A 1 677 ? -55.609 6.281 12.273 1.00 34.44 677 GLY A C 1
ATOM 5322 O O . GLY A 1 677 ? -56.047 7.424 12.155 1.00 34.44 677 GLY A O 1
ATOM 5323 N N . PHE A 1 678 ? -55.969 5.296 11.443 1.00 34.84 678 PHE A N 1
ATOM 5324 C CA . PHE A 1 678 ? -57.028 5.422 10.432 1.00 34.84 678 PHE A CA 1
ATOM 5325 C C . PHE A 1 678 ? -58.334 4.780 10.918 1.00 34.84 678 PHE A C 1
ATOM 5327 O O . PHE A 1 678 ? -58.340 3.637 11.373 1.00 34.84 678 PHE A O 1
ATOM 5334 N N . HIS A 1 679 ? -59.460 5.484 10.764 1.00 38.75 679 HIS A N 1
ATOM 5335 C CA . HIS A 1 679 ? -60.788 4.952 11.087 1.00 38.75 679 HIS A CA 1
ATOM 5336 C C . HIS A 1 679 ? -61.635 4.790 9.823 1.00 38.75 679 HIS A C 1
ATOM 5338 O O . HIS A 1 679 ? -61.804 5.745 9.068 1.00 38.75 679 HIS A O 1
ATOM 5344 N N . MET A 1 680 ? -62.215 3.601 9.634 1.00 36.06 680 MET A N 1
ATOM 5345 C CA . MET A 1 680 ? -63.240 3.325 8.626 1.00 36.06 680 MET A CA 1
ATOM 5346 C C . MET A 1 680 ? -64.537 2.907 9.320 1.00 36.06 680 MET A C 1
ATOM 5348 O O . MET A 1 680 ? -64.554 1.967 10.113 1.00 36.06 680 MET A O 1
ATOM 5352 N N . TRP A 1 681 ? -65.639 3.587 9.009 1.00 37.38 681 TRP A N 1
ATOM 5353 C CA . TRP A 1 681 ? -66.984 3.196 9.439 1.00 37.38 681 TRP A CA 1
ATOM 5354 C C . TRP A 1 681 ? -67.809 2.776 8.228 1.00 37.38 681 TRP A C 1
ATOM 5356 O O . TRP A 1 681 ? -67.873 3.513 7.249 1.00 37.38 681 TRP A O 1
ATOM 5366 N N . CYS A 1 682 ? -68.459 1.614 8.315 1.00 36.12 682 CYS A N 1
ATOM 5367 C CA . CYS A 1 682 ? -69.427 1.134 7.332 1.00 36.12 682 CYS A CA 1
ATOM 5368 C C . CYS A 1 682 ? -70.796 1.030 8.008 1.00 36.12 682 CYS A C 1
ATOM 5370 O O . CYS A 1 682 ? -70.961 0.285 8.974 1.00 36.12 682 CYS A O 1
ATOM 5372 N N . ARG A 1 683 ? -71.790 1.767 7.503 1.00 38.97 683 ARG A N 1
ATOM 5373 C CA . ARG A 1 683 ? -73.181 1.672 7.967 1.00 38.97 683 ARG A CA 1
ATOM 5374 C C . ARG A 1 683 ? -74.075 1.347 6.778 1.00 38.97 683 ARG A C 1
ATOM 5376 O O . ARG A 1 683 ? -74.230 2.172 5.883 1.00 38.97 683 ARG A O 1
ATOM 5383 N N . THR A 1 684 ? -74.639 0.145 6.766 1.00 38.59 684 THR A N 1
ATOM 5384 C CA . THR A 1 684 ? -75.642 -0.276 5.782 1.00 38.59 684 THR A CA 1
ATOM 5385 C C . THR A 1 684 ? -77.033 0.051 6.305 1.00 38.59 684 THR A C 1
ATOM 5387 O O . THR A 1 684 ? -77.416 -0.440 7.367 1.00 38.59 684 THR A O 1
ATOM 5390 N N . TYR A 1 685 ? -77.796 0.859 5.570 1.00 41.91 685 TYR A N 1
ATOM 5391 C CA . TYR A 1 685 ? -79.204 1.108 5.883 1.00 41.91 685 TYR A CA 1
ATOM 5392 C C . TYR A 1 685 ? -80.103 0.185 5.059 1.00 41.91 685 TYR A C 1
ATOM 5394 O O . TYR A 1 685 ? -79.974 0.107 3.838 1.00 41.91 685 TYR A O 1
ATOM 5402 N N . GLN A 1 686 ? -81.050 -0.484 5.719 1.00 36.28 686 GLN A N 1
ATOM 5403 C CA . GLN A 1 686 ? -82.231 -1.010 5.042 1.00 36.28 686 GLN A CA 1
ATOM 5404 C C . GLN A 1 686 ? -83.264 0.110 4.974 1.00 36.28 686 GLN A C 1
ATOM 5406 O O . GLN A 1 686 ? -83.879 0.454 5.979 1.00 36.28 686 GLN A O 1
ATOM 5411 N N . ASN A 1 687 ? -83.465 0.663 3.784 1.00 38.31 687 ASN A N 1
ATOM 5412 C CA . ASN A 1 687 ? -84.755 1.237 3.433 1.00 38.31 687 ASN A CA 1
ATOM 5413 C C . ASN A 1 687 ? -85.328 0.373 2.306 1.00 38.31 687 ASN A C 1
ATOM 5415 O O . ASN A 1 687 ? -84.561 -0.105 1.468 1.00 38.31 687 ASN A O 1
ATOM 5419 N N . GLU A 1 688 ? -86.639 0.137 2.295 1.00 37.41 688 GLU A N 1
ATOM 5420 C CA . GLU A 1 688 ? -87.308 -0.923 1.511 1.00 37.41 688 GLU A CA 1
ATOM 5421 C C . GLU A 1 688 ? -87.152 -0.827 -0.028 1.00 37.41 688 GLU A C 1
ATOM 5423 O O . GLU A 1 688 ? -87.760 -1.617 -0.747 1.00 37.41 688 GLU A O 1
ATOM 5428 N N . GLN A 1 689 ? -86.334 0.090 -0.570 1.00 38.59 689 GLN A N 1
ATOM 5429 C CA . GLN A 1 689 ? -86.112 0.225 -2.017 1.00 38.59 689 GLN A CA 1
ATOM 5430 C C . GLN A 1 689 ? -84.650 0.346 -2.508 1.00 38.59 689 GLN A C 1
ATOM 5432 O O . GLN A 1 689 ? -84.451 0.177 -3.708 1.00 38.59 689 GLN A O 1
ATOM 5437 N N . ALA A 1 690 ? -83.628 0.557 -1.661 1.00 38.47 690 ALA A N 1
ATOM 5438 C CA . ALA A 1 690 ? -82.210 0.489 -2.081 1.00 38.47 690 ALA A CA 1
ATOM 5439 C C . ALA A 1 690 ? -81.239 0.466 -0.875 1.00 38.47 690 ALA A C 1
ATOM 5441 O O . ALA A 1 690 ? -81.275 1.392 -0.063 1.00 38.47 690 ALA A O 1
ATOM 5442 N N . PRO A 1 691 ? -80.343 -0.531 -0.743 1.00 37.03 691 PRO A N 1
ATOM 5443 C CA . PRO A 1 691 ? -79.290 -0.521 0.278 1.00 37.03 691 PRO A CA 1
ATOM 5444 C C . PRO A 1 691 ? -78.137 0.416 -0.111 1.00 37.03 691 PRO A C 1
ATOM 5446 O O . PRO A 1 691 ? -77.591 0.282 -1.211 1.00 37.03 691 PRO A O 1
ATOM 5449 N N . SER A 1 692 ? -77.733 1.315 0.794 1.00 38.03 692 SER A N 1
ATOM 5450 C CA . SER A 1 692 ? -76.567 2.200 0.635 1.00 38.03 692 SER A CA 1
ATOM 5451 C C . SER A 1 692 ? -75.440 1.858 1.615 1.00 38.03 692 SER A C 1
ATOM 5453 O O . SER A 1 692 ? -75.692 1.439 2.748 1.00 38.03 692 SER A O 1
ATOM 5455 N N . ALA A 1 693 ? -74.192 2.045 1.174 1.00 37.22 693 ALA A N 1
ATOM 5456 C CA . ALA A 1 693 ? -72.986 1.927 1.994 1.00 37.22 693 ALA A CA 1
ATOM 5457 C C . ALA A 1 693 ? -72.209 3.253 1.970 1.00 37.22 693 ALA A C 1
ATOM 5459 O O . ALA A 1 693 ? -71.950 3.814 0.901 1.00 37.22 693 ALA A O 1
ATOM 5460 N N . HIS A 1 694 ? -71.854 3.746 3.156 1.00 38.75 694 HIS A N 1
ATOM 5461 C CA . HIS A 1 694 ? -71.103 4.987 3.350 1.00 38.75 694 HIS A CA 1
ATOM 5462 C C . HIS A 1 694 ? -69.740 4.667 3.959 1.00 38.75 694 HIS A C 1
ATOM 5464 O O . HIS A 1 694 ? -69.679 3.892 4.914 1.00 38.75 694 HIS A O 1
ATOM 5470 N N . TYR A 1 695 ? -68.685 5.279 3.420 1.00 40.84 695 TYR A N 1
ATOM 5471 C CA . TYR A 1 695 ? -67.303 5.106 3.868 1.00 40.84 695 TYR A CA 1
ATOM 5472 C C . TYR A 1 695 ? -66.747 6.460 4.307 1.00 40.84 695 TYR A C 1
ATOM 5474 O O . TYR A 1 695 ? -66.851 7.436 3.561 1.00 40.84 695 TYR A O 1
ATOM 5482 N N . TYR A 1 696 ? -66.169 6.498 5.508 1.00 39.62 696 TYR A N 1
ATOM 5483 C CA . TYR A 1 696 ? -65.547 7.682 6.104 1.00 39.62 696 TYR A CA 1
ATOM 5484 C C . TYR A 1 696 ? -64.071 7.407 6.369 1.00 39.62 696 TYR A C 1
ATOM 5486 O O . TYR A 1 696 ? -63.734 6.307 6.802 1.00 39.62 696 TYR A O 1
ATOM 5494 N N . VAL A 1 697 ? -63.224 8.410 6.143 1.00 39.44 697 VAL A N 1
ATOM 5495 C CA . VAL A 1 697 ? -61.818 8.416 6.565 1.00 39.44 697 VAL A CA 1
ATOM 5496 C C . VAL A 1 697 ? -61.646 9.560 7.560 1.00 39.44 697 VAL A C 1
ATOM 5498 O O . VAL A 1 697 ? -61.860 10.713 7.188 1.00 39.44 697 VAL A O 1
ATOM 5501 N N . ASP A 1 698 ? -61.312 9.236 8.810 1.00 38.84 698 ASP A N 1
ATOM 5502 C CA . ASP A 1 698 ? -61.000 10.217 9.860 1.00 38.84 698 ASP A CA 1
ATOM 5503 C C . ASP A 1 698 ? -59.491 10.497 9.885 1.00 38.84 698 ASP A C 1
ATOM 5505 O O . ASP A 1 698 ? -58.683 9.567 9.912 1.00 38.84 698 ASP A O 1
ATOM 5509 N N . THR A 1 699 ? -59.105 11.772 9.855 1.00 42.53 699 THR A N 1
ATOM 5510 C CA . THR A 1 699 ? -57.709 12.218 9.735 1.00 42.53 699 THR A CA 1
ATOM 5511 C C . THR A 1 699 ? -57.159 12.855 11.013 1.00 42.53 699 THR A C 1
ATOM 5513 O O . THR A 1 699 ? -56.163 13.579 10.954 1.00 42.53 699 THR A O 1
ATOM 5516 N N . TYR A 1 700 ? -57.781 12.593 12.168 1.00 36.06 700 TYR A N 1
ATOM 5517 C CA . TYR A 1 700 ? -57.530 13.250 13.462 1.00 36.06 700 TYR A CA 1
ATOM 5518 C C . TYR A 1 700 ? -56.053 13.337 13.924 1.00 36.06 700 TYR A C 1
ATOM 5520 O O . TYR A 1 700 ? -55.734 14.156 14.786 1.00 36.06 700 TYR A O 1
ATOM 5528 N N . LEU A 1 701 ? -55.127 12.547 13.362 1.00 35.47 701 LEU A N 1
ATOM 5529 C CA . LEU A 1 701 ? -53.725 12.471 13.805 1.00 35.47 701 LEU A CA 1
ATOM 5530 C C . LEU A 1 701 ? -52.669 13.068 12.853 1.00 35.47 701 LEU A C 1
ATOM 5532 O O . LEU A 1 701 ? -51.502 13.143 13.241 1.00 35.47 701 LEU A O 1
ATOM 5536 N N . TYR A 1 702 ? -53.027 13.560 11.660 1.00 39.47 702 TYR A N 1
ATOM 5537 C CA . TYR A 1 702 ? -52.036 14.033 10.677 1.00 39.47 702 TYR A CA 1
ATOM 5538 C C . TYR A 1 702 ? -52.206 15.514 10.320 1.00 39.47 702 TYR A C 1
ATOM 5540 O O . TYR A 1 702 ? -53.146 15.910 9.640 1.00 39.47 702 TYR A O 1
ATOM 5548 N N . LYS A 1 703 ? -51.240 16.346 10.735 1.00 35.06 703 LYS A N 1
ATOM 5549 C CA . LYS A 1 703 ? -51.226 17.796 10.458 1.00 35.06 703 LYS A CA 1
ATOM 5550 C C . LYS A 1 703 ? -50.791 18.191 9.039 1.00 35.06 703 LYS A C 1
ATOM 5552 O O . LYS A 1 703 ? -50.913 19.363 8.716 1.00 35.06 703 LYS A O 1
ATOM 5557 N N . ASN A 1 704 ? -50.312 17.269 8.200 1.00 41.31 704 ASN A N 1
ATOM 5558 C CA . ASN A 1 704 ? -49.881 17.571 6.828 1.00 41.31 704 ASN A CA 1
ATOM 5559 C C . ASN A 1 704 ? -50.177 16.398 5.882 1.00 41.31 704 ASN A C 1
ATOM 5561 O O . ASN A 1 704 ? -49.359 15.505 5.695 1.00 41.31 704 ASN A O 1
ATOM 5565 N N . LEU A 1 705 ? -51.360 16.409 5.267 1.00 37.31 705 LEU A N 1
ATOM 5566 C CA . LEU A 1 705 ? -51.770 15.414 4.265 1.00 37.31 705 LEU A CA 1
ATOM 5567 C C . LEU A 1 705 ? -51.254 15.716 2.846 1.00 37.31 705 LEU A C 1
ATOM 5569 O O . LEU A 1 705 ? -51.304 14.843 1.984 1.00 37.31 705 LEU A O 1
ATOM 5573 N N . SER A 1 706 ? -50.729 16.919 2.585 1.00 36.53 706 SER A N 1
ATOM 5574 C CA . SER A 1 706 ? -50.221 17.308 1.258 1.00 36.53 706 SER A CA 1
ATOM 5575 C C . SER A 1 706 ? -48.953 16.563 0.830 1.00 36.53 706 SER A C 1
ATOM 5577 O O . SER A 1 706 ? -48.633 16.549 -0.353 1.00 36.53 706 SER A O 1
ATOM 5579 N N . GLU A 1 707 ? -48.238 15.940 1.767 1.00 37.41 707 GLU A N 1
ATOM 5580 C CA . GLU A 1 707 ? -46.983 15.220 1.503 1.00 37.41 707 GLU A CA 1
ATOM 5581 C C . GLU A 1 707 ? -47.199 13.748 1.113 1.00 37.41 707 GLU A C 1
ATOM 5583 O O . GLU A 1 707 ? -46.255 13.074 0.700 1.00 37.41 707 GLU A O 1
ATOM 5588 N N . LEU A 1 708 ? -48.432 13.234 1.219 1.00 37.59 708 LEU A N 1
ATOM 5589 C CA . LEU A 1 708 ? -48.689 11.800 1.078 1.00 37.59 708 LEU A CA 1
ATOM 5590 C C . LEU A 1 708 ? -49.024 11.330 -0.344 1.00 37.59 708 LEU A C 1
ATOM 5592 O O . LEU A 1 708 ? -48.902 10.140 -0.593 1.00 37.59 708 LEU A O 1
ATOM 5596 N N . GLY A 1 709 ? -49.373 12.208 -1.295 1.00 33.66 709 GLY A N 1
ATOM 5597 C CA . GLY A 1 709 ? -49.553 11.813 -2.707 1.00 33.66 709 GLY A CA 1
ATOM 5598 C C . GLY A 1 709 ? -50.413 10.552 -2.909 1.00 33.66 709 GLY A C 1
ATOM 5599 O O . GLY A 1 709 ? -50.053 9.684 -3.701 1.00 33.66 709 GLY A O 1
ATOM 5600 N N . ASN A 1 710 ? -51.497 10.416 -2.140 1.00 37.66 710 ASN A N 1
ATOM 5601 C CA . ASN A 1 710 ? -52.265 9.174 -2.062 1.00 37.66 710 ASN A CA 1
ATOM 5602 C C . ASN A 1 710 ? -53.262 9.040 -3.222 1.00 37.66 710 ASN A C 1
ATOM 5604 O O . ASN A 1 710 ? -54.060 9.947 -3.472 1.00 37.66 710 ASN A O 1
ATOM 5608 N N . ILE A 1 711 ? -53.282 7.864 -3.852 1.00 34.69 711 ILE A N 1
ATOM 5609 C CA . ILE A 1 711 ? -54.394 7.391 -4.686 1.00 34.69 711 ILE A CA 1
ATOM 5610 C C . ILE A 1 711 ? -55.342 6.602 -3.774 1.00 34.69 711 ILE A C 1
ATOM 5612 O O . ILE A 1 711 ? -54.889 5.741 -3.018 1.00 34.69 711 ILE A O 1
ATOM 5616 N N . ILE A 1 712 ? -56.642 6.902 -3.820 1.00 39.66 712 ILE A N 1
ATOM 5617 C CA . ILE A 1 712 ? -57.674 6.086 -3.167 1.00 39.66 712 ILE A CA 1
ATOM 5618 C C . ILE A 1 712 ? -58.348 5.266 -4.268 1.00 39.66 712 ILE A C 1
ATOM 5620 O O . ILE A 1 712 ? -59.235 5.771 -4.953 1.00 39.66 712 ILE A O 1
ATOM 5624 N N . ASP A 1 713 ? -57.932 4.011 -4.440 1.00 36.69 713 ASP A N 1
ATOM 5625 C CA . ASP A 1 713 ? -58.670 3.055 -5.267 1.00 36.69 713 ASP A CA 1
ATOM 5626 C C . ASP A 1 713 ? -59.700 2.351 -4.379 1.00 36.69 713 ASP A C 1
ATOM 5628 O O . ASP A 1 713 ? -59.358 1.611 -3.452 1.00 36.69 713 ASP A O 1
ATOM 5632 N N . ALA A 1 714 ? -60.978 2.615 -4.643 1.00 38.19 714 ALA A N 1
ATOM 5633 C CA . ALA A 1 714 ? -62.091 1.996 -3.940 1.00 38.19 714 ALA A CA 1
ATOM 5634 C C . ALA A 1 714 ? -62.795 1.007 -4.874 1.00 38.19 714 ALA A C 1
ATOM 5636 O O . ALA A 1 714 ? -63.416 1.397 -5.862 1.00 38.19 714 ALA A O 1
ATOM 5637 N N . GLU A 1 715 ? -62.695 -0.281 -4.559 1.00 38.69 715 GLU A N 1
ATOM 5638 C CA . GLU A 1 715 ? -63.332 -1.348 -5.324 1.00 38.69 715 GLU A CA 1
ATOM 5639 C C . GLU A 1 715 ? -64.645 -1.754 -4.647 1.00 38.69 715 GLU A C 1
ATOM 5641 O O . GLU A 1 715 ? -64.648 -2.237 -3.512 1.00 38.69 715 GLU A O 1
ATOM 5646 N N . PHE A 1 716 ? -65.769 -1.551 -5.340 1.00 38.94 716 PHE A N 1
ATOM 5647 C CA . PHE A 1 716 ? -67.102 -1.903 -4.850 1.00 38.94 716 PHE A CA 1
ATOM 5648 C C . PHE A 1 716 ? -67.636 -3.094 -5.638 1.00 38.94 716 PHE A C 1
ATOM 5650 O O . PHE A 1 716 ? -67.872 -2.986 -6.838 1.00 38.94 716 PHE A O 1
ATOM 5657 N N . THR A 1 717 ? -67.868 -4.228 -4.976 1.00 37.59 717 THR A N 1
ATOM 5658 C CA . THR A 1 717 ? -68.582 -5.354 -5.597 1.00 37.59 717 THR A CA 1
ATOM 5659 C C . THR A 1 717 ? -69.993 -5.422 -5.024 1.00 37.59 717 THR A C 1
ATOM 5661 O O . THR A 1 717 ? -70.163 -5.616 -3.820 1.00 37.59 717 THR A O 1
ATOM 5664 N N . THR A 1 718 ? -71.015 -5.275 -5.870 1.00 36.59 718 THR A N 1
ATOM 5665 C CA . THR A 1 718 ? -72.416 -5.483 -5.469 1.00 36.59 718 THR A CA 1
ATOM 5666 C C . THR A 1 718 ? -73.051 -6.595 -6.281 1.00 36.59 718 THR A C 1
ATOM 5668 O O . THR A 1 718 ? -72.684 -6.833 -7.424 1.00 36.59 718 THR A O 1
ATOM 5671 N N . TRP A 1 719 ? -74.006 -7.295 -5.677 1.00 34.78 719 TRP A N 1
ATOM 5672 C CA . TRP A 1 719 ? -74.816 -8.301 -6.357 1.00 34.78 719 TRP A CA 1
ATOM 5673 C C . TRP A 1 719 ? -76.277 -7.831 -6.327 1.00 34.78 719 TRP A C 1
ATOM 5675 O O . TRP A 1 719 ? -77.012 -8.144 -5.394 1.00 34.78 719 TRP A O 1
ATOM 5685 N N . GLY A 1 720 ? -76.681 -7.032 -7.326 1.00 41.19 720 GLY A N 1
ATOM 5686 C CA . GLY A 1 720 ? -78.048 -6.508 -7.486 1.00 41.19 720 GLY A CA 1
ATOM 5687 C C . GLY A 1 720 ? -78.115 -5.142 -8.193 1.00 41.19 720 GLY A C 1
ATOM 5688 O O . GLY A 1 720 ? -77.189 -4.348 -8.104 1.00 41.19 720 GLY A O 1
ATOM 5689 N N . ASN A 1 721 ? -79.222 -4.845 -8.887 1.00 33.53 721 ASN A N 1
ATOM 5690 C CA . ASN A 1 721 ? -79.308 -3.716 -9.835 1.00 33.53 721 ASN A CA 1
ATOM 5691 C C . ASN A 1 721 ? -79.633 -2.324 -9.236 1.00 33.53 721 ASN A C 1
ATOM 5693 O O . ASN A 1 721 ? -79.787 -1.390 -10.011 1.00 33.53 721 ASN A O 1
ATOM 5697 N N . ASN A 1 722 ? -79.744 -2.147 -7.910 1.00 40.44 722 ASN A N 1
ATOM 5698 C CA . ASN A 1 722 ? -80.185 -0.876 -7.294 1.00 40.44 722 ASN A CA 1
ATOM 5699 C C . ASN A 1 722 ? -79.408 -0.527 -6.004 1.00 40.44 722 ASN A C 1
ATOM 5701 O O . ASN A 1 722 ? -79.997 -0.409 -4.928 1.00 40.44 722 ASN A O 1
ATOM 5705 N N . HIS A 1 723 ? -78.085 -0.367 -6.094 1.00 40.94 723 HIS A N 1
ATOM 5706 C CA . HIS A 1 723 ? -77.247 0.071 -4.969 1.00 40.94 723 HIS A CA 1
ATOM 5707 C C . HIS A 1 723 ? -76.615 1.435 -5.244 1.00 40.94 723 HIS A C 1
ATOM 5709 O O . HIS A 1 723 ? -76.099 1.682 -6.331 1.00 40.94 723 HIS A O 1
ATOM 5715 N N . HIS A 1 724 ? -76.666 2.333 -4.258 1.00 41.09 724 HIS A N 1
ATOM 5716 C CA . HIS A 1 724 ? -76.030 3.650 -4.324 1.00 41.09 724 HIS A CA 1
ATOM 5717 C C . HIS A 1 724 ? -74.856 3.684 -3.336 1.00 41.09 724 HIS A C 1
ATOM 5719 O O . HIS A 1 724 ? -75.034 3.405 -2.147 1.00 41.09 724 HIS A O 1
ATOM 5725 N N . HIS A 1 725 ? -73.665 4.043 -3.819 1.00 39.59 725 HIS A N 1
ATOM 5726 C CA . HIS A 1 725 ? -72.453 4.185 -3.007 1.00 39.59 725 HIS A CA 1
ATOM 5727 C C . HIS A 1 725 ? -72.058 5.654 -2.896 1.00 39.59 725 HIS A C 1
ATOM 5729 O O . HIS A 1 725 ? -72.188 6.410 -3.856 1.00 39.59 725 HIS A O 1
ATOM 5735 N N . SER A 1 726 ? -71.542 6.053 -1.734 1.00 39.91 726 SER A N 1
ATOM 5736 C CA . SER A 1 726 ? -70.941 7.375 -1.548 1.00 39.91 726 SER A CA 1
ATOM 5737 C C . SER A 1 726 ? -69.647 7.261 -0.750 1.00 39.91 726 SER A C 1
ATOM 5739 O O . SER A 1 726 ? -69.624 6.600 0.292 1.00 39.91 726 SER A O 1
ATOM 5741 N N . ILE A 1 727 ? -68.602 7.945 -1.209 1.00 40.19 727 ILE A N 1
ATOM 5742 C CA . ILE A 1 727 ? -67.352 8.146 -0.468 1.00 40.19 727 ILE A CA 1
ATOM 5743 C C . ILE A 1 727 ? -67.403 9.547 0.143 1.00 40.19 727 ILE A C 1
ATOM 5745 O O . ILE A 1 727 ? -67.661 10.511 -0.581 1.00 40.19 727 ILE A O 1
ATOM 5749 N N . GLY A 1 728 ? -67.173 9.656 1.454 1.00 39.97 728 GLY A N 1
ATOM 5750 C CA . GLY A 1 728 ? -67.081 10.930 2.162 1.00 39.97 728 GLY A CA 1
ATOM 5751 C C . GLY A 1 728 ? -65.709 11.111 2.809 1.00 39.97 728 GLY A C 1
ATOM 5752 O O . GLY A 1 728 ? -65.219 10.220 3.498 1.00 39.97 728 GLY A O 1
ATOM 5753 N N . ILE A 1 729 ? -65.102 12.283 2.623 1.00 39.88 729 ILE A N 1
ATOM 5754 C CA . ILE A 1 729 ? -63.911 12.709 3.373 1.00 39.88 729 ILE A CA 1
ATOM 5755 C C . ILE A 1 729 ? -64.392 13.668 4.464 1.00 39.88 729 ILE A C 1
ATOM 5757 O O . ILE A 1 729 ? -65.076 14.645 4.152 1.00 39.88 729 ILE A O 1
ATOM 5761 N N . ALA A 1 730 ? -64.075 13.384 5.728 1.00 38.44 730 ALA A N 1
ATOM 5762 C CA . ALA A 1 730 ? -64.463 14.219 6.859 1.00 38.44 730 ALA A CA 1
ATOM 5763 C C . ALA A 1 730 ? -63.214 14.715 7.599 1.00 38.44 730 ALA A C 1
ATOM 5765 O O . ALA A 1 730 ? -62.390 13.917 8.027 1.00 38.44 730 ALA A O 1
ATOM 5766 N N . ASP A 1 731 ? -63.104 16.031 7.780 1.00 36.97 731 ASP A N 1
ATOM 5767 C CA . ASP A 1 731 ? -62.170 16.638 8.730 1.00 36.97 731 ASP A CA 1
ATOM 5768 C C . ASP A 1 731 ? -62.996 17.193 9.895 1.00 36.97 731 ASP A C 1
ATOM 5770 O O . ASP A 1 731 ? -63.822 18.094 9.718 1.00 36.97 731 ASP A O 1
ATOM 5774 N N . SER A 1 732 ? -62.808 16.641 11.094 1.00 36.44 732 SER A N 1
ATOM 5775 C CA . SER A 1 732 ? -63.518 17.074 12.302 1.00 36.44 732 SER A CA 1
ATOM 5776 C C . SER A 1 732 ? -63.028 18.423 12.849 1.00 36.44 732 SER A C 1
ATOM 5778 O O . SER A 1 732 ? -63.626 18.953 13.787 1.00 36.44 732 SER A O 1
ATOM 5780 N N . SER A 1 733 ? -61.943 18.982 12.304 1.00 34.75 733 SER A N 1
ATOM 5781 C CA . SER A 1 733 ? -61.270 20.187 12.801 1.00 34.75 733 SER A CA 1
ATOM 5782 C C . SER A 1 733 ? -61.346 21.403 11.865 1.00 34.75 733 SER A C 1
ATOM 5784 O O . SER A 1 733 ? -61.145 22.535 12.318 1.00 34.75 733 SER A O 1
ATOM 5786 N N . ALA A 1 734 ? -61.704 21.222 10.591 1.00 35.31 734 ALA A N 1
ATOM 5787 C CA . ALA A 1 734 ? -61.763 22.321 9.630 1.00 35.31 734 ALA A CA 1
ATOM 5788 C C . ALA A 1 734 ? -63.042 23.166 9.765 1.00 35.31 734 ALA A C 1
ATOM 5790 O O . ALA A 1 734 ? -64.170 22.710 9.559 1.00 35.31 734 ALA A O 1
ATOM 5791 N N . LYS A 1 735 ? -62.864 24.461 10.043 1.00 40.66 735 LYS A N 1
ATOM 5792 C CA . LYS A 1 735 ? -63.929 25.460 9.914 1.00 40.66 735 LYS A CA 1
ATOM 5793 C C . LYS A 1 735 ? -64.034 25.901 8.449 1.00 40.66 735 LYS A C 1
ATOM 5795 O O . LYS A 1 735 ? -63.276 26.752 8.008 1.00 40.66 735 LYS A O 1
ATOM 5800 N N . MET A 1 736 ? -65.039 25.344 7.771 1.00 35.38 736 MET A N 1
ATOM 5801 C CA . MET A 1 736 ? -65.512 25.608 6.399 1.00 35.38 736 MET A CA 1
ATOM 5802 C C . MET A 1 736 ? -64.709 24.970 5.253 1.00 35.38 736 MET A C 1
ATOM 5804 O O . MET A 1 736 ? -63.592 25.362 4.935 1.00 35.38 736 MET A O 1
ATOM 5808 N N . ILE A 1 737 ? -65.366 24.029 4.570 1.00 37.97 737 ILE A N 1
ATOM 5809 C CA . ILE A 1 737 ? -65.005 23.537 3.238 1.00 37.97 737 ILE A CA 1
ATOM 5810 C C . ILE A 1 737 ? -65.913 24.286 2.251 1.00 37.97 737 ILE A C 1
ATOM 5812 O O . ILE A 1 737 ? -67.131 24.131 2.308 1.00 37.97 737 ILE A O 1
ATOM 5816 N N . GLU A 1 738 ? -65.352 25.119 1.372 1.00 38.56 738 GLU A N 1
ATOM 5817 C CA . GLU A 1 738 ? -66.110 25.737 0.273 1.00 38.56 738 GLU A CA 1
ATOM 5818 C C . GLU A 1 738 ? -65.961 24.874 -0.985 1.00 38.56 738 GLU A C 1
ATOM 5820 O O . GLU A 1 738 ? -64.892 24.814 -1.593 1.00 38.56 738 GLU A O 1
ATOM 5825 N N . GLY A 1 739 ? -67.040 24.200 -1.384 1.00 41.94 739 GLY A N 1
ATOM 5826 C CA . GLY A 1 739 ? -67.138 23.508 -2.668 1.00 41.94 739 GLY A CA 1
ATOM 5827 C C . GLY A 1 739 ? -68.175 24.182 -3.561 1.00 41.94 739 GLY A C 1
ATOM 5828 O O . GLY A 1 739 ? -69.283 24.461 -3.111 1.00 41.94 739 GLY A O 1
ATOM 5829 N N . SER A 1 740 ? -67.851 24.426 -4.832 1.00 45.78 740 SER A N 1
ATOM 5830 C CA . SER A 1 740 ? -68.867 24.719 -5.849 1.00 45.78 740 SER A CA 1
ATOM 5831 C C . SER A 1 740 ? -69.417 23.402 -6.394 1.00 45.78 740 SER A C 1
ATOM 5833 O O . SER A 1 740 ? -68.642 22.582 -6.887 1.00 45.78 740 SER A O 1
ATOM 5835 N N . SER A 1 741 ? -70.735 23.198 -6.339 1.00 54.31 741 SER A N 1
ATOM 5836 C CA . SER A 1 741 ? -71.383 22.037 -6.959 1.00 54.31 741 SER A CA 1
ATOM 5837 C C . SER A 1 741 ? -71.115 22.006 -8.465 1.00 54.31 741 SER A C 1
ATOM 5839 O O . SER A 1 741 ? -71.426 22.968 -9.170 1.00 54.31 741 SER A O 1
ATOM 5841 N N . GLY A 1 742 ? -70.571 20.896 -8.959 1.00 53.34 742 GLY A N 1
ATOM 5842 C CA . GLY A 1 742 ? -70.306 20.665 -10.376 1.00 53.34 742 GLY A CA 1
ATOM 5843 C C . GLY A 1 742 ? -70.673 19.238 -10.764 1.00 53.34 742 GLY A C 1
ATOM 5844 O O . GLY A 1 742 ? -70.549 18.321 -9.953 1.00 53.34 742 GLY A O 1
ATOM 5845 N N . SER A 1 743 ? -71.146 19.055 -11.996 1.00 61.47 743 SER A N 1
ATOM 5846 C CA . SER A 1 743 ? -71.299 17.727 -12.596 1.00 61.47 743 SER A CA 1
ATOM 5847 C C . SER A 1 743 ? -70.262 17.553 -13.689 1.00 61.47 743 SER A C 1
ATOM 5849 O O . SER A 1 743 ? -70.076 18.454 -14.507 1.00 61.47 743 SER A O 1
ATOM 5851 N N . VAL A 1 744 ? -69.608 16.400 -13.718 1.00 56.19 744 VAL A N 1
ATOM 5852 C CA . VAL A 1 744 ? -68.682 16.016 -14.777 1.00 56.19 744 VAL A CA 1
ATOM 5853 C C . VAL A 1 744 ? -69.235 14.791 -15.487 1.00 56.19 744 VAL A C 1
ATOM 5855 O O . VAL A 1 744 ? -69.650 13.828 -14.850 1.00 56.19 744 VAL A O 1
ATOM 5858 N N . THR A 1 745 ? -69.282 14.843 -16.815 1.00 67.69 745 THR A N 1
ATOM 5859 C CA . THR A 1 745 ? -69.577 13.659 -17.627 1.00 67.69 745 THR A CA 1
ATOM 5860 C C . THR A 1 745 ? -68.272 13.131 -18.180 1.00 67.69 745 THR A C 1
ATOM 5862 O O . THR A 1 745 ? -67.520 13.875 -18.807 1.00 67.69 745 THR A O 1
ATOM 5865 N N . VAL A 1 746 ? -68.006 11.862 -17.921 1.00 67.31 746 VAL A N 1
ATOM 5866 C CA . VAL A 1 746 ? -66.772 11.173 -18.285 1.00 67.31 746 VAL A CA 1
ATOM 5867 C C . VAL A 1 746 ? -67.114 9.891 -19.023 1.00 67.31 746 VAL A C 1
ATOM 5869 O O . VAL A 1 746 ? -68.074 9.201 -18.684 1.00 67.31 746 VAL A O 1
ATOM 5872 N N . SER A 1 747 ? -66.350 9.603 -20.071 1.00 71.88 747 SER A N 1
ATOM 5873 C CA . SER A 1 747 ? -66.514 8.373 -20.840 1.00 71.88 747 SER A CA 1
ATOM 5874 C C . SER A 1 747 ? -65.704 7.248 -20.203 1.00 71.88 747 SER A C 1
ATOM 5876 O O . SER A 1 747 ? -64.575 7.478 -19.768 1.00 71.88 747 SER A O 1
ATOM 5878 N N . SER A 1 748 ? -66.271 6.044 -20.156 1.00 79.06 748 SER A N 1
ATOM 5879 C CA . SER A 1 748 ? -65.552 4.845 -19.741 1.00 79.06 748 SER A CA 1
ATOM 5880 C C . SER A 1 748 ? -64.469 4.469 -20.743 1.00 79.06 748 SER A C 1
ATOM 5882 O O . SER A 1 748 ? -64.452 4.931 -21.888 1.00 79.06 748 SER A O 1
ATOM 5884 N N . ASP A 1 749 ? -63.589 3.573 -20.319 1.00 66.31 749 ASP A N 1
ATOM 5885 C CA . ASP A 1 749 ? -62.634 2.869 -21.176 1.00 66.31 749 ASP A CA 1
ATOM 5886 C C . ASP A 1 749 ? -63.274 2.162 -22.389 1.00 66.31 749 ASP A C 1
ATOM 5888 O O . ASP A 1 749 ? -62.600 1.959 -23.399 1.00 66.31 749 ASP A O 1
ATOM 5892 N N . LYS A 1 750 ? -64.578 1.854 -22.344 1.00 73.19 750 LYS A N 1
ATOM 5893 C CA . LYS A 1 750 ? -65.352 1.314 -23.479 1.00 73.19 750 LYS A CA 1
ATOM 5894 C C . LYS A 1 750 ? -66.197 2.351 -24.226 1.00 73.19 750 LYS A C 1
ATOM 5896 O O . LYS A 1 750 ? -66.930 1.996 -25.147 1.00 73.19 750 LYS A O 1
ATOM 5901 N N . GLY A 1 751 ? -66.072 3.631 -23.876 1.00 71.88 751 GLY A N 1
ATOM 5902 C CA . GLY A 1 751 ? -66.674 4.756 -24.595 1.00 71.88 751 GLY A CA 1
ATOM 5903 C C . GLY A 1 751 ? -68.094 5.144 -24.167 1.00 71.88 751 GLY A C 1
ATOM 5904 O O . GLY A 1 751 ? -68.661 6.049 -24.777 1.00 71.88 751 GLY A O 1
ATOM 5905 N N . ASN A 1 752 ? -68.664 4.524 -23.128 1.00 68.94 752 ASN A N 1
ATOM 5906 C CA . ASN A 1 752 ? -69.980 4.894 -22.592 1.00 68.94 752 ASN A CA 1
ATOM 5907 C C . ASN A 1 752 ? -69.867 6.104 -21.661 1.00 68.94 752 ASN A C 1
ATOM 5909 O O . ASN A 1 752 ? -68.938 6.184 -20.866 1.00 68.94 752 ASN A O 1
ATOM 5913 N N . SER A 1 753 ? -70.795 7.057 -21.738 1.00 69.69 753 SER A N 1
ATOM 5914 C CA . SER A 1 753 ? -70.729 8.278 -20.925 1.00 69.69 753 SER A CA 1
ATOM 5915 C C . SER A 1 753 ? -71.504 8.153 -19.616 1.00 69.69 753 SER A C 1
ATOM 5917 O O . SER A 1 753 ? -72.683 7.802 -19.614 1.00 69.69 753 SER A O 1
ATOM 5919 N N . TYR A 1 754 ? -70.853 8.530 -18.517 1.00 67.00 754 TYR A N 1
ATOM 5920 C CA . TYR A 1 754 ? -71.404 8.528 -17.166 1.00 67.00 754 TYR A CA 1
ATOM 5921 C C . TYR A 1 754 ? -71.259 9.919 -16.551 1.00 67.00 754 TYR A C 1
ATOM 5923 O O . TYR A 1 754 ? -70.194 10.534 -16.622 1.00 67.00 754 TYR A O 1
ATOM 5931 N N . THR A 1 755 ? -72.335 10.434 -15.958 1.00 65.81 755 THR A N 1
ATOM 5932 C CA . THR A 1 755 ? -72.337 11.743 -15.296 1.00 65.81 755 THR A CA 1
ATOM 5933 C C . THR A 1 755 ? -72.245 11.564 -13.786 1.00 65.81 755 THR A C 1
ATOM 5935 O O . THR A 1 755 ? -73.074 10.879 -13.189 1.00 65.81 755 THR A O 1
ATOM 5938 N N . TYR A 1 756 ? -71.257 12.217 -13.179 1.00 64.69 756 TYR A N 1
ATOM 5939 C CA . TYR A 1 756 ? -71.041 12.267 -11.738 1.00 64.69 756 TYR A CA 1
ATOM 5940 C C . TYR A 1 756 ? -71.230 13.698 -11.242 1.00 64.69 756 TYR A C 1
ATOM 5942 O O . TYR A 1 756 ? -70.639 14.636 -11.778 1.00 64.69 756 TYR A O 1
ATOM 5950 N N . THR A 1 757 ? -72.045 13.872 -10.210 1.00 62.19 757 THR A N 1
ATOM 5951 C CA . THR A 1 757 ? -72.362 15.163 -9.597 1.00 62.19 757 THR A CA 1
ATOM 5952 C C . THR A 1 757 ? -71.792 15.224 -8.189 1.00 62.19 757 THR A C 1
ATOM 5954 O O . THR A 1 757 ? -72.021 14.328 -7.378 1.00 62.19 757 THR A O 1
ATOM 5957 N N . LEU A 1 758 ? -71.079 16.306 -7.876 1.00 58.25 758 LEU A N 1
ATOM 5958 C CA . LEU A 1 758 ? -70.674 16.617 -6.508 1.00 58.25 758 LEU A CA 1
ATOM 5959 C C . LEU A 1 758 ? -71.840 17.315 -5.786 1.00 58.25 758 LEU A C 1
ATOM 5961 O O . LEU A 1 758 ? -72.247 18.412 -6.182 1.00 58.25 758 LEU A O 1
ATOM 5965 N N . GLY A 1 759 ? -72.398 16.666 -4.760 1.00 52.50 759 GLY A N 1
ATOM 5966 C CA . GLY A 1 759 ? -73.532 17.182 -3.982 1.00 52.50 759 GLY A CA 1
ATOM 5967 C C . GLY A 1 759 ? -73.194 18.468 -3.213 1.00 52.50 759 GLY A C 1
ATOM 5968 O O . GLY A 1 759 ? -72.080 18.622 -2.716 1.00 52.50 759 GLY A O 1
ATOM 5969 N N . ASN A 1 760 ? -74.148 19.405 -3.136 1.00 46.94 760 ASN A N 1
ATOM 5970 C CA . ASN A 1 760 ? -73.934 20.757 -2.602 1.00 46.94 760 ASN A CA 1
ATOM 5971 C C . ASN A 1 760 ? -73.973 20.809 -1.060 1.00 46.94 760 ASN A C 1
ATOM 5973 O O . ASN A 1 760 ? -74.775 20.117 -0.434 1.00 46.94 760 ASN A O 1
ATOM 5977 N N . PHE A 1 761 ? -73.163 21.686 -0.458 1.00 50.34 761 PHE A N 1
ATOM 5978 C CA . PHE A 1 761 ? -73.145 21.935 0.988 1.00 50.34 761 PHE A CA 1
ATOM 5979 C C . PHE A 1 761 ? -74.309 22.845 1.411 1.00 50.34 761 PHE A C 1
ATOM 5981 O O . PHE A 1 761 ? -74.516 23.907 0.825 1.00 50.34 761 PHE A O 1
ATOM 5988 N N . ALA A 1 762 ? -75.015 22.504 2.491 1.00 38.69 762 ALA A N 1
ATOM 5989 C CA . ALA A 1 762 ? -75.796 23.490 3.233 1.00 38.69 762 ALA A CA 1
ATOM 5990 C C . ALA A 1 762 ? -74.900 24.119 4.312 1.00 38.69 762 ALA A C 1
ATOM 5992 O O . ALA A 1 762 ? -74.567 23.479 5.309 1.00 38.69 762 ALA A O 1
ATOM 5993 N N . ALA A 1 763 ? -74.493 25.373 4.106 1.00 41.19 763 ALA A N 1
ATOM 5994 C CA . ALA A 1 763 ? -73.765 26.152 5.102 1.00 41.19 763 ALA A CA 1
ATOM 5995 C C . ALA A 1 763 ? -74.690 26.471 6.293 1.00 41.19 763 ALA A C 1
ATOM 5997 O O . ALA A 1 763 ? -75.573 27.320 6.186 1.00 41.19 763 ALA A O 1
ATOM 5998 N N . GLY A 1 764 ? -74.501 25.791 7.429 1.00 32.88 764 GLY A N 1
ATOM 5999 C CA . GLY A 1 764 ? -75.316 26.007 8.627 1.00 32.88 764 GLY A CA 1
ATOM 6000 C C . GLY A 1 764 ? -74.642 25.556 9.924 1.00 32.88 764 GLY A C 1
ATOM 6001 O O . GLY A 1 764 ? -74.588 24.370 10.213 1.00 32.88 764 GLY A O 1
ATOM 6002 N N . SER A 1 765 ? -74.146 26.541 10.682 1.00 30.56 765 SER A N 1
ATOM 6003 C CA . SER A 1 765 ? -73.840 26.559 12.127 1.00 30.56 765 SER A CA 1
ATOM 6004 C C . SER A 1 765 ? -73.336 25.274 12.805 1.00 30.56 765 SER A C 1
ATOM 6006 O O . SER A 1 765 ? -74.107 24.408 13.211 1.00 30.56 765 SER A O 1
ATOM 6008 N N . ALA A 1 766 ? -72.036 25.254 13.098 1.00 35.50 766 ALA A N 1
ATOM 6009 C CA . ALA A 1 766 ? -71.440 24.375 14.094 1.00 35.50 766 ALA A CA 1
ATOM 6010 C C . ALA A 1 766 ? -71.788 24.866 15.507 1.00 35.50 766 ALA A C 1
ATOM 6012 O O . ALA A 1 766 ? -71.282 25.908 15.899 1.00 35.50 766 ALA A O 1
ATOM 6013 N N . TYR A 1 767 ? -72.624 24.138 16.251 1.00 30.12 767 TYR A N 1
ATOM 6014 C CA . TYR A 1 767 ? -72.508 23.943 17.704 1.00 30.12 767 TYR A CA 1
ATOM 6015 C C . TYR A 1 767 ? -73.497 22.858 18.161 1.00 30.12 767 TYR A C 1
ATOM 6017 O O . TYR A 1 767 ? -74.643 22.822 17.729 1.00 30.12 767 TYR A O 1
ATOM 6025 N N . SER A 1 768 ? -73.036 22.042 19.108 1.00 27.12 768 SER A N 1
ATOM 6026 C CA . SER A 1 768 ? -73.716 20.946 19.815 1.00 27.12 768 SER A CA 1
ATOM 6027 C C . SER A 1 768 ? -73.716 19.569 19.135 1.00 27.12 768 SER A C 1
ATOM 6029 O O . SER A 1 768 ? -74.362 19.311 18.126 1.00 27.12 768 SER A O 1
ATOM 6031 N N . ALA A 1 769 ? -72.964 18.668 19.769 1.00 39.06 769 ALA A N 1
ATOM 6032 C CA . ALA A 1 769 ? -73.163 17.235 19.695 1.00 39.06 769 ALA A CA 1
ATOM 6033 C C . ALA A 1 769 ? -74.499 16.878 20.366 1.00 39.06 769 ALA A C 1
ATOM 6035 O O . ALA A 1 769 ? -74.771 17.340 21.475 1.00 39.06 769 ALA A O 1
ATOM 6036 N N . GLY A 1 770 ? -75.303 16.033 19.721 1.00 29.61 770 GLY A N 1
ATOM 6037 C CA . GLY A 1 770 ? -76.480 15.430 20.342 1.00 29.61 770 GLY A CA 1
ATOM 6038 C C . GLY A 1 770 ? -77.609 15.136 19.358 1.00 29.61 770 GLY A C 1
ATOM 6039 O O . GLY A 1 770 ? -78.178 16.047 18.775 1.00 29.61 770 GLY A O 1
ATOM 6040 N N . SER A 1 771 ? -77.971 13.854 19.264 1.00 26.58 771 SER A N 1
ATOM 6041 C CA . SER A 1 771 ? -79.122 13.263 18.557 1.00 26.58 771 SER A CA 1
ATOM 6042 C C . SER A 1 771 ? -79.099 13.273 17.019 1.00 26.58 771 SER A C 1
ATOM 6044 O O . SER A 1 771 ? -79.294 14.290 16.364 1.00 26.58 771 SER A O 1
ATOM 6046 N N . ALA A 1 772 ? -78.924 12.079 16.445 1.00 25.22 772 ALA A N 1
ATOM 6047 C CA . ALA A 1 772 ? -79.250 11.797 15.053 1.00 25.22 772 ALA A CA 1
ATOM 6048 C C . ALA A 1 772 ? -80.780 11.763 14.902 1.00 25.22 772 ALA A C 1
ATOM 6050 O O . ALA A 1 772 ? -81.445 10.996 15.597 1.00 25.22 772 ALA A O 1
ATOM 6051 N N . THR A 1 773 ? -81.327 12.597 14.022 1.00 25.33 773 THR A N 1
ATOM 6052 C CA . THR A 1 773 ? -82.716 12.503 13.550 1.00 25.33 773 THR A CA 1
ATOM 6053 C C . THR A 1 773 ? -82.723 12.119 12.070 1.00 25.33 773 THR A C 1
ATOM 6055 O O . THR A 1 773 ? -81.793 12.451 11.335 1.00 25.33 773 THR A O 1
ATOM 6058 N N . ASP A 1 774 ? -83.729 11.329 11.692 1.00 29.39 774 ASP A N 1
ATOM 6059 C CA . ASP A 1 774 ? -83.832 10.553 10.451 1.00 29.39 774 ASP A CA 1
ATOM 6060 C C . ASP A 1 774 ? -83.849 11.382 9.155 1.00 29.39 774 ASP A C 1
ATOM 6062 O O . ASP A 1 774 ? -84.460 12.448 9.089 1.00 29.39 774 ASP A O 1
ATOM 6066 N N . PHE A 1 775 ? -83.274 10.819 8.082 1.00 27.75 775 PHE A N 1
ATOM 6067 C CA . PHE A 1 775 ? -83.375 11.336 6.714 1.00 27.75 775 PHE A CA 1
ATOM 6068 C C . PHE A 1 775 ? -84.065 10.319 5.789 1.00 27.75 775 PHE A C 1
ATOM 6070 O O . PHE A 1 775 ? -83.530 9.251 5.497 1.00 27.75 775 PHE A O 1
ATOM 6077 N N . VAL A 1 776 ? -85.255 10.684 5.303 1.00 25.56 776 VAL A N 1
ATOM 6078 C CA . VAL A 1 776 ? -85.987 10.020 4.211 1.00 25.56 776 VAL A CA 1
ATOM 6079 C C . VAL A 1 776 ? -85.807 10.859 2.949 1.00 25.56 776 VAL A C 1
ATOM 6081 O O . VAL A 1 776 ? -85.946 12.080 3.004 1.00 25.56 776 VAL A O 1
ATOM 6084 N N . HIS A 1 777 ? -85.541 10.230 1.803 1.00 28.12 777 HIS A N 1
ATOM 6085 C CA . HIS A 1 777 ? -85.563 10.918 0.514 1.00 28.12 777 HIS A CA 1
ATOM 6086 C C . HIS A 1 777 ? -86.874 10.630 -0.230 1.00 28.12 777 HIS A C 1
ATOM 6088 O O . HIS A 1 777 ? -87.261 9.474 -0.398 1.00 28.12 777 HIS A O 1
ATOM 6094 N N . THR A 1 778 ? -87.542 11.688 -0.694 1.00 30.78 778 THR A N 1
ATOM 6095 C CA . THR A 1 778 ? -88.618 11.643 -1.697 1.00 30.78 778 THR A CA 1
ATOM 6096 C C . THR A 1 778 ? -88.163 12.309 -3.003 1.00 30.78 778 THR A C 1
ATOM 6098 O O . THR A 1 778 ? -87.298 13.183 -2.953 1.00 30.78 778 THR A O 1
ATOM 6101 N N . PRO A 1 779 ? -88.764 11.971 -4.164 1.00 28.58 779 PRO A N 1
ATOM 6102 C CA . PRO A 1 779 ? -88.192 12.193 -5.503 1.00 28.58 779 PRO A CA 1
ATOM 6103 C C . PRO A 1 779 ? -88.073 13.645 -6.002 1.00 28.58 779 PRO A C 1
ATOM 6105 O O . PRO A 1 779 ? -87.730 13.850 -7.162 1.00 28.58 779 PRO A O 1
ATOM 6108 N N . ASN A 1 780 ? -88.351 14.658 -5.178 1.00 31.66 780 ASN A N 1
ATOM 6109 C CA . ASN A 1 780 ? -88.452 16.049 -5.622 1.00 31.66 780 ASN A CA 1
ATOM 6110 C C . ASN A 1 780 ? -87.513 16.968 -4.823 1.00 31.66 780 ASN A C 1
ATOM 6112 O O . ASN A 1 780 ? -87.927 17.592 -3.856 1.00 31.66 780 ASN A O 1
ATOM 6116 N N . GLY A 1 781 ? -86.252 17.031 -5.256 1.00 40.47 781 GLY A N 1
ATOM 6117 C CA . GLY A 1 781 ? -85.376 18.214 -5.245 1.00 40.47 781 GLY A CA 1
ATOM 6118 C C . GLY A 1 781 ? -85.435 19.248 -4.107 1.00 40.47 781 GLY A C 1
ATOM 6119 O O . GLY A 1 781 ? -85.499 20.434 -4.419 1.00 40.47 781 GLY A O 1
ATOM 6120 N N . GLU A 1 782 ? -85.293 18.862 -2.835 1.00 27.94 782 GLU A N 1
ATOM 6121 C CA . GLU A 1 782 ? -84.983 19.812 -1.749 1.00 27.94 782 GLU A CA 1
ATOM 6122 C C . GLU A 1 782 ? -83.732 19.413 -0.943 1.00 27.94 782 GLU A C 1
ATOM 6124 O O . GLU A 1 782 ? -83.474 18.236 -0.684 1.00 27.94 782 GLU A O 1
ATOM 6129 N N . THR A 1 783 ? -82.934 20.427 -0.589 1.00 38.34 783 THR A N 1
ATOM 6130 C CA . THR A 1 783 ? -81.622 20.336 0.071 1.00 38.34 783 THR A CA 1
ATOM 6131 C C . THR A 1 783 ? -81.749 19.981 1.556 1.00 38.34 783 THR A C 1
ATOM 6133 O O . THR A 1 783 ? -82.495 20.622 2.293 1.00 38.34 783 THR A O 1
ATOM 6136 N N . LEU A 1 784 ? -80.956 19.006 2.008 1.00 31.25 784 LEU A N 1
ATOM 6137 C CA . LEU A 1 784 ? -80.900 18.495 3.382 1.00 31.25 784 LEU A CA 1
ATOM 6138 C C . LEU A 1 784 ? -79.585 18.943 4.053 1.00 31.25 784 LEU A C 1
ATOM 6140 O O . LEU A 1 784 ? -78.522 18.851 3.441 1.00 31.25 784 LEU A O 1
ATOM 6144 N N . SER A 1 785 ? -79.638 19.444 5.293 1.00 37.66 785 SER A N 1
ATOM 6145 C CA . SER A 1 785 ? -78.473 19.954 6.040 1.00 37.66 785 SER A CA 1
ATOM 6146 C C . SER A 1 785 ? -78.173 19.143 7.300 1.00 37.66 785 SER A C 1
ATOM 6148 O O . SER A 1 785 ? -79.111 18.854 8.036 1.00 37.66 785 SER A O 1
ATOM 6150 N N . SER A 1 786 ? -76.872 18.932 7.569 1.00 37.53 786 SER A N 1
ATOM 6151 C CA . SER A 1 786 ? -76.179 19.034 8.881 1.00 37.53 786 SER A CA 1
ATOM 6152 C C . SER A 1 786 ? -75.063 18.001 9.140 1.00 37.53 786 SER A C 1
ATOM 6154 O O . SER A 1 786 ? -74.777 17.676 10.291 1.00 37.53 786 SER A O 1
ATOM 6156 N N . SER A 1 787 ? -74.357 17.529 8.108 1.00 40.06 787 SER A N 1
ATOM 6157 C CA . SER A 1 787 ? -73.033 16.906 8.282 1.00 40.06 787 SER A CA 1
ATOM 6158 C C . SER A 1 787 ? -72.058 17.409 7.217 1.00 40.06 787 SER A C 1
ATOM 6160 O O . SER A 1 787 ? -72.410 17.456 6.040 1.00 40.06 787 SER A O 1
ATOM 6162 N N . ASN A 1 788 ? -70.844 17.793 7.625 1.00 41.50 788 ASN A N 1
ATOM 6163 C CA . ASN A 1 788 ? -69.779 18.307 6.752 1.00 41.50 788 ASN A CA 1
ATOM 6164 C C . ASN A 1 788 ? -69.179 17.188 5.880 1.00 41.50 788 ASN A C 1
ATOM 6166 O O . ASN A 1 788 ? -68.034 16.789 6.076 1.00 41.50 788 ASN A O 1
ATOM 6170 N N . SER A 1 789 ? -69.945 16.644 4.938 1.00 45.53 789 SER A N 1
ATOM 6171 C CA . SER A 1 789 ? -69.485 15.566 4.059 1.00 45.53 789 SER A CA 1
ATOM 6172 C C . SER A 1 789 ? -69.862 15.876 2.615 1.00 45.53 789 SER A C 1
ATOM 6174 O O . SER A 1 789 ? -71.037 16.049 2.302 1.00 45.53 789 SER A O 1
ATOM 6176 N N . ALA A 1 790 ? -68.864 15.943 1.734 1.00 47.84 790 ALA A N 1
ATOM 6177 C CA . ALA A 1 790 ? -69.087 15.969 0.293 1.00 47.84 790 ALA A CA 1
ATOM 6178 C C . ALA A 1 790 ? -69.324 14.537 -0.208 1.00 47.84 790 ALA A C 1
ATOM 6180 O O . ALA A 1 790 ? -68.610 13.624 0.203 1.00 47.84 790 ALA A O 1
ATOM 6181 N N . ALA A 1 791 ? -70.301 14.351 -1.096 1.00 53.28 791 ALA A N 1
ATOM 6182 C CA . ALA A 1 791 ? -70.574 13.072 -1.746 1.00 53.28 791 ALA A CA 1
ATOM 6183 C C . ALA A 1 791 ? -70.530 13.236 -3.269 1.00 53.28 791 ALA A C 1
ATOM 6185 O O . ALA A 1 791 ? -71.088 14.190 -3.819 1.00 53.28 791 ALA A O 1
ATOM 6186 N N . ILE A 1 792 ? -69.877 12.289 -3.940 1.00 56.53 792 ILE A N 1
ATOM 6187 C CA . ILE A 1 792 ? -69.920 12.144 -5.397 1.00 56.53 792 ILE A CA 1
ATOM 6188 C C . ILE A 1 792 ? -71.047 11.166 -5.716 1.00 56.53 792 ILE A C 1
ATOM 6190 O O . ILE A 1 792 ? -71.071 10.059 -5.182 1.00 56.53 792 ILE A O 1
ATOM 6194 N N . ILE A 1 793 ? -71.980 11.580 -6.567 1.00 59.78 793 ILE A N 1
ATOM 6195 C CA . ILE A 1 793 ? -73.173 10.807 -6.909 1.00 59.78 793 ILE A CA 1
ATOM 6196 C C . ILE A 1 793 ? -73.181 10.578 -8.417 1.00 59.78 793 ILE A C 1
ATOM 6198 O O . ILE A 1 793 ? -73.177 11.531 -9.190 1.00 59.78 793 ILE A O 1
ATOM 6202 N N . GLY A 1 794 ? -73.212 9.321 -8.842 1.00 61.59 794 GLY A N 1
ATOM 6203 C CA . GLY A 1 794 ? -73.332 8.942 -10.248 1.00 61.59 794 GLY A CA 1
ATOM 6204 C C . GLY A 1 794 ? -73.552 7.441 -10.396 1.00 61.59 794 GLY A C 1
ATOM 6205 O O . GLY A 1 794 ? -73.468 6.698 -9.418 1.00 61.59 794 GLY A O 1
ATOM 6206 N N . ALA A 1 795 ? -73.869 7.000 -11.611 1.00 59.44 795 ALA A N 1
ATOM 6207 C CA . ALA A 1 795 ? -74.081 5.584 -11.893 1.00 59.44 795 ALA A CA 1
ATOM 6208 C C . ALA A 1 795 ? -72.756 4.800 -11.845 1.00 59.44 795 ALA A C 1
ATOM 6210 O O . ALA A 1 795 ? -71.705 5.303 -12.254 1.00 59.44 795 ALA A O 1
ATOM 6211 N N . VAL A 1 796 ? -72.814 3.555 -11.367 1.00 58.66 796 VAL A N 1
ATOM 6212 C CA . VAL A 1 796 ? -71.697 2.612 -11.502 1.00 58.66 796 VAL A CA 1
ATOM 6213 C C . VAL A 1 796 ? -71.608 2.194 -12.975 1.00 58.66 796 VAL A C 1
ATOM 6215 O O . VAL A 1 796 ? -72.655 1.938 -13.582 1.00 58.66 796 VAL A O 1
ATOM 6218 N N . PRO A 1 797 ? -70.406 2.140 -13.574 1.00 64.81 797 PRO A N 1
ATOM 6219 C CA . PRO A 1 797 ? -70.249 1.650 -14.936 1.00 64.81 797 PRO A CA 1
ATOM 6220 C C . PRO A 1 797 ? -70.750 0.215 -15.103 1.00 64.81 797 PRO A C 1
ATOM 6222 O O . PRO A 1 797 ? -70.876 -0.531 -14.133 1.00 64.81 797 PRO A O 1
ATOM 6225 N N . ALA A 1 798 ? -71.056 -0.185 -16.336 1.00 68.38 798 ALA A N 1
ATOM 6226 C CA . ALA A 1 798 ? -71.421 -1.570 -16.624 1.00 68.38 798 ALA A CA 1
ATOM 6227 C C . ALA A 1 798 ? -70.268 -2.545 -16.292 1.00 68.38 798 ALA A C 1
ATOM 6229 O O . ALA A 1 798 ? -69.103 -2.154 -16.257 1.00 68.38 798 ALA A O 1
ATOM 6230 N N . SER A 1 799 ? -70.591 -3.825 -16.078 1.00 65.69 799 SER A N 1
ATOM 6231 C CA . SER A 1 799 ? -69.604 -4.875 -15.775 1.00 65.69 799 SER A CA 1
ATOM 6232 C C . SER A 1 799 ? -68.435 -4.897 -16.777 1.00 65.69 799 SER A C 1
ATOM 6234 O O . SER A 1 799 ? -68.610 -4.940 -18.002 1.00 65.69 799 SER A O 1
ATOM 6236 N N . GLY A 1 800 ? -67.221 -4.842 -16.235 1.00 63.38 800 GLY A N 1
ATOM 6237 C CA . GLY A 1 800 ? -65.959 -4.761 -16.955 1.00 63.38 800 GLY A CA 1
ATOM 6238 C C . GLY A 1 800 ? -65.659 -3.401 -17.593 1.00 63.38 800 GLY A C 1
ATOM 6239 O O . GLY A 1 800 ? -64.808 -3.374 -18.479 1.00 63.38 800 GLY A O 1
ATOM 6240 N N . GLU A 1 801 ? -66.367 -2.323 -17.242 1.00 71.75 801 GLU A N 1
ATOM 6241 C CA . GLU A 1 801 ? -66.039 -0.940 -17.631 1.00 71.75 801 GLU A CA 1
ATOM 6242 C C . GLU A 1 801 ? -65.469 -0.152 -16.459 1.00 71.75 801 GLU A C 1
ATOM 6244 O O . GLU A 1 801 ? -65.904 -0.318 -15.322 1.00 71.75 801 GLU A O 1
ATOM 6249 N N . SER A 1 802 ? -64.555 0.771 -16.748 1.00 65.25 802 SER A N 1
ATOM 6250 C CA . SER A 1 802 ? -64.017 1.701 -15.759 1.00 65.25 802 SER A CA 1
ATOM 6251 C C . SER A 1 802 ? -64.119 3.149 -16.220 1.00 65.25 802 SER A C 1
ATOM 6253 O O . SER A 1 802 ? -63.955 3.469 -17.398 1.00 65.25 802 SER A O 1
ATOM 6255 N N . VAL A 1 803 ? -64.401 4.047 -15.279 1.00 61.47 803 VAL A N 1
ATOM 6256 C CA . VAL A 1 803 ? -64.456 5.490 -15.501 1.00 61.47 803 VAL A CA 1
ATOM 6257 C C . VAL A 1 803 ? -63.526 6.176 -14.514 1.00 61.47 803 VAL A C 1
ATOM 6259 O O . VAL A 1 803 ? -63.588 5.914 -13.316 1.00 61.47 803 VAL A O 1
ATOM 6262 N N . LYS A 1 804 ? -62.671 7.072 -15.014 1.00 68.62 804 LYS A N 1
ATOM 6263 C CA . LYS A 1 804 ? -61.715 7.833 -14.201 1.00 68.62 804 LYS A CA 1
ATOM 6264 C C . LYS A 1 804 ? -62.013 9.321 -14.263 1.00 68.62 804 LYS A C 1
ATOM 6266 O O . LYS A 1 804 ? -62.205 9.869 -15.347 1.00 68.62 804 LYS A O 1
ATOM 6271 N N . PHE A 1 805 ? -62.015 9.986 -13.116 1.00 63.47 805 PHE A N 1
ATOM 6272 C CA . PHE A 1 805 ? -62.167 11.436 -13.030 1.00 63.47 805 PHE A CA 1
ATOM 6273 C C . PHE A 1 805 ? -61.453 12.003 -11.804 1.00 63.47 805 PHE A C 1
ATOM 6275 O O . PHE A 1 805 ? -61.273 11.323 -10.800 1.00 63.47 805 PHE A O 1
ATOM 6282 N N . ARG A 1 806 ? -61.054 13.275 -11.884 1.00 58.41 806 ARG A N 1
ATOM 6283 C CA . ARG A 1 806 ? -60.347 13.976 -10.808 1.00 58.41 806 ARG A CA 1
ATOM 6284 C C . ARG A 1 806 ? -61.300 14.873 -10.033 1.00 58.41 806 ARG A C 1
ATOM 6286 O O . ARG A 1 806 ? -62.022 15.667 -10.635 1.00 58.41 806 ARG A O 1
ATOM 6293 N N . VAL A 1 807 ? -61.258 14.800 -8.707 1.00 56.50 807 VAL A N 1
ATOM 6294 C CA . VAL A 1 807 ? -62.017 15.679 -7.810 1.00 56.50 807 VAL A CA 1
ATOM 6295 C C . VAL A 1 807 ? -61.060 16.592 -7.063 1.00 56.50 807 VAL A C 1
ATOM 6297 O O . VAL A 1 807 ? -60.075 16.140 -6.486 1.00 56.50 807 VAL A O 1
ATOM 6300 N N . GLY A 1 808 ? -61.347 17.892 -7.103 1.00 47.25 808 GLY A N 1
ATOM 6301 C CA . GLY A 1 808 ? -60.596 18.918 -6.391 1.00 47.25 808 GLY A CA 1
ATOM 6302 C C . GLY A 1 808 ? -61.397 19.501 -5.232 1.00 47.25 808 GLY A C 1
ATOM 6303 O O . GLY A 1 808 ? -62.567 19.833 -5.409 1.00 47.25 808 GLY A O 1
ATOM 6304 N N . ALA A 1 809 ? 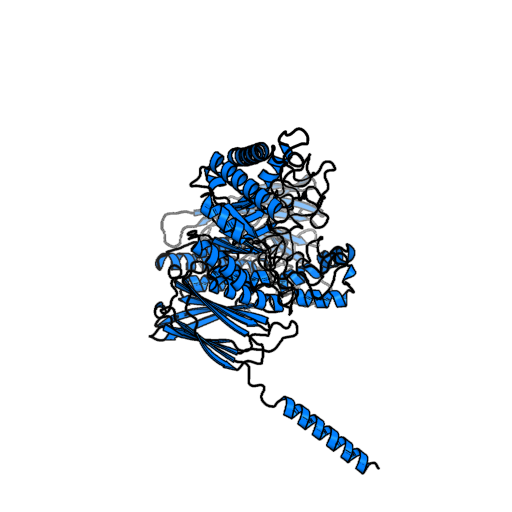-60.767 19.679 -4.074 1.00 51.81 809 ALA A N 1
ATOM 6305 C CA . ALA A 1 809 ? -61.315 20.418 -2.944 1.00 51.81 809 ALA A CA 1
ATOM 6306 C C . ALA A 1 809 ? -60.366 21.558 -2.563 1.00 51.81 809 ALA A C 1
ATOM 6308 O O . ALA A 1 809 ? -59.165 21.353 -2.389 1.00 51.81 809 ALA A O 1
ATOM 6309 N N . ARG A 1 810 ? -60.906 22.769 -2.410 1.00 44.66 810 ARG A N 1
ATOM 6310 C CA . ARG A 1 810 ? -60.160 23.898 -1.855 1.00 44.66 810 ARG A CA 1
ATOM 6311 C C . ARG A 1 810 ? -60.479 24.003 -0.371 1.00 44.66 810 ARG A C 1
ATOM 6313 O O . ARG A 1 810 ? -61.604 24.320 0.004 1.00 44.66 810 ARG A O 1
ATOM 6320 N N . ILE A 1 811 ? -59.482 23.771 0.468 1.00 46.62 811 ILE A N 1
ATOM 6321 C CA . ILE A 1 811 ? -59.582 23.968 1.909 1.00 46.62 811 ILE A CA 1
ATOM 6322 C C . ILE A 1 811 ? -58.922 25.298 2.238 1.00 46.62 811 ILE A C 1
ATOM 6324 O O . ILE A 1 811 ? -57.745 25.515 1.952 1.00 46.62 811 ILE A O 1
ATOM 6328 N N . SER A 1 812 ? -59.692 26.206 2.824 1.00 41.66 812 SER A N 1
ATOM 6329 C CA . SER A 1 812 ? -59.165 27.474 3.319 1.00 41.66 812 SER A CA 1
ATOM 6330 C C . SER A 1 812 ? -59.056 27.367 4.831 1.00 41.66 812 SER A C 1
ATOM 6332 O O . SER A 1 812 ? -60.079 27.269 5.502 1.00 41.66 812 SER A O 1
ATOM 6334 N N . SER A 1 813 ? -57.837 27.357 5.372 1.00 41.09 813 SER A N 1
ATOM 6335 C CA . SER A 1 813 ? -57.648 27.379 6.823 1.00 41.09 813 SER A CA 1
ATOM 6336 C C . SER A 1 813 ? -57.332 28.797 7.295 1.00 41.09 813 SER A C 1
ATOM 6338 O O . SER A 1 813 ? -56.632 29.569 6.633 1.00 41.09 813 SER A O 1
ATOM 6340 N N . ILE A 1 814 ? -57.895 29.150 8.449 1.00 42.06 814 ILE A N 1
ATOM 6341 C CA . ILE A 1 814 ? -57.515 30.334 9.214 1.00 42.06 814 ILE A CA 1
ATOM 6342 C C . ILE A 1 814 ? -56.814 29.803 10.457 1.00 42.06 814 ILE A C 1
ATOM 6344 O O . ILE A 1 814 ? -57.404 29.022 11.206 1.00 42.06 814 ILE A O 1
ATOM 6348 N N . ASP A 1 815 ? -55.561 30.206 10.659 1.00 39.84 815 ASP A N 1
ATOM 6349 C CA . ASP A 1 815 ? -54.796 29.832 11.845 1.00 39.84 815 ASP A CA 1
ATOM 6350 C C . ASP A 1 815 ? -55.564 30.230 13.119 1.00 39.84 815 ASP A C 1
ATOM 6352 O O . ASP A 1 815 ? -56.079 31.351 13.238 1.00 39.84 815 ASP A O 1
ATOM 6356 N N . ALA A 1 816 ? -55.649 29.299 14.072 1.00 39.12 816 ALA A N 1
ATOM 6357 C CA . ALA A 1 816 ? -56.440 29.404 15.297 1.00 39.12 816 ALA A CA 1
ATOM 6358 C C . ALA A 1 816 ? -56.020 30.580 16.199 1.00 39.12 816 ALA A C 1
ATOM 6360 O O . ALA A 1 816 ? -56.740 30.920 17.138 1.00 39.12 816 ALA A O 1
ATOM 6361 N N . TYR A 1 817 ? -54.894 31.231 15.895 1.00 37.44 817 TYR A N 1
ATOM 6362 C CA . TYR A 1 817 ? -54.379 32.384 16.628 1.00 37.44 817 TYR A CA 1
ATOM 6363 C C . TYR A 1 817 ? -54.621 33.748 15.966 1.00 37.44 817 TYR A C 1
ATOM 6365 O O . TYR A 1 817 ? -54.222 34.763 16.528 1.00 37.44 817 TYR A O 1
ATOM 6373 N N . GLY A 1 818 ? -55.341 33.827 14.841 1.00 40.25 818 GLY A N 1
ATOM 6374 C CA . GLY A 1 818 ? -55.888 35.101 14.353 1.00 40.25 818 GLY A CA 1
ATOM 6375 C C . GLY A 1 818 ? -54.894 36.055 13.675 1.00 40.25 818 GLY A C 1
ATOM 6376 O O . GLY A 1 818 ? -55.153 37.258 13.625 1.00 40.25 818 GLY A O 1
ATOM 6377 N N . TRP A 1 819 ? -53.792 35.557 13.103 1.00 37.41 819 TRP A N 1
ATOM 6378 C CA . TRP A 1 819 ? -52.851 36.382 12.330 1.00 37.41 819 TRP A CA 1
ATOM 6379 C C . TRP A 1 819 ? -52.856 36.037 10.827 1.00 37.41 819 TRP A C 1
ATOM 6381 O O . TRP A 1 819 ? -52.268 35.064 10.380 1.00 37.41 819 TRP A O 1
ATOM 6391 N N . LYS A 1 820 ? -53.549 36.897 10.068 1.00 41.59 820 LYS A N 1
ATOM 6392 C CA . LYS A 1 820 ? -53.366 37.382 8.675 1.00 41.59 820 LYS A CA 1
ATOM 6393 C C . LYS A 1 820 ? -52.905 36.501 7.494 1.00 41.59 820 LYS A C 1
ATOM 6395 O O . LYS A 1 820 ? -52.858 37.059 6.402 1.00 41.59 820 LYS A O 1
ATOM 6400 N N . ASN A 1 821 ? -52.678 35.195 7.606 1.00 38.25 821 ASN A N 1
ATOM 6401 C CA . ASN A 1 821 ? -52.412 34.357 6.426 1.00 38.25 821 ASN A CA 1
ATOM 6402 C C . ASN A 1 821 ? -53.543 33.345 6.205 1.00 38.25 821 ASN A C 1
ATOM 6404 O O . ASN A 1 821 ? -53.645 32.342 6.903 1.00 38.25 821 ASN A O 1
ATOM 6408 N N . LEU A 1 822 ? -54.409 33.641 5.231 1.00 41.09 822 LEU A N 1
ATOM 6409 C CA . LEU A 1 822 ? -55.360 32.680 4.671 1.00 41.09 822 LEU A CA 1
ATOM 6410 C C . LEU A 1 822 ? -54.572 31.741 3.757 1.00 41.09 822 LEU A C 1
ATOM 6412 O O . LEU A 1 822 ? -54.180 32.127 2.655 1.00 41.09 822 LEU A O 1
ATOM 6416 N N . PHE A 1 823 ? -54.313 30.525 4.226 1.00 39.12 823 PHE A N 1
ATOM 6417 C CA . PHE A 1 823 ? -53.707 29.499 3.392 1.00 39.12 823 PHE A CA 1
ATOM 6418 C C . PHE A 1 823 ? -54.814 28.784 2.622 1.00 39.12 823 PHE A C 1
ATOM 6420 O O . PHE A 1 823 ? -55.759 28.246 3.202 1.00 39.12 823 PHE A O 1
ATOM 6427 N N . HIS A 1 824 ? -54.708 28.816 1.295 1.00 41.25 824 HIS A N 1
ATOM 6428 C CA . HIS A 1 824 ? -55.573 28.046 0.414 1.00 41.25 824 HIS A CA 1
ATOM 6429 C C . HIS A 1 824 ? -54.841 26.777 0.010 1.00 41.25 824 HIS A C 1
ATOM 6431 O O . HIS A 1 824 ? -53.886 26.822 -0.763 1.00 41.25 824 HIS A O 1
ATOM 6437 N N . TYR A 1 825 ? -55.313 25.651 0.521 1.00 43.53 825 TYR A N 1
ATOM 6438 C CA . TYR A 1 825 ? -54.853 24.336 0.121 1.00 43.53 825 TYR A CA 1
ATOM 6439 C C . TYR A 1 825 ? -55.787 23.812 -0.961 1.00 43.53 825 TYR A C 1
ATOM 6441 O O . TYR A 1 825 ? -57.006 23.838 -0.803 1.00 43.53 825 TYR A O 1
ATOM 6449 N N . TYR A 1 826 ? -55.220 23.352 -2.069 1.00 43.09 826 TYR A N 1
ATOM 6450 C CA . TYR A 1 826 ? -55.965 22.658 -3.112 1.00 43.09 826 TYR A CA 1
ATOM 6451 C C . TYR A 1 826 ? -55.588 21.184 -3.040 1.00 43.09 826 TYR A C 1
ATOM 6453 O O . TYR A 1 826 ? -54.444 20.820 -3.301 1.00 43.09 826 TYR A O 1
ATOM 6461 N N . LEU A 1 827 ? -56.543 20.353 -2.648 1.00 47.81 827 LEU A N 1
ATOM 6462 C CA . LEU A 1 827 ? -56.427 18.904 -2.663 1.00 47.81 827 LEU A CA 1
ATOM 6463 C C . LEU A 1 827 ? -57.034 18.390 -3.957 1.00 47.81 827 LEU A C 1
ATOM 6465 O O . LEU A 1 827 ? -58.121 18.816 -4.336 1.00 47.81 827 LEU A O 1
ATOM 6469 N N . TRP A 1 828 ? -56.345 17.467 -4.613 1.00 49.06 828 TRP A N 1
ATOM 6470 C CA . TRP A 1 828 ? -56.849 16.771 -5.788 1.00 49.06 828 TRP A CA 1
ATOM 6471 C C . TRP A 1 828 ? -56.740 15.275 -5.536 1.00 49.06 828 TRP A C 1
ATOM 6473 O O . TRP A 1 828 ? -55.718 14.813 -5.035 1.00 49.06 828 TRP A O 1
ATOM 6483 N N . THR A 1 829 ? -57.778 14.526 -5.881 1.00 48.62 829 THR A N 1
ATOM 6484 C CA . THR A 1 829 ? -57.767 13.065 -5.834 1.00 48.62 829 THR A CA 1
ATOM 6485 C C . THR A 1 829 ? -58.319 12.516 -7.141 1.00 48.62 829 THR A C 1
ATOM 6487 O O . THR A 1 829 ? -59.302 13.039 -7.675 1.00 48.62 829 THR A O 1
ATOM 6490 N N . ASP A 1 830 ? -57.648 11.508 -7.688 1.00 51.94 830 ASP A N 1
ATOM 6491 C CA . ASP A 1 830 ? -58.141 10.759 -8.837 1.00 51.94 830 ASP A CA 1
ATOM 6492 C C . ASP A 1 830 ? -59.033 9.628 -8.342 1.00 51.94 830 ASP A C 1
ATOM 6494 O O . ASP A 1 830 ? -58.645 8.856 -7.470 1.00 51.94 830 ASP A O 1
ATOM 6498 N N . VAL A 1 831 ? -60.233 9.546 -8.907 1.00 54.53 831 VAL A N 1
ATOM 6499 C CA . VAL A 1 831 ? -61.242 8.543 -8.583 1.00 54.53 831 VAL A CA 1
ATOM 6500 C C . VAL A 1 831 ? -61.434 7.655 -9.803 1.00 54.53 831 VAL A C 1
ATOM 6502 O O . VAL A 1 831 ? -61.784 8.142 -10.881 1.00 54.53 831 VAL A O 1
ATOM 6505 N N . THR A 1 832 ? -61.229 6.352 -9.624 1.00 58.19 832 THR A N 1
ATOM 6506 C CA . THR A 1 832 ? -61.613 5.324 -10.596 1.00 58.19 832 THR A CA 1
ATOM 6507 C C . THR A 1 832 ? -62.855 4.606 -10.081 1.00 58.19 832 THR A C 1
ATOM 6509 O O . THR A 1 832 ? -62.862 4.119 -8.955 1.00 58.19 832 THR A O 1
ATOM 6512 N N . VAL A 1 833 ? -63.902 4.517 -10.898 1.00 58.75 833 VAL A N 1
ATOM 6513 C CA . VAL A 1 833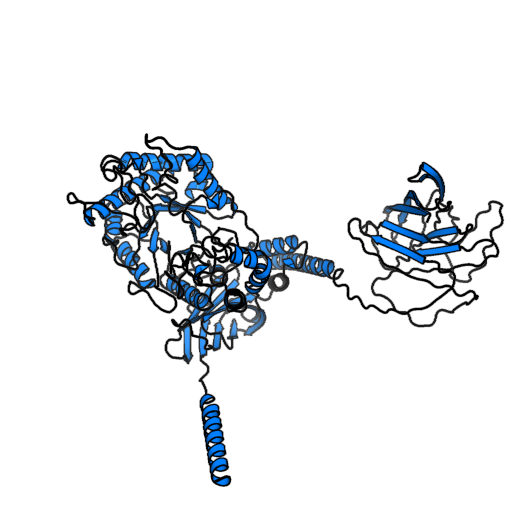 ? -65.090 3.701 -10.623 1.00 58.75 833 VAL A CA 1
ATOM 6514 C C . VAL A 1 833 ? -65.139 2.590 -11.661 1.00 58.75 833 VAL A C 1
ATOM 6516 O O . VAL A 1 833 ? -65.202 2.882 -12.852 1.00 58.75 833 VAL A O 1
ATOM 6519 N N . THR A 1 834 ? -65.124 1.334 -11.224 1.00 57.06 834 THR A N 1
ATOM 6520 C CA . THR A 1 834 ? -65.169 0.164 -12.114 1.00 57.06 834 THR A CA 1
ATOM 6521 C C . THR A 1 834 ? -66.432 -0.641 -11.844 1.00 57.06 834 THR A C 1
ATOM 6523 O O . THR A 1 834 ? -66.732 -0.954 -10.693 1.00 57.06 834 THR A O 1
ATOM 6526 N N . GLY A 1 835 ? -67.182 -0.957 -12.897 1.00 56.34 835 GLY A N 1
ATOM 6527 C CA . GLY A 1 835 ? -68.283 -1.908 -12.842 1.00 56.34 835 GLY A CA 1
ATOM 6528 C C . GLY A 1 835 ? -67.756 -3.329 -12.936 1.00 56.34 835 GLY A C 1
ATOM 6529 O O . GLY A 1 835 ? -66.942 -3.617 -13.812 1.00 56.34 835 GLY A O 1
ATOM 6530 N N . TYR A 1 836 ? -68.234 -4.227 -12.080 1.00 47.41 836 TYR A N 1
ATOM 6531 C CA . TYR A 1 836 ? -67.914 -5.656 -12.123 1.00 47.41 836 TYR A CA 1
ATOM 6532 C C . TYR A 1 836 ? -69.160 -6.505 -12.295 1.00 47.41 836 TYR A C 1
ATOM 6534 O O . TYR A 1 836 ? -70.220 -6.131 -11.750 1.00 47.41 836 TYR A O 1
#

pLDDT: mean 78.73, std 24.85, range [22.22, 98.88]

Radius of gyration: 38.8 Å; Cα contacts (8 Å, |Δi|>4): 1631; chains: 1; bounding box: 121×100×76 Å

Nearest PDB structures (foldseek):
  8i0a-assembly1_A  TM=5.422E-01  e=6.796E-13  Trametes hirsuta
  5jx5-assembly4_D  TM=4.915E-01  e=6.134E-04  Orpinomyces sp. Y102
  4u0o-assembly1_B  TM=5.446E-01  e=8.210E-02  Thermosynechococcus vestitus BP-1
  4u0p-assembly1_B  TM=5.251E-01  e=7.364E-02  Thermosynechococcus vestitus BP-1
  5tkv-assembly1_A  TM=1.456E-01  e=1.118E+00  Escherichia coli K-12

Sequence (836 aa):
MKKTISLLLTIILLINCLCLYSSTVLAADSSVTFDVNTSDLSDSTVNKLTGYMNIWGYDGLKNIESDGEADISFVDYIEIMTATGGSVDRDLIDSDGNMIESKLESLAQACQGILKIGAKPLIKLGCVPFYFTMKQNPNKQVGTVFGFNVFPPDDNMYGEYERYLENVLQYLVTRFGLDEVRKWRFGVMTEYENADWFYVLDSSGKQNAELTMNAYFKIYDNSVKALENILGKDNVYVGAHSMTVTEGLWDERRFIDHVASTGVQLDYLSVSFYDTKPGTYTSGKTLGDCFSFLRDYAESKGLYNLDYGVDEGRIYGGVNIGAGSEQLNTRCVGHMWQAAYDARMYKTMLDSDADYFSVWSWTSDSAIGKGYPTISYHVADVMNKMVGGKRVNVKKQSVSLSSGVEAEAVAAYNSQQNTLGIMAYNYKNDVSYTDYVNCKFKVSAPQLAGKNVMIKCYSIDDNCNYFDEWWADRNTYGITDDKFDWSPDDPTIDSATTLKDEKARELYFNVLRDKYVEASRLVPTYSVVTADNGGNIELNYSNLRGNGVLYYELCEADELNVALAEAEKINEKDYENFSDVKNLMEEAENATDLTASQRKELAERLNKEIKLLMRKDRIGTGISTNISNTSYDYTTLNATLKMSKADTASSMTFQAKSDAGSIAYPLTGNDTYDSNGFHMWCRTYQNEQAPSAHYYVDTYLYKNLSELGNIIDAEFTTWGNNHHHSIGIADSSAKMIEGSSGSVTVSSDKGNSYTYTLGNFAAGSAYSAGSATDFVHTPNGETLSSSNSAAIIGAVPASGESVKFRVGARISSIDAYGWKNLFHYYLWTDVTVTGY

Mean predicted aligned error: 15.51 Å

Foldseek 3Di:
DVVVVVVVVVVVVVVVVVVVVVVVPDPPAWAWEKEFEPVFFDPDAQFLAAQAAEDAAQQLQLDDDFPPQDQNLSHAEYEHQAQDFFAPVRPQADLVGHGNVVNLVSSLSSQVSCVVSVYGYAYELDDDHPSQCCPVCVPSDAQPPSRGHQEFGDPVCLLSSLVSLLVSLVSNCVSPNLVRVLVYAYEYHAQQLASSRHFGADPVRDTDLVVSVVRSLSSLQSNLVSCCVRNNNVSYHYAYEHQQQDDGSDDCLVSLVSCLVPVRDHQAYAHEEEQAEQLGGDPGDDPLRSLCVNQVSNVVSVNPNHAYEYQYYAYAAYPFFAQAGRGAQFNAFQALLRLLSLLVVSVSCVVSVHNYYYTCDQALASRPSDHHGGLNVVSSVLSSVSGRFGKTPMDIDDTDRDPQWDKDKTWGADPQQRKIKMKIWIEHSDSPAWRFYKYKYWYFDQVQAQFKKKKKKWKRHQQQGLVVVVVVVCVVVVVDSHQANGGPRHSNNQYCNGRVHPVVNCCCVVPNVVVRSNSNDIAIDMDIDGQHNRRIDMDIDTTNTYSMMMMIMMHGPALLVVLLSLLSNDDPVLFPDCPQLVVLNVVVVPDGDDDSVRSVVSSVSNNVVSVVRVVVCVVPDDPDDDDDDDDDDDFWWWKWKWKDQPPDGDTDGDTDDDDPDDDDDDPDDDPPDDPPPWDWDWDWDDDPQETETETETEPVPDPDPPPRNIATAIDTDHDDDHYWYWYWYDYPPADDWDDDKDKDWWAKPVGHIKIKIWDDADDDDDDDDDDDDDDDDDDDDDDDDDGPIITIGIDADAAAIKTKDKDKTWGFDDPPVHDDDTDTDIDMYMYMGHHD

Secondary structure (DSSP, 8-state):
-HHHHHHHHHHHHHHHHHHHHHTTS-----EEEEEEETTSEEEEE---TT-EEEES-SGGGTT----SSS--TT--EEEETTTT-SSTTT-SB-TTS-B-HHHHHHHHHHHHHHHHTT-EEEEEE-SPPGGGGTTT-TT-PPPTTTSS--PPPPTTTHHHHHHHHHHHHHHHHHHH-HHHHTTSEEEESSSTT-TTT---B-TTS-B-HHHHHHHHHHHHHHHHHHHHHHH-GGG--EEEEEEESS--SS-THHHHHHHHHH-----EEEEEEEESBTTB--SS--HHHHHHHHHHHHHHTT--S-EEEEEEEEESB-SS--SS-SB-SSS--SSTHHHHHHHHHHHHHHHTT--EEEES-SBSSSSTT-SPBPHHHHHHHHHHTTTTSEEE--EEEEEE--TT-EEEEEEEEETTTTEEEEEEEEE-S-TT----EEEEEEEE-GGGTTSEEEEEEEEESGGG-SHHHHHHHHHHHT--GGGBSS-TTSS-TT-TTTB--HHHHHHIIIIIHHHHHHHT----EEEEEE--TT-EEEEEEEEE-TT-EEEEEEEE--HHHHHHHHHHTS-GGGSS--HHHHHHHHHHHH-TT--HHHHHHHHHHHHHHHHHHHHHHTTS-------------S--EEEEEEEEETT----EEEEEPPPSS-----S-S-----TT--EEEEEEE--TT--EEEEEEE-TT-S-GGGS-EEEEEEEE-SSS--EEEEEEE-SS-S-EE----EEEEE-TTS-EEEEEEPPP-----------------SS-----------EEEPPPPBT-EEEEEEEEEEEEE-TT--S-EEEEEEEEEEEEEB-

Solvent-accessible surface area (backbone atoms only — not comparable to full-atom values): 46240 Å² total; per-residue (Å²): 106,73,72,57,52,52,53,51,51,52,50,53,50,48,50,51,49,50,50,57,53,56,71,64,57,71,75,73,73,24,30,39,33,36,39,40,32,72,87,46,56,48,95,52,57,35,54,58,36,62,20,31,32,37,38,72,51,50,81,78,28,48,74,53,58,69,74,74,62,44,87,64,72,71,32,49,33,43,32,25,59,31,57,53,10,8,34,89,89,46,29,42,48,42,89,86,73,47,74,37,64,76,51,49,51,45,51,48,36,13,47,50,21,38,47,72,64,70,19,34,48,26,42,17,58,14,36,43,36,65,67,39,18,47,83,85,36,73,78,69,64,52,30,90,80,77,61,29,31,26,47,59,54,33,94,88,29,49,71,58,50,22,51,49,50,33,51,54,50,50,51,48,29,73,73,64,34,60,81,54,56,43,70,34,39,37,29,48,41,61,29,66,34,33,66,69,50,33,45,29,63,44,100,84,71,42,83,31,43,70,58,25,53,54,48,48,53,52,51,46,56,32,51,51,49,23,43,29,73,75,61,35,63,97,40,60,45,36,28,42,30,34,41,64,26,50,90,50,63,44,70,70,67,56,56,51,51,49,35,60,73,69,66,57,88,71,42,33,46,28,27,32,40,55,27,50,28,84,55,35,74,47,92,49,49,53,75,56,51,39,50,50,59,52,47,58,50,32,45,75,60,71,53,70,91,56,45,36,35,29,64,37,48,55,30,45,23,37,92,44,53,17,64,72,30,41,37,24,85,45,20,47,53,34,51,52,52,38,30,14,50,50,54,49,49,52,50,45,36,57,76,54,67,40,41,35,36,23,36,44,51,52,26,21,16,65,54,74,49,34,45,33,46,31,42,58,31,56,50,40,52,63,53,55,74,27,42,75,5,33,26,30,61,62,41,82,77,47,78,44,68,60,91,77,55,46,73,54,67,51,33,19,40,28,80,83,78,54,34,37,33,39,40,34,33,29,30,48,76,39,79,85,51,62,63,48,33,30,43,34,38,46,35,34,33,61,95,44,38,63,32,51,30,30,37,40,38,39,71,49,41,67,80,21,26,30,40,65,58,48,55,53,47,27,66,73,73,66,63,54,49,74,39,15,31,22,9,68,38,29,47,29,60,75,23,62,69,32,40,50,35,66,67,64,44,52,48,37,71,76,72,44,44,71,61,34,56,58,29,22,45,81,74,70,45,79,50,77,47,72,23,38,85,66,9,42,44,79,48,78,45,78,60,42,37,33,14,14,29,39,37,39,40,37,32,64,56,42,66,33,54,50,35,50,59,57,52,72,72,53,66,56,88,83,45,98,72,44,61,70,49,50,54,47,50,52,51,58,74,68,50,80,80,67,49,74,68,52,38,45,53,51,20,54,52,42,47,49,44,50,52,50,49,61,57,68,54,72,78,69,76,79,83,82,80,90,80,88,83,90,84,82,91,75,87,64,56,49,47,41,53,34,57,28,48,93,87,50,96,51,78,56,80,56,82,58,80,74,72,98,64,98,73,89,77,79,96,79,84,80,89,78,77,63,98,77,66,72,48,78,52,80,58,76,47,90,49,105,82,47,53,36,49,42,43,41,48,47,55,92,80,63,95,68,72,85,81,55,66,62,41,61,44,57,46,66,55,74,92,72,97,57,67,56,68,39,61,30,65,40,65,99,79,69,77,60,78,66,72,82,66,50,72,50,74,42,54,25,83,80,66,53,77,44,56,36,33,41,56,70,80,60,91,69,82,94,79,82,91,79,81,92,75,90,87,84,87,71,100,72,93,74,92,79,74,86,69,85,57,54,37,56,45,56,77,78,43,58,68,81,26,39,35,68,50,76,50,75,47,48,42,48,50,70,60,95,84,75,72,96,58,76,47,76,43,77,48,69,40,58,42,54,43,56,15,103